Protein AF-0000000077934024 (afdb_homodimer)

Foldseek 3Di:
DPPVPQPQPQQQQQAQAPVGGHRDRQSHNDNPPLVLFHKDFFWEFEEAAQLQAQCCVVLDAQPQLAPVSQLVSSLVVQQVDALVRSLVSSLVLVLLLLQQRHQEYEYEFECLHVVSSRLVSVLVNCVVCVQRHHYFYEHEHSQAPVPRPGDSLVSRLSGQAYEFELVNDPDLVSSLVRLVVSLVSCVVNVHEYEYADCQACDPSVVLVVNLVDRLHEYEYEFNLNQQNDDPVVVVVSLVSCVVSLHAYEHAQQLQQSNHNDDDPPGARRGHQVVVSVVSVHLYAYHNNHACGNSGNHDRNNRVVRLLSVCVSNVHPDSVVSRCNTAVSSQVVSPVRNDGFPWMWTAPDSDSVRCSVPVGGTQFTGHPSHTPYHDDDDDWDQDPNDTDGVRVVVVVVVD/DPPPPQPQQQAQQQAQAPVGGHRDRQSHNDPPPLVLFHKDFFWEFEEAAQLQAQCCVVLDAQPQLAPVSQLVSSLVVQQVDALVRSLVSSLVLVVLLLQQRHQEYEYEFECLHVVSSRLVSVLVNCVVCVQRHHYFYEHEHSQAPVPRPGDSLVSRLSGQAYEEELVNDPDLVSSLVRLVVSLVSCVVNVHEYEYADCQACDPSVVLVVNLVDRLHEYEYEFNLNQQNDDPVVVVVSLVSCVVSLHAYEHAQQLQQSNHNDDDPPGARRGHQVVVSVVSVHLYAYHNNHACGNSGNHDRNNRVVRLLSVCVSNVHPDSVVSRCNTAVSSQVVSPVRNDGFPKMWTAPDSDSVRCSVPVGGTQFTGHPSHTPYHDDDDDWDQDPNDTDGVRVVVVVVVD

Sequence (796 aa):
MISTKWLVVEMVLVIKGLRGIKELRVDGRGTLNAEGRMALPAFYDMHFHPENAFTLRRTGENTSSTLQEAVAKWSKLRDLLSVEEIKDRMKKALLLELYHGVTHVRIHVDTCSKDLKSVKASVILKEEMKDLMDIQTVSFPEQSVFKCSNDFTYASQLTDIVGGKPDAEDDIETSIKHLSYVTMIAKKLGKNMDVHIDQDARRTRFAEYLLSFADMHLALSHMSSLHYEDDDYVRKITQMIRNKRASVISSPLTGVYLATEKGYPKGRGITRIRELMKEEINVCLGNDDTQNVFYPFGSGDILLSLFMAINMEQSFNADEWIPLVTYNSEKEFSTTSNPGKDFVILDASSMREQMSTLAPRFMVIRNGRIVAKTNREARLLIDGTSLDPVMLMRSLTGMISTKWLVVEMVLVIKGLRGIKELRVDGRGTLNAEGRMALPAFYDMHFHPENAFTLRRTGENTSSTLQEAVAKWSKLRDLLSVEEIKDRMKKALLLELYHGVTHVRIHVDTCSKDLKSVKASVILKEEMKDLMDIQTVSFPEQSVFKCSNDFTYASQLTDIVGGKPDAEDDIETSIKHLSYVTMIAKKLGKNMDVHIDQDARRTRFAEYLLSFADMHLALSHMSSLHYEDDDYVRKITQMIRNKRASVISSPLTGVYLATEKGYPKGRGITRIRELMKEEINVCLGNDDTQNVFYPFGSGDILLSLFMAINMEQSFNADEWIPLVTYNSEKEFSTTSNPGKDFVILDASSMREQMSTLAPRFMVIRNGRIVAKTNREARLLIDGTSLDPVMLMRSLTG

Secondary structure (DSSP, 8-state):
----------EEEEEEETTEEEEEEE-SSS----TTPPEEEPEEEEEE-GGGTT-HHHH---SS--HHHHHHHHHHHHTT--HHHHHHHHHHHHHHHHHTTEEEEEEEEETTSGGGHHHHHHHHHHHHTTTT-EEEEEEE-TT-TTTS-S-HHHHHHHSSEEEE-GGGSSSHHHHHHHHHHHHHHHHHHT--EEEEES-SSS---HHHHHHHH--S-EEEEE-GGGGGS-HHHHHHHHHHHHHHT-EEEE-HHHHHHS---SSSS-B--S--HHHHHHTT-EEEE--B-SSSSS-----S-HHHHHHHHHHHTT-S-GGGGGGGGTHHHHHHHTTSSPPP--EEEESSSSHHHHHHH-PPEEEEEETTEEEEEEEEEEEEEETTEEE-HHHHHHHHH-/----------EEEEEEETTEEEEEEE-SSS----TTPPEEEPEEEEEE-GGGTT-HHHH---SS--HHHHHHHHHHHHTT--HHHHHHHHHHHHHHHHHTTEEEEEEEEETTSGGGHHHHHHHHHHHHTTTT-EEEEEEE-TT-TTTSSS-HHHHHHHSSEEEE-GGGSSSHHHHHHHHHHHHHHHHHHT--EEEEES-SSS---HHHHHHHH--S-EEEEE-GGGGGS-HHHHHHHHHHHHHHT-EEEE-HHHHHHS---SSSS-B--S--HHHHHHTT-EEEE--B-SSSSS-----S-HHHHHHHHHHHTT-S-GGGGGGGGTHHHHHHHTTSSPPP--EEEESSSSHHHHHHH-PPEEEEEETTEEEEEEEEEEEEEETTEEE-HHHHHHHHH-

Organism: NCBI:txid1294262

pLDDT: mean 89.37, std 17.51, range [16.81, 98.94]

Solvent-accessible surface area (backbone atoms only — not comparable to full-atom values): 40138 Å² total; per-residue (Å²): 131,80,74,79,71,74,64,66,28,63,12,63,34,69,35,63,37,100,88,41,70,42,68,39,67,29,58,48,60,47,81,69,73,59,81,68,35,32,47,43,66,28,29,33,30,64,31,31,34,39,71,53,39,39,35,24,84,81,52,36,80,48,89,78,38,35,61,68,61,22,51,56,41,45,54,60,54,55,62,71,54,48,43,66,58,36,30,52,42,27,50,55,47,51,50,34,16,35,50,53,23,32,42,35,37,29,33,51,31,37,45,49,34,62,91,33,30,45,46,53,20,47,53,55,45,44,63,74,35,53,89,73,32,50,68,43,38,24,26,24,30,72,66,18,77,81,70,28,89,50,62,63,65,60,50,35,69,71,29,68,23,29,27,38,33,41,77,50,41,95,43,69,69,54,18,51,49,46,50,52,51,44,49,48,48,19,60,76,70,72,32,39,36,47,27,46,33,31,65,40,83,54,80,70,56,52,56,59,56,49,66,73,67,60,85,60,54,41,34,41,29,38,33,17,14,54,28,67,46,55,70,68,58,50,53,51,49,49,51,52,35,53,77,61,65,28,34,38,33,34,25,34,59,33,25,37,30,40,44,57,63,84,63,68,61,39,61,53,26,35,36,54,59,70,61,39,47,74,69,69,37,47,45,25,33,14,44,39,48,28,19,15,43,63,26,60,37,49,55,48,43,53,64,57,25,49,47,46,42,38,45,76,65,46,56,75,61,54,69,80,55,50,36,25,31,29,58,39,26,39,59,63,55,36,74,82,43,79,72,83,86,29,33,22,30,40,64,22,64,39,56,53,49,33,64,21,57,55,55,63,43,32,32,19,31,53,88,46,34,71,38,17,38,35,52,74,50,58,36,28,44,51,96,92,38,78,40,47,56,68,61,54,51,45,69,50,64,104,130,84,74,79,71,71,64,69,28,64,12,62,36,67,37,66,38,100,88,42,71,42,69,39,66,27,58,46,62,48,82,73,72,57,81,69,36,33,49,42,67,28,28,34,31,64,30,31,35,39,72,54,39,39,33,24,85,80,54,36,79,48,89,78,35,37,64,67,60,22,51,56,39,45,53,60,53,54,61,71,54,48,43,65,58,36,31,53,41,26,50,54,46,50,51,35,17,35,51,53,23,31,41,34,38,29,33,49,32,38,42,49,34,64,90,33,30,44,45,52,20,47,52,55,44,44,65,76,35,53,90,72,32,50,69,43,39,24,26,23,29,73,66,18,77,80,70,27,87,49,62,63,66,62,50,34,69,72,28,67,24,30,26,38,32,40,77,50,42,95,44,68,70,55,16,52,49,45,51,53,51,45,50,49,50,18,60,75,70,72,33,40,36,48,26,46,34,32,64,39,82,53,80,70,56,53,57,58,57,51,66,72,68,61,86,58,54,42,33,42,29,39,33,17,15,55,29,65,45,55,69,68,57,50,54,52,50,50,50,53,34,52,76,60,66,28,33,39,33,33,24,34,58,33,24,36,30,40,44,57,64,84,64,67,62,39,62,53,26,36,36,55,60,69,61,39,47,74,68,68,37,48,46,26,33,14,43,39,47,27,20,14,43,64,24,60,37,49,57,49,42,55,62,57,26,51,47,47,42,38,44,75,65,47,57,75,59,54,69,79,53,50,36,25,30,27,58,40,24,40,58,62,55,37,75,83,41,80,73,81,87,28,31,23,31,41,63,22,64,40,57,55,50,32,66,21,57,53,55,64,41,33,32,19,31,51,87,45,35,71,38,16,39,35,50,73,50,59,36,29,44,51,96,91,38,79,39,47,56,67,60,54,52,44,68,49,63,105

Nearest PDB structures (foldseek):
  4r88-assembly1_B  TM=9.287E-01  e=6.355E-31  Klebsiella pneumoniae 30660/NJST258_1
  3g77-assembly1_A  TM=9.117E-01  e=5.571E-30  Escherichia coli K-12
  1r9x-assembly1_A-5  TM=8.993E-01  e=2.365E-30  Escherichia coli
  1r9z-assembly1_A  TM=8.979E-01  e=2.233E-30  Escherichia coli
  1r9y-assembly1_A  TM=8.983E-01  e=5.571E-30  Escherichia coli

Structure (mmCIF, N/CA/C/O backbone):
data_AF-0000000077934024-model_v1
#
loop_
_entity.id
_entity.type
_entity.pdbx_description
1 polymer 'Amidohydrolase 3 domain-containing protein'
#
loop_
_atom_site.group_PDB
_atom_site.id
_atom_site.type_symbol
_atom_site.label_atom_id
_atom_site.label_alt_id
_atom_site.label_comp_id
_atom_site.label_asym_id
_atom_site.label_entity_id
_atom_site.label_seq_id
_atom_site.pdbx_PDB_ins_code
_atom_site.Cartn_x
_atom_site.Cartn_y
_atom_site.Cartn_z
_atom_site.occupancy
_atom_site.B_iso_or_equiv
_atom_site.auth_seq_id
_atom_site.auth_comp_id
_atom_site.auth_asym_id
_atom_site.auth_atom_id
_atom_site.pdbx_PDB_model_num
ATOM 1 N N . MET A 1 1 ? 52.281 24.672 8.719 1 16.81 1 MET A N 1
ATOM 2 C CA . MET A 1 1 ? 51 24.625 9.43 1 16.81 1 MET A CA 1
ATOM 3 C C . MET A 1 1 ? 49.844 24.359 8.469 1 16.81 1 MET A C 1
ATOM 5 O O . MET A 1 1 ? 49.531 25.188 7.609 1 16.81 1 MET A O 1
ATOM 9 N N . ILE A 1 2 ? 49.562 23.312 7.852 1 18.75 2 ILE A N 1
ATOM 10 C CA . ILE A 1 2 ? 48.875 23.094 6.578 1 18.75 2 ILE A CA 1
ATOM 11 C C . ILE A 1 2 ? 47.375 23.359 6.738 1 18.75 2 ILE A C 1
ATOM 13 O O . ILE A 1 2 ? 46.75 22.781 7.613 1 18.75 2 ILE A O 1
ATOM 17 N N . SER A 1 3 ? 46.906 24.594 6.582 1 18.69 3 SER A N 1
ATOM 18 C CA . SER A 1 3 ? 45.562 25.078 6.809 1 18.69 3 SER A CA 1
ATOM 19 C C . SER A 1 3 ? 44.531 24.203 6.129 1 18.69 3 SER A C 1
ATOM 21 O O . SER A 1 3 ? 44.719 23.766 4.992 1 18.69 3 SER A O 1
ATOM 23 N N . THR A 1 4 ? 44.062 23.234 6.699 1 22.34 4 THR A N 1
ATOM 24 C CA . THR A 1 4 ? 43.188 22.141 6.301 1 22.34 4 THR A CA 1
ATOM 25 C C . THR A 1 4 ? 41.938 22.688 5.562 1 22.34 4 THR A C 1
ATOM 27 O O . THR A 1 4 ? 41.094 23.312 6.172 1 22.34 4 THR A O 1
ATOM 30 N N . LYS A 1 5 ? 42.25 23.469 4.465 1 21.62 5 LYS A N 1
ATOM 31 C CA . LYS A 1 5 ? 41.344 24.109 3.535 1 21.62 5 LYS A CA 1
ATOM 32 C C . LYS A 1 5 ? 40.156 23.219 3.229 1 21.62 5 LYS A C 1
ATOM 34 O O . LYS A 1 5 ? 40.312 22.078 2.793 1 21.62 5 LYS A O 1
ATOM 39 N N . TRP A 1 6 ? 39.25 23.25 4.07 1 23.52 6 TRP A N 1
ATOM 40 C CA . TRP A 1 6 ? 38 22.547 3.885 1 23.52 6 TRP A CA 1
ATOM 41 C C . TRP A 1 6 ? 37.406 22.812 2.498 1 23.52 6 TRP A C 1
ATOM 43 O O . TRP A 1 6 ? 37.406 23.953 2.029 1 23.52 6 TRP A O 1
ATOM 53 N N . LEU A 1 7 ? 37.906 22.188 1.451 1 23.62 7 LEU A N 1
ATOM 54 C CA . LEU A 1 7 ? 37.406 22.312 0.083 1 23.62 7 LEU A CA 1
ATOM 55 C C . LEU A 1 7 ? 35.875 22.281 0.046 1 23.62 7 LEU A C 1
ATOM 57 O O . LEU A 1 7 ? 35.281 21.344 0.529 1 23.62 7 LEU A O 1
ATOM 61 N N . VAL A 1 8 ? 35.344 23.391 0.279 1 26.92 8 VAL A N 1
ATOM 62 C CA . VAL A 1 8 ? 33.938 23.609 0.034 1 26.92 8 VAL A CA 1
ATOM 63 C C . VAL A 1 8 ? 33.562 23.141 -1.375 1 26.92 8 VAL A C 1
ATOM 65 O O . VAL A 1 8 ? 34.125 23.641 -2.359 1 26.92 8 VAL A O 1
ATOM 68 N N . VAL A 1 9 ? 33.594 21.906 -1.67 1 27.73 9 VAL A N 1
ATOM 69 C CA . VAL A 1 9 ? 33.125 21.422 -2.969 1 27.73 9 VAL A CA 1
ATOM 70 C C . VAL A 1 9 ? 31.719 21.891 -3.234 1 27.73 9 VAL A C 1
ATOM 72 O O . VAL A 1 9 ? 30.812 21.656 -2.436 1 27.73 9 VAL A O 1
ATOM 75 N N . GLU A 1 10 ? 31.625 22.969 -3.734 1 31.62 10 GLU A N 1
ATOM 76 C CA . GLU A 1 10 ? 30.359 23.422 -4.312 1 31.62 10 GLU A CA 1
ATOM 77 C C . GLU A 1 10 ? 29.766 22.375 -5.238 1 31.62 10 GLU A C 1
ATOM 79 O O . GLU A 1 10 ? 30.453 21.859 -6.129 1 31.62 10 GLU A O 1
ATOM 84 N N . MET A 1 11 ? 29.141 21.406 -4.652 1 33.47 11 MET A N 1
ATOM 85 C CA . MET A 1 11 ? 28.453 20.391 -5.445 1 33.47 11 MET A CA 1
ATOM 86 C C . MET A 1 11 ? 27.406 21.031 -6.355 1 33.47 11 MET A C 1
ATOM 88 O O . MET A 1 11 ? 26.578 21.828 -5.895 1 33.47 11 MET A O 1
ATOM 92 N N . VAL A 1 12 ? 27.875 21.25 -7.5 1 35.12 12 VAL A N 1
ATOM 93 C CA . VAL A 1 12 ? 26.875 21.609 -8.492 1 35.12 12 VAL A CA 1
ATOM 94 C C . VAL A 1 12 ? 26.078 20.359 -8.883 1 35.12 12 VAL A C 1
ATOM 96 O O . VAL A 1 12 ? 26.641 19.375 -9.367 1 35.12 12 VAL A O 1
ATOM 99 N N . LEU A 1 13 ? 25.219 20.047 -8.023 1 40.97 13 LEU A N 1
ATOM 100 C CA . LEU A 1 13 ? 24.297 19 -8.438 1 40.97 13 LEU A CA 1
ATOM 101 C C . LEU A 1 13 ? 23.5 19.422 -9.672 1 40.97 13 LEU A C 1
ATOM 103 O O . LEU A 1 13 ? 22.891 20.5 -9.688 1 40.97 13 LEU A O 1
ATOM 107 N N . VAL A 1 14 ? 23.953 18.828 -10.773 1 39.75 14 VAL A N 1
ATOM 108 C CA . VAL A 1 14 ? 23.109 19 -11.953 1 39.75 14 VAL A CA 1
ATOM 109 C C . VAL A 1 14 ? 21.938 18.016 -11.883 1 39.75 14 VAL A C 1
ATOM 111 O O . VAL A 1 14 ? 22.125 16.812 -11.852 1 39.75 14 VAL A O 1
ATOM 114 N N . ILE A 1 15 ? 20.922 18.422 -11.305 1 42.69 15 ILE A N 1
ATOM 115 C CA . ILE A 1 15 ? 19.703 17.641 -11.188 1 42.69 15 ILE A CA 1
ATOM 116 C C . ILE A 1 15 ? 18.891 17.734 -12.477 1 42.69 15 ILE A C 1
ATOM 118 O O . ILE A 1 15 ? 18.547 18.844 -12.922 1 42.69 15 ILE A O 1
ATOM 122 N N . LYS A 1 16 ? 18.859 16.688 -13.266 1 43.62 16 LYS A N 1
ATOM 123 C CA . LYS A 1 16 ? 17.922 16.625 -14.375 1 43.62 16 LYS A CA 1
ATOM 124 C C . LYS A 1 16 ? 16.516 16.312 -13.883 1 43.62 16 LYS A C 1
ATOM 126 O O . LYS A 1 16 ? 16.281 15.273 -13.25 1 43.62 16 LYS A O 1
ATOM 131 N N . GLY A 1 17 ? 15.773 17.297 -13.539 1 40.44 17 GLY A N 1
ATOM 132 C CA . GLY A 1 17 ? 14.398 17.062 -13.141 1 40.44 17 GLY A CA 1
ATOM 133 C C . GLY A 1 17 ? 13.414 17.203 -14.289 1 40.44 17 GLY A C 1
ATOM 134 O O . GLY A 1 17 ? 13.82 17.375 -15.445 1 40.44 17 GLY A O 1
ATOM 135 N N . LEU A 1 18 ? 12.039 17 -14.031 1 40.53 18 LEU A N 1
ATOM 136 C CA . LEU A 1 18 ? 10.977 17.031 -15.031 1 40.53 18 LEU A CA 1
ATOM 137 C C . LEU A 1 18 ? 11.086 18.266 -15.914 1 40.53 18 LEU A C 1
ATOM 139 O O . LEU A 1 18 ? 10.594 18.281 -17.047 1 40.53 18 LEU A O 1
ATOM 143 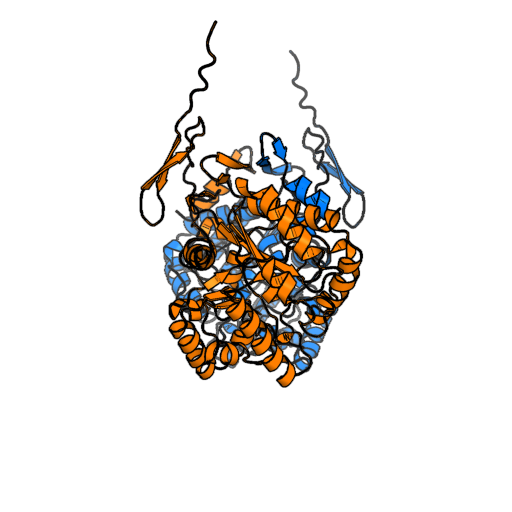N N . ARG A 1 19 ? 11.562 19.359 -15.266 1 42.34 19 ARG A N 1
ATOM 144 C CA . ARG A 1 19 ? 11.594 20.625 -15.984 1 42.34 19 ARG A CA 1
ATOM 145 C C . ARG A 1 19 ? 13.016 21 -16.375 1 42.34 19 ARG A C 1
ATOM 147 O O . ARG A 1 19 ? 13.32 22.188 -16.562 1 42.34 19 ARG A O 1
ATOM 154 N N . GLY A 1 20 ? 13.852 20.172 -16.422 1 45.53 20 GLY A N 1
ATOM 155 C CA . GLY A 1 20 ? 15.18 20.484 -16.922 1 45.53 20 GLY A CA 1
ATOM 156 C C . GLY A 1 20 ? 16.266 20.281 -15.891 1 45.53 20 GLY A C 1
ATOM 157 O O . GLY A 1 20 ? 16.016 19.766 -14.797 1 45.53 20 GLY A O 1
ATOM 158 N N . ILE A 1 21 ? 17.531 20.5 -16.406 1 43.75 21 ILE A N 1
ATOM 159 C CA . ILE A 1 21 ? 18.734 20.266 -15.617 1 43.75 21 ILE A CA 1
ATOM 160 C C . ILE A 1 21 ? 18.953 21.438 -14.664 1 43.75 21 ILE A C 1
ATOM 162 O O . ILE A 1 21 ? 18.984 22.594 -15.078 1 43.75 21 ILE A O 1
ATOM 166 N N . LYS A 1 22 ? 18.547 21.344 -13.5 1 44.66 22 LYS A N 1
ATOM 167 C CA . LYS A 1 22 ? 18.891 22.406 -12.555 1 44.66 22 LYS A CA 1
ATOM 168 C C . LYS A 1 22 ? 20.188 22.078 -11.812 1 44.66 22 LYS A C 1
ATOM 170 O O . LYS A 1 22 ? 20.406 20.938 -11.414 1 44.66 22 LYS A O 1
ATOM 175 N N . GLU A 1 23 ? 21.188 22.984 -11.984 1 43.97 23 GLU A N 1
ATOM 176 C CA . GLU A 1 23 ? 22.422 22.906 -11.211 1 43.97 23 GLU A CA 1
ATOM 177 C C . GLU A 1 23 ? 22.203 23.344 -9.766 1 43.97 23 GLU A C 1
ATOM 179 O O . GLU A 1 23 ? 21.578 24.375 -9.516 1 43.97 23 GLU A O 1
ATOM 184 N N . LEU A 1 24 ? 21.938 22.391 -8.914 1 44.06 24 LEU A N 1
ATOM 185 C CA . LEU A 1 24 ? 21.828 22.766 -7.508 1 44.06 24 LEU A CA 1
ATOM 186 C C . LEU A 1 24 ? 23.203 22.812 -6.848 1 44.06 24 LEU A C 1
ATOM 188 O O . LEU A 1 24 ? 24 21.875 -6.992 1 44.06 24 LEU A O 1
ATOM 192 N N . ARG A 1 25 ? 23.609 24.047 -6.496 1 41.53 25 ARG A N 1
ATOM 193 C CA . ARG A 1 25 ? 24.812 24.234 -5.703 1 41.53 25 ARG A CA 1
ATOM 194 C C . ARG A 1 25 ? 24.594 23.844 -4.25 1 41.53 25 ARG A C 1
ATOM 196 O O . ARG A 1 25 ? 23.641 24.297 -3.615 1 41.53 25 ARG A O 1
ATOM 203 N N . VAL A 1 26 ? 24.734 22.531 -3.971 1 43.25 26 VAL A N 1
ATOM 204 C CA . VAL A 1 26 ? 24.703 22.156 -2.561 1 43.25 26 VAL A CA 1
ATOM 205 C C . VAL A 1 26 ? 26.047 22.484 -1.909 1 43.25 26 VAL A C 1
ATOM 207 O O . VAL A 1 26 ? 27.109 22.328 -2.533 1 43.25 26 VAL A O 1
ATOM 210 N N . ASP A 1 27 ? 26.062 23.328 -1.044 1 40.59 27 ASP A N 1
ATOM 211 C CA . ASP A 1 27 ? 27.297 23.781 -0.409 1 40.59 27 ASP A CA 1
ATOM 212 C C . ASP A 1 27 ? 28.156 22.594 0.008 1 40.59 27 ASP A C 1
ATOM 214 O O . ASP A 1 27 ? 29.219 22.766 0.6 1 40.59 27 ASP A O 1
ATOM 218 N N . GLY A 1 28 ? 27.672 21.312 0.15 1 34 28 GLY A N 1
ATOM 219 C CA . GLY A 1 28 ? 28.609 20.375 0.718 1 34 28 GLY A CA 1
ATOM 220 C C . GLY A 1 28 ? 29.719 19.969 -0.246 1 34 28 GLY A C 1
ATOM 221 O O . GLY A 1 28 ? 29.625 20.25 -1.445 1 34 28 GLY A O 1
ATOM 222 N N . ARG A 1 29 ? 30.984 19.641 0.206 1 32.28 29 ARG A N 1
ATOM 223 C CA . ARG A 1 29 ? 32.25 19.188 -0.375 1 32.28 29 ARG A CA 1
ATOM 224 C C . ARG A 1 29 ? 32.125 17.734 -0.845 1 32.28 29 ARG A C 1
ATOM 226 O O . ARG A 1 29 ? 31.859 16.844 -0.046 1 32.28 29 ARG A O 1
ATOM 233 N N . GLY A 1 30 ? 31.234 17.375 -2.033 1 32.19 30 GLY A N 1
ATOM 234 C CA . GLY A 1 30 ? 31.328 16.094 -2.719 1 32.19 30 GLY A CA 1
ATOM 235 C C . GLY A 1 30 ? 30.406 15.992 -3.922 1 32.19 30 GLY A C 1
ATOM 236 O O . GLY A 1 30 ? 29.594 16.875 -4.16 1 32.19 30 GLY A O 1
ATOM 237 N N . THR A 1 31 ? 30.984 15.781 -5.148 1 36.16 31 THR A N 1
ATOM 238 C CA . THR A 1 31 ? 30.219 15.414 -6.332 1 36.16 31 THR A CA 1
ATOM 239 C C . THR A 1 31 ? 29.281 14.242 -6.031 1 36.16 31 THR A C 1
ATOM 241 O O . THR A 1 31 ? 29.703 13.242 -5.434 1 36.16 31 THR A O 1
ATOM 244 N N . LEU A 1 32 ? 28 14.781 -5.824 1 44.03 32 LEU A N 1
ATOM 245 C CA . LEU A 1 32 ? 27.156 13.609 -5.688 1 44.03 32 LEU A CA 1
ATOM 246 C C . LEU A 1 32 ? 26.828 13.008 -7.051 1 44.03 32 LEU A C 1
ATOM 248 O O . LEU A 1 32 ? 26.422 13.734 -7.969 1 44.03 32 LEU A O 1
ATOM 252 N N . ASN A 1 33 ? 27.609 12.18 -7.531 1 44 33 ASN A N 1
ATOM 253 C CA . ASN A 1 33 ? 27.125 11.273 -8.562 1 44 33 ASN A CA 1
ATOM 254 C C . ASN A 1 33 ? 25.875 10.531 -8.117 1 44 33 ASN A C 1
ATOM 256 O O . ASN A 1 33 ? 25.922 9.703 -7.211 1 44 33 ASN A O 1
ATOM 260 N N . ALA A 1 34 ? 24.734 11.234 -8.641 1 61.12 34 ALA A N 1
ATOM 261 C CA . ALA A 1 34 ? 23.5 10.578 -8.188 1 61.12 34 ALA A CA 1
ATOM 262 C C . ALA A 1 34 ? 23.328 9.227 -8.867 1 61.12 34 ALA A C 1
ATOM 264 O O . ALA A 1 34 ? 22.266 8.609 -8.758 1 61.12 34 ALA A O 1
ATOM 265 N N . GLU A 1 35 ? 24.391 8.844 -9.594 1 63.44 35 GLU A N 1
ATOM 266 C CA . GLU A 1 35 ? 24.469 7.496 -10.148 1 63.44 35 GLU A CA 1
ATOM 267 C C . GLU A 1 35 ? 23.125 7.074 -10.766 1 63.44 35 GLU A C 1
ATOM 269 O O . GLU A 1 35 ? 22.641 5.973 -10.508 1 63.44 35 GLU A O 1
ATOM 274 N N . GLY A 1 36 ? 22.453 8.078 -11.492 1 76.25 36 GLY A N 1
ATOM 275 C CA . GLY A 1 36 ? 21.219 7.738 -12.195 1 76.25 36 GLY A CA 1
ATOM 276 C C . GLY A 1 36 ? 19.984 7.812 -11.312 1 76.25 36 GLY A C 1
ATOM 277 O O . GLY A 1 36 ? 18.906 7.414 -11.727 1 76.25 36 GLY A O 1
ATOM 278 N N . ARG A 1 37 ? 20.203 8.398 -10.141 1 84.81 37 ARG A N 1
ATOM 279 C CA . ARG A 1 37 ? 19.078 8.555 -9.219 1 84.81 37 ARG A CA 1
ATOM 280 C C . ARG A 1 37 ? 18.266 9.797 -9.562 1 84.81 37 ARG A C 1
ATOM 282 O O . ARG A 1 37 ? 18.797 10.773 -10.086 1 84.81 37 ARG A O 1
ATOM 289 N N . MET A 1 38 ? 17.016 9.75 -9.25 1 85.69 38 MET A N 1
ATOM 290 C CA . MET A 1 38 ? 16.094 10.852 -9.523 1 85.69 38 MET A CA 1
ATOM 291 C C . MET A 1 38 ? 16.094 11.859 -8.375 1 85.69 38 MET A C 1
ATOM 293 O O . MET A 1 38 ? 16.062 11.477 -7.207 1 85.69 38 MET A O 1
ATOM 297 N N . ALA A 1 39 ? 16.234 13.141 -8.734 1 87.56 39 ALA A N 1
ATOM 298 C CA . ALA A 1 39 ? 16.109 14.227 -7.766 1 87.56 39 ALA A CA 1
ATOM 299 C C . ALA A 1 39 ? 14.75 14.914 -7.883 1 87.56 39 ALA A C 1
ATOM 301 O O . ALA A 1 39 ? 14.25 15.125 -8.992 1 87.56 39 ALA A O 1
ATOM 302 N N . LEU A 1 40 ? 14.117 15.203 -6.703 1 87.25 40 LEU A N 1
ATOM 303 C CA . LEU A 1 40 ? 12.836 15.891 -6.625 1 87.25 40 LEU A CA 1
ATOM 304 C C . LEU A 1 40 ? 12.898 17.031 -5.602 1 87.25 40 LEU A C 1
ATOM 306 O O . LEU A 1 40 ? 13.75 17.016 -4.715 1 87.25 40 LEU A O 1
ATOM 310 N N . PRO A 1 41 ? 12.031 18.125 -5.871 1 89.25 41 PRO A N 1
ATOM 311 C CA . PRO A 1 41 ? 11.82 18.969 -4.691 1 89.25 41 PRO A CA 1
ATOM 312 C C . PRO A 1 41 ? 11.461 18.172 -3.445 1 89.25 41 PRO A C 1
ATOM 314 O O . PRO A 1 41 ? 10.844 17.109 -3.549 1 89.25 41 PRO A O 1
ATOM 317 N N . ALA A 1 42 ? 11.984 18.625 -2.303 1 92.88 42 ALA A N 1
ATOM 318 C CA . ALA A 1 42 ? 11.633 17.953 -1.061 1 92.88 42 ALA A CA 1
ATOM 319 C C . ALA A 1 42 ? 10.125 17.891 -0.874 1 92.88 42 ALA A C 1
ATOM 321 O O . ALA A 1 42 ? 9.391 18.672 -1.482 1 92.88 42 ALA A O 1
ATOM 322 N N . PHE A 1 43 ? 9.672 17.031 -0.046 1 98.25 43 PHE A N 1
ATOM 323 C CA . PHE A 1 43 ? 8.258 16.688 0.022 1 98.25 43 PHE A CA 1
ATOM 324 C C . PHE A 1 43 ? 7.547 17.547 1.063 1 98.25 43 PHE A C 1
ATOM 326 O O . PHE A 1 43 ? 8.18 18.094 1.973 1 98.25 43 PHE A O 1
ATOM 333 N N . TYR A 1 44 ? 6.277 17.688 0.817 1 98.5 44 TYR A N 1
ATOM 334 C CA . TYR A 1 44 ? 5.332 18.281 1.759 1 98.5 44 TYR A CA 1
ATOM 335 C C . TYR A 1 44 ? 4.398 17.219 2.33 1 98.5 44 TYR A C 1
ATOM 337 O O . TYR A 1 44 ? 3.941 16.328 1.604 1 98.5 44 TYR A O 1
ATOM 345 N N . ASP A 1 45 ? 4.191 17.203 3.623 1 98.88 45 ASP A N 1
ATOM 346 C CA . ASP A 1 45 ? 3.076 16.516 4.262 1 98.88 45 ASP A CA 1
ATOM 347 C C . ASP A 1 45 ? 2.006 17.5 4.723 1 98.88 45 ASP A C 1
ATOM 349 O O . ASP A 1 45 ? 2.184 18.188 5.73 1 98.88 45 ASP A O 1
ATOM 353 N N . MET A 1 46 ? 0.855 17.469 4.062 1 98.88 46 MET A N 1
ATOM 354 C CA . MET A 1 46 ? -0.088 18.562 4.234 1 98.88 46 MET A CA 1
ATOM 355 C C . MET A 1 46 ? -1.134 18.219 5.293 1 98.88 46 MET A C 1
ATOM 357 O O . MET A 1 46 ? -2.002 19.047 5.598 1 98.88 46 MET A O 1
ATOM 361 N N . HIS A 1 47 ? -1.071 17.109 5.906 1 98.94 47 HIS A N 1
ATOM 362 C CA . HIS A 1 47 ? -2.004 16.719 6.953 1 98.94 47 HIS A CA 1
ATOM 363 C C . HIS A 1 47 ? -1.391 15.656 7.867 1 98.94 47 HIS A C 1
ATOM 365 O O . HIS A 1 47 ? -1.311 14.484 7.496 1 98.94 47 HIS A O 1
ATOM 371 N N . PHE A 1 48 ? -0.988 16.062 9.086 1 98.88 48 PHE A N 1
ATOM 372 C CA . PHE A 1 48 ? -0.337 15.141 10.008 1 98.88 48 PHE A CA 1
ATOM 373 C C . PHE A 1 48 ? -0.739 15.43 11.445 1 98.88 48 PHE A C 1
ATOM 375 O O . PHE A 1 48 ? -0.946 16.594 11.812 1 98.88 48 PHE A O 1
ATOM 382 N N . HIS A 1 49 ? -0.971 14.375 12.234 1 98.69 49 HIS A N 1
ATOM 383 C CA . HIS A 1 49 ? -1.212 14.469 13.664 1 98.69 49 HIS A CA 1
ATOM 384 C C . HIS A 1 49 ? -0.037 13.906 14.461 1 98.69 49 HIS A C 1
ATOM 386 O O . HIS A 1 49 ? -0.1 12.773 14.953 1 98.69 49 HIS A O 1
ATOM 392 N N . PRO A 1 50 ? 0.995 14.688 14.703 1 98.62 50 PRO A N 1
ATOM 393 C CA . PRO A 1 50 ? 2.186 14.125 15.344 1 98.62 50 PRO A CA 1
ATOM 394 C C . PRO A 1 50 ? 1.993 13.891 16.844 1 98.62 50 PRO A C 1
ATOM 396 O O . PRO A 1 50 ? 2.756 13.133 17.453 1 98.62 50 PRO A O 1
ATOM 399 N N . GLU A 1 51 ? 1.008 14.523 17.516 1 97.44 51 GLU A N 1
ATOM 400 C CA . GLU A 1 51 ? 0.825 14.391 18.953 1 97.44 51 GLU A CA 1
ATOM 401 C C . GLU A 1 51 ? 0.393 12.977 19.328 1 97.44 51 GLU A C 1
ATOM 403 O O . GLU A 1 51 ? 0.636 12.523 20.453 1 97.44 51 GLU A O 1
ATOM 408 N N . ASN A 1 52 ? -0.274 12.297 18.391 1 97.31 52 ASN A N 1
ATOM 409 C CA . ASN A 1 52 ? -0.704 10.938 18.703 1 97.31 52 ASN A CA 1
ATOM 410 C C . ASN A 1 52 ? 0.117 9.898 17.953 1 97.31 52 ASN A C 1
ATOM 412 O O . ASN A 1 52 ? -0.185 8.703 18 1 97.31 52 ASN A O 1
ATOM 416 N N . ALA A 1 53 ? 1.19 10.305 17.281 1 98.19 53 ALA A N 1
ATOM 417 C CA . ALA A 1 53 ? 2.041 9.383 16.531 1 98.19 53 ALA A CA 1
ATOM 418 C C . ALA A 1 53 ? 2.715 8.375 17.469 1 98.19 53 ALA A C 1
ATOM 420 O O . ALA A 1 53 ? 3.172 8.734 18.547 1 98.19 53 ALA A O 1
ATOM 421 N N . PHE A 1 54 ? 2.746 7.113 17.062 1 97.69 54 PHE A N 1
ATOM 422 C CA . PHE A 1 54 ? 3.461 6.023 17.719 1 97.69 54 PHE A CA 1
ATOM 423 C C . PHE A 1 54 ? 2.9 5.766 19.109 1 97.69 54 PHE A C 1
ATOM 425 O O . PHE A 1 54 ? 3.646 5.445 20.031 1 97.69 54 PHE A O 1
ATOM 432 N N . THR A 1 55 ? 1.574 5.898 19.25 1 97.12 55 THR A N 1
ATOM 433 C CA . THR A 1 55 ? 0.965 5.719 20.562 1 97.12 55 THR A CA 1
ATOM 434 C C . THR A 1 55 ? 0.197 4.402 20.625 1 97.12 55 THR A C 1
ATOM 436 O O . THR A 1 55 ? -0.48 4.117 21.625 1 97.12 55 THR A O 1
ATOM 439 N N . LEU A 1 56 ? 0.312 3.635 19.609 1 95.5 56 LEU A N 1
ATOM 440 C CA . LEU A 1 56 ? -0.529 2.449 19.484 1 95.5 56 LEU A CA 1
ATOM 441 C C . LEU A 1 56 ? -0.337 1.528 20.688 1 95.5 56 LEU A C 1
ATOM 443 O O . LEU A 1 56 ? -1.308 0.987 21.219 1 95.5 56 LEU A O 1
ATOM 447 N N . ARG A 1 57 ? 0.863 1.331 21.141 1 92.75 57 ARG A N 1
ATOM 448 C CA . ARG A 1 57 ? 1.136 0.453 22.281 1 92.75 57 ARG A CA 1
ATOM 449 C C . ARG A 1 57 ? 0.445 0.958 23.547 1 92.75 57 ARG A C 1
ATOM 451 O O . ARG A 1 57 ? -0 0.163 24.375 1 92.75 57 ARG A O 1
ATOM 458 N N . ARG A 1 58 ? 0.28 2.227 23.672 1 94.38 58 ARG A N 1
ATOM 459 C CA . ARG A 1 58 ? -0.293 2.834 24.859 1 94.38 58 ARG A CA 1
ATOM 460 C C . ARG A 1 58 ? -1.815 2.867 24.781 1 94.38 58 ARG A C 1
ATOM 462 O O . ARG A 1 58 ? -2.5 2.672 25.797 1 94.38 58 ARG A O 1
ATOM 469 N N . THR A 1 59 ? -2.326 3.049 23.578 1 94.81 59 THR A N 1
ATOM 470 C CA . THR A 1 59 ? -3.771 3.168 23.422 1 94.81 59 THR A CA 1
ATOM 471 C C . THR A 1 59 ? -4.41 1.793 23.25 1 94.81 59 THR A C 1
ATOM 473 O O . THR A 1 59 ? -5.609 1.628 23.469 1 94.81 59 THR A O 1
ATOM 476 N N . GLY A 1 60 ? -3.59 0.835 22.812 1 92.5 60 GLY A N 1
ATOM 477 C CA . GLY A 1 60 ? -4.18 -0.404 22.328 1 92.5 60 GLY A CA 1
ATOM 478 C C . GLY A 1 60 ? -4.738 -0.29 20.922 1 92.5 60 GLY A C 1
ATOM 479 O O . GLY A 1 60 ? -4.848 0.811 20.391 1 92.5 60 GLY A O 1
ATOM 480 N N . GLU A 1 61 ? -5.102 -1.418 20.375 1 90.94 61 GLU A N 1
ATOM 481 C CA . GLU A 1 61 ? -5.574 -1.481 19 1 90.94 61 GLU A CA 1
ATOM 482 C C . GLU A 1 61 ? -7.027 -1.037 18.891 1 90.94 61 GLU A C 1
ATOM 484 O O . GLU A 1 61 ? -7.758 -1.043 19.875 1 90.94 61 GLU A O 1
ATOM 489 N N . ASN A 1 62 ? -7.352 -0.524 17.688 1 90.06 62 ASN A N 1
ATOM 490 C CA . ASN A 1 62 ? -8.734 -0.226 17.328 1 90.06 62 ASN A CA 1
ATOM 491 C C . ASN A 1 62 ? -9.484 -1.481 16.891 1 90.06 62 ASN A C 1
ATOM 493 O O . ASN A 1 62 ? -9.312 -1.951 15.773 1 90.06 62 ASN A O 1
ATOM 497 N N . THR A 1 63 ? -10.367 -1.995 17.688 1 83.31 63 THR A N 1
ATOM 498 C CA . THR A 1 63 ? -10.992 -3.291 17.453 1 83.31 63 THR A CA 1
ATOM 499 C C . THR A 1 63 ? -12.125 -3.172 16.438 1 83.31 63 THR A C 1
ATOM 501 O O . THR A 1 63 ? -12.422 -4.129 15.719 1 83.31 63 THR A O 1
ATOM 504 N N . SER A 1 64 ? -12.711 -1.987 16.359 1 79.81 64 SER A N 1
ATOM 505 C CA . SER A 1 64 ? -13.844 -1.798 15.461 1 79.81 64 SER A CA 1
ATOM 506 C C . SER A 1 64 ? -13.414 -1.086 14.18 1 79.81 64 SER A C 1
ATOM 508 O O . SER A 1 64 ? -14.211 -0.953 13.242 1 79.81 64 SER A O 1
ATOM 510 N N . SER A 1 65 ? -12.195 -0.589 14.117 1 78.69 65 SER A N 1
ATOM 511 C CA . SER A 1 65 ? -11.68 0.168 12.984 1 78.69 65 SER A CA 1
ATOM 512 C C . SER A 1 65 ? -12.578 1.359 12.664 1 78.69 65 SER A C 1
ATOM 514 O O . SER A 1 65 ? -12.844 1.65 11.492 1 78.69 65 SER A O 1
ATOM 516 N N . THR A 1 66 ? -13.086 1.948 13.727 1 82.31 66 THR A N 1
ATOM 517 C CA . THR A 1 66 ? -13.945 3.115 13.547 1 82.31 66 THR A CA 1
ATOM 518 C C . THR A 1 66 ? -13.273 4.367 14.117 1 82.31 66 THR A C 1
ATOM 520 O O . THR A 1 66 ? -12.469 4.281 15.039 1 82.31 66 THR A O 1
ATOM 523 N N . LEU A 1 67 ? -13.68 5.441 13.508 1 84.88 67 LEU A N 1
ATOM 524 C CA . LEU A 1 67 ? -13.195 6.738 13.969 1 84.88 67 LEU A CA 1
ATOM 525 C C . LEU A 1 67 ? -13.609 6.992 15.414 1 84.88 67 LEU A C 1
ATOM 527 O O . LEU A 1 67 ? -12.82 7.5 16.219 1 84.88 67 LEU A O 1
ATOM 531 N N . GLN A 1 68 ? -14.75 6.648 15.773 1 85.12 68 GLN A N 1
ATOM 532 C CA . GLN A 1 68 ? -15.289 6.895 17.109 1 85.12 68 GLN A CA 1
ATOM 533 C C . GLN A 1 68 ? -14.453 6.188 18.172 1 85.12 68 GLN A C 1
ATOM 535 O O . GLN A 1 68 ? -14.086 6.797 19.188 1 85.12 68 GLN A O 1
ATOM 540 N N . GLU A 1 69 ? -14.172 4.934 17.969 1 89.12 69 GLU A N 1
ATOM 541 C CA . GLU A 1 69 ? -13.344 4.195 18.922 1 89.12 69 GLU A CA 1
ATOM 542 C C . GLU A 1 69 ? -11.945 4.785 19.016 1 89.12 69 GLU A C 1
ATOM 544 O O . GLU A 1 69 ? -11.383 4.902 20.109 1 89.12 69 GLU A O 1
ATOM 549 N N . ALA A 1 70 ? -11.398 5.148 17.891 1 91.69 70 ALA A N 1
ATOM 550 C CA . ALA A 1 70 ? -10.055 5.719 17.844 1 91.69 70 ALA A CA 1
ATOM 551 C C . ALA A 1 70 ? -9.977 7.008 18.672 1 91.69 70 ALA A C 1
ATOM 553 O O . ALA A 1 70 ? -9.07 7.176 19.484 1 91.69 70 ALA A O 1
ATOM 554 N N . VAL A 1 71 ? -10.961 7.848 18.516 1 92.12 71 VAL A N 1
ATOM 555 C CA . VAL A 1 71 ? -11 9.133 19.203 1 92.12 71 VAL A CA 1
ATOM 556 C C . VAL A 1 71 ? -11.141 8.906 20.703 1 92.12 71 VAL A C 1
ATOM 558 O O . VAL A 1 71 ? -10.469 9.562 21.5 1 92.12 71 VAL A O 1
ATOM 561 N N . ALA A 1 72 ? -11.953 7.992 21.094 1 92.5 72 ALA A N 1
ATOM 562 C CA . ALA A 1 72 ? -12.18 7.703 22.516 1 92.5 72 ALA A CA 1
ATOM 563 C C . ALA A 1 72 ? -10.906 7.188 23.172 1 92.5 72 ALA A C 1
ATOM 565 O O . ALA A 1 72 ? -10.539 7.637 24.266 1 92.5 72 ALA A O 1
ATOM 566 N N . LYS A 1 73 ? -10.25 6.324 22.547 1 94.81 73 LYS A N 1
ATOM 567 C CA . LYS A 1 73 ? -9.016 5.754 23.094 1 94.81 73 LYS A CA 1
ATOM 568 C C . LYS A 1 73 ? -7.906 6.801 23.141 1 94.81 73 LYS A C 1
ATOM 570 O O . LYS A 1 73 ? -7.188 6.895 24.141 1 94.81 73 LYS A O 1
ATOM 575 N N . TRP A 1 74 ? -7.797 7.551 22.141 1 95.31 74 TRP A N 1
ATOM 576 C CA . TRP A 1 74 ? -6.773 8.586 22.094 1 95.31 74 TRP A CA 1
ATOM 577 C C . TRP A 1 74 ? -7.027 9.648 23.172 1 95.31 74 TRP A C 1
ATOM 579 O O . TRP A 1 74 ? -6.105 10.07 23.859 1 95.31 74 TRP A O 1
ATOM 589 N N . SER A 1 75 ? -8.266 10.078 23.297 1 94.69 75 SER A N 1
ATOM 590 C CA . SER A 1 75 ? -8.594 11.156 24.234 1 94.69 75 SER A CA 1
ATOM 591 C C . SER A 1 75 ? -8.211 10.781 25.672 1 94.69 75 SER A C 1
ATOM 593 O O . SER A 1 75 ? -7.754 11.625 26.438 1 94.69 75 SER A O 1
ATOM 595 N N . LYS A 1 76 ? -8.352 9.555 26 1 94.5 76 LYS A N 1
ATOM 596 C CA . LYS A 1 76 ? -7.996 9.078 27.344 1 94.5 76 LYS A CA 1
ATOM 597 C C . LYS A 1 76 ? -6.496 9.18 27.578 1 94.5 76 LYS A C 1
ATOM 599 O O . LYS A 1 76 ? -6.062 9.664 28.625 1 94.5 76 LYS A O 1
ATOM 604 N N . LEU A 1 77 ? -5.734 8.766 26.609 1 96.06 77 LEU A N 1
ATOM 605 C CA . LEU A 1 77 ? -4.281 8.844 26.734 1 96.06 77 LEU A CA 1
ATOM 606 C C . LEU A 1 77 ? -3.805 10.289 26.688 1 96.06 77 LEU A C 1
ATOM 608 O O . LEU A 1 77 ? -2.961 10.695 27.484 1 96.06 77 LEU A O 1
ATOM 612 N N . ARG A 1 78 ? -4.328 11.008 25.734 1 95 78 ARG A N 1
ATOM 613 C CA . ARG A 1 78 ? -3.947 12.391 25.484 1 95 78 ARG A CA 1
ATOM 614 C C . ARG A 1 78 ? -3.996 13.219 26.766 1 95 78 ARG A C 1
ATOM 616 O O . ARG A 1 78 ? -3.057 13.953 27.078 1 95 78 ARG A O 1
ATOM 623 N N . ASP A 1 79 ? -4.988 13.078 27.547 1 93.75 79 ASP A N 1
ATOM 624 C CA . ASP A 1 79 ? -5.234 13.938 28.703 1 93.75 79 ASP A CA 1
ATOM 625 C C . ASP A 1 79 ? -4.332 13.555 29.875 1 93.75 79 ASP A C 1
ATOM 627 O O . ASP A 1 79 ? -4.215 14.305 30.844 1 93.75 79 ASP A O 1
ATOM 631 N N . LEU A 1 80 ? -3.604 12.484 29.734 1 95.44 80 LEU A N 1
ATOM 632 C CA . LEU A 1 80 ? -2.65 12.047 30.75 1 95.44 80 LEU A CA 1
ATOM 633 C C . LEU A 1 80 ? -1.248 12.555 30.422 1 95.44 80 LEU A C 1
ATOM 635 O O . LEU A 1 80 ? -0.365 12.539 31.281 1 95.44 80 LEU A O 1
ATOM 639 N N . LEU A 1 81 ? -1.035 13.047 29.266 1 96.81 81 LEU A N 1
ATOM 640 C CA . LEU A 1 81 ? 0.302 13.406 28.812 1 96.81 81 LEU A CA 1
ATOM 641 C C . LEU A 1 81 ? 0.641 14.844 29.203 1 96.81 81 LEU A C 1
ATOM 643 O O . LEU A 1 81 ? -0.237 15.703 29.234 1 96.81 81 LEU A O 1
ATOM 647 N N . SER A 1 82 ? 1.915 15.086 29.469 1 97.62 82 SER A N 1
ATOM 648 C CA . SER A 1 82 ? 2.406 16.438 29.719 1 97.62 82 SER A CA 1
ATOM 649 C C . SER A 1 82 ? 2.752 17.156 28.422 1 97.62 82 SER A C 1
ATOM 651 O O . SER A 1 82 ? 2.838 16.516 27.359 1 97.62 82 SER A O 1
ATOM 653 N N . VAL A 1 83 ? 2.893 18.484 28.547 1 97.88 83 VAL A N 1
ATOM 654 C CA . VAL A 1 83 ? 3.314 19.266 27.391 1 97.88 83 VAL A CA 1
ATOM 655 C C . VAL A 1 83 ? 4.648 18.75 26.859 1 97.88 83 VAL A C 1
ATOM 657 O O . VAL A 1 83 ? 4.836 18.625 25.656 1 97.88 83 VAL A O 1
ATOM 660 N N . GLU A 1 84 ? 5.547 18.406 27.781 1 98 84 GLU A N 1
ATOM 661 C CA . GLU A 1 84 ? 6.879 17.938 27.406 1 98 84 GLU A CA 1
ATOM 662 C C . GLU A 1 84 ? 6.809 16.578 26.688 1 98 84 GLU A C 1
ATOM 664 O O . GLU A 1 84 ? 7.516 16.359 25.703 1 98 84 GLU A O 1
ATOM 669 N N . GLU A 1 85 ? 6.008 15.695 27.156 1 97.19 85 GLU A N 1
ATOM 670 C CA . GLU A 1 85 ? 5.844 14.391 26.531 1 97.19 85 GLU A CA 1
ATOM 671 C C . GLU A 1 85 ? 5.27 14.523 25.125 1 97.19 85 GLU A C 1
ATOM 673 O O . GLU A 1 85 ? 5.727 13.859 24.188 1 97.19 85 GLU A O 1
ATOM 678 N N . ILE A 1 86 ? 4.293 15.391 25 1 98 86 ILE A N 1
ATOM 679 C CA . ILE A 1 86 ? 3.668 15.625 23.703 1 98 86 ILE A CA 1
ATOM 680 C C . ILE A 1 86 ? 4.684 16.234 22.75 1 98 86 ILE A C 1
ATOM 682 O O . ILE A 1 86 ? 4.836 15.781 21.625 1 98 86 ILE A O 1
ATOM 686 N N . LYS A 1 87 ? 5.383 17.234 23.219 1 98.31 87 LYS A N 1
ATOM 687 C CA . LYS A 1 87 ? 6.371 17.922 22.406 1 98.31 87 LYS A CA 1
ATOM 688 C C . LYS A 1 87 ? 7.461 16.953 21.938 1 98.31 87 LYS A C 1
ATOM 690 O O . LYS A 1 87 ? 7.848 16.969 20.766 1 98.31 87 LYS A O 1
ATOM 695 N N . ASP A 1 88 ? 7.941 16.156 22.844 1 97.94 88 ASP A N 1
ATOM 696 C CA . ASP A 1 88 ? 9 15.211 22.531 1 97.94 88 ASP A CA 1
ATOM 697 C C . ASP A 1 88 ? 8.547 14.219 21.469 1 97.94 88 ASP A C 1
ATOM 699 O O . ASP A 1 88 ? 9.289 13.914 20.531 1 97.94 88 ASP A O 1
ATOM 703 N N . ARG A 1 89 ? 7.387 13.719 21.578 1 97.88 89 ARG A N 1
ATOM 704 C CA . ARG A 1 89 ? 6.824 12.797 20.594 1 97.88 89 ARG A CA 1
ATOM 705 C C . ARG A 1 89 ? 6.652 13.477 19.25 1 97.88 89 ARG A C 1
ATOM 707 O O . ARG A 1 89 ? 7.004 12.906 18.219 1 97.88 89 ARG A O 1
ATOM 714 N N . MET A 1 90 ? 6.102 14.672 19.297 1 98.69 90 MET A N 1
ATOM 715 C CA . MET A 1 90 ? 5.945 15.43 18.062 1 98.69 90 MET A CA 1
ATOM 716 C C . MET A 1 90 ? 7.289 15.625 17.359 1 98.69 90 MET A C 1
ATOM 718 O O . MET A 1 90 ? 7.398 15.422 16.156 1 98.69 90 MET A O 1
ATOM 722 N N . LYS A 1 91 ? 8.258 15.984 18.125 1 98.44 91 LYS A N 1
ATOM 723 C CA . LYS A 1 91 ? 9.586 16.25 17.578 1 98.44 91 LYS A CA 1
ATOM 724 C C . LYS A 1 91 ? 10.156 15 16.906 1 98.44 91 LYS A C 1
ATOM 726 O O . LYS A 1 91 ? 10.625 15.062 15.766 1 98.44 91 LYS A O 1
ATOM 731 N N . LYS A 1 92 ? 10.141 13.914 17.594 1 98.12 92 LYS A N 1
ATOM 732 C CA . LYS A 1 92 ? 10.688 12.672 17.078 1 98.12 92 LYS A CA 1
ATOM 733 C C . LYS A 1 92 ? 9.93 12.219 15.828 1 98.12 92 LYS A C 1
ATOM 735 O O . LYS A 1 92 ? 10.539 11.758 14.859 1 98.12 92 LYS A O 1
ATOM 740 N N . ALA A 1 93 ? 8.609 12.336 15.844 1 98.69 93 ALA A N 1
ATOM 741 C CA . ALA A 1 93 ? 7.801 11.984 14.68 1 98.69 93 ALA A CA 1
ATOM 742 C C . ALA A 1 93 ? 8.164 12.852 13.477 1 98.69 93 ALA A C 1
ATOM 744 O O . ALA A 1 93 ? 8.281 12.359 12.352 1 98.69 93 ALA A O 1
ATOM 745 N N . LEU A 1 94 ? 8.344 14.117 13.711 1 98.75 94 LEU A N 1
ATOM 746 C CA . LEU A 1 94 ? 8.656 15.055 12.633 1 98.75 94 LEU A CA 1
ATOM 747 C C . LEU A 1 94 ? 10.07 14.812 12.102 1 98.75 94 LEU A C 1
ATOM 749 O O . LEU A 1 94 ? 10.328 14.992 10.914 1 98.75 94 LEU A O 1
ATOM 753 N N . LEU A 1 95 ? 10.977 14.406 12.969 1 98.38 95 LEU A N 1
ATOM 754 C CA . LEU A 1 95 ? 12.32 14.055 12.523 1 98.38 95 LEU A CA 1
ATOM 755 C C . LEU A 1 95 ? 12.281 12.836 11.609 1 98.38 95 LEU A C 1
ATOM 757 O O . LEU A 1 95 ? 13.055 12.758 10.648 1 98.38 95 LEU A O 1
ATOM 761 N N . LEU A 1 96 ? 11.422 11.93 11.898 1 98.56 96 LEU A N 1
ATOM 762 C CA . LEU A 1 96 ? 11.266 10.773 11.016 1 98.56 96 LEU A CA 1
ATOM 763 C C . LEU A 1 96 ? 10.719 11.195 9.656 1 98.56 96 LEU A C 1
ATOM 765 O O . LEU A 1 96 ? 11.148 10.68 8.625 1 98.56 96 LEU A O 1
ATOM 769 N N . GLU A 1 97 ? 9.758 12.117 9.648 1 98.69 97 GLU A N 1
ATOM 770 C CA . GLU A 1 97 ? 9.297 12.664 8.375 1 98.69 97 GLU A CA 1
ATOM 771 C C . GLU A 1 97 ? 10.445 13.305 7.602 1 98.69 97 GLU A C 1
ATOM 773 O O . GLU A 1 97 ? 10.539 13.148 6.383 1 98.69 97 GLU A O 1
ATOM 778 N N . LEU A 1 98 ? 11.266 14.039 8.328 1 98.44 98 LEU A N 1
ATOM 779 C CA . LEU A 1 98 ? 12.43 14.68 7.715 1 98.44 98 LEU A CA 1
ATOM 780 C C . LEU A 1 98 ? 13.344 13.648 7.078 1 98.44 98 LEU A C 1
ATOM 782 O O . LEU A 1 98 ? 13.812 13.836 5.953 1 98.44 98 LEU A O 1
ATOM 786 N N . TYR A 1 99 ? 13.57 12.594 7.754 1 98.31 99 TYR A N 1
ATOM 787 C CA . TYR A 1 99 ? 14.375 11.492 7.246 1 98.31 99 TYR A CA 1
ATOM 788 C C . TYR A 1 99 ? 13.844 10.992 5.906 1 98.31 99 TYR A C 1
ATOM 790 O O . TYR A 1 99 ? 14.609 10.625 5.02 1 98.31 99 TYR A O 1
ATOM 798 N N . HIS A 1 100 ? 12.555 11.023 5.785 1 98.56 100 HIS A N 1
ATOM 799 C CA . HIS A 1 100 ? 11.914 10.508 4.586 1 98.56 100 HIS A CA 1
ATOM 800 C C . HIS A 1 100 ? 11.75 11.594 3.533 1 98.56 100 HIS A C 1
ATOM 802 O O . HIS A 1 100 ? 11.148 11.367 2.482 1 98.56 100 HIS A O 1
ATOM 808 N N . GLY A 1 101 ? 12.188 12.789 3.787 1 98 101 GLY A N 1
ATOM 809 C CA . GLY A 1 101 ? 12.258 13.789 2.734 1 98 101 GLY A CA 1
ATOM 810 C C . GLY A 1 101 ? 11.273 14.922 2.918 1 98 101 GLY A C 1
ATOM 811 O O . GLY A 1 101 ? 11.227 15.852 2.113 1 98 101 GLY A O 1
ATOM 812 N N . VAL A 1 102 ? 10.484 14.891 3.975 1 98.69 102 VAL A N 1
ATOM 813 C CA . VAL A 1 102 ? 9.531 15.969 4.234 1 98.69 102 VAL A CA 1
ATOM 814 C C . VAL A 1 102 ? 10.234 17.125 4.945 1 98.69 102 VAL A C 1
ATOM 816 O O . VAL A 1 102 ? 10.758 16.953 6.051 1 98.69 102 VAL A O 1
ATOM 819 N N . THR A 1 103 ? 10.234 18.266 4.336 1 97.38 103 THR A N 1
ATOM 820 C CA . THR A 1 103 ? 10.836 19.438 4.957 1 97.38 103 THR A CA 1
ATOM 821 C C . THR A 1 103 ? 9.773 20.484 5.281 1 97.38 103 THR A C 1
ATOM 823 O O . THR A 1 103 ? 10.055 21.469 5.957 1 97.38 103 THR A O 1
ATOM 826 N N . HIS A 1 104 ? 8.594 20.312 4.785 1 98.06 104 HIS A N 1
ATOM 827 C CA . HIS A 1 104 ? 7.438 21.156 5.047 1 98.06 104 HIS A CA 1
ATOM 828 C C . HIS A 1 104 ? 6.234 20.328 5.484 1 98.06 104 HIS A C 1
ATOM 830 O O . HIS A 1 104 ? 5.867 19.359 4.82 1 98.06 104 HIS A O 1
ATOM 836 N N . VAL A 1 105 ? 5.648 20.75 6.633 1 98.5 105 VAL A N 1
ATOM 837 C CA . VAL A 1 105 ? 4.566 19.922 7.148 1 98.5 105 VAL A CA 1
ATOM 838 C C . VAL A 1 105 ? 3.475 20.812 7.746 1 98.5 105 VAL A C 1
ATOM 840 O O . VAL A 1 105 ? 3.768 21.828 8.383 1 98.5 105 VAL A O 1
ATOM 843 N N . ARG A 1 106 ? 2.248 20.469 7.438 1 98.81 106 ARG A N 1
ATOM 844 C CA . ARG A 1 106 ? 1.098 21.031 8.148 1 98.81 106 ARG A CA 1
ATOM 845 C C . ARG A 1 106 ? 0.565 20.031 9.18 1 98.81 106 ARG A C 1
ATOM 847 O O . ARG A 1 106 ? 0.183 18.922 8.836 1 98.81 106 ARG A O 1
ATOM 854 N N . ILE A 1 107 ? 0.583 20.453 10.445 1 98.81 107 ILE A N 1
ATOM 855 C CA . ILE A 1 107 ? 0.138 19.562 11.508 1 98.81 107 ILE A CA 1
ATOM 856 C C . ILE A 1 107 ? -1.154 20.094 12.125 1 98.81 107 ILE A C 1
ATOM 858 O O . ILE A 1 107 ? -1.361 21.312 12.195 1 98.81 107 ILE A O 1
ATOM 862 N N . HIS A 1 108 ? -2.014 19.219 12.461 1 98.81 108 HIS A N 1
ATOM 863 C CA . HIS A 1 108 ? -3.26 19.547 13.148 1 98.81 108 HIS A CA 1
ATOM 864 C C . HIS A 1 108 ? -3.143 19.281 14.648 1 98.81 108 HIS A C 1
ATOM 866 O O . HIS A 1 108 ? -2.932 18.141 15.07 1 98.81 108 HIS A O 1
ATOM 872 N N . VAL A 1 109 ? -3.312 20.281 15.438 1 98.38 109 VAL A N 1
ATOM 873 C CA . VAL A 1 109 ? -3.047 20.188 16.875 1 98.38 109 VAL A CA 1
ATOM 874 C C . VAL A 1 109 ? -4.359 20.266 17.641 1 98.38 109 VAL A C 1
ATOM 876 O O . VAL A 1 109 ? -5.164 21.172 17.438 1 98.38 109 VAL A O 1
ATOM 879 N N . ASP A 1 110 ? -4.543 19.375 18.516 1 97.88 110 ASP A N 1
ATOM 880 C CA . ASP A 1 110 ? -5.812 19.109 19.188 1 97.88 110 ASP A CA 1
ATOM 881 C C . ASP A 1 110 ? -6.117 20.188 20.219 1 97.88 110 ASP A C 1
ATOM 883 O O . ASP A 1 110 ? -5.469 20.266 21.25 1 97.88 110 ASP A O 1
ATOM 887 N N . THR A 1 111 ? -7.176 20.922 20.016 1 97.88 111 THR A N 1
ATOM 888 C CA . THR A 1 111 ? -7.551 22 20.922 1 97.88 111 THR A CA 1
ATOM 889 C C . THR A 1 111 ? -8.391 21.469 22.094 1 97.88 111 THR A C 1
ATOM 891 O O . THR A 1 111 ? -8.656 22.203 23.047 1 97.88 111 THR A O 1
ATOM 894 N N . CYS A 1 112 ? -8.719 20.203 21.984 1 96.69 112 CYS A N 1
ATOM 895 C CA . CYS A 1 112 ? -9.5 19.578 23.062 1 96.69 112 CYS A CA 1
ATOM 896 C C . CYS A 1 112 ? -8.586 19.047 24.156 1 96.69 112 CYS A C 1
ATOM 898 O O . CYS A 1 112 ? -9.062 18.641 25.219 1 96.69 112 CYS A O 1
ATOM 900 N N . SER A 1 113 ? -7.297 19.031 23.891 1 95.81 113 SER A N 1
ATOM 901 C CA . SER A 1 113 ? -6.371 18.562 24.906 1 95.81 113 SER A CA 1
ATOM 902 C C . SER A 1 113 ? -6.461 19.406 26.172 1 95.81 113 SER A C 1
ATOM 904 O O . SER A 1 113 ? -6.605 20.641 26.094 1 95.81 113 SER A O 1
ATOM 906 N N . LYS A 1 114 ? -6.387 18.75 27.297 1 93.94 114 LYS A N 1
ATOM 907 C CA . LYS A 1 114 ? -6.496 19.469 28.562 1 93.94 114 LYS A CA 1
ATOM 908 C C . LYS A 1 114 ? -5.523 20.641 28.625 1 93.94 114 LYS A C 1
ATOM 910 O O . LYS A 1 114 ? -4.34 20.484 28.312 1 93.94 114 LYS A O 1
ATOM 915 N N . ASP A 1 115 ? -6.035 21.812 28.906 1 94.44 115 ASP A N 1
ATOM 916 C CA . ASP A 1 115 ? -5.25 23.031 29.062 1 94.44 115 ASP A CA 1
ATOM 917 C C . ASP A 1 115 ? -4.504 23.391 27.781 1 94.44 115 ASP A C 1
ATOM 919 O O . ASP A 1 115 ? -3.42 23.984 27.828 1 94.44 115 ASP A O 1
ATOM 923 N N . LEU A 1 116 ? -4.941 22.969 26.688 1 97.06 116 LEU A N 1
ATOM 924 C CA . LEU A 1 116 ? -4.379 23.234 25.359 1 97.06 116 LEU A CA 1
ATOM 925 C C . LEU A 1 116 ? -2.941 22.734 25.266 1 97.06 116 LEU A C 1
ATOM 927 O O . LEU A 1 116 ? -2.096 23.359 24.641 1 97.06 116 LEU A O 1
ATOM 931 N N . LYS A 1 117 ? -2.664 21.641 25.875 1 97.5 117 LYS A N 1
ATOM 932 C CA . LYS A 1 117 ? -1.298 21.125 25.953 1 97.5 117 LYS A CA 1
ATOM 933 C C . LYS A 1 117 ? -0.745 20.828 24.562 1 97.5 117 LYS A C 1
ATOM 935 O O . LYS A 1 117 ? 0.435 21.047 24.297 1 97.5 117 LYS A O 1
ATOM 940 N N . SER A 1 118 ? -1.556 20.312 23.703 1 97.56 118 SER A N 1
ATOM 941 C CA . SER A 1 118 ? -1.101 20 22.344 1 97.56 118 SER A CA 1
ATOM 942 C C . SER A 1 118 ? -0.736 21.266 21.594 1 97.56 118 SER A C 1
ATOM 944 O O . SER A 1 118 ? 0.278 21.312 20.891 1 97.56 118 SER A O 1
ATOM 946 N N . VAL A 1 119 ? -1.558 22.281 21.719 1 98.12 119 VAL A N 1
ATOM 947 C CA . VAL A 1 119 ? -1.312 23.562 21.078 1 98.12 119 VAL A CA 1
ATOM 948 C C . VAL A 1 119 ? -0.032 24.188 21.625 1 98.12 119 VAL A C 1
ATOM 950 O O . VAL A 1 119 ? 0.833 24.625 20.859 1 98.12 119 VAL A O 1
ATOM 953 N N . LYS A 1 120 ? 0.056 24.203 22.922 1 98.06 120 LYS A N 1
ATOM 954 C CA . LYS A 1 120 ? 1.242 24.75 23.562 1 98.06 120 LYS A CA 1
ATOM 955 C C . LYS A 1 120 ? 2.504 24.031 23.125 1 98.06 120 LYS A C 1
ATOM 957 O O . LYS A 1 120 ? 3.514 24.656 22.797 1 98.06 120 LYS A O 1
ATOM 962 N N . ALA A 1 121 ? 2.471 22.734 23.062 1 98.5 121 ALA A N 1
ATOM 963 C CA . ALA A 1 121 ? 3.604 21.922 22.609 1 98.5 121 ALA A CA 1
ATOM 964 C C . ALA A 1 121 ? 4.004 22.297 21.188 1 98.5 121 ALA A C 1
ATOM 966 O O . ALA A 1 121 ? 5.195 22.406 20.875 1 98.5 121 ALA A O 1
ATOM 967 N N . SER A 1 122 ? 3.053 22.484 20.359 1 98.38 122 SER A N 1
ATOM 968 C CA . SER A 1 122 ? 3.318 22.766 18.953 1 98.38 122 SER A CA 1
ATOM 969 C C . SER A 1 122 ? 3.969 24.125 18.781 1 98.38 122 SER A C 1
ATOM 971 O O . SER A 1 122 ? 4.832 24.297 17.906 1 98.38 122 SER A O 1
ATOM 973 N N . VAL A 1 123 ? 3.539 25.125 19.547 1 97.38 123 VAL A N 1
ATOM 974 C CA . VAL A 1 123 ? 4.102 26.469 19.484 1 97.38 123 VAL A CA 1
ATOM 975 C C . VAL A 1 123 ? 5.586 26.422 19.844 1 97.38 123 VAL A C 1
ATOM 977 O O . VAL A 1 123 ? 6.418 27 19.141 1 97.38 123 VAL A O 1
ATOM 980 N N . ILE A 1 124 ? 5.906 25.75 20.875 1 98.12 124 ILE A N 1
ATOM 981 C CA . ILE A 1 124 ? 7.289 25.609 21.312 1 98.12 124 ILE A CA 1
ATOM 982 C C . ILE A 1 124 ? 8.094 24.859 20.266 1 98.12 124 ILE A C 1
ATOM 984 O O . ILE A 1 124 ? 9.188 25.281 19.875 1 98.12 124 ILE A O 1
ATOM 988 N N . LEU A 1 125 ? 7.551 23.828 19.797 1 98.12 125 LEU A N 1
ATOM 989 C CA . LEU A 1 125 ? 8.234 22.938 18.859 1 98.12 125 LEU A CA 1
ATOM 990 C C . LEU A 1 125 ? 8.523 23.672 17.547 1 98.12 125 LEU A C 1
ATOM 992 O O . LEU A 1 125 ? 9.586 23.469 16.938 1 98.12 125 LEU A O 1
ATOM 996 N N . LYS A 1 126 ? 7.547 24.406 17.078 1 97.31 126 LYS A N 1
ATOM 997 C CA . LYS A 1 126 ? 7.695 25.156 15.828 1 97.31 126 LYS A CA 1
ATOM 998 C C . LYS A 1 126 ? 8.938 26.047 15.867 1 97.31 126 LYS A C 1
ATOM 1000 O O . LYS A 1 126 ? 9.695 26.094 14.898 1 97.31 126 LYS A O 1
ATOM 1005 N N . GLU A 1 127 ? 9.133 26.656 16.953 1 97 127 GLU A N 1
ATOM 1006 C CA . GLU A 1 127 ? 10.312 27.5 17.109 1 97 127 GLU A CA 1
ATOM 1007 C C . GLU A 1 127 ? 11.586 26.656 17.203 1 97 127 GLU A C 1
ATOM 1009 O O . GLU A 1 127 ? 12.602 26.984 16.578 1 97 127 GLU A O 1
ATOM 1014 N N . GLU A 1 128 ? 11.539 25.609 17.906 1 96.31 128 GLU A N 1
ATOM 1015 C CA . GLU A 1 128 ? 12.695 24.75 18.125 1 96.31 128 GLU A CA 1
ATOM 1016 C C . GLU A 1 128 ? 13.172 24.125 16.812 1 96.31 128 GLU A C 1
ATOM 1018 O O . GLU A 1 128 ? 14.367 23.875 16.641 1 96.31 128 GLU A O 1
ATOM 1023 N N . MET A 1 129 ? 12.25 23.875 15.906 1 96.62 129 MET A N 1
ATOM 1024 C CA . MET A 1 129 ? 12.578 23.094 14.719 1 96.62 129 MET A CA 1
ATOM 1025 C C . MET A 1 129 ? 12.664 24 13.484 1 96.62 129 MET A C 1
ATOM 1027 O O . MET A 1 129 ? 12.789 23.5 12.367 1 96.62 129 MET A O 1
ATOM 1031 N N . LYS A 1 130 ? 12.664 25.266 13.648 1 94.56 130 LYS A N 1
ATOM 1032 C CA . LYS A 1 130 ? 12.516 26.219 12.555 1 94.56 130 LYS A CA 1
ATOM 1033 C C . LYS A 1 130 ? 13.648 26.078 11.539 1 94.56 130 LYS A C 1
ATOM 1035 O O . LYS A 1 130 ? 13.453 26.344 10.352 1 94.56 130 LYS A O 1
ATOM 1040 N N . ASP A 1 131 ? 14.844 25.578 11.93 1 93.12 131 ASP A N 1
ATOM 1041 C CA . ASP A 1 131 ? 15.977 25.438 11.016 1 93.12 131 ASP A CA 1
ATOM 1042 C C . ASP A 1 131 ? 15.953 24.094 10.297 1 93.12 131 ASP A C 1
ATOM 1044 O O . ASP A 1 131 ? 16.641 23.906 9.297 1 93.12 131 ASP A O 1
ATOM 1048 N N . LEU A 1 132 ? 15.133 23.172 10.781 1 94.69 132 LEU A N 1
ATOM 1049 C CA . LEU A 1 132 ? 15.109 21.812 10.25 1 94.69 132 LEU A CA 1
ATOM 1050 C C . LEU A 1 132 ? 13.891 21.609 9.352 1 94.69 132 LEU A C 1
ATOM 1052 O O . LEU A 1 132 ? 13.938 20.812 8.414 1 94.69 132 LEU A O 1
ATOM 1056 N N . MET A 1 133 ? 12.836 22.328 9.695 1 96.12 133 MET A N 1
ATOM 1057 C CA . MET A 1 133 ? 11.555 22.062 9.055 1 96.12 133 MET A CA 1
ATOM 1058 C C . MET A 1 133 ? 10.625 23.266 9.172 1 96.12 133 MET A C 1
ATOM 1060 O O . MET A 1 133 ? 10.586 23.922 10.219 1 96.12 133 MET A O 1
ATOM 1064 N N . ASP A 1 134 ? 9.93 23.531 8.094 1 97.31 134 ASP A N 1
ATOM 1065 C CA . ASP A 1 134 ? 8.852 24.516 8.18 1 97.31 134 ASP A CA 1
ATOM 1066 C C . ASP A 1 134 ? 7.547 23.859 8.617 1 97.31 134 ASP A C 1
ATOM 1068 O O . ASP A 1 134 ? 7.023 22.984 7.926 1 97.31 134 ASP A O 1
ATOM 1072 N N . ILE A 1 135 ? 7.031 24.328 9.742 1 98.06 135 ILE A N 1
ATOM 1073 C CA . ILE A 1 135 ? 5.844 23.719 10.336 1 98.06 135 ILE A CA 1
ATOM 1074 C C . ILE A 1 135 ? 4.688 24.719 10.32 1 98.06 135 ILE A C 1
ATOM 1076 O O . ILE A 1 135 ? 4.836 25.844 10.773 1 98.06 135 ILE A O 1
ATOM 1080 N N . GLN A 1 136 ? 3.596 24.312 9.703 1 98.25 136 GLN A N 1
ATOM 1081 C CA . GLN A 1 136 ? 2.328 25.016 9.836 1 98.25 136 GLN A CA 1
ATOM 1082 C C . GLN A 1 136 ? 1.402 24.312 10.82 1 98.25 136 GLN A C 1
ATOM 1084 O O . GLN A 1 136 ? 1.284 23.078 10.797 1 98.25 136 GLN A O 1
ATOM 1089 N N . THR A 1 137 ? 0.783 25.094 11.68 1 98.44 137 THR A N 1
ATOM 1090 C CA . THR A 1 137 ? -0.102 24.516 12.688 1 98.44 137 THR A CA 1
ATOM 1091 C C . THR A 1 137 ? -1.555 24.906 12.406 1 98.44 137 THR A C 1
ATOM 1093 O O . THR A 1 137 ? -1.839 26.031 12.008 1 98.44 137 THR A O 1
ATOM 1096 N N . VAL A 1 138 ? -2.439 23.906 12.562 1 98.81 138 VAL A N 1
ATOM 1097 C CA . VAL A 1 138 ? -3.879 24.094 12.422 1 98.81 138 VAL A CA 1
ATOM 1098 C C . VAL A 1 138 ? -4.57 23.812 13.75 1 98.81 138 VAL A C 1
ATOM 1100 O O . VAL A 1 138 ? -4.363 22.766 14.359 1 98.81 138 VAL A O 1
ATOM 1103 N N . SER A 1 139 ? -5.395 24.781 14.25 1 98.69 139 SER A N 1
ATOM 1104 C CA . SER A 1 139 ? -6.23 24.484 15.414 1 98.69 139 SER A CA 1
ATOM 1105 C C . SER A 1 139 ? -7.305 23.453 15.078 1 98.69 139 SER A C 1
ATOM 1107 O O . SER A 1 139 ? -8.156 23.703 14.219 1 98.69 139 SER A O 1
ATOM 1109 N N . PHE A 1 140 ? -7.293 22.328 15.805 1 98.38 140 PHE A N 1
ATOM 1110 C CA . PHE A 1 140 ? -8.125 21.188 15.445 1 98.38 140 PHE A CA 1
ATOM 1111 C C . PHE A 1 140 ? -8.992 20.766 16.625 1 98.38 140 PHE A C 1
ATOM 1113 O O . PHE A 1 140 ? -8.484 20.234 17.609 1 98.38 140 PHE A O 1
ATOM 1120 N N . PRO A 1 141 ? -10.305 20.984 16.5 1 97.5 141 PRO A N 1
ATOM 1121 C CA . PRO A 1 141 ? -11.211 20.547 17.562 1 97.5 141 PRO A CA 1
ATOM 1122 C C . PRO A 1 141 ? -11.656 19.094 17.406 1 97.5 141 PRO A C 1
ATOM 1124 O O . PRO A 1 141 ? -12.789 18.828 16.984 1 97.5 141 PRO A O 1
ATOM 1127 N N . GLU A 1 142 ? -10.883 18.156 17.875 1 95.5 142 GLU A N 1
ATOM 1128 C CA . GLU A 1 142 ? -11.047 16.719 17.625 1 95.5 142 GLU A CA 1
ATOM 1129 C C . GLU A 1 142 ? -12.414 16.234 18.094 1 95.5 142 GLU A C 1
ATOM 1131 O O . GLU A 1 142 ? -13.062 15.445 17.406 1 95.5 142 GLU A O 1
ATOM 1136 N N . GLN A 1 143 ? -12.852 16.672 19.25 1 94.81 143 GLN A N 1
ATOM 1137 C CA . GLN A 1 143 ? -14.094 16.156 19.828 1 94.81 143 GLN A CA 1
ATOM 1138 C C . GLN A 1 143 ? -15.203 17.203 19.766 1 94.81 143 GLN A C 1
ATOM 1140 O O . GLN A 1 143 ? -16.203 17.109 20.484 1 94.81 143 GLN A O 1
ATOM 1145 N N . SER A 1 144 ? -15.039 18.266 19.016 1 93.75 144 SER A N 1
ATOM 1146 C CA . SER A 1 144 ? -16.047 19.312 18.875 1 93.75 144 SER A CA 1
ATOM 1147 C C . SER A 1 144 ? -15.562 20.625 19.5 1 93.75 144 SER A C 1
ATOM 1149 O O . SER A 1 144 ? -14.898 20.609 20.531 1 93.75 144 SER A O 1
ATOM 1151 N N . VAL A 1 145 ? -15.953 21.672 18.859 1 94.88 145 VAL A N 1
ATOM 1152 C CA . VAL A 1 145 ? -15.625 23 19.406 1 94.88 145 VAL A CA 1
ATOM 1153 C C . VAL A 1 145 ? -16.531 23.297 20.594 1 94.88 145 VAL A C 1
ATOM 1155 O O . VAL A 1 145 ? -16.172 24.109 21.453 1 94.88 145 VAL A O 1
ATOM 1158 N N . PHE A 1 146 ? -17.656 22.578 20.688 1 94.5 146 PHE A N 1
ATOM 1159 C CA . PHE A 1 146 ? -18.641 22.891 21.719 1 94.5 146 PHE A CA 1
ATOM 1160 C C . PHE A 1 146 ? -18.484 21.953 22.906 1 94.5 146 PHE A C 1
ATOM 1162 O O . PHE A 1 146 ? -18.891 22.281 24.031 1 94.5 146 PHE A O 1
ATOM 1169 N N . LYS A 1 147 ? -17.938 20.844 22.656 1 91.25 147 LYS A N 1
ATOM 1170 C CA . LYS A 1 147 ? -17.797 19.859 23.719 1 91.25 147 LYS A CA 1
ATOM 1171 C C . LYS A 1 147 ? -16.469 20.016 24.438 1 91.25 147 LYS A C 1
ATOM 1173 O O . LYS A 1 147 ? -16.328 19.625 25.594 1 91.25 147 LYS A O 1
ATOM 1178 N N . CYS A 1 148 ? -15.539 20.578 23.719 1 90.44 148 CYS A N 1
ATOM 1179 C CA . CYS A 1 148 ? -14.227 20.797 24.312 1 90.44 148 CYS A CA 1
ATOM 1180 C C . CYS A 1 148 ? -14.273 21.953 25.312 1 90.44 148 CYS A C 1
ATOM 1182 O O . CYS A 1 148 ? -14.992 22.922 25.109 1 90.44 148 CYS A O 1
ATOM 1184 N N . SER A 1 149 ? -13.617 21.906 26.391 1 84.94 149 SER A N 1
ATOM 1185 C CA . SER A 1 149 ? -13.695 22.875 27.469 1 84.94 149 SER A CA 1
ATOM 1186 C C . SER A 1 149 ? -12.797 24.078 27.203 1 84.94 149 SER A C 1
ATOM 1188 O O . SER A 1 149 ? -12.938 25.125 27.844 1 84.94 149 SER A O 1
ATOM 1190 N N . ASN A 1 150 ? -11.992 24.016 26.25 1 89.19 150 ASN A N 1
ATOM 1191 C CA . ASN A 1 150 ? -11.016 25.078 26.016 1 89.19 150 ASN A CA 1
ATOM 1192 C C . ASN A 1 150 ? -11.57 26.172 25.125 1 89.19 150 ASN A C 1
ATOM 1194 O O . ASN A 1 150 ? -12.562 25.953 24.406 1 89.19 150 ASN A O 1
ATOM 1198 N N . ASP A 1 151 ? -10.906 27.312 25.188 1 93.06 151 ASP A N 1
ATOM 1199 C CA . ASP A 1 151 ? -11.242 28.438 24.328 1 93.06 151 ASP A CA 1
ATOM 1200 C C . ASP A 1 151 ? -10.648 28.25 22.938 1 93.06 151 ASP A C 1
ATOM 1202 O O . ASP A 1 151 ? -9.445 28.453 22.734 1 93.06 151 ASP A O 1
ATOM 1206 N N . PHE A 1 152 ? -11.469 27.969 22.016 1 97.44 152 PHE A N 1
ATOM 1207 C CA . PHE A 1 152 ? -11.031 27.688 20.656 1 97.44 152 PHE A CA 1
ATOM 1208 C C . PHE A 1 152 ? -10.469 28.953 20 1 97.44 152 PHE A C 1
ATOM 1210 O O . PHE A 1 152 ? -9.539 28.875 19.188 1 97.44 152 PHE A O 1
ATOM 1217 N N . THR A 1 153 ? -11.07 30.109 20.297 1 97.31 153 THR A N 1
ATOM 1218 C CA . THR A 1 153 ? -10.562 31.359 19.75 1 97.31 153 THR A CA 1
ATOM 1219 C C . THR A 1 153 ? -9.117 31.594 20.188 1 97.31 153 THR A C 1
ATOM 1221 O O . THR A 1 153 ? -8.273 31.953 19.359 1 97.31 153 THR A O 1
ATOM 1224 N N . TYR A 1 154 ? -8.891 31.406 21.422 1 97.69 154 TYR A N 1
ATOM 1225 C CA . TYR A 1 154 ? -7.543 31.578 21.953 1 97.69 154 TYR A CA 1
ATOM 1226 C C . TYR A 1 154 ? -6.574 30.609 21.297 1 97.69 154 TYR A C 1
ATOM 1228 O O . TYR A 1 154 ? -5.484 30.984 20.875 1 97.69 154 TYR A O 1
ATOM 1236 N N . ALA A 1 155 ? -6.957 29.375 21.234 1 98.06 155 ALA A N 1
ATOM 1237 C CA . ALA A 1 155 ? -6.129 28.359 20.594 1 98.06 155 ALA A CA 1
ATOM 1238 C C . ALA A 1 155 ? -5.824 28.734 19.141 1 98.06 155 ALA A C 1
ATOM 1240 O O . ALA A 1 155 ? -4.699 28.562 18.672 1 98.06 155 ALA A O 1
ATOM 1241 N N . SER A 1 156 ? -6.801 29.297 18.453 1 98.44 156 SER A N 1
ATOM 1242 C CA . SER A 1 156 ? -6.672 29.656 17.047 1 98.44 156 SER A CA 1
ATOM 1243 C C . SER A 1 156 ? -5.789 30.891 16.875 1 98.44 156 SER A C 1
ATOM 1245 O O . SER A 1 156 ? -5.234 31.125 15.797 1 98.44 156 SER A O 1
ATOM 1247 N N . GLN A 1 157 ? -5.699 31.672 17.906 1 98.25 157 GLN A N 1
ATOM 1248 C CA . GLN A 1 157 ? -4.75 32.781 17.875 1 98.25 157 GLN A CA 1
ATOM 1249 C C . GLN A 1 157 ? -3.312 32.281 17.875 1 98.25 157 GLN A C 1
ATOM 1251 O O . GLN A 1 157 ? -2.428 32.875 17.281 1 98.25 157 GLN A O 1
ATOM 1256 N N . LEU A 1 158 ? -3.113 31.141 18.484 1 98 158 LEU A N 1
ATOM 1257 C CA . LEU A 1 158 ? -1.771 30.594 18.672 1 98 158 LEU A CA 1
ATOM 1258 C C . LEU A 1 158 ? -1.343 29.75 17.484 1 98 158 LEU A C 1
ATOM 1260 O O . LEU A 1 158 ? -0.162 29.422 17.344 1 98 158 LEU A O 1
ATOM 1264 N N . THR A 1 159 ? -2.258 29.406 16.625 1 98.19 159 THR A N 1
ATOM 1265 C CA . THR A 1 159 ? -1.956 28.562 15.477 1 98.19 159 THR A CA 1
ATOM 1266 C C . THR A 1 159 ? -1.972 29.375 14.188 1 98.19 159 THR A C 1
ATOM 1268 O O . THR A 1 159 ? -2.449 30.516 14.172 1 98.19 159 THR A O 1
ATOM 1271 N N . ASP A 1 160 ? -1.437 28.828 13.07 1 98.06 160 ASP A N 1
ATOM 1272 C CA . ASP A 1 160 ? -1.299 29.547 11.812 1 98.06 160 ASP A CA 1
ATOM 1273 C C . ASP A 1 160 ? -2.613 29.547 11.031 1 98.06 160 ASP A C 1
ATOM 1275 O O . ASP A 1 160 ? -2.912 30.5 10.312 1 98.06 160 ASP A O 1
ATOM 1279 N N . ILE A 1 161 ? -3.326 28.469 11.078 1 98.62 161 ILE A N 1
ATOM 1280 C CA . ILE A 1 161 ? -4.531 28.203 10.305 1 98.62 161 ILE A CA 1
ATOM 1281 C C . ILE A 1 161 ? -5.652 27.75 11.234 1 98.62 161 ILE A C 1
ATOM 1283 O O . ILE A 1 161 ? -5.402 27.078 12.242 1 98.62 161 ILE A O 1
ATOM 1287 N N . VAL A 1 162 ? -6.879 28.125 10.938 1 98.81 162 VAL A N 1
ATOM 1288 C CA . VAL A 1 162 ? -8.023 27.719 11.75 1 98.81 162 VAL A CA 1
ATOM 1289 C C . VAL A 1 162 ? -8.633 26.438 11.18 1 98.81 162 VAL A C 1
ATOM 1291 O O . VAL A 1 162 ? -8.898 26.344 9.984 1 98.81 162 VAL A O 1
ATOM 1294 N N . GLY A 1 163 ? -8.773 25.422 12.047 1 98.75 163 GLY A N 1
ATOM 1295 C CA . GLY A 1 163 ? -9.375 24.156 11.625 1 98.75 163 GLY A CA 1
ATOM 1296 C C . GLY A 1 163 ? -10.828 24.031 12.023 1 98.75 163 GLY A C 1
ATOM 1297 O O . GLY A 1 163 ? -11.477 25.016 12.367 1 98.75 163 GLY A O 1
ATOM 1298 N N . GLY A 1 164 ? -11.375 22.875 11.812 1 98.44 164 GLY A N 1
ATOM 1299 C CA . GLY A 1 164 ? -12.734 22.484 12.156 1 98.44 164 GLY A CA 1
ATOM 1300 C C . GLY A 1 164 ? -13 21 11.898 1 98.44 164 GLY A C 1
ATOM 1301 O O . GLY A 1 164 ? -12.195 20.328 11.258 1 98.44 164 GLY A O 1
ATOM 1302 N N . LYS A 1 165 ? -14.07 20.531 12.492 1 97.56 165 LYS A N 1
ATOM 1303 C CA . LYS A 1 165 ? -14.5 19.156 12.32 1 97.56 165 LYS A CA 1
ATOM 1304 C C . LYS A 1 165 ? -16.016 19.016 12.523 1 97.56 165 LYS A C 1
ATOM 1306 O O . LYS A 1 165 ? -16.469 18.422 13.492 1 97.56 165 LYS A O 1
ATOM 1311 N N . PRO A 1 166 ? -16.75 19.469 11.523 1 96.62 166 PRO A N 1
ATOM 1312 C CA . PRO A 1 166 ? -18.203 19.391 11.664 1 96.62 166 PRO A CA 1
ATOM 1313 C C . PRO A 1 166 ? -18.719 17.969 11.867 1 96.62 166 PRO A C 1
ATOM 1315 O O . PRO A 1 166 ? -19.75 17.766 12.516 1 96.62 166 PRO A O 1
ATOM 1318 N N . ASP A 1 167 ? -18.016 16.984 11.445 1 92.25 167 ASP A N 1
ATOM 1319 C CA . ASP A 1 167 ? -18.422 15.586 11.539 1 92.25 167 ASP A CA 1
ATOM 1320 C C . ASP A 1 167 ? -18.328 15.094 12.984 1 92.25 167 ASP A C 1
ATOM 1322 O O . ASP A 1 167 ? -18.859 14.023 13.312 1 92.25 167 ASP A O 1
ATOM 1326 N N . ALA A 1 168 ? -17.719 15.812 13.852 1 92.69 168 ALA A N 1
ATOM 1327 C CA . ALA A 1 168 ? -17.594 15.422 15.258 1 92.69 168 ALA A CA 1
ATOM 1328 C C . ALA A 1 168 ? -18.875 15.719 16.031 1 92.69 168 ALA A C 1
ATOM 1330 O O . ALA A 1 168 ? -19.047 15.242 17.156 1 92.69 168 ALA A O 1
ATOM 1331 N N . GLU A 1 169 ? -19.781 16.484 15.43 1 94.38 169 GLU A N 1
ATOM 1332 C CA . GLU A 1 169 ? -20.984 16.922 16.125 1 94.38 169 GLU A CA 1
ATOM 1333 C C . GLU A 1 169 ? -22.078 15.844 16.062 1 94.38 169 GLU A C 1
ATOM 1335 O O . GLU A 1 169 ? -22.031 14.969 15.195 1 94.38 169 GLU A O 1
ATOM 1340 N N . ASP A 1 170 ? -23.047 15.969 16.953 1 92.25 170 ASP A N 1
ATOM 1341 C CA . ASP A 1 170 ? -24.031 14.922 17.141 1 92.25 170 ASP A CA 1
ATOM 1342 C C . ASP A 1 170 ? -25.125 15.008 16.078 1 92.25 170 ASP A C 1
ATOM 1344 O O . ASP A 1 170 ? -25.828 14.023 15.82 1 92.25 170 ASP A O 1
ATOM 1348 N N . ASP A 1 171 ? -25.344 16.234 15.555 1 93.12 171 ASP A N 1
ATOM 1349 C CA . ASP A 1 171 ? -26.406 16.406 14.57 1 93.12 171 ASP A CA 1
ATOM 1350 C C . ASP A 1 171 ? -26.031 17.469 13.539 1 93.12 171 ASP A C 1
ATOM 1352 O O . ASP A 1 171 ? -25.078 18.219 13.727 1 93.12 171 ASP A O 1
ATOM 1356 N N . ILE A 1 172 ? -26.797 17.547 12.484 1 94.44 172 ILE A N 1
ATOM 1357 C CA . ILE A 1 172 ? -26.531 18.391 11.336 1 94.44 172 ILE A CA 1
ATOM 1358 C C . ILE A 1 172 ? -26.594 19.859 11.742 1 94.44 172 ILE A C 1
ATOM 1360 O O . ILE A 1 172 ? -25.75 20.672 11.328 1 94.44 172 ILE A O 1
ATOM 1364 N N . GLU A 1 173 ? -27.547 20.188 12.539 1 96.12 173 GLU A N 1
ATOM 1365 C CA . GLU A 1 173 ? -27.719 21.562 12.969 1 96.12 173 GLU A CA 1
ATOM 1366 C C . GLU A 1 173 ? -26.484 22.062 13.734 1 96.12 173 GLU A C 1
ATOM 1368 O O . GLU A 1 173 ? -25.984 23.156 13.484 1 96.12 173 GLU A O 1
ATOM 1373 N N . THR A 1 174 ? -26.062 21.234 14.609 1 97.12 174 THR A N 1
ATOM 1374 C CA . THR A 1 174 ? -24.891 21.578 15.391 1 97.12 174 THR A CA 1
ATOM 1375 C C . THR A 1 174 ? -23.641 21.641 14.508 1 97.12 174 THR A C 1
ATOM 1377 O O . THR A 1 174 ? -22.75 22.453 14.727 1 97.12 174 THR A O 1
ATOM 1380 N N . SER A 1 175 ? -23.578 20.781 13.539 1 97.06 175 SER A N 1
ATOM 1381 C CA . SER A 1 175 ? -22.469 20.797 12.594 1 97.06 175 SER A CA 1
ATOM 1382 C C . SER A 1 175 ? -22.422 22.094 11.797 1 97.06 175 SER A C 1
ATOM 1384 O O . SER A 1 175 ? -21.344 22.641 11.562 1 97.06 175 SER A O 1
ATOM 1386 N N . ILE A 1 176 ? -23.562 22.547 11.422 1 97.12 176 ILE A N 1
ATOM 1387 C CA . ILE A 1 176 ? -23.656 23.797 10.695 1 97.12 176 ILE A CA 1
ATOM 1388 C C . ILE A 1 176 ? -23.219 24.953 11.594 1 97.12 176 ILE A C 1
ATOM 1390 O O . ILE A 1 176 ? -22.484 25.844 11.164 1 97.12 176 ILE A O 1
ATOM 1394 N N . LYS A 1 177 ? -23.672 24.906 12.82 1 97.62 177 LYS A N 1
ATOM 1395 C CA . LYS A 1 177 ? -23.25 25.906 13.797 1 97.62 177 LYS A CA 1
ATOM 1396 C C . LYS A 1 177 ? -21.734 25.875 13.984 1 97.62 177 LYS A C 1
ATOM 1398 O O . LYS A 1 177 ? -21.094 26.922 14.125 1 97.62 177 LYS A O 1
ATOM 1403 N N . HIS A 1 178 ? -21.234 24.688 14.047 1 98.06 178 HIS A N 1
ATOM 1404 C CA . HIS A 1 178 ? -19.797 24.484 14.141 1 98.06 178 HIS A CA 1
ATOM 1405 C C . HIS A 1 178 ? -19.062 25.203 13.016 1 98.06 178 HIS A C 1
ATOM 1407 O O . HIS A 1 178 ? -18.109 25.953 13.266 1 98.06 178 HIS A O 1
ATOM 1413 N N . LEU A 1 179 ? -19.484 25.047 11.812 1 98.56 179 LEU A N 1
ATOM 1414 C CA . LEU A 1 179 ? -18.859 25.641 10.641 1 98.56 179 LEU A CA 1
ATOM 1415 C C . LEU A 1 179 ? -18.969 27.156 10.68 1 98.56 179 LEU A C 1
ATOM 1417 O O . LEU A 1 179 ? -18 27.859 10.344 1 98.56 179 LEU A O 1
ATOM 1421 N N . SER A 1 180 ? -20.094 27.625 11.086 1 98.31 180 SER A N 1
ATOM 1422 C CA . SER A 1 180 ? -20.281 29.062 11.203 1 98.31 180 SER A CA 1
ATOM 1423 C C . SER A 1 180 ? -19.328 29.656 12.25 1 98.31 180 SER A C 1
ATOM 1425 O O . SER A 1 180 ? -18.719 30.703 12.016 1 98.31 180 SER A O 1
ATOM 1427 N N . TYR A 1 181 ? -19.266 28.984 13.305 1 98.25 181 TYR A N 1
ATOM 1428 C CA . TYR A 1 181 ? -18.453 29.453 14.422 1 98.25 181 TYR A CA 1
ATOM 1429 C C . TYR A 1 181 ? -16.984 29.516 14.047 1 98.25 181 TYR A C 1
ATOM 1431 O O . TYR A 1 181 ? -16.328 30.547 14.234 1 98.25 181 TYR A O 1
ATOM 1439 N N . VAL A 1 182 ? -16.438 28.484 13.508 1 98.69 182 VAL A N 1
ATOM 1440 C CA . VAL A 1 182 ? -15.008 28.453 13.188 1 98.69 182 VAL A CA 1
ATOM 1441 C C . VAL A 1 18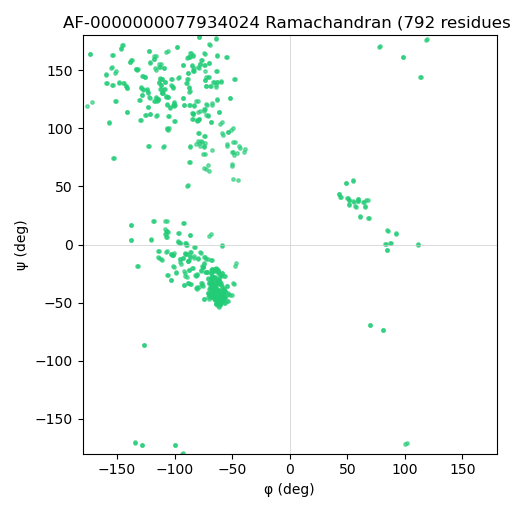2 ? -14.703 29.422 12.055 1 98.69 182 VAL A C 1
ATOM 1443 O O . VAL A 1 182 ? -13.625 30.016 12.008 1 98.69 182 VAL A O 1
ATOM 1446 N N . THR A 1 183 ? -15.648 29.578 11.125 1 98.75 183 THR A N 1
ATOM 1447 C CA . THR A 1 183 ? -15.469 30.531 10.039 1 98.75 183 THR A CA 1
ATOM 1448 C C . THR A 1 183 ? -15.414 31.953 10.578 1 98.75 183 THR A C 1
ATOM 1450 O O . THR A 1 183 ? -14.609 32.781 10.117 1 98.75 183 THR A O 1
ATOM 1453 N N . MET A 1 184 ? -16.281 32.188 11.523 1 98.56 184 MET A N 1
ATOM 1454 C CA . MET A 1 184 ? -16.281 33.5 12.156 1 98.56 184 MET A CA 1
ATOM 1455 C C . MET A 1 184 ? -14.938 33.781 12.828 1 98.56 184 MET A C 1
ATOM 1457 O O . MET A 1 184 ? -14.398 34.875 12.711 1 98.56 184 MET A O 1
ATOM 1461 N N . ILE A 1 185 ? -14.414 32.875 13.5 1 98.62 185 ILE A N 1
ATOM 1462 C CA . ILE A 1 185 ? -13.133 33.031 14.18 1 98.62 185 ILE A CA 1
ATOM 1463 C C . ILE A 1 185 ? -12.023 33.281 13.156 1 98.62 185 ILE A C 1
ATOM 1465 O O . ILE A 1 185 ? -11.188 34.156 13.336 1 98.62 185 ILE A O 1
ATOM 1469 N N . ALA A 1 186 ? -12.023 32.469 12.078 1 98.81 186 ALA A N 1
ATOM 1470 C CA . ALA A 1 186 ? -11.023 32.656 11.023 1 98.81 186 ALA A CA 1
ATOM 1471 C C . ALA A 1 186 ? -11.078 34.062 10.438 1 98.81 186 ALA A C 1
ATOM 1473 O O . ALA A 1 186 ? -10.039 34.688 10.227 1 98.81 186 ALA A O 1
ATOM 1474 N N . LYS A 1 187 ? -12.266 34.531 10.188 1 98.5 187 LYS A N 1
ATOM 1475 C CA . LYS A 1 187 ? -12.461 35.875 9.648 1 98.5 187 LYS A CA 1
ATOM 1476 C C . LYS A 1 187 ? -11.922 36.938 10.609 1 98.5 187 LYS A C 1
ATOM 1478 O O . LYS A 1 187 ? -11.203 37.844 10.195 1 98.5 187 LYS A O 1
ATOM 1483 N N . LYS A 1 188 ? -12.32 36.812 11.82 1 98.31 188 LYS A N 1
ATOM 1484 C CA . LYS A 1 188 ? -11.891 37.75 12.844 1 98.31 188 LYS A CA 1
ATOM 1485 C C . LYS A 1 188 ? -10.367 37.812 12.945 1 98.31 188 LYS A C 1
ATOM 1487 O O . LYS A 1 188 ? -9.789 38.875 13.156 1 98.31 188 LYS A O 1
ATOM 1492 N N . LEU A 1 189 ? -9.711 36.688 12.82 1 98.38 189 LEU A N 1
ATOM 1493 C CA . LEU A 1 189 ? -8.266 36.594 13.008 1 98.38 189 LEU A CA 1
ATOM 1494 C C . LEU A 1 189 ? -7.535 36.812 11.695 1 98.38 189 LEU A C 1
ATOM 1496 O O . LEU A 1 189 ? -6.305 36.938 11.672 1 98.38 189 LEU A O 1
ATOM 1500 N N . GLY A 1 190 ? -8.227 36.906 10.578 1 98.06 190 GLY A N 1
ATOM 1501 C CA . GLY A 1 190 ? -7.613 37.062 9.266 1 98.06 190 GLY A CA 1
ATOM 1502 C C . GLY A 1 190 ? -6.812 35.844 8.836 1 98.06 190 GLY A C 1
ATOM 1503 O O . GLY A 1 190 ? -5.719 35.969 8.281 1 98.06 190 GLY A O 1
ATOM 1504 N N . LYS A 1 191 ? -7.293 34.656 9.133 1 98.56 191 LYS A N 1
ATOM 1505 C CA . LYS A 1 191 ? -6.566 33.438 8.859 1 98.56 191 LYS A CA 1
ATOM 1506 C C . LYS A 1 191 ? -7.32 32.562 7.855 1 98.56 191 LYS A C 1
ATOM 1508 O O . LYS A 1 191 ? -8.547 32.625 7.754 1 98.56 191 LYS A O 1
ATOM 1513 N N . ASN A 1 192 ? -6.57 31.75 7.074 1 98.69 192 ASN A N 1
ATOM 1514 C CA . ASN A 1 192 ? -7.148 30.703 6.238 1 98.69 192 ASN A CA 1
ATOM 1515 C C . ASN A 1 192 ? -7.703 29.547 7.078 1 98.69 192 ASN A C 1
ATOM 1517 O O . ASN A 1 192 ? -7.531 29.531 8.297 1 98.69 192 ASN A O 1
ATOM 1521 N N . MET A 1 193 ? -8.398 28.609 6.398 1 98.88 193 MET A N 1
ATOM 1522 C CA . MET A 1 193 ? -8.977 27.469 7.105 1 98.88 193 MET A CA 1
ATOM 1523 C C . MET A 1 193 ? -8.523 26.156 6.484 1 98.88 193 MET A C 1
ATOM 1525 O O . MET A 1 193 ? -8.32 26.078 5.27 1 98.88 193 MET A O 1
ATOM 1529 N N . ASP A 1 194 ? -8.312 25.141 7.234 1 98.88 194 ASP A N 1
ATOM 1530 C CA . ASP A 1 194 ? -8.172 23.734 6.875 1 98.88 194 ASP A CA 1
ATOM 1531 C C . ASP A 1 194 ? -9.078 22.859 7.738 1 98.88 194 ASP A C 1
ATOM 1533 O O . ASP A 1 194 ? -8.766 22.594 8.898 1 98.88 194 ASP A O 1
ATOM 1537 N N . VAL A 1 195 ? -10.148 22.344 7.129 1 98.75 195 VAL A N 1
ATOM 1538 C CA . VAL A 1 195 ? -11.227 21.734 7.902 1 98.75 195 VAL A CA 1
ATOM 1539 C C . VAL A 1 195 ? -11.305 20.25 7.59 1 98.75 195 VAL A C 1
ATOM 1541 O O . VAL A 1 195 ? -11.312 19.844 6.422 1 98.75 195 VAL A O 1
ATOM 1544 N N . HIS A 1 196 ? -11.227 19.391 8.719 1 97.94 196 HIS A N 1
ATOM 1545 C CA . HIS A 1 196 ? -11.656 18 8.562 1 97.94 196 HIS A CA 1
ATOM 1546 C C . HIS A 1 196 ? -13.133 17.922 8.172 1 97.94 196 HIS A C 1
ATOM 1548 O O . HIS A 1 196 ? -14.008 18.219 8.984 1 97.94 196 HIS A O 1
ATOM 1554 N N . ILE A 1 197 ? -13.367 17.422 6.938 1 97.38 197 ILE A N 1
ATOM 1555 C CA . ILE A 1 197 ? -14.742 17.609 6.492 1 97.38 197 ILE A CA 1
ATOM 1556 C C . ILE A 1 197 ? -15.156 16.453 5.586 1 97.38 197 ILE A C 1
ATOM 1558 O O . ILE A 1 197 ? -14.359 15.984 4.766 1 97.38 197 ILE A O 1
ATOM 1562 N N . ASP A 1 198 ? -16.391 15.961 5.734 1 94.69 198 ASP A N 1
ATOM 1563 C CA . ASP A 1 198 ? -16.969 14.906 4.906 1 94.69 198 ASP A CA 1
ATOM 1564 C C . ASP A 1 198 ? -16.078 13.664 4.895 1 94.69 198 ASP A C 1
ATOM 1566 O O . ASP A 1 198 ? -15.734 13.156 3.828 1 94.69 198 ASP A O 1
ATOM 1570 N N . GLN A 1 199 ? -15.758 13.109 6.074 1 88.62 199 GLN A N 1
ATOM 1571 C CA . GLN A 1 199 ? -14.766 12.047 6.207 1 88.62 199 GLN A CA 1
ATOM 1572 C C . GLN A 1 199 ? -15.438 10.68 6.348 1 88.62 199 GLN A C 1
ATOM 1574 O O . GLN A 1 199 ? -14.766 9.648 6.289 1 88.62 199 GLN A O 1
ATOM 1579 N N . ASP A 1 200 ? -16.625 10.578 6.508 1 76.31 200 ASP A N 1
ATOM 1580 C CA . ASP A 1 200 ? -17.234 9.266 6.68 1 76.31 200 ASP A CA 1
ATOM 1581 C C . ASP A 1 200 ? -18.188 8.953 5.535 1 76.31 200 ASP A C 1
ATOM 1583 O O . ASP A 1 200 ? -18.469 9.805 4.691 1 76.31 200 ASP A O 1
ATOM 1587 N N . ALA A 1 201 ? -18.422 7.617 5.504 1 73.44 201 ALA A N 1
ATOM 1588 C CA . ALA A 1 201 ? -19.266 7.133 4.414 1 73.44 201 ALA A CA 1
ATOM 1589 C C . ALA A 1 201 ? -20.641 7.797 4.445 1 73.44 201 ALA A C 1
ATOM 1591 O O . ALA A 1 201 ? -21.391 7.723 3.475 1 73.44 201 ALA A O 1
ATOM 1592 N N . ARG A 1 202 ? -20.766 8.688 5.484 1 76.94 202 ARG A N 1
ATOM 1593 C CA . ARG A 1 202 ? -22.016 9.445 5.523 1 76.94 202 ARG A CA 1
ATOM 1594 C C . ARG A 1 202 ? -21.969 10.633 4.566 1 76.94 202 ARG A C 1
ATOM 1596 O O . ARG A 1 202 ? -20.953 11.344 4.5 1 76.94 202 ARG A O 1
ATOM 1603 N N . ARG A 1 203 ? -22.781 10.797 3.684 1 83.62 203 ARG A N 1
ATOM 1604 C CA . ARG A 1 203 ? -22.938 11.859 2.695 1 83.62 203 ARG A CA 1
ATOM 1605 C C . ARG A 1 203 ? -23.453 13.141 3.34 1 83.62 203 ARG A C 1
ATOM 1607 O O . ARG A 1 203 ? -24.5 13.664 2.932 1 83.62 203 ARG A O 1
ATOM 1614 N N . THR A 1 204 ? -22.562 13.711 4.262 1 84.25 204 THR A N 1
ATOM 1615 C CA . THR A 1 204 ? -23 14.852 5.059 1 84.25 204 THR A CA 1
ATOM 1616 C C . THR A 1 204 ? -23.016 16.125 4.223 1 84.25 204 THR A C 1
ATOM 1618 O O . THR A 1 204 ? -23.844 17.016 4.438 1 84.25 204 THR A O 1
ATOM 1621 N N . ARG A 1 205 ? -22.125 16.297 3.336 1 94.75 205 ARG A N 1
ATOM 1622 C CA . ARG A 1 205 ? -22.016 17.375 2.365 1 94.75 205 ARG A CA 1
ATOM 1623 C C . ARG A 1 205 ? -21.766 18.719 3.059 1 94.75 205 ARG A C 1
ATOM 1625 O O . ARG A 1 205 ? -22.312 19.734 2.66 1 94.75 205 ARG A O 1
ATOM 1632 N N . PHE A 1 206 ? -21.047 18.672 4.156 1 97.62 206 PHE A N 1
ATOM 1633 C CA . PHE A 1 206 ? -20.703 19.875 4.902 1 97.62 206 PHE A CA 1
ATOM 1634 C C . PHE A 1 206 ? -19.781 20.766 4.078 1 97.62 206 PHE A C 1
ATOM 1636 O O . PHE A 1 206 ? -19.812 22 4.219 1 97.62 206 PHE A O 1
ATOM 1643 N N . ALA A 1 207 ? -19 20.219 3.193 1 98.25 207 ALA A N 1
ATOM 1644 C CA . ALA A 1 207 ? -18.125 21.016 2.328 1 98.25 207 ALA A CA 1
ATOM 1645 C C . ALA A 1 207 ? -18.922 21.984 1.466 1 98.25 207 ALA A C 1
ATOM 1647 O O . ALA A 1 207 ? -18.516 23.125 1.262 1 98.25 207 ALA A O 1
ATOM 1648 N N . GLU A 1 208 ? -20.031 21.469 0.94 1 97.88 208 GLU A N 1
ATOM 1649 C CA . GLU A 1 208 ? -20.906 22.328 0.139 1 97.88 208 GLU A CA 1
ATOM 1650 C C . GLU A 1 208 ? -21.359 23.547 0.928 1 97.88 208 GLU A C 1
ATOM 1652 O O . GLU A 1 208 ? -21.344 24.672 0.414 1 97.88 208 GLU A O 1
ATOM 1657 N N . TYR A 1 209 ? -21.75 23.281 2.133 1 97.81 209 TYR A N 1
ATOM 1658 C CA . TYR A 1 209 ? -22.203 24.359 3.002 1 97.81 209 TYR A CA 1
ATOM 1659 C C . TYR A 1 209 ? -21.078 25.359 3.264 1 97.81 209 TYR A C 1
ATOM 1661 O O . TYR A 1 209 ? -21.25 26.562 3.107 1 97.81 209 TYR A O 1
ATOM 1669 N N . LEU A 1 210 ? -19.922 24.875 3.668 1 98.69 210 LEU A N 1
ATOM 1670 C CA . LEU A 1 210 ? -18.797 25.734 3.996 1 98.69 210 LEU A CA 1
ATOM 1671 C C . LEU A 1 210 ? -18.391 26.594 2.801 1 98.69 210 LEU A C 1
ATOM 1673 O O . LEU A 1 210 ? -18.172 27.797 2.941 1 98.69 210 LEU A O 1
ATOM 1677 N N . LEU A 1 211 ? -18.328 26.016 1.646 1 98.62 211 LEU A N 1
ATOM 1678 C CA . LEU A 1 211 ? -17.906 26.688 0.425 1 98.62 211 LEU A CA 1
ATOM 1679 C C . LEU A 1 211 ? -18.891 27.781 0.031 1 98.62 211 LEU A C 1
ATOM 1681 O O . LEU A 1 211 ? -18.531 28.719 -0.69 1 98.62 211 LEU A O 1
ATOM 1685 N N . SER A 1 212 ? -20.094 27.703 0.467 1 97.62 212 SER A N 1
ATOM 1686 C CA . SER A 1 212 ? -21.141 28.625 0.045 1 97.62 212 SER A CA 1
ATOM 1687 C C . SER A 1 212 ? -21 29.969 0.746 1 97.62 212 SER A C 1
ATOM 1689 O O . SER A 1 212 ? -21.516 30.984 0.263 1 97.62 212 SER A O 1
ATOM 1691 N N . PHE A 1 213 ? -20.281 29.922 1.947 1 97 213 PHE A N 1
ATOM 1692 C CA . PHE A 1 213 ? -20.328 31.203 2.643 1 97 213 PHE A CA 1
ATOM 1693 C C . PHE A 1 213 ? -18.938 31.641 3.09 1 97 213 PHE A C 1
ATOM 1695 O O . PHE A 1 213 ? -18.719 32.812 3.4 1 97 213 PHE A O 1
ATOM 1702 N N . ALA A 1 214 ? -18 30.781 3.166 1 97.81 214 ALA A N 1
ATOM 1703 C CA . ALA A 1 214 ? -16.656 31.172 3.615 1 97.81 214 ALA A CA 1
ATOM 1704 C C . ALA A 1 214 ? -15.992 32.125 2.617 1 97.81 214 ALA A C 1
ATOM 1706 O O . ALA A 1 214 ? -16.109 31.922 1.404 1 97.81 214 ALA A O 1
ATOM 1707 N N . ASP A 1 215 ? -15.273 33.156 3.088 1 96.62 215 ASP A N 1
ATOM 1708 C CA . ASP A 1 215 ? -14.688 34.156 2.197 1 96.62 215 ASP A CA 1
ATOM 1709 C C . ASP A 1 215 ? -13.164 34.094 2.244 1 96.62 215 ASP A C 1
ATOM 1711 O O . ASP A 1 215 ? -12.492 34.906 1.576 1 96.62 215 ASP A O 1
ATOM 1715 N N . MET A 1 216 ? -12.609 33.312 3.068 1 97.94 216 MET A N 1
ATOM 1716 C CA . MET A 1 216 ? -11.164 33.125 3.141 1 97.94 216 MET A CA 1
ATOM 1717 C C . MET A 1 216 ? -10.742 31.875 2.385 1 97.94 216 MET A C 1
ATOM 1719 O O . MET A 1 216 ? -11.594 31.109 1.916 1 97.94 216 MET A O 1
ATOM 1723 N N . HIS A 1 217 ? -9.461 31.672 2.174 1 98.38 217 HIS A N 1
ATOM 1724 C CA . HIS A 1 217 ? -8.953 30.469 1.518 1 98.38 217 HIS A CA 1
ATOM 1725 C C . HIS A 1 217 ? -9.266 29.219 2.34 1 98.38 217 HIS A C 1
ATOM 1727 O O . HIS A 1 217 ? -9.133 29.234 3.564 1 98.38 217 HIS A O 1
ATOM 1733 N N . LEU A 1 218 ? -9.648 28.156 1.601 1 98.75 218 LEU A N 1
ATOM 1734 C CA . LEU A 1 218 ? -10.07 26.922 2.252 1 98.75 218 LEU A CA 1
ATOM 1735 C C . LEU A 1 218 ? -9.242 25.75 1.763 1 98.75 218 LEU A C 1
ATOM 1737 O O . LEU A 1 218 ? -8.969 25.625 0.566 1 98.75 218 LEU A O 1
ATOM 1741 N N . ALA A 1 219 ? -8.781 24.953 2.699 1 98.88 219 ALA A N 1
ATOM 1742 C CA . ALA A 1 219 ? -8.398 23.562 2.436 1 98.88 219 ALA A CA 1
ATOM 1743 C C . ALA A 1 219 ? -9.422 22.594 3.025 1 98.88 219 ALA A C 1
ATOM 1745 O O . ALA A 1 219 ? -9.844 22.75 4.172 1 98.88 219 ALA A O 1
ATOM 1746 N N . LEU A 1 220 ? -9.906 21.688 2.211 1 98.88 220 LEU A N 1
ATOM 1747 C CA . LEU A 1 220 ? -10.836 20.641 2.611 1 98.88 220 LEU A CA 1
ATOM 1748 C C . LEU A 1 220 ? -10.102 19.312 2.812 1 98.88 220 LEU A C 1
ATOM 1750 O O . LEU A 1 220 ? -9.734 18.656 1.842 1 98.88 220 LEU A O 1
ATOM 1754 N N . SER A 1 221 ? -9.93 18.922 4.078 1 98.56 221 SER A N 1
ATOM 1755 C CA . SER A 1 221 ? -9.156 17.734 4.406 1 98.56 221 SER A CA 1
ATOM 1756 C C . SER A 1 221 ? -10.023 16.484 4.395 1 98.56 221 SER A C 1
ATOM 1758 O O . SER A 1 221 ? -11.117 16.484 4.965 1 98.56 221 SER A O 1
ATOM 1760 N N . HIS A 1 222 ? -9.508 15.414 3.77 1 96.81 222 HIS A N 1
ATOM 1761 C CA . HIS A 1 222 ? -10.047 14.062 3.633 1 96.81 222 HIS A CA 1
ATOM 1762 C C . HIS A 1 222 ? -11.078 14 2.508 1 96.81 222 HIS A C 1
ATOM 1764 O O . HIS A 1 222 ? -10.797 13.453 1.438 1 96.81 222 HIS A O 1
ATOM 1770 N N . MET A 1 223 ? -12.273 14.547 2.715 1 96.5 223 MET A N 1
ATOM 1771 C CA . MET A 1 223 ? -13.359 14.523 1.731 1 96.5 223 MET A CA 1
ATOM 1772 C C . MET A 1 223 ? -13.609 13.102 1.236 1 96.5 223 MET A C 1
ATOM 1774 O O . MET A 1 223 ? -13.914 12.898 0.06 1 96.5 223 MET A O 1
ATOM 1778 N N . SER A 1 224 ? -13.461 12.125 2.068 1 93.56 224 SER A N 1
ATOM 1779 C CA . SER A 1 224 ? -13.562 10.727 1.673 1 93.56 224 SER A CA 1
ATOM 1780 C C . SER A 1 224 ? -14.992 10.359 1.285 1 93.56 224 SER A C 1
ATOM 1782 O O . SER A 1 224 ? -15.211 9.445 0.491 1 93.56 224 SER A O 1
ATOM 1784 N N . SER A 1 225 ? -16.016 11.117 1.809 1 92.38 225 SER A N 1
ATOM 1785 C CA . SER A 1 225 ? -17.406 10.844 1.492 1 92.38 225 SER A CA 1
ATOM 1786 C C . SER A 1 225 ? -17.688 11.023 0.002 1 92.38 225 SER A C 1
ATOM 1788 O O . SER A 1 225 ? -18.641 10.453 -0.53 1 92.38 225 SER A O 1
ATOM 1790 N N . LEU A 1 226 ? -16.812 11.805 -0.609 1 95 226 LEU A N 1
ATOM 1791 C CA . LEU A 1 226 ? -17 12.055 -2.035 1 95 226 LEU A CA 1
ATOM 1792 C C . LEU A 1 226 ? -16.938 10.758 -2.826 1 95 226 LEU A C 1
ATOM 1794 O O . LEU A 1 226 ? -17.547 10.641 -3.889 1 95 226 LEU A O 1
ATOM 1798 N N . HIS A 1 227 ? -16.234 9.797 -2.297 1 92.81 227 HIS A N 1
ATOM 1799 C CA . HIS A 1 227 ? -16.109 8.484 -2.928 1 92.81 227 HIS A CA 1
ATOM 1800 C C . HIS A 1 227 ? -17.484 7.855 -3.156 1 92.81 227 HIS A C 1
ATOM 1802 O O . HIS A 1 227 ? -17.672 7.105 -4.113 1 92.81 227 HIS A O 1
ATOM 1808 N N . TYR A 1 228 ? -18.422 8.211 -2.367 1 90.88 228 TYR A N 1
ATOM 1809 C CA . TYR A 1 228 ? -19.719 7.527 -2.352 1 90.88 228 TYR A CA 1
ATOM 1810 C C . TYR A 1 228 ? -20.797 8.391 -2.982 1 90.88 228 TYR A C 1
ATOM 1812 O O . TYR A 1 228 ? -21.938 7.949 -3.141 1 90.88 228 TYR A O 1
ATOM 1820 N N . GLU A 1 229 ? -20.484 9.57 -3.309 1 94.19 229 GLU A N 1
ATOM 1821 C CA . GLU A 1 229 ? -21.469 10.5 -3.857 1 94.19 229 GLU A CA 1
ATOM 1822 C C . GLU A 1 229 ? -21.734 10.203 -5.328 1 94.19 229 GLU A C 1
ATOM 1824 O O . GLU A 1 229 ? -20.922 9.586 -6.008 1 94.19 229 GLU A O 1
ATOM 1829 N N . ASP A 1 230 ? -22.922 10.617 -5.77 1 93.81 230 ASP A N 1
ATOM 1830 C CA . ASP A 1 230 ? -23.25 10.469 -7.184 1 93.81 230 ASP A CA 1
ATOM 1831 C C . ASP A 1 230 ? -22.5 11.492 -8.031 1 93.81 230 ASP A C 1
ATOM 1833 O O . ASP A 1 230 ? -22.047 12.523 -7.516 1 93.81 230 ASP A O 1
ATOM 1837 N N . ASP A 1 231 ? -22.469 11.266 -9.328 1 94.94 231 ASP A N 1
ATOM 1838 C CA . ASP A 1 231 ? -21.641 12.062 -10.242 1 94.94 231 ASP A CA 1
ATOM 1839 C C . ASP A 1 231 ? -22.188 13.492 -10.352 1 94.94 231 ASP A C 1
ATOM 1841 O O . ASP A 1 231 ? -21.406 14.438 -10.539 1 94.94 231 ASP A O 1
ATOM 1845 N N . ASP A 1 232 ? -23.453 13.648 -10.25 1 96.44 232 ASP A N 1
ATOM 1846 C CA . ASP A 1 232 ? -24.031 14.984 -10.336 1 96.44 232 ASP A CA 1
ATOM 1847 C C . ASP A 1 232 ? -23.578 15.859 -9.172 1 96.44 232 ASP A C 1
ATOM 1849 O O . ASP A 1 232 ? -23.203 17.016 -9.367 1 96.44 232 ASP A O 1
ATOM 1853 N N . TYR A 1 233 ? -23.625 15.312 -8.023 1 96.69 233 TYR A N 1
ATOM 1854 C CA . TYR A 1 233 ? -23.172 16.062 -6.867 1 96.69 233 TYR A CA 1
ATOM 1855 C C . TYR A 1 233 ? -21.672 16.359 -6.961 1 96.69 233 TYR A C 1
ATOM 1857 O O . TYR A 1 233 ? -21.219 17.453 -6.609 1 96.69 233 TYR A O 1
ATOM 1865 N N . VAL A 1 234 ? -20.938 15.391 -7.41 1 96.88 234 VAL A N 1
ATOM 1866 C CA . VAL A 1 234 ? -19.484 15.562 -7.523 1 96.88 234 VAL A CA 1
ATOM 1867 C C . VAL A 1 234 ? -19.188 16.703 -8.492 1 96.88 234 VAL A C 1
ATOM 1869 O O . VAL A 1 234 ? -18.297 17.531 -8.234 1 96.88 234 VAL A O 1
ATOM 1872 N N . ARG A 1 235 ? -19.859 16.781 -9.555 1 97.06 235 ARG A N 1
ATOM 1873 C CA . ARG A 1 235 ? -19.688 17.875 -10.492 1 97.06 235 ARG A CA 1
ATOM 1874 C C . ARG A 1 235 ? -19.969 19.219 -9.82 1 97.06 235 ARG A C 1
ATOM 1876 O O . ARG A 1 235 ? -19.219 20.188 -10 1 97.06 235 ARG A O 1
ATOM 1883 N N . LYS A 1 236 ? -21.016 19.219 -9.086 1 97.88 236 LYS A N 1
ATOM 1884 C CA . LYS A 1 236 ? -21.422 20.438 -8.391 1 97.88 236 LYS A CA 1
ATOM 1885 C C . LYS A 1 236 ? -20.344 20.891 -7.402 1 97.88 236 LYS A C 1
ATOM 1887 O O . LYS A 1 236 ? -19.922 22.047 -7.422 1 97.88 236 LYS A O 1
ATOM 1892 N N . ILE A 1 237 ? -19.938 20 -6.531 1 98.31 237 ILE A N 1
ATOM 1893 C CA . ILE A 1 237 ? -19 20.359 -5.473 1 98.31 237 ILE A CA 1
ATOM 1894 C C . ILE A 1 237 ? -17.641 20.703 -6.082 1 98.31 237 ILE A C 1
ATOM 1896 O O . ILE A 1 237 ? -16.938 21.594 -5.578 1 98.31 237 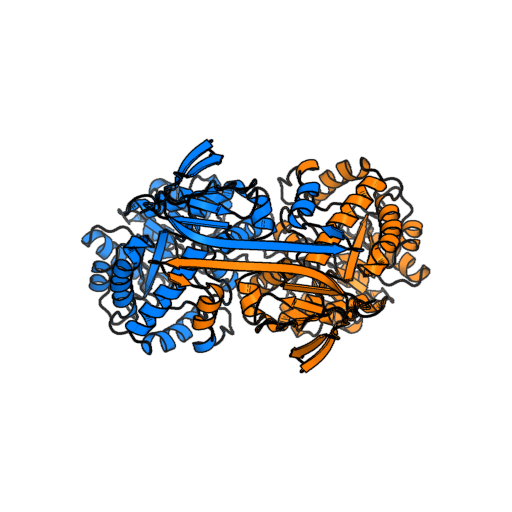ILE A O 1
ATOM 1900 N N . THR A 1 238 ? -17.297 20.031 -7.137 1 98.19 238 THR A N 1
ATOM 1901 C CA . THR A 1 238 ? -16.047 20.328 -7.82 1 98.19 238 THR A CA 1
ATOM 1902 C C . THR A 1 238 ? -16.047 21.75 -8.375 1 98.19 238 THR A C 1
ATOM 1904 O O . THR A 1 238 ? -15.055 22.469 -8.281 1 98.19 238 THR A O 1
ATOM 1907 N N . GLN A 1 239 ? -17.109 22.141 -8.93 1 98.19 239 GLN A N 1
ATOM 1908 C CA . GLN A 1 239 ? -17.25 23.516 -9.43 1 98.19 239 GLN A CA 1
ATOM 1909 C C . GLN A 1 239 ? -17.125 24.531 -8.305 1 98.19 239 GLN A C 1
ATOM 1911 O O . GLN A 1 239 ? -16.484 25.562 -8.469 1 98.19 239 GLN A O 1
ATOM 1916 N N . MET A 1 240 ? -17.734 24.25 -7.219 1 98.5 240 MET A N 1
ATOM 1917 C CA . MET A 1 240 ? -17.672 25.156 -6.07 1 98.5 240 MET A CA 1
ATOM 1918 C C . MET A 1 240 ? -16.234 25.281 -5.57 1 98.5 240 MET A C 1
ATOM 1920 O O . MET A 1 240 ? -15.773 26.391 -5.254 1 98.5 240 MET A O 1
ATOM 1924 N N . ILE A 1 241 ? -15.508 24.156 -5.508 1 98.81 241 ILE A N 1
ATOM 1925 C CA . ILE A 1 241 ? -14.125 24.156 -5.055 1 98.81 241 ILE A CA 1
ATOM 1926 C C . ILE A 1 241 ? -13.266 24.984 -6.008 1 98.81 241 ILE A C 1
ATOM 1928 O O . ILE A 1 241 ? -12.445 25.797 -5.566 1 98.81 241 ILE A O 1
ATOM 1932 N N . ARG A 1 242 ? -13.469 24.781 -7.238 1 97.69 242 ARG A N 1
ATOM 1933 C CA . ARG A 1 242 ? -12.719 25.516 -8.258 1 97.69 242 ARG A CA 1
ATOM 1934 C C . ARG A 1 242 ? -12.969 27.016 -8.156 1 97.69 242 ARG A C 1
ATOM 1936 O O . ARG A 1 242 ? -12.023 27.812 -8.195 1 97.69 242 ARG A O 1
ATOM 1943 N N . ASN A 1 243 ? -14.227 27.406 -8.031 1 97.19 243 ASN A N 1
ATOM 1944 C CA . ASN A 1 243 ? -14.594 28.812 -7.949 1 97.19 243 ASN A CA 1
ATOM 1945 C C . ASN A 1 243 ? -13.969 29.484 -6.734 1 97.19 243 ASN A C 1
ATOM 1947 O O . ASN A 1 243 ? -13.594 30.656 -6.793 1 97.19 243 ASN A O 1
ATOM 1951 N N . LYS A 1 244 ? -13.828 28.766 -5.711 1 97.69 244 LYS A N 1
ATOM 1952 C CA . LYS A 1 244 ? -13.266 29.297 -4.477 1 97.69 244 LYS A CA 1
ATOM 1953 C C . LYS A 1 244 ? -11.75 29.141 -4.441 1 97.69 244 LYS A C 1
ATOM 1955 O O . LYS A 1 244 ? -11.094 29.625 -3.521 1 97.69 244 LYS A O 1
ATOM 1960 N N . ARG A 1 245 ? -11.203 28.406 -5.43 1 97.5 245 ARG A N 1
ATOM 1961 C CA . ARG A 1 245 ? -9.781 28.094 -5.484 1 97.5 245 ARG A CA 1
ATOM 1962 C C . ARG A 1 245 ? -9.336 27.375 -4.215 1 97.5 245 ARG A C 1
ATOM 1964 O O . ARG A 1 245 ? -8.25 27.641 -3.691 1 97.5 245 ARG A O 1
ATOM 1971 N N . ALA A 1 246 ? -10.258 26.594 -3.672 1 98.75 246 ALA A N 1
ATOM 1972 C CA . ALA A 1 246 ? -9.938 25.781 -2.496 1 98.75 246 ALA A CA 1
ATOM 1973 C C . ALA A 1 246 ? -9.109 24.562 -2.873 1 98.75 246 ALA A C 1
ATOM 1975 O O . ALA A 1 246 ? -9.023 24.203 -4.051 1 98.75 246 ALA A O 1
ATOM 1976 N N . SER A 1 247 ? -8.406 24 -1.907 1 98.81 247 SER A N 1
ATOM 1977 C CA . SER A 1 247 ? -7.629 22.781 -2.098 1 98.81 247 SER A CA 1
ATOM 1978 C C . SER A 1 247 ? -8.266 21.594 -1.378 1 98.81 247 SER A C 1
ATOM 1980 O O . SER A 1 247 ? -9.031 21.781 -0.427 1 98.81 247 SER A O 1
ATOM 1982 N N . VAL A 1 248 ? -8.039 20.422 -1.883 1 98.88 248 VAL A N 1
ATOM 1983 C CA . VAL A 1 248 ? -8.43 19.188 -1.219 1 98.88 248 VAL A CA 1
ATOM 1984 C C . VAL A 1 248 ? -7.188 18.438 -0.747 1 98.88 248 VAL A C 1
ATOM 1986 O O . VAL A 1 248 ? -6.219 18.297 -1.498 1 98.88 248 VAL A O 1
ATOM 1989 N N . ILE A 1 249 ? -7.191 18.016 0.523 1 98.88 249 ILE A N 1
ATOM 1990 C CA . ILE A 1 249 ? -6.07 17.266 1.076 1 98.88 249 ILE A CA 1
ATOM 1991 C C . ILE A 1 249 ? -6.531 15.852 1.441 1 98.88 249 ILE A C 1
ATOM 1993 O O . ILE A 1 249 ? -7.355 15.672 2.34 1 98.88 249 ILE A O 1
ATOM 1997 N N . SER A 1 250 ? -6.059 14.883 0.726 1 98.56 250 SER A N 1
ATOM 1998 C CA . SER A 1 250 ? -6.398 13.484 0.969 1 98.56 250 SER A CA 1
ATOM 1999 C C . SER A 1 250 ? -5.332 12.797 1.812 1 98.56 250 SER A C 1
ATOM 2001 O O . SER A 1 250 ? -4.141 13.094 1.688 1 98.56 250 SER A O 1
ATOM 2003 N N . SER A 1 251 ? -5.734 11.906 2.686 1 98.06 251 SER A N 1
ATOM 2004 C CA . SER A 1 251 ? -4.863 11.07 3.5 1 98.06 251 SER A CA 1
ATOM 2005 C C . SER A 1 251 ? -5.145 9.586 3.27 1 98.06 251 SER A C 1
ATOM 2007 O O . SER A 1 251 ? -5.82 8.945 4.078 1 98.06 251 SER A O 1
ATOM 2009 N N . PRO A 1 252 ? -4.562 9.016 2.27 1 97.06 252 PRO A N 1
ATOM 2010 C CA . PRO A 1 252 ? -4.988 7.711 1.758 1 97.06 252 PRO A CA 1
ATOM 2011 C C . PRO A 1 252 ? -4.781 6.586 2.768 1 97.06 252 PRO A C 1
ATOM 2013 O O . PRO A 1 252 ? -5.625 5.691 2.883 1 97.06 252 PRO A O 1
ATOM 2016 N N . LEU A 1 253 ? -3.697 6.574 3.531 1 96.81 253 LEU A N 1
ATOM 2017 C CA . LEU A 1 253 ? -3.418 5.484 4.457 1 96.81 253 LEU A CA 1
ATOM 2018 C C . LEU A 1 253 ? -4.48 5.41 5.547 1 96.81 253 LEU A C 1
ATOM 2020 O O . LEU A 1 253 ? -5.133 4.375 5.715 1 96.81 253 LEU A O 1
ATOM 2024 N N . THR A 1 254 ? -4.746 6.52 6.184 1 95.44 254 THR A N 1
ATOM 2025 C CA . THR A 1 254 ? -5.766 6.566 7.223 1 95.44 254 THR A CA 1
ATOM 2026 C C . THR A 1 254 ? -7.16 6.406 6.621 1 95.44 254 THR A C 1
ATOM 2028 O O . THR A 1 254 ? -8.023 5.746 7.207 1 95.44 254 THR A O 1
ATOM 2031 N N . GLY A 1 255 ? -7.332 7.008 5.469 1 92.75 255 GLY A N 1
ATOM 2032 C CA . GLY A 1 255 ? -8.625 6.941 4.805 1 92.75 255 GLY A CA 1
ATOM 2033 C C . GLY A 1 255 ? -9.055 5.52 4.484 1 92.75 255 GLY A C 1
ATOM 2034 O O . GLY A 1 255 ? -10.211 5.152 4.699 1 92.75 255 GLY A O 1
ATOM 2035 N N . VAL A 1 256 ? -8.18 4.684 4.012 1 91.31 256 VAL A N 1
ATOM 2036 C CA . VAL A 1 256 ? -8.484 3.305 3.648 1 91.31 256 VAL A CA 1
ATOM 2037 C C . VAL A 1 256 ? -8.812 2.5 4.902 1 91.31 256 VAL A C 1
ATOM 2039 O O . VAL A 1 256 ? -9.664 1.609 4.871 1 91.31 256 VAL A O 1
ATOM 2042 N N . TYR A 1 257 ? -8.219 2.82 6.008 1 87.31 257 TYR A N 1
ATOM 2043 C CA . TYR A 1 257 ? -8.367 2.057 7.238 1 87.31 257 TYR A CA 1
ATOM 2044 C C . TYR A 1 257 ? -9.672 2.416 7.945 1 87.31 257 TYR A C 1
ATOM 2046 O O . TYR A 1 257 ? -10.32 1.553 8.539 1 87.31 257 TYR A O 1
ATOM 2054 N N . LEU A 1 258 ? -10.062 3.631 7.902 1 82.12 258 LEU A N 1
ATOM 2055 C CA . LEU A 1 258 ? -11.18 4.094 8.711 1 82.12 258 LEU A CA 1
ATOM 2056 C C . LEU A 1 258 ? -12.477 4.098 7.898 1 82.12 258 LEU A C 1
ATOM 2058 O O . LEU A 1 258 ? -13.508 4.562 8.375 1 82.12 258 LEU A O 1
ATOM 2062 N N . ALA A 1 259 ? -12.414 3.535 6.789 1 69.69 259 ALA A N 1
ATOM 2063 C CA . ALA A 1 259 ? -13.609 3.459 5.957 1 69.69 259 ALA A CA 1
ATOM 2064 C C . ALA 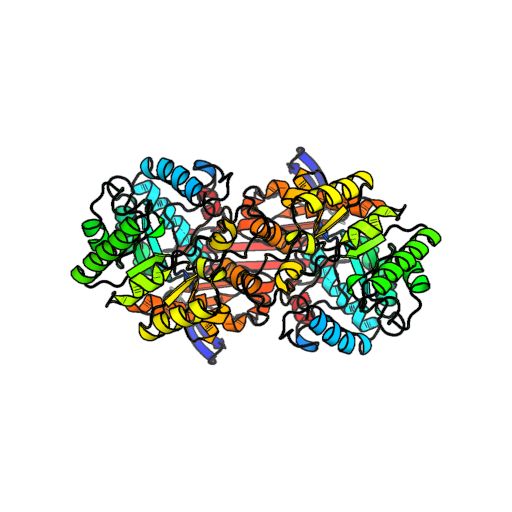A 1 259 ? -14.656 2.535 6.578 1 69.69 259 ALA A C 1
ATOM 2066 O O . ALA A 1 259 ? -14.359 1.383 6.898 1 69.69 259 ALA A O 1
ATOM 2067 N N . THR A 1 260 ? -15.758 3.066 7.172 1 62.91 260 THR A N 1
ATOM 2068 C CA . THR A 1 260 ? -16.641 2.504 8.18 1 62.91 260 THR A CA 1
ATOM 2069 C C . THR A 1 260 ? -17.828 1.786 7.523 1 62.91 260 THR A C 1
ATOM 2071 O O . THR A 1 260 ? -18.828 1.511 8.18 1 62.91 260 THR A O 1
ATOM 2074 N N . GLU A 1 261 ? -17.688 1.476 6.301 1 65.56 261 GLU A N 1
ATOM 2075 C CA . GLU A 1 261 ? -18.891 0.745 5.895 1 65.56 261 GLU A CA 1
ATOM 2076 C C . GLU A 1 261 ? -19.031 -0.557 6.676 1 65.56 261 GLU A C 1
ATOM 2078 O O . GLU A 1 261 ? -18.047 -1.246 6.934 1 65.56 261 GLU A O 1
ATOM 2083 N N . LYS A 1 262 ? -20.312 -0.541 7.27 1 69.25 262 LYS A N 1
ATOM 2084 C CA . LYS A 1 262 ? -20.656 -1.833 7.859 1 69.25 262 LYS A CA 1
ATOM 2085 C C . LYS A 1 262 ? -20.969 -2.863 6.781 1 69.25 262 LYS A C 1
ATOM 2087 O O . LYS A 1 262 ? -21.75 -2.59 5.867 1 69.25 262 LYS A O 1
ATOM 2092 N N . GLY A 1 263 ? -20.125 -3.799 6.664 1 79.31 263 GLY A N 1
ATOM 2093 C CA . GLY A 1 263 ? -20.406 -4.895 5.75 1 79.31 263 GLY A CA 1
ATOM 2094 C C . GLY A 1 263 ? -19.656 -4.773 4.43 1 79.31 263 GLY A C 1
ATOM 2095 O O . GLY A 1 263 ? -18.703 -4.012 4.316 1 79.31 263 GLY A O 1
ATOM 2096 N N . TYR A 1 264 ? -19.969 -5.59 3.477 1 86.06 264 TYR A N 1
ATOM 2097 C CA . TYR A 1 264 ? -19.422 -5.637 2.129 1 86.06 264 TYR A CA 1
ATOM 2098 C C . TYR A 1 264 ? -20.453 -5.23 1.095 1 86.06 264 TYR A C 1
ATOM 2100 O O . TYR A 1 264 ? -21.656 -5.43 1.304 1 86.06 264 TYR A O 1
ATOM 2108 N N . PRO A 1 265 ? -20.141 -4.738 -0.078 1 88.12 265 PRO A N 1
ATOM 2109 C CA . PRO A 1 265 ? -18.781 -4.395 -0.46 1 88.12 265 PRO A CA 1
ATOM 2110 C C . PRO A 1 265 ? -18.25 -3.166 0.278 1 88.12 265 PRO A C 1
ATOM 2112 O O . PRO A 1 265 ? -19.016 -2.248 0.583 1 88.12 265 PRO A O 1
ATOM 2115 N N . LYS A 1 266 ? -17 -3.193 0.593 1 88.56 266 LYS A N 1
ATOM 2116 C CA . LYS A 1 266 ? -16.344 -2.049 1.209 1 88.56 266 LYS A CA 1
ATOM 2117 C C . LYS A 1 266 ? -15.766 -1.111 0.151 1 88.56 266 LYS A C 1
ATOM 2119 O O . LYS A 1 266 ? -15.219 -1.564 -0.858 1 88.56 266 LYS A O 1
ATOM 2124 N N . GLY A 1 267 ? -15.93 0.155 0.4 1 88.94 267 GLY A N 1
ATOM 2125 C CA . GLY A 1 267 ? -15.344 1.134 -0.498 1 88.94 267 GLY A CA 1
ATOM 2126 C C . GLY A 1 267 ? -13.852 1.329 -0.271 1 88.94 267 GLY A C 1
ATOM 2127 O O . GLY A 1 267 ? -13.273 0.725 0.633 1 88.94 267 GLY A O 1
ATOM 2128 N N . ARG A 1 268 ? -13.289 2.176 -1.076 1 90.44 268 ARG A N 1
ATOM 2129 C CA . ARG A 1 268 ? -11.844 2.361 -1.033 1 90.44 268 ARG A CA 1
ATOM 2130 C C . ARG A 1 268 ? -11.453 3.357 0.054 1 90.44 268 ARG A C 1
ATOM 2132 O O . ARG A 1 268 ? -10.289 3.42 0.454 1 90.44 268 ARG A O 1
ATOM 2139 N N . GLY A 1 269 ? -12.336 4.191 0.502 1 88.69 269 GLY A N 1
ATOM 2140 C CA . GLY A 1 269 ? -12.125 4.98 1.705 1 88.69 269 GLY A CA 1
ATOM 2141 C C . GLY A 1 269 ? -11.414 6.293 1.438 1 88.69 269 GLY A C 1
ATOM 2142 O O . GLY A 1 269 ? -11.148 7.059 2.367 1 88.69 269 GLY A O 1
ATOM 2143 N N . ILE A 1 270 ? -11.062 6.641 0.183 1 93.81 270 ILE A N 1
ATOM 2144 C CA . ILE A 1 270 ? -10.414 7.906 -0.137 1 93.81 270 ILE A CA 1
ATOM 2145 C C . ILE A 1 270 ? -11.305 8.719 -1.068 1 93.81 270 ILE A C 1
ATOM 2147 O O . ILE A 1 270 ? -12.25 8.188 -1.657 1 93.81 270 ILE A O 1
ATOM 2151 N N . THR A 1 271 ? -11.07 10.055 -1.112 1 96 271 THR A N 1
ATOM 2152 C CA . THR A 1 271 ? -11.805 10.914 -2.031 1 96 271 THR A CA 1
ATOM 2153 C C . THR A 1 271 ? -11.492 10.547 -3.48 1 96 271 THR A C 1
ATOM 2155 O O . THR A 1 271 ? -10.703 9.641 -3.74 1 96 271 THR A O 1
ATOM 2158 N N . ARG A 1 272 ? -12.141 11.211 -4.434 1 96.25 272 ARG A N 1
ATOM 2159 C CA . ARG A 1 272 ? -11.969 10.945 -5.855 1 96.25 272 ARG A CA 1
ATOM 2160 C C . ARG A 1 272 ? -10.797 11.75 -6.426 1 96.25 272 ARG A C 1
ATOM 2162 O O . ARG A 1 272 ? -11 12.641 -7.254 1 96.25 272 ARG A O 1
ATOM 2169 N N . ILE A 1 273 ? -9.609 11.375 -6.062 1 97.75 273 ILE A N 1
ATOM 2170 C CA . ILE A 1 273 ? -8.398 12.164 -6.285 1 97.75 273 ILE A CA 1
ATOM 2171 C C . ILE A 1 273 ? -8.195 12.383 -7.781 1 97.75 273 ILE A C 1
ATOM 2173 O O . ILE A 1 273 ? -8.016 13.523 -8.227 1 97.75 273 ILE A O 1
ATOM 2177 N N . ARG A 1 274 ? -8.234 11.312 -8.547 1 94.56 274 ARG A N 1
ATOM 2178 C CA . ARG A 1 274 ? -7.957 11.398 -9.977 1 94.56 274 ARG A CA 1
ATOM 2179 C C . ARG A 1 274 ? -8.961 12.305 -10.672 1 94.56 274 ARG A C 1
ATOM 2181 O O . ARG A 1 274 ? -8.586 13.102 -11.539 1 94.56 274 ARG A O 1
ATOM 2188 N N . GLU A 1 275 ? -10.18 12.172 -10.289 1 95.31 275 GLU A N 1
ATOM 2189 C CA . GLU A 1 275 ? -11.211 13.023 -10.875 1 95.31 275 GLU A CA 1
ATOM 2190 C C . GLU A 1 275 ? -10.992 14.492 -10.508 1 95.31 275 GLU A C 1
ATOM 2192 O O . GLU A 1 275 ? -11.141 15.375 -11.359 1 95.31 275 GLU A O 1
ATOM 2197 N N . LEU A 1 276 ? -10.672 14.703 -9.266 1 98.12 276 LEU A N 1
ATOM 2198 C CA . LEU A 1 276 ? -10.406 16.062 -8.828 1 98.12 276 LEU A CA 1
ATOM 2199 C C . LEU A 1 276 ? -9.227 16.672 -9.586 1 98.12 276 LEU A C 1
ATOM 2201 O O . LEU A 1 276 ? -9.281 17.828 -10.008 1 98.12 276 LEU A O 1
ATOM 2205 N N . MET A 1 277 ? -8.219 15.891 -9.789 1 96.69 277 MET A N 1
ATOM 2206 C CA . MET A 1 277 ? -7.055 16.344 -10.547 1 96.69 277 MET A CA 1
ATOM 2207 C C . MET A 1 277 ? -7.441 16.688 -11.984 1 96.69 277 MET A C 1
ATOM 2209 O O . MET A 1 277 ? -7 17.703 -12.523 1 96.69 277 MET A O 1
ATOM 2213 N N . LYS A 1 278 ? -8.234 15.852 -12.562 1 95 278 LYS A N 1
ATOM 2214 C CA . LYS A 1 278 ? -8.688 16.078 -13.93 1 95 278 LYS A CA 1
ATOM 2215 C C . LYS A 1 278 ? -9.453 17.391 -14.047 1 95 278 LYS A C 1
ATOM 2217 O O . LYS A 1 278 ? -9.406 18.062 -15.078 1 95 278 LYS A O 1
ATOM 2222 N N . GLU A 1 279 ? -10.133 17.703 -12.992 1 96.56 279 GLU A N 1
ATOM 2223 C CA . GLU A 1 279 ? -10.922 18.938 -12.961 1 96.56 279 GLU A CA 1
ATOM 2224 C C . GLU A 1 279 ? -10.078 20.125 -12.508 1 96.56 279 GLU A C 1
ATOM 2226 O O . GLU A 1 279 ? -10.609 21.188 -12.172 1 96.56 279 GLU A O 1
ATOM 2231 N N . GLU A 1 280 ? -8.805 19.953 -12.383 1 95.69 280 GLU A N 1
ATOM 2232 C CA . GLU A 1 280 ? -7.816 21 -12.102 1 95.69 280 GLU A CA 1
ATOM 2233 C C . GLU A 1 280 ? -7.98 21.547 -10.688 1 95.69 280 GLU A C 1
ATOM 2235 O O . GLU A 1 280 ? -7.746 22.719 -10.438 1 95.69 280 GLU A O 1
ATOM 2240 N N . ILE A 1 281 ? -8.562 20.766 -9.883 1 98.44 281 ILE A N 1
ATOM 2241 C CA . ILE A 1 281 ? -8.555 21.062 -8.461 1 98.44 281 ILE A CA 1
ATOM 2242 C C . ILE A 1 281 ? -7.168 20.812 -7.879 1 98.44 281 ILE A C 1
ATOM 2244 O O . ILE A 1 281 ? -6.52 19.812 -8.219 1 98.44 281 ILE A O 1
ATOM 2248 N N . ASN A 1 282 ? -6.676 21.719 -7.027 1 98.69 282 ASN A N 1
ATOM 2249 C CA . ASN A 1 282 ? -5.418 21.469 -6.324 1 98.69 282 ASN A CA 1
ATOM 2250 C C . ASN A 1 282 ? -5.574 20.391 -5.258 1 98.69 282 ASN A C 1
ATOM 2252 O O . ASN A 1 282 ? -6.266 20.594 -4.258 1 98.69 282 ASN A O 1
ATOM 2256 N N . VAL A 1 283 ? -4.984 19.266 -5.473 1 98.88 283 VAL A N 1
ATOM 2257 C CA . VAL A 1 283 ? -5.055 18.156 -4.527 1 98.88 283 VAL A CA 1
ATOM 2258 C C . VAL A 1 283 ? -3.682 17.922 -3.904 1 98.88 283 VAL A C 1
ATOM 2260 O O . VAL A 1 283 ? -2.668 17.922 -4.605 1 98.88 283 VAL A O 1
ATOM 2263 N N . CYS A 1 284 ? -3.676 17.766 -2.596 1 98.88 284 CYS A N 1
ATOM 2264 C CA . CYS A 1 284 ? -2.49 17.453 -1.806 1 98.88 284 CYS A CA 1
ATOM 2265 C C . CYS A 1 284 ? -2.684 16.156 -1.017 1 98.88 284 CYS A C 1
ATOM 2267 O O . CYS A 1 284 ? -3.799 15.641 -0.932 1 98.88 284 CYS A O 1
ATOM 2269 N N . LEU A 1 285 ? -1.551 15.648 -0.486 1 98.88 285 LEU A N 1
ATOM 2270 C CA . LEU A 1 285 ? -1.641 14.445 0.343 1 98.88 285 LEU A CA 1
ATOM 2271 C C . LEU A 1 285 ? -1.088 14.711 1.739 1 98.88 285 LEU A C 1
ATOM 2273 O O . LEU A 1 285 ? -0.305 15.641 1.937 1 98.88 285 LEU A O 1
ATOM 2277 N N . GLY A 1 286 ? -1.529 13.938 2.666 1 98.81 286 GLY A N 1
ATOM 2278 C CA . GLY A 1 286 ? -0.984 13.859 4.012 1 98.81 286 GLY A CA 1
ATOM 2279 C C . GLY A 1 286 ? -0.861 12.438 4.523 1 98.81 286 GLY A C 1
ATOM 2280 O O . GLY A 1 286 ? -1.516 11.523 4.004 1 98.81 286 GLY A O 1
ATOM 2281 N N . ASN A 1 287 ? 0.005 12.258 5.512 1 98.56 287 ASN A N 1
ATOM 2282 C CA . ASN A 1 287 ? 0.096 10.977 6.199 1 98.56 287 ASN A CA 1
ATOM 2283 C C . ASN A 1 287 ? -1.057 10.781 7.18 1 98.56 287 ASN A C 1
ATOM 2285 O O . ASN A 1 287 ? -1.494 9.656 7.414 1 98.56 287 ASN A O 1
ATOM 2289 N N . ASP A 1 288 ? -1.493 11.859 7.766 1 98.44 288 ASP A N 1
ATOM 2290 C CA . ASP A 1 288 ? -2.59 11.883 8.734 1 98.44 288 ASP A CA 1
ATOM 2291 C C . ASP A 1 288 ? -2.18 11.211 10.039 1 98.44 288 ASP A C 1
ATOM 2293 O O . ASP A 1 288 ? -1.762 11.891 10.984 1 98.44 288 ASP A O 1
ATOM 2297 N N . ASP A 1 289 ? -1.99 9.93 10.039 1 98 289 ASP A N 1
ATOM 2298 C CA . ASP A 1 289 ? -1.677 9.172 11.25 1 98 289 ASP A CA 1
ATOM 2299 C C . ASP A 1 289 ? -0.524 8.203 11.008 1 98 289 ASP A C 1
ATOM 2301 O O . ASP 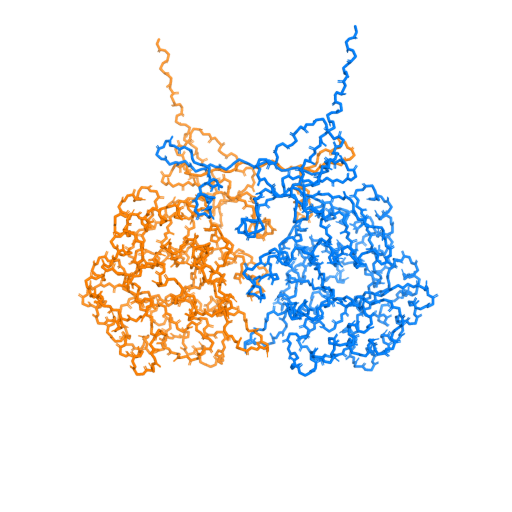A 1 289 ? -0.304 7.762 9.875 1 98 289 ASP A O 1
ATOM 2305 N N . THR A 1 290 ? 0.217 7.922 12.078 1 98.12 290 THR A N 1
ATOM 2306 C CA . THR A 1 290 ? 1.347 7 12.023 1 98.12 290 THR A CA 1
ATOM 2307 C C . THR A 1 290 ? 1.411 6.148 13.289 1 98.12 290 THR A C 1
ATOM 2309 O O . THR A 1 290 ? 1.698 6.66 14.375 1 98.12 290 THR A O 1
ATOM 2312 N N . GLN A 1 291 ? 1.207 4.875 13.172 1 97.38 291 GLN A N 1
ATOM 2313 C CA . GLN A 1 291 ? 1.308 3.867 14.227 1 97.38 291 GLN A CA 1
ATOM 2314 C C . GLN A 1 291 ? 0.542 4.297 15.477 1 97.38 291 GLN A C 1
ATOM 2316 O O . GLN A 1 291 ? 1.093 4.305 16.578 1 97.38 291 GLN A O 1
ATOM 2321 N N . ASN A 1 292 ? -0.66 4.625 15.297 1 97.44 292 ASN A N 1
ATOM 2322 C CA . ASN A 1 292 ? -1.58 4.961 16.375 1 97.44 292 ASN A CA 1
ATOM 2323 C C . ASN A 1 292 ? -2.928 4.27 16.203 1 97.44 292 ASN A C 1
ATOM 2325 O O . ASN A 1 292 ? -3.057 3.344 15.398 1 97.44 292 ASN A O 1
ATOM 2329 N N . VAL A 1 293 ? -3.875 4.637 17 1 96.06 293 VAL A N 1
ATOM 2330 C CA . VAL A 1 293 ? -5.141 3.916 17.078 1 96.06 293 VAL A CA 1
ATOM 2331 C C . VAL A 1 293 ? -5.984 4.207 15.836 1 96.06 293 VAL A C 1
ATOM 2333 O O . VAL A 1 293 ? -6.965 3.508 15.57 1 96.06 293 VAL A O 1
ATOM 2336 N N . PHE A 1 294 ? -5.578 5.184 15.023 1 95.81 294 PHE A N 1
ATOM 2337 C CA . PHE A 1 294 ? -6.273 5.523 13.789 1 95.81 294 PHE A CA 1
ATOM 2338 C C . PHE A 1 294 ? -5.691 4.754 12.609 1 95.81 294 PHE A C 1
ATOM 2340 O O . PHE A 1 294 ? -6.414 4.391 11.68 1 95.81 294 PHE A O 1
ATOM 2347 N N . TYR A 1 295 ? -4.445 4.492 12.562 1 96.38 295 TYR A N 1
ATOM 2348 C CA . TYR A 1 295 ? -3.711 3.764 11.539 1 96.38 295 TYR A CA 1
ATOM 2349 C C . TYR A 1 295 ? -2.484 3.078 12.125 1 96.38 295 TYR A C 1
ATOM 2351 O O . TYR A 1 295 ? -1.563 3.744 12.609 1 96.38 295 TYR A O 1
ATOM 2359 N N . PRO A 1 296 ? -2.355 1.847 11.992 1 96.25 296 PRO A N 1
ATOM 2360 C CA . PRO A 1 296 ? -1.404 1.097 12.812 1 96.25 296 PRO A CA 1
ATOM 2361 C C . PRO A 1 296 ? -0.016 1.012 12.188 1 96.25 296 PRO A C 1
ATOM 2363 O O . PRO A 1 296 ? 0.906 0.455 12.789 1 96.25 296 PRO A O 1
ATOM 2366 N N . PHE A 1 297 ? 0.222 1.565 11.039 1 97.06 297 PHE A N 1
ATOM 2367 C CA . PHE A 1 297 ? 1.502 1.385 10.367 1 97.06 297 PHE A CA 1
ATOM 2368 C C . PHE A 1 297 ? 2.096 2.729 9.961 1 97.06 297 PHE A C 1
ATOM 2370 O O . PHE A 1 297 ? 1.718 3.77 10.5 1 97.06 297 PHE A O 1
ATOM 2377 N N . GLY A 1 298 ? 3.156 2.693 9.219 1 97.31 298 GLY A N 1
ATOM 2378 C CA . GLY A 1 298 ? 3.818 3.883 8.703 1 97.31 298 GLY A CA 1
ATOM 2379 C C . GLY A 1 298 ? 5.02 4.301 9.531 1 97.31 298 GLY A C 1
ATOM 2380 O O . GLY A 1 298 ? 5.148 3.906 10.695 1 97.31 298 GLY A O 1
ATOM 2381 N N . SER A 1 299 ? 5.887 5.117 8.922 1 97.56 299 SER A N 1
ATOM 2382 C CA . SER A 1 299 ? 7.082 5.648 9.578 1 97.56 299 SER A CA 1
ATOM 2383 C C . SER A 1 299 ? 7.281 7.121 9.242 1 97.56 299 SER A C 1
ATOM 2385 O O . SER A 1 299 ? 8.391 7.652 9.391 1 97.56 299 SER A O 1
ATOM 2387 N N . GLY A 1 300 ? 6.207 7.73 8.742 1 97.62 300 GLY A N 1
ATOM 2388 C CA . GLY A 1 300 ? 6.309 9.133 8.367 1 97.62 300 GLY A CA 1
ATOM 2389 C C . GLY A 1 300 ? 6.688 9.336 6.914 1 97.62 300 GLY A C 1
ATOM 2390 O O . GLY A 1 300 ? 7.004 10.453 6.504 1 97.62 300 GLY A O 1
ATOM 2391 N N . ASP A 1 301 ? 6.691 8.312 6.121 1 98.5 301 ASP A N 1
ATOM 2392 C CA . ASP A 1 301 ? 7.055 8.375 4.711 1 98.5 301 ASP A CA 1
ATOM 2393 C C . ASP A 1 301 ? 5.855 8.781 3.854 1 98.5 301 ASP A C 1
ATOM 2395 O O . ASP A 1 301 ? 4.977 7.961 3.582 1 98.5 301 ASP A O 1
ATOM 2399 N N . ILE A 1 302 ? 5.875 10.008 3.34 1 98.75 302 ILE A N 1
ATOM 2400 C CA . ILE A 1 302 ? 4.746 10.531 2.58 1 98.75 302 ILE A CA 1
ATOM 2401 C C . ILE A 1 302 ? 4.613 9.773 1.262 1 98.75 302 ILE A C 1
ATOM 2403 O O . ILE A 1 302 ? 3.539 9.75 0.656 1 98.75 302 ILE A O 1
ATOM 2407 N N . LEU A 1 303 ? 5.676 9.125 0.795 1 98.56 303 LEU A N 1
ATOM 2408 C CA . LEU A 1 303 ? 5.598 8.367 -0.449 1 98.56 303 LEU A CA 1
ATOM 2409 C C . LEU A 1 303 ? 4.785 7.094 -0.259 1 98.56 303 LEU A C 1
ATOM 2411 O O . LEU A 1 303 ? 4.285 6.52 -1.229 1 98.56 303 LEU A O 1
ATOM 2415 N N . LEU A 1 304 ? 4.695 6.617 0.958 1 98.25 304 LEU A N 1
ATOM 2416 C CA . LEU A 1 304 ? 3.791 5.496 1.204 1 98.25 304 LEU A CA 1
ATOM 2417 C C . LEU A 1 304 ? 2.34 5.914 0.992 1 98.25 304 LEU A C 1
ATOM 2419 O O . LEU A 1 304 ? 1.541 5.145 0.453 1 98.25 304 LEU A O 1
ATOM 2423 N N . SER A 1 305 ? 2.002 7.117 1.427 1 98.31 305 SER A N 1
ATOM 2424 C CA . SER A 1 305 ? 0.68 7.668 1.146 1 98.31 305 SER A CA 1
ATOM 2425 C C . SER A 1 305 ? 0.456 7.828 -0.354 1 98.31 305 SER A C 1
ATOM 2427 O O . SER A 1 305 ? -0.63 7.543 -0.86 1 98.31 305 SER A O 1
ATOM 2429 N N . LEU A 1 306 ? 1.471 8.344 -1.031 1 98.69 306 LEU A N 1
ATOM 2430 C CA . LEU A 1 306 ? 1.398 8.492 -2.48 1 98.69 306 LEU A CA 1
ATOM 2431 C C . LEU A 1 306 ? 1.183 7.145 -3.158 1 98.69 306 LEU A C 1
ATOM 2433 O O . LEU A 1 306 ? 0.359 7.027 -4.07 1 98.69 306 LEU A O 1
ATOM 2437 N N . PHE A 1 307 ? 1.92 6.148 -2.693 1 98.19 307 PHE A N 1
ATOM 2438 C CA . PHE A 1 307 ? 1.779 4.789 -3.205 1 98.19 307 PHE A CA 1
ATOM 2439 C C . PHE A 1 307 ? 0.343 4.305 -3.059 1 98.19 307 PHE A C 1
ATOM 2441 O O . PHE A 1 307 ? -0.237 3.771 -4.008 1 98.19 307 PHE A O 1
ATOM 2448 N N . MET A 1 308 ? -0.193 4.445 -1.863 1 97.5 308 MET A N 1
ATOM 2449 C CA . MET A 1 308 ? -1.563 4.012 -1.607 1 97.5 308 MET A CA 1
ATOM 2450 C C . MET A 1 308 ? -2.545 4.75 -2.514 1 97.5 308 MET A C 1
ATOM 2452 O O . MET A 1 308 ? -3.445 4.133 -3.088 1 97.5 308 MET A O 1
ATOM 2456 N N . ALA A 1 309 ? -2.346 6.027 -2.705 1 97.81 309 ALA A N 1
ATOM 2457 C CA . ALA A 1 309 ? -3.227 6.824 -3.555 1 97.81 309 ALA A CA 1
ATOM 2458 C C . ALA A 1 309 ? -3.205 6.316 -4.992 1 97.81 309 ALA A C 1
ATOM 2460 O O . ALA A 1 309 ? -4.258 6.109 -5.602 1 97.81 309 ALA A O 1
ATOM 2461 N N . ILE A 1 310 ? -2.014 6.109 -5.523 1 96.62 310 ILE A N 1
ATOM 2462 C CA . ILE A 1 310 ? -1.843 5.688 -6.91 1 96.62 310 ILE A CA 1
ATOM 2463 C C . ILE A 1 310 ? -2.525 4.34 -7.125 1 96.62 310 ILE A C 1
ATOM 2465 O O . ILE A 1 310 ? -3.232 4.148 -8.117 1 96.62 310 ILE A O 1
ATOM 2469 N N . ASN A 1 311 ? -2.344 3.436 -6.199 1 95.56 311 ASN A N 1
ATOM 2470 C CA . ASN A 1 311 ? -2.938 2.109 -6.32 1 95.56 311 ASN A CA 1
ATOM 2471 C C . ASN A 1 311 ? -4.457 2.16 -6.199 1 95.56 311 ASN A C 1
ATOM 2473 O O . ASN A 1 311 ? -5.172 1.566 -7.008 1 95.56 311 ASN A O 1
ATOM 2477 N N . MET A 1 312 ? -4.949 2.9 -5.23 1 94.44 312 MET A N 1
ATOM 2478 C CA . MET A 1 312 ? -6.391 2.98 -5.016 1 94.44 312 MET A CA 1
ATOM 2479 C C . MET A 1 312 ? -7.082 3.635 -6.203 1 94.44 312 MET A C 1
ATOM 2481 O O . MET A 1 312 ? -8.242 3.332 -6.5 1 94.44 312 MET A O 1
ATOM 2485 N N . GLU A 1 313 ? -6.363 4.488 -6.863 1 94.06 313 GLU A N 1
ATOM 2486 C CA . GLU A 1 313 ? -6.934 5.195 -8.008 1 94.06 313 GLU A CA 1
ATOM 2487 C C . GLU A 1 313 ? -6.559 4.512 -9.32 1 94.06 313 GLU A C 1
ATOM 2489 O O . GLU A 1 313 ? -6.871 5.016 -10.398 1 94.06 313 GLU A O 1
ATOM 2494 N N . GLN A 1 314 ? -5.855 3.398 -9.281 1 92.38 314 GLN A N 1
ATOM 2495 C CA . GLN A 1 314 ? -5.57 2.514 -10.406 1 92.38 314 GLN A CA 1
ATOM 2496 C C . GLN A 1 314 ? -4.824 3.252 -11.508 1 92.38 314 GLN A C 1
ATOM 2498 O O . GLN A 1 314 ? -5.148 3.109 -12.688 1 92.38 314 GLN A O 1
ATOM 2503 N N . SER A 1 315 ? -3.898 4.121 -11.07 1 92.94 315 SER A N 1
ATOM 2504 C CA . SER A 1 315 ? -3.137 4.859 -12.07 1 92.94 315 SER A CA 1
ATOM 2505 C C . SER A 1 315 ? -1.887 4.094 -12.492 1 92.94 315 SER A C 1
ATOM 2507 O O . SER A 1 315 ? -1.21 3.492 -11.656 1 92.94 315 SER A O 1
ATOM 2509 N N . PHE A 1 316 ? -1.566 4.184 -13.805 1 89.88 316 PHE A N 1
ATOM 2510 C CA . PHE A 1 316 ? -0.359 3.564 -14.336 1 89.88 316 PHE A CA 1
ATOM 2511 C C . PHE A 1 316 ? 0.789 4.566 -14.383 1 89.88 316 PHE A C 1
ATOM 2513 O O . PHE A 1 316 ? 1.953 4.18 -14.5 1 89.88 316 PHE A O 1
ATOM 2520 N N . ASN A 1 317 ? 0.498 5.785 -14.289 1 89.88 317 ASN A N 1
ATOM 2521 C CA . ASN A 1 317 ? 1.496 6.84 -14.414 1 89.88 317 ASN A CA 1
ATOM 2522 C C . ASN A 1 317 ? 1.846 7.445 -13.062 1 89.88 317 ASN A C 1
ATOM 2524 O O . ASN A 1 317 ? 1.209 8.406 -12.625 1 89.88 317 ASN A O 1
ATOM 2528 N N . ALA A 1 318 ? 2.906 7.047 -12.523 1 91.56 318 ALA A N 1
ATOM 2529 C CA . ALA A 1 318 ? 3.316 7.512 -11.195 1 91.56 318 ALA A CA 1
ATOM 2530 C C . ALA A 1 318 ? 3.76 8.969 -11.234 1 91.56 318 ALA A C 1
ATOM 2532 O O . ALA A 1 318 ? 3.588 9.703 -10.258 1 91.56 318 ALA A O 1
ATOM 2533 N N . ASP A 1 319 ? 4.273 9.422 -12.328 1 91.12 319 ASP A N 1
ATOM 2534 C CA . ASP A 1 319 ? 4.82 10.773 -12.453 1 91.12 319 ASP A CA 1
ATOM 2535 C C . ASP A 1 319 ? 3.732 11.828 -12.266 1 91.12 319 ASP A C 1
ATOM 2537 O O . ASP A 1 319 ? 3.98 12.891 -11.695 1 91.12 319 ASP A O 1
ATOM 2541 N N . GLU A 1 320 ? 2.607 11.523 -12.695 1 93.62 320 GLU A N 1
ATOM 2542 C CA . GLU A 1 320 ? 1.505 12.477 -12.656 1 93.62 320 GLU A CA 1
ATOM 2543 C C . GLU A 1 320 ? 1.068 12.766 -11.227 1 93.62 320 GLU A C 1
ATOM 2545 O O . GLU A 1 320 ? 0.381 13.75 -10.961 1 93.62 320 GLU A O 1
ATOM 2550 N N . TRP A 1 321 ? 1.48 12.008 -10.305 1 97.38 321 TRP A N 1
ATOM 2551 C CA . TRP A 1 321 ? 0.994 12.117 -8.93 1 97.38 321 TRP A CA 1
ATOM 2552 C C . TRP A 1 321 ? 2.021 12.805 -8.039 1 97.38 321 TRP A C 1
ATOM 2554 O O . TRP A 1 321 ? 1.716 13.18 -6.91 1 97.38 321 TRP A O 1
ATOM 2564 N N . ILE A 1 322 ? 3.275 13.07 -8.547 1 94.25 322 ILE A N 1
ATOM 2565 C CA . ILE A 1 322 ? 4.387 13.648 -7.797 1 94.25 322 ILE A CA 1
ATOM 2566 C C . ILE A 1 322 ? 3.979 15.016 -7.242 1 94.25 322 ILE A C 1
ATOM 2568 O O . ILE A 1 322 ? 4.238 15.32 -6.078 1 94.25 322 ILE A O 1
ATOM 2572 N N . PRO A 1 323 ? 3.248 15.789 -8 1 96 323 PRO A N 1
ATOM 2573 C CA . PRO A 1 323 ? 2.908 17.141 -7.543 1 96 323 PRO A CA 1
ATOM 2574 C C . PRO A 1 323 ? 2.07 17.141 -6.266 1 96 323 PRO A C 1
ATOM 2576 O O . PRO A 1 323 ? 2.104 18.109 -5.5 1 96 323 PRO A O 1
ATOM 2579 N N . LEU A 1 324 ? 1.372 16.062 -5.961 1 98.75 324 LEU A N 1
ATOM 2580 C CA . LEU A 1 324 ? 0.496 16.016 -4.793 1 98.75 324 LEU A CA 1
ATOM 2581 C C . LEU A 1 324 ? 1.302 16.141 -3.506 1 98.75 324 LEU A C 1
ATOM 2583 O O . LEU A 1 324 ? 0.752 16.484 -2.455 1 98.75 324 LEU A O 1
ATOM 2587 N N . VAL A 1 325 ? 2.639 15.82 -3.611 1 98.56 325 VAL A N 1
ATOM 2588 C CA . VAL A 1 325 ? 3.479 15.906 -2.42 1 98.56 325 VAL A CA 1
ATOM 2589 C C . VAL A 1 325 ? 4.609 16.906 -2.656 1 98.56 325 VAL A C 1
ATOM 2591 O O . VAL A 1 325 ? 5.535 17 -1.852 1 98.56 325 VAL A O 1
ATOM 2594 N N . THR A 1 326 ? 4.629 17.594 -3.824 1 95.81 326 THR A N 1
ATOM 2595 C CA . THR A 1 326 ? 5.629 18.609 -4.137 1 95.81 326 THR A CA 1
ATOM 2596 C C . THR A 1 326 ? 4.961 19.922 -4.543 1 95.81 326 THR A C 1
ATOM 2598 O O . THR A 1 326 ? 4.488 20.672 -3.686 1 95.81 326 THR A O 1
ATOM 2601 N N . TYR A 1 327 ? 4.629 20.078 -5.801 1 94.56 327 TYR A N 1
ATOM 2602 C CA . TYR A 1 327 ? 4.234 21.375 -6.32 1 94.56 327 TYR A CA 1
ATOM 2603 C C . TYR A 1 327 ? 2.83 21.75 -5.855 1 94.56 327 TYR A C 1
ATOM 2605 O O . TYR A 1 327 ? 2.57 22.891 -5.492 1 94.56 327 TYR A O 1
ATOM 2613 N N . ASN A 1 328 ? 1.868 20.859 -5.953 1 97.75 328 ASN A N 1
ATOM 2614 C CA . ASN A 1 328 ? 0.52 21.141 -5.477 1 97.75 328 ASN A CA 1
ATOM 2615 C C . ASN A 1 328 ? 0.513 21.484 -3.99 1 97.75 328 ASN A C 1
ATOM 2617 O O . ASN A 1 328 ? -0.167 22.422 -3.566 1 97.75 328 ASN A O 1
ATOM 2621 N N . SER A 1 329 ? 1.28 20.688 -3.287 1 98.38 329 SER A N 1
ATOM 2622 C CA . SER A 1 329 ? 1.378 20.906 -1.848 1 98.38 329 SER A CA 1
ATOM 2623 C C . SER A 1 329 ? 2.092 22.219 -1.532 1 98.38 329 SER A C 1
ATOM 2625 O O . SER A 1 329 ? 1.724 22.922 -0.588 1 98.38 329 SER A O 1
ATOM 2627 N N . GLU A 1 330 ? 3.105 22.547 -2.279 1 96.25 330 GLU A N 1
ATOM 2628 C CA . GLU A 1 330 ? 3.783 23.828 -2.119 1 96.25 330 GLU A CA 1
ATOM 2629 C C . GLU A 1 330 ? 2.82 24.984 -2.336 1 96.25 330 GLU A C 1
ATOM 2631 O O . GLU A 1 330 ? 2.842 25.969 -1.586 1 96.25 330 GLU A O 1
ATOM 2636 N N . LYS A 1 331 ? 2.018 24.859 -3.367 1 96.94 331 LYS A N 1
ATOM 2637 C CA . LYS A 1 331 ? 1.027 25.891 -3.662 1 96.94 331 LYS A CA 1
ATOM 2638 C C . LYS A 1 331 ? 0.096 26.125 -2.473 1 96.94 331 LYS A C 1
ATOM 2640 O O . LYS A 1 331 ? -0.168 27.266 -2.088 1 96.94 331 LYS A O 1
ATOM 2645 N N . GLU A 1 332 ? -0.381 25.062 -1.879 1 98.25 332 GLU A N 1
ATOM 2646 C CA . GLU A 1 332 ? -1.271 25.156 -0.724 1 98.25 332 GLU A CA 1
ATOM 2647 C C . GLU A 1 332 ? -0.524 25.656 0.509 1 98.25 332 GLU A C 1
ATOM 2649 O O . GLU A 1 332 ? -1.026 26.516 1.238 1 98.25 332 GLU A O 1
ATOM 2654 N N . PHE A 1 333 ? 0.649 25.156 0.734 1 97.75 333 PHE A N 1
ATOM 2655 C CA . PHE A 1 333 ? 1.464 25.531 1.887 1 97.75 333 PHE A CA 1
ATOM 2656 C C . PHE A 1 333 ? 1.838 27 1.837 1 97.75 333 PHE A C 1
ATOM 2658 O O . PHE A 1 333 ? 1.885 27.672 2.871 1 97.75 333 PHE A O 1
ATOM 2665 N N . SER A 1 334 ? 2.01 27.547 0.658 1 93.31 334 SER A N 1
ATOM 2666 C CA . SER A 1 334 ? 2.535 28.891 0.446 1 93.31 334 SER A CA 1
ATOM 2667 C C . SER A 1 334 ? 1.436 29.938 0.573 1 93.31 334 SER A C 1
ATOM 2669 O O . SER A 1 334 ? 1.7 31.141 0.474 1 93.31 334 SER A O 1
ATOM 2671 N N . THR A 1 335 ? 0.285 29.469 0.799 1 88.88 335 THR A N 1
ATOM 2672 C CA . THR A 1 335 ? -0.78 30.438 1.02 1 88.88 335 THR A CA 1
ATOM 2673 C C . THR A 1 335 ? -0.512 31.25 2.279 1 88.88 335 THR A C 1
ATOM 2675 O O . THR A 1 335 ? -1.049 32.344 2.438 1 88.88 335 THR A O 1
ATOM 2678 N N . THR A 1 336 ? 0.354 30.656 3.141 1 85.56 336 THR A N 1
ATOM 2679 C CA . THR A 1 336 ? 0.644 31.391 4.367 1 85.56 336 THR A CA 1
ATOM 2680 C C . THR A 1 336 ? 2.131 31.328 4.699 1 85.56 336 THR A C 1
ATOM 2682 O O . THR A 1 336 ? 2.553 31.75 5.777 1 85.56 336 THR A O 1
ATOM 2685 N N . SER A 1 337 ? 2.918 30.703 3.816 1 85.69 337 SER A N 1
ATOM 2686 C CA . SER A 1 337 ? 4.34 30.516 4.078 1 85.69 337 SER A CA 1
ATOM 2687 C C . SER A 1 337 ? 5.156 30.609 2.793 1 85.69 337 SER A C 1
ATOM 2689 O O . SER A 1 337 ? 4.594 30.656 1.696 1 85.69 337 SER A O 1
ATOM 2691 N N . ASN A 1 338 ? 6.441 30.625 2.924 1 81.88 338 ASN A N 1
ATOM 2692 C CA . ASN A 1 338 ? 7.332 30.656 1.771 1 81.88 338 ASN A CA 1
ATOM 2693 C C . ASN A 1 338 ? 7.574 29.266 1.204 1 81.88 338 ASN A C 1
ATOM 2695 O O . ASN A 1 338 ? 7.57 28.281 1.945 1 81.88 338 ASN A O 1
ATOM 2699 N N . PRO A 1 339 ? 7.785 29.281 -0.134 1 80.94 339 PRO A N 1
ATOM 2700 C CA . PRO A 1 339 ? 8.078 27.969 -0.746 1 80.94 339 PRO A CA 1
ATOM 2701 C C . PRO A 1 339 ? 9.461 27.438 -0.357 1 80.94 339 PRO A C 1
ATOM 2703 O O . PRO A 1 339 ? 10.336 28.219 0.039 1 80.94 339 PRO A O 1
ATOM 2706 N N . GLY A 1 340 ? 9.523 26.125 -0.469 1 77.06 340 GLY A N 1
ATOM 2707 C CA . GLY A 1 340 ? 10.773 25.469 -0.121 1 77.06 340 GLY A CA 1
ATOM 2708 C C . GLY A 1 340 ? 11.773 25.453 -1.263 1 77.06 340 GLY A C 1
ATOM 2709 O O . GLY A 1 340 ? 11.398 25.594 -2.428 1 77.06 340 GLY A O 1
ATOM 2710 N N . LYS A 1 341 ? 13.055 25.391 -0.914 1 81.31 341 LYS A N 1
ATOM 2711 C CA . LYS A 1 341 ? 14.125 25.219 -1.889 1 81.31 341 LYS A CA 1
ATOM 2712 C C . LYS A 1 341 ? 14.891 23.922 -1.64 1 81.31 341 LYS A C 1
ATOM 2714 O O . LYS A 1 341 ? 16.016 23.766 -2.1 1 81.31 341 LYS A O 1
ATOM 2719 N N . ASP A 1 342 ? 14.227 23.094 -0.941 1 89.12 342 ASP A N 1
ATOM 2720 C CA . ASP A 1 342 ? 14.852 21.859 -0.5 1 89.12 342 ASP A CA 1
ATOM 2721 C C . ASP A 1 342 ? 14.703 20.766 -1.557 1 89.12 342 ASP A C 1
ATOM 2723 O O . ASP A 1 342 ? 13.844 20.859 -2.436 1 89.12 342 ASP A O 1
ATOM 2727 N N . PHE A 1 343 ? 15.57 19.719 -1.423 1 88.88 343 PHE A N 1
ATOM 2728 C CA . PHE A 1 343 ? 15.555 18.656 -2.412 1 88.88 343 PHE A CA 1
ATOM 2729 C C . PHE A 1 343 ? 15.703 17.297 -1.74 1 88.88 343 PHE A C 1
ATOM 2731 O O . PHE A 1 343 ? 16.219 17.203 -0.623 1 88.88 343 PHE A O 1
ATOM 2738 N N . VAL A 1 344 ? 15.219 16.328 -2.49 1 92.31 344 VAL A N 1
ATOM 2739 C CA . VAL A 1 344 ? 15.398 14.93 -2.109 1 92.31 344 VAL A CA 1
ATOM 2740 C C . VAL A 1 344 ? 15.961 14.141 -3.291 1 92.31 344 VAL A C 1
ATOM 2742 O O . VAL A 1 344 ? 15.547 14.352 -4.438 1 92.31 344 VAL A O 1
ATOM 2745 N N . ILE A 1 345 ? 16.938 13.336 -3.027 1 91.75 345 ILE A N 1
ATOM 2746 C CA . ILE A 1 345 ? 17.438 12.383 -4.012 1 91.75 345 ILE A CA 1
ATOM 2747 C C . ILE A 1 345 ? 16.938 10.984 -3.676 1 91.75 345 ILE A C 1
ATOM 2749 O O . ILE A 1 345 ? 17.219 10.453 -2.598 1 91.75 345 ILE A O 1
ATOM 2753 N N . LEU A 1 346 ? 16.141 10.43 -4.613 1 92.81 346 LEU A N 1
ATOM 2754 C CA . LEU A 1 346 ? 15.625 9.078 -4.43 1 92.81 346 LEU A CA 1
ATOM 2755 C C . LEU A 1 346 ? 16.719 8.039 -4.652 1 92.81 346 LEU A C 1
ATOM 2757 O O . LEU A 1 346 ? 17.719 8.32 -5.316 1 92.81 346 LEU A O 1
ATOM 2761 N N . ASP A 1 347 ? 16.578 6.879 -4.043 1 94.19 347 ASP A N 1
ATOM 2762 C CA . ASP A 1 347 ? 17.375 5.719 -4.445 1 94.19 347 ASP A CA 1
ATOM 2763 C C . ASP A 1 347 ? 16.672 4.934 -5.551 1 94.19 347 ASP A C 1
ATOM 2765 O O . ASP A 1 347 ? 16.438 3.73 -5.414 1 94.19 347 ASP A O 1
ATOM 2769 N N . ALA A 1 348 ? 16.266 5.594 -6.551 1 92.56 348 ALA A N 1
ATOM 2770 C CA . ALA A 1 348 ? 15.562 5.109 -7.734 1 92.56 348 ALA A CA 1
ATOM 2771 C C . ALA A 1 348 ? 15.812 6.027 -8.93 1 92.56 348 ALA A C 1
ATOM 2773 O O . ALA A 1 348 ? 16.047 7.227 -8.766 1 92.56 348 ALA A O 1
ATOM 2774 N N . SER A 1 349 ? 15.734 5.457 -10.117 1 87.19 349 SER A N 1
ATOM 2775 C CA . SER A 1 349 ? 16 6.219 -11.328 1 87.19 349 SER A CA 1
ATOM 2776 C C . SER A 1 349 ? 14.719 6.809 -11.906 1 87.19 349 SER A C 1
ATOM 2778 O O . SER A 1 349 ? 14.766 7.645 -12.812 1 87.19 349 SER A O 1
ATOM 2780 N N . SER A 1 350 ? 13.586 6.379 -11.414 1 88.44 350 SER A N 1
ATOM 2781 C CA . SER A 1 350 ? 12.273 6.832 -11.852 1 88.44 350 SER A CA 1
ATOM 2782 C C . SER A 1 350 ? 11.234 6.664 -10.75 1 88.44 350 SER A C 1
ATOM 2784 O O . SER A 1 350 ? 11.477 5.969 -9.766 1 88.44 350 SER A O 1
ATOM 2786 N N . MET A 1 351 ? 10.133 7.363 -10.945 1 92 351 MET A N 1
ATOM 2787 C CA . MET A 1 351 ? 9.062 7.219 -9.961 1 92 351 MET A CA 1
ATOM 2788 C C . MET A 1 351 ? 8.469 5.816 -10.016 1 92 351 MET A C 1
ATOM 2790 O O . MET A 1 351 ? 8.055 5.273 -8.984 1 92 351 MET A O 1
ATOM 2794 N N . ARG A 1 352 ? 8.406 5.215 -11.195 1 93.69 352 ARG A N 1
ATOM 2795 C CA . ARG A 1 352 ? 7.949 3.83 -11.273 1 93.69 352 ARG A CA 1
ATOM 2796 C C . ARG A 1 352 ? 8.828 2.918 -10.422 1 93.69 352 ARG A C 1
ATOM 2798 O O . ARG A 1 352 ? 8.32 2.076 -9.68 1 93.69 352 ARG A O 1
ATOM 2805 N N . GLU A 1 353 ? 10.164 3.1 -10.602 1 94.69 353 GLU A N 1
ATOM 2806 C CA . GLU A 1 353 ? 11.086 2.312 -9.781 1 94.69 353 GLU A CA 1
ATOM 2807 C C . GLU A 1 353 ? 10.875 2.584 -8.297 1 94.69 353 GLU A C 1
ATOM 2809 O O . GLU A 1 353 ? 10.867 1.656 -7.484 1 94.69 353 GLU A O 1
ATOM 2814 N N . GLN A 1 354 ? 10.703 3.863 -7.973 1 96.38 354 GLN A N 1
ATOM 2815 C CA . GLN A 1 354 ? 10.484 4.23 -6.578 1 96.38 354 GLN A CA 1
ATOM 2816 C C . GLN A 1 354 ? 9.211 3.584 -6.035 1 96.38 354 GLN A C 1
ATOM 2818 O O . GLN A 1 354 ? 9.211 3.023 -4.938 1 96.38 354 GLN A O 1
ATOM 2823 N N . MET A 1 355 ? 8.141 3.604 -6.84 1 97.31 355 MET A N 1
ATOM 2824 C CA . MET A 1 355 ? 6.863 3.051 -6.406 1 97.31 355 MET A CA 1
ATOM 2825 C C . MET A 1 355 ? 6.895 1.525 -6.418 1 97.31 355 MET A C 1
ATOM 2827 O O . MET A 1 355 ? 6.039 0.875 -5.816 1 97.31 355 MET A O 1
ATOM 2831 N N . SER A 1 356 ? 7.859 0.968 -7.09 1 97.5 356 SER A N 1
ATOM 2832 C CA . SER A 1 356 ? 7.984 -0.483 -7.172 1 97.5 356 SER A CA 1
ATOM 2833 C C . SER A 1 356 ? 8.82 -1.033 -6.023 1 97.5 356 SER A C 1
ATOM 2835 O O . SER A 1 356 ? 8.578 -2.146 -5.551 1 97.5 356 SER A O 1
ATOM 2837 N N . THR A 1 357 ? 9.805 -0.222 -5.594 1 96.75 357 THR A N 1
ATOM 2838 C CA . THR A 1 357 ? 10.758 -0.715 -4.613 1 96.75 357 THR A CA 1
ATOM 2839 C C . THR A 1 357 ? 10.492 -0.1 -3.24 1 96.75 357 THR A C 1
ATOM 2841 O O . THR A 1 357 ? 10.922 -0.639 -2.219 1 96.75 357 THR A O 1
ATOM 2844 N N . LEU A 1 358 ? 9.906 1.047 -3.248 1 97.06 358 LEU A N 1
ATOM 2845 C CA . LEU A 1 358 ? 9.719 1.852 -2.047 1 97.06 358 LEU A CA 1
ATOM 2846 C C . LEU A 1 358 ? 11.031 1.994 -1.275 1 97.06 358 LEU A C 1
ATOM 2848 O O . LEU A 1 358 ? 11.039 1.941 -0.043 1 97.06 358 LEU A O 1
ATOM 2852 N N . ALA A 1 359 ? 12.094 2.172 -2.006 1 96.19 359 ALA A N 1
ATOM 2853 C CA . ALA A 1 359 ? 13.438 2.326 -1.444 1 96.19 359 ALA A CA 1
ATOM 2854 C C . ALA A 1 359 ? 13.531 3.592 -0.596 1 96.19 359 ALA A C 1
ATOM 2856 O O . ALA A 1 359 ? 12.781 4.543 -0.803 1 96.19 359 ALA A O 1
ATOM 2857 N N . PRO A 1 360 ? 14.398 3.541 0.434 1 96.31 360 PRO A N 1
ATOM 2858 C CA . PRO A 1 360 ? 14.617 4.77 1.202 1 96.31 360 PRO A CA 1
ATOM 2859 C C . PRO A 1 360 ? 15.227 5.891 0.363 1 96.31 360 PRO A C 1
ATOM 2861 O O . PRO A 1 360 ? 15.719 5.641 -0.742 1 96.31 360 PRO A O 1
ATOM 2864 N N . ARG A 1 361 ? 15.094 7.129 0.921 1 96.31 361 ARG A N 1
ATOM 2865 C CA . ARG A 1 361 ? 15.734 8.25 0.236 1 96.31 361 ARG A CA 1
ATOM 2866 C C . ARG A 1 361 ? 17.25 8.141 0.32 1 96.31 361 ARG A C 1
ATOM 2868 O O . ARG A 1 361 ? 17.797 7.816 1.375 1 96.31 361 ARG A O 1
ATOM 2875 N N . PHE A 1 362 ? 17.875 8.391 -0.788 1 93 362 PHE A N 1
ATOM 2876 C CA . PHE A 1 362 ? 19.328 8.422 -0.781 1 93 362 PHE A CA 1
ATOM 2877 C C . PHE A 1 362 ? 19.844 9.602 0.03 1 93 362 PHE A C 1
ATOM 2879 O O . PHE A 1 362 ? 20.781 9.461 0.829 1 93 362 PHE A O 1
ATOM 2886 N N . MET A 1 363 ? 19.109 10.734 -0.212 1 91.81 363 MET A N 1
ATOM 2887 C CA . MET A 1 363 ? 19.578 11.945 0.464 1 91.81 363 MET A CA 1
ATOM 2888 C C . MET A 1 363 ? 18.453 12.977 0.546 1 91.81 363 MET A C 1
ATOM 2890 O O . MET A 1 363 ? 17.656 13.102 -0.377 1 91.81 363 MET A O 1
ATOM 2894 N N . VAL A 1 364 ? 18.5 13.734 1.673 1 94.19 364 VAL A N 1
ATOM 2895 C CA . VAL A 1 364 ? 17.625 14.883 1.86 1 94.19 364 VAL A CA 1
ATOM 2896 C C . VAL A 1 364 ? 18.453 16.141 2.113 1 94.19 364 VAL A C 1
ATOM 2898 O O . VAL A 1 364 ? 19.344 16.125 2.973 1 94.19 364 VAL A O 1
ATOM 2901 N N . ILE A 1 365 ? 18.141 17.188 1.379 1 88.81 365 ILE A N 1
ATOM 2902 C CA . ILE A 1 365 ? 18.922 18.406 1.452 1 88.81 365 ILE A CA 1
ATOM 2903 C C . ILE A 1 365 ? 18.016 19.578 1.832 1 88.81 365 ILE A C 1
ATOM 2905 O O . ILE A 1 365 ? 17.047 19.875 1.135 1 88.81 365 ILE A O 1
ATOM 2909 N N . ARG A 1 366 ? 18.281 20.188 2.928 1 91.69 366 ARG A N 1
ATOM 2910 C CA . ARG A 1 366 ? 17.562 21.359 3.428 1 91.69 366 ARG A CA 1
ATOM 2911 C C . ARG A 1 366 ? 18.5 22.562 3.529 1 91.69 366 ARG A C 1
ATOM 2913 O O . ARG A 1 366 ? 19.547 22.484 4.184 1 91.69 366 ARG A O 1
ATOM 2920 N N . ASN A 1 367 ? 18.094 23.625 2.842 1 84 367 ASN A N 1
ATOM 2921 C CA . ASN A 1 367 ? 18.891 24.844 2.869 1 84 367 ASN A CA 1
ATOM 2922 C C . ASN A 1 367 ? 20.359 24.578 2.527 1 84 367 ASN A C 1
ATOM 2924 O O . ASN A 1 367 ? 21.25 25.062 3.219 1 84 367 ASN A O 1
ATOM 2928 N N . GLY A 1 368 ? 20.516 23.656 1.555 1 79.38 368 GLY A N 1
ATOM 2929 C CA . GLY A 1 368 ? 21.844 23.391 1.029 1 79.38 368 GLY A CA 1
ATOM 2930 C C . GLY A 1 368 ? 22.641 22.406 1.878 1 79.38 368 GLY A C 1
ATOM 2931 O O . GLY A 1 368 ? 23.781 22.078 1.556 1 79.38 368 GLY A O 1
ATOM 2932 N N . ARG A 1 369 ? 22.047 21.938 2.922 1 84 369 ARG A N 1
ATOM 2933 C CA . ARG A 1 369 ? 22.734 21 3.812 1 84 369 ARG A CA 1
ATOM 2934 C C . ARG A 1 369 ? 22.062 19.625 3.771 1 84 369 ARG A C 1
ATOM 2936 O O . ARG A 1 369 ? 20.844 19.516 3.721 1 84 369 ARG A O 1
ATOM 2943 N N . ILE A 1 370 ? 22.922 18.594 3.783 1 88.5 370 ILE A N 1
ATOM 2944 C CA . ILE A 1 370 ? 22.391 17.234 3.883 1 88.5 370 ILE A CA 1
ATOM 2945 C C . ILE A 1 370 ? 21.875 17 5.297 1 88.5 370 ILE A C 1
ATOM 2947 O O . ILE A 1 370 ? 22.625 17.125 6.27 1 88.5 370 ILE A O 1
ATOM 2951 N N . VAL A 1 371 ? 20.656 16.703 5.387 1 94.88 371 VAL A N 1
ATOM 2952 C CA . VAL A 1 371 ? 20.078 16.516 6.715 1 94.88 371 VAL A CA 1
ATOM 2953 C C . VAL A 1 371 ? 19.719 15.047 6.93 1 94.88 371 VAL A C 1
ATOM 2955 O O . VAL A 1 371 ? 19.453 14.625 8.055 1 94.88 371 VAL A O 1
ATOM 2958 N N . ALA A 1 372 ? 19.703 14.227 5.883 1 96.38 372 ALA A N 1
ATOM 2959 C CA . ALA A 1 372 ? 19.516 12.789 5.969 1 96.38 372 ALA A CA 1
ATOM 2960 C C . ALA A 1 372 ? 20.219 12.062 4.82 1 96.38 372 ALA A C 1
ATOM 2962 O O . ALA A 1 372 ? 20.328 12.609 3.723 1 96.38 372 ALA A O 1
ATOM 2963 N N . LYS A 1 373 ? 20.641 10.906 5.074 1 93.38 373 LYS A N 1
ATOM 2964 C CA . LYS A 1 373 ? 21.328 10.094 4.07 1 93.38 373 LYS A CA 1
ATOM 2965 C C . LYS A 1 373 ? 21.172 8.602 4.375 1 93.38 373 LYS A C 1
ATOM 2967 O O . LYS A 1 373 ? 21.234 8.195 5.535 1 93.38 373 LYS A O 1
ATOM 2972 N N . THR A 1 374 ? 20.906 7.824 3.326 1 95.19 374 THR A N 1
ATOM 2973 C CA . THR A 1 374 ? 20.859 6.375 3.457 1 95.19 374 THR A CA 1
ATOM 2974 C C . THR A 1 374 ? 21.703 5.707 2.375 1 95.19 374 THR A C 1
ATOM 2976 O O . THR A 1 374 ? 21.531 5.984 1.187 1 95.19 374 THR A O 1
ATOM 2979 N N . ASN A 1 375 ? 22.625 4.902 2.814 1 90.94 375 ASN A N 1
ATOM 2980 C CA . ASN A 1 375 ? 23.391 4.047 1.912 1 90.94 375 ASN A CA 1
ATOM 2981 C C . ASN A 1 375 ? 22.938 2.588 2.016 1 90.94 375 ASN A C 1
ATOM 2983 O O . ASN A 1 375 ? 22.797 2.055 3.117 1 90.94 375 ASN A O 1
ATOM 2987 N N . ARG A 1 376 ? 22.625 2.055 0.855 1 92.25 376 ARG A N 1
ATOM 2988 C CA . ARG A 1 376 ? 22.172 0.671 0.799 1 92.25 376 ARG A CA 1
ATOM 2989 C C . ARG A 1 376 ? 22.984 -0.136 -0.206 1 92.25 376 ARG A C 1
ATOM 2991 O O . ARG A 1 376 ? 23.266 0.334 -1.312 1 92.25 376 ARG A O 1
ATOM 2998 N N . GLU A 1 377 ? 23.422 -1.327 0.197 1 92.5 377 GLU A N 1
ATOM 2999 C CA . GLU A 1 377 ? 24.094 -2.287 -0.679 1 92.5 377 GLU A CA 1
ATOM 3000 C C . GLU A 1 377 ? 23.328 -3.611 -0.723 1 92.5 377 GLU A C 1
ATOM 3002 O O . GLU A 1 377 ? 23.281 -4.336 0.274 1 92.5 377 GLU A O 1
ATOM 3007 N N . ALA A 1 378 ? 22.797 -3.867 -1.83 1 95.5 378 ALA A N 1
ATOM 3008 C CA . ALA A 1 378 ? 22.016 -5.09 -2.033 1 95.5 378 ALA A CA 1
ATOM 3009 C C . ALA A 1 378 ? 22.781 -6.074 -2.924 1 95.5 378 ALA A C 1
ATOM 3011 O O . ALA A 1 378 ? 23.406 -5.672 -3.904 1 95.5 378 ALA A O 1
ATOM 3012 N N . ARG A 1 379 ? 22.719 -7.398 -2.574 1 95.5 379 ARG A N 1
ATOM 3013 C CA . ARG A 1 379 ? 23.406 -8.43 -3.342 1 95.5 379 ARG A CA 1
ATOM 3014 C C . ARG A 1 379 ? 22.562 -9.695 -3.439 1 95.5 379 ARG A C 1
ATOM 3016 O O . ARG A 1 379 ? 21.906 -10.078 -2.475 1 95.5 379 ARG A O 1
ATOM 3023 N N . LEU A 1 380 ? 22.5 -10.195 -4.578 1 96.62 380 LEU A N 1
ATOM 3024 C CA . LEU A 1 380 ? 22.078 -11.562 -4.84 1 96.62 380 LEU A CA 1
ATOM 3025 C C . LEU A 1 380 ? 23.281 -12.469 -5.086 1 96.62 380 LEU A C 1
ATOM 3027 O O . LEU A 1 380 ? 24.109 -12.188 -5.953 1 96.62 380 LEU A O 1
ATOM 3031 N N . LEU A 1 381 ? 23.391 -13.484 -4.289 1 92.94 381 LEU A N 1
ATOM 3032 C CA . LEU A 1 381 ? 24.531 -14.375 -4.34 1 92.94 381 LEU A CA 1
ATOM 3033 C C . LEU A 1 381 ? 24.172 -15.711 -4.973 1 92.94 381 LEU A C 1
ATOM 3035 O O . LEU A 1 381 ? 23.594 -16.578 -4.309 1 92.94 381 LEU A O 1
ATOM 3039 N N . ILE A 1 382 ? 24.484 -15.852 -6.227 1 89.56 382 ILE A N 1
ATOM 3040 C CA . ILE A 1 382 ? 24.094 -17.047 -6.984 1 89.56 382 ILE A CA 1
ATOM 3041 C C . ILE A 1 382 ? 25.344 -17.719 -7.543 1 89.56 382 ILE A C 1
ATOM 3043 O O . ILE A 1 382 ? 26.094 -17.125 -8.32 1 89.56 382 ILE A O 1
ATOM 3047 N N . ASP A 1 383 ? 25.469 -19 -7.254 1 83.88 383 ASP A N 1
ATOM 3048 C CA . ASP A 1 383 ? 26.547 -19.828 -7.812 1 83.88 383 ASP A CA 1
ATOM 3049 C C . ASP A 1 383 ? 27.875 -19.094 -7.781 1 83.88 383 ASP A C 1
ATOM 3051 O O . ASP A 1 383 ? 28.562 -19 -8.797 1 83.88 383 ASP A O 1
ATOM 3055 N N . GLY A 1 384 ? 28.172 -18.453 -6.73 1 82 384 GLY A N 1
ATOM 3056 C CA . GLY A 1 384 ? 29.453 -17.797 -6.551 1 82 384 GLY A CA 1
ATOM 3057 C C . GLY A 1 384 ? 29.5 -16.406 -7.168 1 82 384 GLY A C 1
ATOM 3058 O O . GLY A 1 384 ? 30.5 -15.695 -7.035 1 82 384 GLY A O 1
ATOM 3059 N N . THR A 1 385 ? 28.469 -16.047 -7.82 1 89.44 385 THR A N 1
ATOM 3060 C CA . THR A 1 385 ? 28.391 -14.727 -8.43 1 89.44 385 THR A CA 1
ATOM 3061 C C . THR A 1 385 ? 27.5 -13.805 -7.594 1 89.44 385 THR A C 1
ATOM 3063 O O . THR A 1 385 ? 26.516 -14.25 -7.004 1 89.44 385 THR A O 1
ATOM 3066 N N . SER A 1 386 ? 27.969 -12.57 -7.566 1 92.81 386 SER A N 1
ATOM 3067 C CA . SER A 1 386 ? 27.188 -11.539 -6.891 1 92.81 386 SER A CA 1
ATOM 3068 C C . SER A 1 386 ? 26.531 -10.602 -7.891 1 92.81 386 SER A C 1
ATOM 3070 O O . SER A 1 386 ? 27.203 -9.992 -8.719 1 92.81 386 SER A O 1
ATOM 3072 N N . LEU A 1 387 ? 25.203 -10.578 -7.816 1 95.19 387 LEU A N 1
ATOM 3073 C CA . LEU A 1 387 ? 24.438 -9.703 -8.688 1 95.19 387 LEU A CA 1
ATOM 3074 C C . LEU A 1 387 ? 23.781 -8.578 -7.887 1 95.19 387 LEU A C 1
ATOM 3076 O O . LEU A 1 387 ? 23.406 -8.773 -6.73 1 95.19 387 LEU A O 1
ATOM 3080 N N . ASP A 1 388 ? 23.766 -7.402 -8.508 1 95.19 388 ASP A N 1
ATOM 3081 C CA . ASP A 1 388 ? 22.984 -6.297 -7.945 1 95.19 388 ASP A CA 1
ATOM 3082 C C . ASP A 1 388 ? 21.531 -6.375 -8.375 1 95.19 388 ASP A C 1
ATOM 3084 O O . ASP A 1 388 ? 21.203 -6.203 -9.555 1 95.19 388 ASP A O 1
ATOM 3088 N N . PRO A 1 389 ? 20.641 -6.625 -7.418 1 96.31 389 PRO A N 1
ATOM 3089 C CA . PRO A 1 389 ? 19.234 -6.805 -7.797 1 96.31 389 PRO A CA 1
ATOM 3090 C C . PRO A 1 389 ? 18.625 -5.555 -8.438 1 96.31 389 PRO A C 1
ATOM 3092 O O . PRO A 1 389 ? 17.703 -5.656 -9.242 1 96.31 389 PRO A O 1
ATOM 3095 N N . VAL A 1 390 ? 19.094 -4.383 -8.062 1 92.81 390 VAL A N 1
ATOM 3096 C CA . VAL A 1 390 ? 18.594 -3.15 -8.664 1 92.81 390 VAL A CA 1
ATOM 3097 C C . VAL A 1 390 ? 18.984 -3.104 -10.141 1 92.81 390 VAL A C 1
ATOM 3099 O O . VAL A 1 390 ? 18.156 -2.785 -11 1 92.81 390 VAL A O 1
ATOM 3102 N N . MET A 1 391 ? 20.219 -3.434 -10.43 1 93.25 391 MET A N 1
ATOM 3103 C CA . MET A 1 391 ? 20.656 -3.469 -11.82 1 93.25 391 MET A CA 1
ATOM 3104 C C . MET A 1 391 ? 19.938 -4.562 -12.602 1 93.25 391 MET A C 1
ATOM 3106 O O . MET A 1 391 ? 19.625 -4.391 -13.781 1 93.25 391 MET A O 1
ATOM 3110 N N . LEU A 1 392 ? 19.719 -5.668 -11.922 1 96.25 392 LEU A N 1
ATOM 3111 C CA . LEU A 1 392 ? 18.953 -6.746 -12.531 1 96.25 392 LEU A CA 1
ATOM 3112 C C . LEU A 1 392 ? 17.562 -6.27 -12.93 1 96.25 392 LEU A C 1
ATOM 3114 O O . LEU A 1 392 ? 17.109 -6.5 -14.055 1 96.25 392 LEU A O 1
ATOM 3118 N N . MET A 1 393 ? 16.875 -5.582 -12.047 1 96.25 393 MET A N 1
ATOM 3119 C CA . MET A 1 393 ? 15.547 -5.055 -12.336 1 96.25 393 MET A CA 1
ATOM 3120 C C . MET A 1 393 ? 15.594 -4.047 -13.484 1 96.25 393 MET A C 1
ATOM 3122 O O . MET A 1 393 ? 14.75 -4.086 -14.383 1 96.25 393 MET A O 1
ATOM 3126 N N . ARG A 1 394 ? 16.625 -3.217 -13.484 1 93 394 ARG A N 1
ATOM 3127 C CA . ARG A 1 394 ? 16.766 -2.191 -14.516 1 93 394 ARG A CA 1
ATOM 3128 C C . ARG A 1 394 ? 17.031 -2.818 -15.883 1 93 394 ARG A C 1
ATOM 3130 O O . ARG A 1 394 ? 16.625 -2.268 -16.906 1 93 394 ARG A O 1
ATOM 3137 N N . SER A 1 395 ? 17.641 -3.953 -15.875 1 94 395 SER A N 1
ATOM 3138 C CA . SER A 1 395 ? 17.875 -4.652 -17.141 1 94 395 SER A CA 1
ATOM 3139 C C . SER A 1 395 ? 16.578 -5.141 -17.75 1 94 395 SER A C 1
ATOM 3141 O O . SER A 1 395 ? 16.5 -5.379 -18.953 1 94 395 SER A O 1
ATOM 3143 N N . LEU A 1 396 ? 15.547 -5.293 -16.922 1 94.94 396 LEU A N 1
ATOM 3144 C CA . LEU A 1 396 ? 14.25 -5.766 -17.375 1 94.94 396 LEU A CA 1
ATOM 3145 C C . LEU A 1 396 ? 13.359 -4.602 -17.781 1 94.94 396 LEU A C 1
ATOM 3147 O O . LEU A 1 396 ? 12.445 -4.77 -18.594 1 94.94 396 LEU A O 1
ATOM 3151 N N . THR A 1 397 ? 13.562 -3.453 -17.219 1 89 397 THR A N 1
ATOM 3152 C CA . THR A 1 397 ? 12.656 -2.326 -17.406 1 89 397 THR A CA 1
ATOM 3153 C C . THR A 1 397 ? 13.227 -1.345 -18.422 1 89 397 THR A C 1
ATOM 3155 O O . THR A 1 397 ? 12.539 -0.422 -18.859 1 89 397 THR A O 1
ATOM 3158 N N . GLY A 1 398 ? 14.555 -1.36 -18.734 1 74.31 398 GLY A N 1
ATOM 3159 C CA . GLY A 1 398 ? 15.219 -0.468 -19.672 1 74.31 398 GLY A CA 1
ATOM 3160 C C . GLY A 1 398 ? 14.969 -0.84 -21.109 1 74.31 398 GLY A C 1
ATOM 3161 O O . GLY A 1 398 ? 14.578 -1.97 -21.422 1 74.31 398 GLY A O 1
ATOM 3162 N N . MET B 1 1 ? 53.125 -24.391 5.699 1 17.97 1 MET B N 1
ATOM 3163 C CA . MET B 1 1 ? 52.094 -24.422 4.668 1 17.97 1 MET B CA 1
ATOM 3164 C C . MET B 1 1 ? 50.719 -24.109 5.262 1 17.97 1 MET B C 1
ATOM 3166 O O . MET B 1 1 ? 50.188 -24.906 6.027 1 17.97 1 MET B O 1
ATOM 3170 N N . ILE B 1 2 ? 50.406 -22.984 5.738 1 20.55 2 ILE B N 1
ATOM 3171 C CA . ILE B 1 2 ? 49.406 -22.594 6.723 1 20.55 2 ILE B CA 1
ATOM 3172 C C . ILE B 1 2 ? 48 -22.812 6.156 1 20.55 2 ILE B C 1
ATOM 3174 O O . ILE B 1 2 ? 47.656 -22.25 5.113 1 20.55 2 ILE B O 1
ATOM 3178 N N . SER B 1 3 ? 47.469 -24.078 6.195 1 19.33 3 SER B N 1
ATOM 3179 C CA . SER B 1 3 ? 46.219 -24.594 5.648 1 19.33 3 SER B CA 1
ATOM 3180 C C . SER B 1 3 ? 45.062 -23.672 6 1 19.33 3 SER B C 1
ATOM 3182 O O . SER B 1 3 ? 44.969 -23.203 7.133 1 19.33 3 SER B O 1
ATOM 3184 N N . THR B 1 4 ? 44.812 -22.75 5.234 1 23.5 4 THR B N 1
ATOM 3185 C CA . THR B 1 4 ? 43.812 -21.672 5.32 1 23.5 4 THR B CA 1
ATOM 3186 C C . THR B 1 4 ? 42.469 -22.203 5.754 1 23.5 4 THR B C 1
ATOM 3188 O O . THR B 1 4 ? 41.781 -22.875 4.977 1 23.5 4 THR B O 1
ATOM 3191 N N . LYS B 1 5 ? 42.531 -22.906 6.953 1 22.3 5 LYS B N 1
ATOM 3192 C CA . LYS B 1 5 ? 41.406 -23.531 7.629 1 22.3 5 LYS B CA 1
ATOM 3193 C C . LYS B 1 5 ? 40.156 -22.641 7.551 1 22.3 5 LYS B C 1
ATOM 3195 O O . LYS B 1 5 ? 40.156 -21.484 7.98 1 22.3 5 LYS B O 1
ATOM 3200 N N . TRP B 1 6 ? 39.531 -22.703 6.453 1 24.14 6 TRP B N 1
ATOM 3201 C CA . TRP B 1 6 ? 38.25 -22.047 6.262 1 24.14 6 TRP B CA 1
ATOM 3202 C C . TRP B 1 6 ? 37.312 -22.312 7.445 1 24.14 6 TRP B C 1
ATOM 3204 O O . TRP B 1 6 ? 37.219 -23.453 7.922 1 24.14 6 TRP B O 1
ATOM 3214 N N . LEU B 1 7 ? 37.438 -21.656 8.547 1 24.08 7 LEU B N 1
ATOM 3215 C CA . LEU B 1 7 ? 36.594 -21.781 9.727 1 24.08 7 LEU B CA 1
ATOM 3216 C C . LEU B 1 7 ? 35.125 -21.828 9.328 1 24.08 7 LEU B C 1
ATOM 3218 O O . LEU B 1 7 ? 34.625 -20.938 8.648 1 24.08 7 LEU B O 1
ATOM 3222 N N . VAL B 1 8 ? 34.719 -22.984 9.008 1 27.36 8 VAL B N 1
ATOM 3223 C CA . VAL B 1 8 ? 33.312 -23.266 8.859 1 27.36 8 VAL B CA 1
ATOM 3224 C C . VAL B 1 8 ? 32.531 -22.766 10.094 1 27.36 8 VAL B C 1
ATOM 3226 O O . VAL B 1 8 ? 32.812 -23.203 11.211 1 27.36 8 VAL B O 1
ATOM 3229 N N . VAL B 1 9 ? 32.406 -21.516 10.312 1 27.92 9 VAL B N 1
ATOM 3230 C CA . VAL B 1 9 ? 31.594 -21 11.406 1 27.92 9 VAL B CA 1
ATOM 3231 C C . VAL B 1 9 ? 30.188 -21.562 11.305 1 27.92 9 VAL B C 1
ATOM 3233 O O . VAL B 1 9 ? 29.516 -21.406 10.273 1 27.92 9 VAL B O 1
ATOM 3236 N N . GLU B 1 10 ? 30.016 -22.641 11.797 1 31.84 10 GLU B N 1
ATOM 3237 C CA . GLU B 1 10 ? 28.672 -23.141 12.031 1 31.84 10 GLU B CA 1
ATOM 3238 C C . GLU B 1 10 ? 27.812 -22.109 12.758 1 31.84 10 GLU B C 1
ATOM 3240 O O . GLU B 1 10 ? 28.219 -21.578 13.789 1 31.84 10 GLU B O 1
ATOM 3245 N N . MET B 1 11 ? 27.328 -21.172 12.016 1 33.47 11 MET B N 1
ATOM 3246 C CA . MET B 1 11 ? 26.406 -20.188 12.594 1 33.47 11 MET B CA 1
ATOM 3247 C C . MET B 1 11 ? 25.172 -20.875 13.172 1 33.47 11 MET B C 1
ATOM 3249 O O . MET B 1 11 ? 24.547 -21.688 12.5 1 33.47 11 MET B O 1
ATOM 3253 N N . VAL B 1 12 ? 25.297 -21.078 14.391 1 35.47 12 VAL B N 1
ATOM 3254 C CA . VAL B 1 12 ? 24.047 -21.469 15.062 1 35.47 12 VAL B CA 1
ATOM 3255 C C . VAL B 1 12 ? 23.156 -20.25 15.234 1 35.47 12 VAL B C 1
ATOM 3257 O O . VAL B 1 12 ? 23.547 -19.266 15.875 1 35.47 12 VAL B O 1
ATOM 3260 N N . LEU B 1 13 ? 22.562 -19.922 14.18 1 41.19 13 LEU B N 1
ATOM 3261 C CA . LEU B 1 13 ? 21.531 -18.891 14.328 1 41.19 13 LEU B CA 1
ATOM 3262 C C . LEU B 1 13 ? 20.453 -19.344 15.305 1 41.19 13 LEU B C 1
ATOM 3264 O O . LEU B 1 13 ? 19.875 -20.422 15.156 1 41.19 13 LEU B O 1
ATOM 3268 N N . VAL B 1 14 ? 20.578 -18.719 16.469 1 39.5 14 VAL B N 1
ATOM 3269 C CA . VAL B 1 14 ? 19.438 -18.906 17.375 1 39.5 14 VAL B CA 1
ATOM 3270 C C . VAL B 1 14 ? 18.312 -17.953 17.016 1 39.5 14 VAL B C 1
ATOM 3272 O O . VAL B 1 14 ? 18.5 -16.734 17.047 1 39.5 14 VAL B O 1
ATOM 3275 N N . ILE B 1 15 ? 17.531 -18.328 16.172 1 42.88 15 ILE B N 1
ATOM 3276 C CA . ILE B 1 15 ? 16.375 -17.562 15.742 1 42.88 15 ILE B CA 1
ATOM 3277 C C . ILE B 1 15 ? 15.25 -17.703 16.766 1 42.88 15 ILE B C 1
ATOM 3279 O O . ILE B 1 15 ? 14.82 -18.812 17.078 1 42.88 15 ILE B O 1
ATOM 3283 N N . LYS B 1 16 ? 14.969 -16.656 17.531 1 43.69 16 LYS B N 1
ATOM 3284 C CA . LYS B 1 16 ? 13.766 -16.641 18.344 1 43.69 16 LYS B CA 1
ATOM 3285 C C . LYS B 1 16 ? 12.523 -16.344 17.5 1 43.69 16 LYS B C 1
ATOM 3287 O O . LYS B 1 16 ? 12.445 -15.305 16.844 1 43.69 16 LYS B O 1
ATOM 3292 N N . GLY B 1 17 ? 11.914 -17.359 16.969 1 39.88 17 GLY B N 1
ATOM 3293 C CA . GLY B 1 17 ? 10.68 -17.156 16.219 1 39.88 17 GLY B CA 1
ATOM 3294 C C . GLY B 1 17 ? 9.438 -17.312 17.078 1 39.88 17 GLY B C 1
ATOM 3295 O O . GLY B 1 17 ? 9.523 -17.453 18.297 1 39.88 17 GLY B O 1
ATOM 3296 N N . LEU B 1 18 ? 8.164 -17.156 16.453 1 40.03 18 LEU B N 1
ATOM 3297 C CA . LEU B 1 18 ? 6.883 -17.219 17.141 1 40.03 18 LEU B CA 1
ATOM 3298 C C . LEU B 1 18 ? 6.789 -18.453 18.031 1 40.03 18 LEU B C 1
ATOM 3300 O O . LEU B 1 18 ? 6.027 -18.484 19 1 40.03 18 LEU B O 1
ATOM 3304 N N . ARG B 1 19 ? 7.441 -19.5 17.547 1 41.59 19 ARG B N 1
ATOM 3305 C CA . ARG B 1 19 ? 7.301 -20.781 18.234 1 41.59 19 ARG B CA 1
ATOM 3306 C C . ARG B 1 19 ? 8.586 -21.141 18.969 1 41.59 19 ARG B C 1
ATOM 3308 O O . ARG B 1 19 ? 8.852 -22.312 19.234 1 41.59 19 ARG B O 1
ATOM 3315 N N . GLY B 1 20 ? 9.359 -20.297 19.234 1 45.62 20 GLY B N 1
ATOM 3316 C CA . GLY B 1 20 ? 10.516 -20.594 20.078 1 45.62 20 GLY B CA 1
ATOM 3317 C C . GLY B 1 20 ? 11.836 -20.344 19.375 1 45.62 20 GLY B C 1
ATOM 3318 O O . GLY B 1 20 ? 11.867 -19.812 18.25 1 45.62 20 GLY B O 1
ATOM 3319 N N . ILE B 1 21 ? 12.906 -20.547 20.188 1 44.09 21 ILE B N 1
ATOM 3320 C CA . ILE B 1 21 ? 14.273 -20.281 19.766 1 44.09 21 ILE B CA 1
ATOM 3321 C C . ILE B 1 21 ? 14.781 -21.438 18.906 1 44.09 21 ILE B C 1
ATOM 3323 O O . ILE B 1 21 ? 14.703 -22.594 19.312 1 44.09 21 ILE B O 1
ATOM 3327 N N . LYS B 1 22 ? 14.711 -21.344 17.688 1 44.34 22 LYS B N 1
ATOM 3328 C CA . LYS B 1 22 ? 15.32 -22.375 16.859 1 44.34 22 LYS B CA 1
ATOM 3329 C C . LYS B 1 22 ? 16.766 -22.016 16.5 1 44.34 22 LYS B C 1
ATOM 3331 O O . LYS B 1 22 ? 17.062 -20.859 16.203 1 44.34 22 LYS B O 1
ATOM 3336 N N . GLU B 1 23 ? 17.688 -22.922 16.938 1 44.09 23 GLU B N 1
ATOM 3337 C CA . GLU B 1 23 ? 19.078 -22.812 16.547 1 44.09 23 GLU B CA 1
ATOM 3338 C C . GLU B 1 23 ? 19.281 -23.234 15.086 1 44.09 23 GLU B C 1
ATOM 3340 O O . GLU B 1 23 ? 18.766 -24.281 14.672 1 44.09 23 GLU B O 1
ATOM 3345 N N . LEU B 1 24 ? 19.25 -22.281 14.195 1 43.81 24 LEU B N 1
ATOM 3346 C CA . LEU B 1 24 ? 19.531 -22.641 12.812 1 43.81 24 LEU B CA 1
ATOM 3347 C C . LEU B 1 24 ? 21.047 -22.641 12.555 1 43.81 24 LEU B C 1
ATOM 3349 O O . LEU B 1 24 ? 21.734 -21.688 12.914 1 43.81 24 LEU B O 1
ATOM 3353 N N . ARG B 1 25 ? 21.547 -23.875 12.297 1 41.47 25 ARG B N 1
ATOM 3354 C CA . ARG B 1 25 ? 22.922 -24.016 11.867 1 41.47 25 ARG B CA 1
ATOM 3355 C C . ARG B 1 25 ? 23.109 -23.578 10.422 1 41.47 25 ARG B C 1
ATOM 3357 O O . ARG B 1 25 ? 22.375 -24.031 9.539 1 41.47 25 ARG B O 1
ATOM 3364 N N . VAL B 1 26 ? 23.297 -22.266 10.219 1 43.38 26 VAL B N 1
ATOM 3365 C CA . VAL B 1 26 ? 23.641 -21.828 8.867 1 43.38 26 VAL B CA 1
ATOM 3366 C C . VAL B 1 26 ? 25.125 -22.078 8.609 1 43.38 26 VAL B C 1
ATOM 3368 O O . VAL B 1 26 ? 25.953 -21.906 9.5 1 43.38 26 VAL B O 1
ATOM 3371 N N . ASP B 1 27 ? 25.406 -22.906 7.766 1 40.59 27 ASP B N 1
ATOM 3372 C CA . ASP B 1 27 ? 26.797 -23.25 7.484 1 40.59 27 ASP B CA 1
ATOM 3373 C C . ASP B 1 27 ? 27.672 -22 7.324 1 40.59 27 ASP B C 1
ATOM 3375 O O . ASP B 1 27 ? 28.844 -22.109 6.984 1 40.59 27 ASP B O 1
ATOM 3379 N N . GLY B 1 28 ? 27.156 -20.766 7.125 1 33.94 28 GLY B N 1
ATOM 3380 C CA . GLY B 1 28 ? 28.156 -19.75 6.848 1 33.94 28 GLY B CA 1
ATOM 3381 C C . GLY B 1 28 ? 28.969 -19.359 8.07 1 33.94 28 GLY B C 1
ATOM 3382 O O . GLY B 1 28 ? 28.578 -19.672 9.195 1 33.94 28 GLY B O 1
ATOM 3383 N N . ARG B 1 29 ? 30.281 -19.062 7.965 1 32.5 29 ARG B N 1
ATOM 3384 C CA . ARG B 1 29 ? 31.344 -18.625 8.867 1 32.5 29 ARG B CA 1
ATOM 3385 C C . ARG B 1 29 ? 31.109 -17.188 9.32 1 32.5 29 ARG B C 1
ATOM 3387 O O . ARG B 1 29 ? 31.109 -16.266 8.5 1 32.5 29 ARG B O 1
ATOM 3394 N N . GLY B 1 30 ? 29.891 -16.812 10.141 1 32.28 30 GLY B N 1
ATOM 3395 C CA . GLY B 1 30 ? 29.781 -15.547 10.844 1 32.28 30 GLY B CA 1
ATOM 3396 C C . GLY B 1 30 ? 28.562 -15.477 11.75 1 32.28 30 GLY B C 1
ATOM 3397 O O . GLY B 1 30 ? 27.734 -16.391 11.766 1 32.28 30 GLY B O 1
ATOM 3398 N N . THR B 1 31 ? 28.75 -15.219 13.078 1 35.34 31 THR B N 1
ATOM 3399 C CA . THR B 1 31 ? 27.672 -14.891 14.008 1 35.34 31 THR B CA 1
ATOM 3400 C C . THR B 1 31 ? 26.812 -13.758 13.453 1 35.34 31 THR B C 1
ATOM 3402 O O . THR B 1 31 ? 27.328 -12.734 13 1 35.34 31 THR B O 1
ATOM 3405 N N . LEU B 1 32 ? 25.688 -14.344 12.883 1 43.19 32 LEU B N 1
ATOM 3406 C CA . LEU B 1 32 ? 24.844 -13.219 12.531 1 43.19 32 LEU B CA 1
ATOM 3407 C C . LEU B 1 32 ? 24.125 -12.664 13.758 1 43.19 32 LEU B C 1
ATOM 3409 O O . LEU B 1 32 ? 23.531 -13.422 14.531 1 43.19 32 LEU B O 1
ATOM 3413 N N . ASN B 1 33 ? 24.719 -11.844 14.477 1 43.81 33 ASN B N 1
ATOM 3414 C CA . ASN B 1 33 ? 23.922 -10.984 15.352 1 43.81 33 ASN B CA 1
ATOM 3415 C C . ASN B 1 33 ? 22.844 -10.25 14.578 1 43.81 33 ASN B C 1
ATOM 3417 O O . ASN B 1 33 ? 23.141 -9.383 13.75 1 43.81 33 ASN B O 1
ATOM 3421 N N . ALA B 1 34 ? 21.625 -10.977 14.703 1 60.94 34 ALA B N 1
ATOM 3422 C CA . ALA B 1 34 ? 20.578 -10.328 13.914 1 60.94 34 ALA B CA 1
ATOM 3423 C C . ALA B 1 34 ? 20.188 -8.984 14.523 1 60.94 34 ALA B C 1
ATOM 3425 O O . ALA B 1 34 ? 19.188 -8.391 14.141 1 60.94 34 ALA B O 1
ATOM 3426 N N . GLU B 1 35 ? 20.984 -8.578 15.523 1 63.91 35 GLU B N 1
ATOM 3427 C CA . GLU B 1 35 ? 20.875 -7.23 16.078 1 63.91 35 GLU B CA 1
ATOM 3428 C C . GLU B 1 35 ? 19.422 -6.832 16.297 1 63.91 35 GLU B C 1
ATOM 3430 O O . GLU B 1 35 ? 19.016 -5.734 15.914 1 63.91 35 GLU B O 1
ATOM 3435 N N . GLY B 1 36 ? 18.578 -7.844 16.828 1 76.62 36 GLY B N 1
ATOM 3436 C CA . GLY B 1 36 ? 17.203 -7.527 17.156 1 76.62 36 GLY B CA 1
ATOM 3437 C C . GLY B 1 36 ? 16.266 -7.621 15.961 1 76.62 36 GLY B C 1
ATOM 3438 O O . GLY B 1 36 ? 15.109 -7.215 16.031 1 76.62 36 GLY B O 1
ATOM 3439 N N . ARG B 1 37 ? 16.797 -8.219 14.898 1 85 37 ARG B N 1
ATOM 3440 C CA . ARG B 1 37 ? 15.984 -8.398 13.703 1 85 37 ARG B CA 1
ATOM 3441 C C . ARG B 1 37 ? 15.125 -9.656 13.805 1 85 37 ARG B C 1
ATOM 3443 O O . ARG B 1 37 ? 15.516 -10.625 14.461 1 85 37 ARG B O 1
ATOM 3450 N N . MET B 1 38 ? 14.016 -9.625 13.172 1 85.56 38 MET B N 1
ATOM 3451 C CA . MET B 1 38 ? 13.086 -10.75 13.18 1 85.56 38 MET B CA 1
ATOM 3452 C C . MET B 1 38 ? 13.43 -11.75 12.078 1 85.56 38 MET B C 1
ATOM 3454 O O . MET B 1 38 ? 13.719 -11.359 10.945 1 85.56 38 MET B O 1
ATOM 3458 N N . ALA B 1 39 ? 13.469 -13.031 12.461 1 87.75 39 ALA B N 1
ATOM 3459 C CA . ALA B 1 39 ? 13.648 -14.117 11.5 1 87.75 39 ALA B CA 1
ATOM 3460 C C . ALA B 1 39 ? 12.32 -14.828 11.234 1 87.75 39 ALA B C 1
ATOM 3462 O O . ALA B 1 39 ? 11.531 -15.055 12.156 1 87.75 39 ALA B O 1
ATOM 3463 N N . LEU B 1 40 ? 12.062 -15.133 9.922 1 87.19 40 LEU B N 1
ATOM 3464 C CA . LEU B 1 40 ? 10.867 -15.852 9.484 1 87.19 40 LEU B CA 1
ATOM 3465 C C . LEU B 1 40 ? 11.234 -16.969 8.523 1 87.19 40 LEU B C 1
ATOM 3467 O O . LEU B 1 40 ? 12.305 -16.953 7.91 1 87.19 40 LEU B O 1
ATOM 3471 N N . PRO B 1 41 ? 10.352 -18.094 8.539 1 89.19 41 PRO B N 1
ATOM 3472 C CA . PRO B 1 41 ? 10.492 -18.938 7.352 1 89.19 41 PRO B CA 1
ATOM 3473 C C . PRO B 1 41 ? 10.492 -18.141 6.051 1 89.19 41 PRO B C 1
ATOM 3475 O O . PRO B 1 41 ? 9.844 -17.094 5.969 1 89.19 41 PRO B O 1
ATOM 3478 N N . ALA B 1 42 ? 11.328 -18.578 5.105 1 92.81 42 ALA B N 1
ATOM 3479 C CA . ALA B 1 42 ? 11.32 -17.906 3.809 1 92.81 42 ALA B CA 1
ATOM 3480 C C . ALA B 1 42 ? 9.922 -17.891 3.205 1 92.81 42 ALA B C 1
ATOM 3482 O O . ALA B 1 42 ? 9.062 -18.688 3.59 1 92.81 42 ALA B O 1
ATOM 3483 N N . PHE B 1 43 ? 9.711 -17.031 2.281 1 98.19 43 PHE B N 1
ATOM 3484 C CA . PHE B 1 43 ? 8.359 -16.734 1.82 1 98.19 43 PHE B CA 1
ATOM 3485 C C . PHE B 1 43 ? 7.984 -17.594 0.625 1 98.19 43 PHE B C 1
ATOM 3487 O O . PHE B 1 43 ? 8.859 -18.109 -0.069 1 98.19 43 PHE B O 1
ATOM 3494 N N . TYR B 1 44 ? 6.699 -17.766 0.5 1 98.44 44 TYR B N 1
ATOM 3495 C CA . TYR B 1 44 ? 6.066 -18.359 -0.666 1 98.44 44 TYR B CA 1
ATOM 3496 C C . TYR B 1 44 ? 5.309 -17.312 -1.478 1 98.44 44 TYR B C 1
ATOM 3498 O O . TYR B 1 44 ? 4.648 -16.438 -0.912 1 98.44 44 TYR B O 1
ATOM 3506 N N . ASP B 1 45 ? 5.473 -17.312 -2.777 1 98.81 45 ASP B N 1
ATOM 3507 C CA . ASP B 1 45 ? 4.57 -16.641 -3.703 1 98.81 45 ASP B CA 1
ATOM 3508 C C . ASP B 1 45 ? 3.693 -17.641 -4.445 1 98.81 45 ASP B C 1
ATOM 3510 O O . ASP B 1 45 ? 4.16 -18.328 -5.355 1 98.81 45 ASP B O 1
ATOM 3514 N N . MET B 1 46 ? 2.402 -17.641 -4.129 1 98.88 46 MET B N 1
ATOM 3515 C CA . MET B 1 46 ? 1.569 -18.75 -4.555 1 98.88 46 MET B CA 1
ATOM 3516 C C . MET B 1 46 ? 0.853 -18.438 -5.863 1 98.88 46 MET B C 1
ATOM 3518 O O . MET B 1 46 ? 0.123 -19.266 -6.398 1 98.88 46 MET B O 1
ATOM 3522 N N . HIS B 1 47 ? 1.06 -17.328 -6.438 1 98.94 47 HIS B N 1
ATOM 3523 C CA . HIS B 1 47 ? 0.446 -16.938 -7.707 1 98.94 47 HIS B CA 1
ATOM 3524 C C . HIS B 1 47 ? 1.268 -15.867 -8.414 1 98.94 47 HIS B C 1
ATOM 3526 O O . HIS B 1 47 ? 1.214 -14.688 -8.039 1 98.94 47 HIS B O 1
ATOM 3532 N N . PHE B 1 48 ? 2.012 -16.266 -9.477 1 98.88 48 PHE B N 1
ATOM 3533 C CA . PHE B 1 48 ? 2.873 -15.312 -10.172 1 98.88 48 PHE B CA 1
ATOM 3534 C C . PHE B 1 48 ? 2.898 -15.609 -11.664 1 98.88 48 PHE B C 1
ATOM 3536 O O . PHE B 1 48 ? 2.838 -16.766 -12.078 1 98.88 48 PHE B O 1
ATOM 3543 N N . HIS B 1 49 ? 2.863 -14.555 -12.484 1 98.69 49 HIS B N 1
ATOM 3544 C CA . HIS B 1 49 ? 3.037 -14.648 -13.93 1 98.69 49 HIS B CA 1
ATOM 3545 C C . HIS B 1 49 ? 4.375 -14.055 -14.367 1 98.69 49 HIS B C 1
ATOM 3547 O O . HIS B 1 49 ? 4.43 -12.93 -14.859 1 98.69 49 HIS B O 1
ATOM 3553 N N . PRO B 1 50 ? 5.449 -14.82 -14.312 1 98.56 50 PRO B N 1
ATOM 3554 C CA . PRO B 1 50 ? 6.762 -14.234 -14.594 1 98.56 50 PRO B CA 1
ATOM 3555 C C . PRO B 1 50 ? 6.996 -13.992 -16.078 1 98.56 50 PRO B C 1
ATOM 3557 O O . PRO B 1 50 ? 7.887 -13.227 -16.453 1 98.56 50 PRO B O 1
ATOM 3560 N N . GLU B 1 51 ? 6.246 -14.648 -17 1 97.44 51 GLU B N 1
ATOM 3561 C CA . GLU B 1 51 ? 6.477 -14.508 -18.438 1 97.44 51 GLU B CA 1
ATOM 3562 C C . GLU B 1 51 ? 6.137 -13.102 -18.922 1 97.44 51 GLU B C 1
ATOM 3564 O O . GLU B 1 51 ? 6.676 -12.633 -19.922 1 97.44 51 GLU B O 1
ATOM 3569 N N . ASN B 1 52 ? 5.211 -12.438 -18.203 1 97.38 52 ASN B N 1
ATOM 3570 C CA . ASN B 1 52 ? 4.859 -11.086 -18.641 1 97.38 52 ASN B CA 1
ATOM 3571 C C . ASN B 1 52 ? 5.414 -10.031 -17.688 1 97.38 52 ASN B C 1
ATOM 3573 O O . ASN B 1 52 ? 5.113 -8.844 -17.812 1 97.38 52 ASN B O 1
ATOM 3577 N N . ALA B 1 53 ? 6.273 -10.422 -16.734 1 98.19 53 ALA B N 1
ATOM 3578 C CA . ALA B 1 53 ? 6.863 -9.492 -15.781 1 98.19 53 ALA B CA 1
ATOM 3579 C C . ALA B 1 53 ? 7.746 -8.469 -16.484 1 98.19 53 ALA B C 1
ATOM 3581 O O . ALA B 1 53 ? 8.5 -8.812 -17.406 1 98.19 53 ALA B O 1
ATOM 3582 N N . PHE B 1 54 ? 7.633 -7.199 -16.109 1 97.69 54 PHE B N 1
ATOM 3583 C CA . PHE B 1 54 ? 8.477 -6.094 -16.547 1 97.69 54 PHE B CA 1
ATOM 3584 C C . PHE B 1 54 ? 8.32 -5.844 -18.031 1 97.69 54 PHE B C 1
ATOM 3586 O O . PHE B 1 54 ? 9.289 -5.512 -18.719 1 97.69 54 PHE B O 1
ATOM 3593 N N . THR B 1 55 ? 7.09 -6.012 -18.547 1 97.12 55 THR B N 1
ATOM 3594 C CA . THR B 1 55 ? 6.867 -5.836 -19.969 1 97.12 55 THR B CA 1
ATOM 3595 C C . THR B 1 55 ? 6.121 -4.535 -20.25 1 97.12 55 THR B C 1
ATOM 3597 O O . THR B 1 55 ? 5.738 -4.262 -21.391 1 97.12 55 THR B O 1
ATOM 3600 N N . LEU B 1 56 ? 5.934 -3.766 -19.234 1 95.56 56 LEU B N 1
ATOM 3601 C CA . LEU B 1 56 ? 5.066 -2.598 -19.359 1 95.56 56 LEU B CA 1
ATOM 3602 C C . LEU B 1 56 ? 5.57 -1.665 -20.453 1 95.56 56 LEU B C 1
ATOM 3604 O O . LEU B 1 56 ? 4.773 -1.142 -21.234 1 95.56 56 LEU B O 1
ATOM 3608 N N . ARG B 1 57 ? 6.84 -1.442 -20.562 1 92.62 57 ARG B N 1
ATOM 3609 C CA . ARG B 1 57 ? 7.402 -0.553 -21.578 1 92.62 57 ARG B CA 1
ATOM 3610 C C . ARG B 1 57 ? 7.105 -1.068 -22.984 1 92.62 57 ARG B C 1
ATOM 3612 O O . ARG B 1 57 ? 6.902 -0.28 -23.906 1 92.62 57 ARG B O 1
ATOM 3619 N N . ARG B 1 58 ? 7.008 -2.344 -23.141 1 94.38 58 ARG B N 1
ATOM 3620 C CA . ARG B 1 58 ? 6.805 -2.959 -24.453 1 94.38 58 ARG B CA 1
ATOM 3621 C C . ARG B 1 58 ? 5.324 -3.023 -24.812 1 94.38 58 ARG B C 1
ATOM 3623 O O . ARG B 1 58 ? 4.945 -2.836 -25.969 1 94.38 58 ARG B O 1
ATOM 3630 N N . THR B 1 59 ? 4.5 -3.227 -23.781 1 94.88 59 THR B N 1
ATOM 3631 C CA . THR B 1 59 ? 3.068 -3.375 -24.031 1 94.88 59 THR B CA 1
ATOM 3632 C C . THR B 1 59 ? 2.377 -2.016 -24.047 1 94.88 59 THR B C 1
ATOM 3634 O O . THR B 1 59 ? 1.287 -1.874 -24.609 1 94.88 59 THR B O 1
ATOM 3637 N N . GLY B 1 60 ? 3.023 -1.032 -23.406 1 92.5 60 GLY B N 1
ATOM 3638 C CA . GLY B 1 60 ? 2.299 0.192 -23.109 1 92.5 60 GLY B CA 1
ATOM 3639 C C . GLY B 1 60 ? 1.369 0.061 -21.922 1 92.5 60 GLY B C 1
ATOM 3640 O O . GLY B 1 60 ? 1.13 -1.045 -21.438 1 92.5 60 GLY B O 1
ATOM 3641 N N . GLU B 1 61 ? 0.844 1.181 -21.484 1 91.06 61 GLU B N 1
ATOM 3642 C CA . GLU B 1 61 ? 0.006 1.228 -20.297 1 91.06 61 GLU B CA 1
ATOM 3643 C C . GLU B 1 61 ? -1.413 0.755 -20.594 1 91.06 61 GLU B C 1
ATOM 3645 O O . GLU B 1 61 ? -1.84 0.755 -21.75 1 91.06 61 GLU B O 1
ATOM 3650 N N . ASN B 1 62 ? -2.043 0.219 -19.531 1 90.19 62 ASN B N 1
ATOM 3651 C CA . ASN B 1 62 ? -3.465 -0.109 -19.578 1 90.19 62 ASN B CA 1
ATOM 3652 C C . ASN B 1 62 ? -4.332 1.127 -19.375 1 90.19 62 ASN B C 1
ATOM 3654 O O . ASN B 1 62 ? -4.496 1.592 -18.25 1 90.19 62 ASN B O 1
ATOM 3658 N N . THR B 1 63 ? -4.973 1.627 -20.391 1 83.38 63 THR B N 1
ATOM 3659 C CA . THR B 1 63 ? -5.668 2.91 -20.328 1 83.38 63 THR B CA 1
ATOM 3660 C C . THR B 1 63 ? -7.035 2.762 -19.672 1 83.38 63 THR B C 1
ATOM 3662 O O . THR B 1 63 ? -7.543 3.709 -19.062 1 83.38 63 THR B O 1
ATOM 3665 N N . SER B 1 64 ? -7.594 1.569 -19.75 1 79.94 64 SER B N 1
ATOM 3666 C CA . SER B 1 64 ? -8.93 1.352 -19.203 1 79.94 64 SER B CA 1
ATOM 3667 C C . SER B 1 64 ? -8.867 0.646 -17.859 1 79.94 64 SER B C 1
ATOM 3669 O O . SER B 1 64 ? -9.883 0.501 -17.172 1 79.94 64 SER B O 1
ATOM 3671 N N . SER B 1 65 ? -7.707 0.171 -17.453 1 78.62 65 SER B N 1
ATOM 3672 C CA . SER B 1 65 ? -7.52 -0.583 -16.219 1 78.62 65 SER B CA 1
ATOM 3673 C C . SER B 1 65 ? -8.438 -1.797 -16.172 1 78.62 65 SER B C 1
ATOM 3675 O O . SER B 1 65 ? -9.008 -2.111 -15.117 1 78.62 65 SER B O 1
ATOM 3677 N N . THR B 1 66 ? -8.609 -2.381 -17.328 1 82.38 66 THR B N 1
ATOM 3678 C CA . THR B 1 66 ? -9.453 -3.566 -17.406 1 82.38 66 THR B CA 1
ATOM 3679 C C . THR B 1 66 ? -8.625 -4.801 -17.75 1 82.38 66 THR B C 1
ATOM 3681 O O . THR B 1 66 ? -7.598 -4.695 -18.422 1 82.38 66 THR B O 1
ATOM 3684 N N . LEU B 1 67 ? -9.164 -5.895 -17.281 1 84.88 67 LEU B N 1
ATOM 3685 C CA . LEU B 1 67 ? -8.547 -7.18 -17.594 1 84.88 67 LEU B CA 1
ATOM 3686 C C . LEU B 1 67 ? -8.531 -7.438 -19.094 1 84.88 67 LEU B C 1
ATOM 3688 O O . LEU B 1 67 ? -7.543 -7.93 -19.641 1 84.88 67 LEU B O 1
ATOM 3692 N N . GLN B 1 68 ? -9.531 -7.102 -19.766 1 85.12 68 GLN B N 1
ATOM 3693 C CA . GLN B 1 68 ? -9.664 -7.352 -21.188 1 85.12 68 GLN B CA 1
ATOM 3694 C C . GLN B 1 68 ? -8.578 -6.629 -21.984 1 85.12 68 GLN B C 1
ATOM 3696 O O . GLN B 1 68 ? -7.93 -7.223 -22.844 1 85.12 68 GLN B O 1
ATOM 3701 N N . GLU B 1 69 ? -8.398 -5.367 -21.703 1 89.12 69 GLU B N 1
ATOM 3702 C CA . GLU B 1 69 ? -7.355 -4.609 -22.391 1 89.12 69 GLU B CA 1
ATOM 3703 C C . GLU B 1 69 ? -5.969 -5.168 -22.078 1 89.12 69 GLU B C 1
ATOM 3705 O O . GLU B 1 69 ? -5.121 -5.266 -22.969 1 89.12 69 GLU B O 1
ATOM 3710 N N . ALA B 1 70 ? -5.746 -5.531 -20.859 1 91.69 70 ALA B N 1
ATOM 3711 C CA . ALA B 1 70 ? -4.457 -6.078 -20.438 1 91.69 70 ALA B CA 1
ATOM 3712 C C . ALA B 1 70 ? -4.129 -7.359 -21.203 1 91.69 70 ALA B C 1
ATOM 3714 O O . ALA B 1 70 ? -3.025 -7.504 -21.734 1 91.69 70 ALA B O 1
ATOM 3715 N N . VAL B 1 71 ? -5.102 -8.219 -21.328 1 92.19 71 VAL B N 1
ATOM 3716 C CA . VAL B 1 71 ? -4.914 -9.508 -22 1 92.19 71 VAL B CA 1
ATOM 3717 C C . VAL B 1 71 ? -4.637 -9.281 -23.484 1 92.19 71 VAL B C 1
ATOM 3719 O O . VAL B 1 71 ? -3.75 -9.914 -24.062 1 92.19 71 VAL B O 1
ATOM 3722 N N . ALA B 1 72 ? -5.328 -8.375 -24.078 1 92.56 72 ALA B N 1
ATOM 3723 C CA . ALA B 1 72 ? -5.156 -8.086 -25.5 1 92.56 72 ALA B CA 1
ATOM 3724 C C . ALA B 1 72 ? -3.762 -7.535 -25.781 1 92.56 72 ALA B C 1
ATOM 3726 O O . ALA B 1 72 ? -3.094 -7.977 -26.719 1 92.56 72 ALA B O 1
ATOM 3727 N N . LYS B 1 73 ? -3.314 -6.66 -25 1 94.75 73 LYS B N 1
ATOM 3728 C CA . LYS B 1 73 ? -1.995 -6.062 -25.172 1 94.75 73 LYS B CA 1
ATOM 3729 C C . LYS B 1 73 ? -0.89 -7.082 -24.922 1 94.75 73 LYS B C 1
ATOM 3731 O O . LYS B 1 73 ? 0.078 -7.16 -25.672 1 94.75 73 LYS B O 1
ATOM 3736 N N . TRP B 1 74 ? -1.053 -7.836 -23.922 1 95.31 74 TRP B N 1
ATOM 3737 C CA . TRP B 1 74 ? -0.056 -8.852 -23.594 1 95.31 74 TRP B CA 1
ATOM 3738 C C . TRP B 1 74 ? 0.018 -9.914 -24.688 1 95.31 74 TRP B C 1
ATOM 3740 O O . TRP B 1 74 ? 1.109 -10.312 -25.094 1 95.31 74 TRP B O 1
ATOM 3750 N N . SER B 1 75 ? -1.12 -10.375 -25.172 1 94.62 75 SER B N 1
ATOM 3751 C CA . SER B 1 75 ? -1.147 -11.453 -26.156 1 94.62 75 SER B CA 1
ATOM 3752 C C . SER B 1 75 ? -0.397 -11.062 -27.422 1 94.62 75 SER B C 1
ATOM 3754 O O . SER B 1 75 ? 0.276 -11.898 -28.031 1 94.62 75 SER B O 1
ATOM 3756 N N . LYS B 1 76 ? -0.464 -9.836 -27.781 1 94.5 76 LYS B N 1
ATOM 3757 C CA . LYS B 1 76 ? 0.236 -9.352 -28.969 1 94.5 76 LYS B CA 1
ATOM 3758 C C . LYS B 1 76 ? 1.749 -9.422 -28.781 1 94.5 76 LYS B C 1
ATOM 3760 O O . LYS B 1 76 ? 2.469 -9.891 -29.656 1 94.5 76 LYS B O 1
ATOM 3765 N N . LEU B 1 77 ? 2.199 -9 -27.625 1 96.06 77 LEU B N 1
ATOM 3766 C CA . LEU B 1 77 ? 3.629 -9.039 -27.344 1 96.06 77 LEU B CA 1
ATOM 3767 C C . LEU B 1 77 ? 4.105 -10.477 -27.156 1 96.06 77 LEU B C 1
ATOM 3769 O O . LEU B 1 77 ? 5.148 -10.859 -27.703 1 96.06 77 LEU B O 1
ATOM 3773 N N . ARG B 1 78 ? 3.355 -11.219 -26.406 1 95 78 ARG B N 1
ATOM 3774 C CA . ARG B 1 78 ? 3.686 -12.594 -26.047 1 95 78 ARG B CA 1
ATOM 3775 C C . ARG B 1 78 ? 4.016 -13.414 -27.297 1 95 78 ARG B C 1
ATOM 3777 O O . ARG B 1 78 ? 5.02 -14.125 -27.328 1 95 78 ARG B O 1
ATOM 3784 N N . ASP B 1 79 ? 3.273 -13.281 -28.312 1 93.75 79 ASP B N 1
ATOM 3785 C CA . ASP B 1 79 ? 3.381 -14.141 -29.5 1 93.75 79 ASP B CA 1
ATOM 3786 C C . ASP B 1 79 ? 4.566 -13.734 -30.359 1 93.75 79 ASP B C 1
ATOM 3788 O O . ASP B 1 79 ? 4.965 -14.469 -31.266 1 93.75 79 ASP B O 1
ATOM 3792 N N . LEU B 1 80 ? 5.203 -12.648 -30.031 1 95.5 80 LEU B N 1
ATOM 3793 C CA . LEU B 1 80 ? 6.395 -12.188 -30.734 1 95.5 80 LEU B CA 1
ATOM 3794 C C . LEU B 1 80 ? 7.66 -12.664 -30.031 1 95.5 80 LEU B C 1
ATOM 3796 O O . LEU B 1 80 ? 8.75 -12.617 -30.609 1 95.5 80 LEU B O 1
ATOM 3800 N N . LEU B 1 81 ? 7.551 -13.156 -28.859 1 96.81 81 LEU B N 1
ATOM 3801 C CA . LEU B 1 81 ? 8.711 -13.492 -28.047 1 96.81 81 LEU B CA 1
ATOM 3802 C C . LEU B 1 81 ? 9.18 -14.922 -28.328 1 96.81 81 LEU B C 1
ATOM 3804 O O . LEU B 1 81 ? 8.359 -15.805 -28.609 1 96.81 81 LEU B O 1
ATOM 3808 N N . SER B 1 82 ? 10.484 -15.141 -28.219 1 97.62 82 SER B N 1
ATOM 3809 C CA . SER B 1 82 ? 11.055 -16.484 -28.328 1 97.62 82 SER B CA 1
ATOM 3810 C C . SER B 1 82 ? 11.031 -17.188 -26.969 1 97.62 82 SER B C 1
ATOM 3812 O O . SER B 1 82 ? 10.805 -16.562 -25.938 1 97.62 82 SER B O 1
ATOM 3814 N N . VAL B 1 83 ? 11.227 -18.531 -27.047 1 97.88 83 VAL B N 1
ATOM 3815 C CA . VAL B 1 83 ? 11.328 -19.312 -25.828 1 97.88 83 VAL B CA 1
ATOM 3816 C C . VAL B 1 83 ? 12.445 -18.766 -24.938 1 97.88 83 VAL B C 1
ATOM 3818 O O . VAL B 1 83 ? 12.289 -18.641 -23.734 1 97.88 83 VAL B O 1
ATOM 3821 N N . GLU B 1 84 ? 13.555 -18.391 -25.578 1 98 84 GLU B N 1
ATOM 3822 C CA . GLU B 1 84 ? 14.719 -17.891 -24.844 1 98 84 GLU B CA 1
ATOM 3823 C C . GLU B 1 84 ? 14.422 -16.547 -24.172 1 98 84 GLU B C 1
ATOM 3825 O O . GLU B 1 84 ? 14.82 -16.312 -23.031 1 98 84 GLU B O 1
ATOM 3830 N N . GLU B 1 85 ? 13.766 -15.672 -24.859 1 97.19 85 GLU B N 1
ATOM 3831 C CA . GLU B 1 85 ? 13.406 -14.375 -24.297 1 97.19 85 GLU B CA 1
ATOM 3832 C C . GLU B 1 85 ? 12.461 -14.523 -23.109 1 97.19 85 GLU B C 1
ATOM 3834 O O . GLU B 1 85 ? 12.625 -13.859 -22.094 1 97.19 85 GLU B O 1
ATOM 3839 N N . ILE B 1 86 ? 11.516 -15.422 -23.266 1 98 86 ILE B N 1
ATOM 3840 C CA . ILE B 1 86 ? 10.555 -15.672 -22.203 1 98 86 ILE B CA 1
ATOM 3841 C C . ILE B 1 86 ? 11.273 -16.266 -21 1 98 86 ILE B C 1
ATOM 3843 O O . ILE B 1 86 ? 11.094 -15.805 -19.859 1 98 86 ILE B O 1
ATOM 3847 N N . LYS B 1 87 ? 12.102 -17.234 -21.25 1 98.31 87 LYS B N 1
ATOM 3848 C CA . LYS B 1 87 ? 12.836 -17.906 -20.188 1 98.31 87 LYS B CA 1
ATOM 3849 C C . LYS B 1 87 ? 13.727 -16.922 -19.438 1 98.31 87 LYS B C 1
ATOM 3851 O O . LYS B 1 87 ? 13.773 -16.938 -18.203 1 98.31 87 LYS B O 1
ATOM 3856 N N . ASP B 1 88 ? 14.43 -16.109 -20.188 1 97.94 88 ASP B N 1
ATOM 3857 C CA . ASP B 1 88 ? 15.344 -15.141 -19.578 1 97.94 88 ASP B CA 1
ATOM 3858 C C . ASP B 1 88 ? 14.586 -14.164 -18.688 1 97.94 88 ASP B C 1
ATOM 3860 O O . ASP B 1 88 ? 15.031 -13.852 -17.578 1 97.94 88 ASP B O 1
ATOM 3864 N N . ARG B 1 89 ? 13.484 -13.695 -19.125 1 97.88 89 ARG B N 1
ATOM 3865 C CA . ARG B 1 89 ? 12.656 -12.789 -18.344 1 97.88 89 ARG B CA 1
ATOM 3866 C C . ARG B 1 89 ? 12.125 -13.477 -17.094 1 97.88 89 ARG B C 1
ATOM 3868 O O . ARG B 1 89 ? 12.164 -12.898 -16 1 97.88 89 ARG B O 1
ATOM 3875 N N . MET B 1 90 ? 11.633 -14.68 -17.297 1 98.69 90 MET B N 1
ATOM 3876 C CA . MET B 1 90 ? 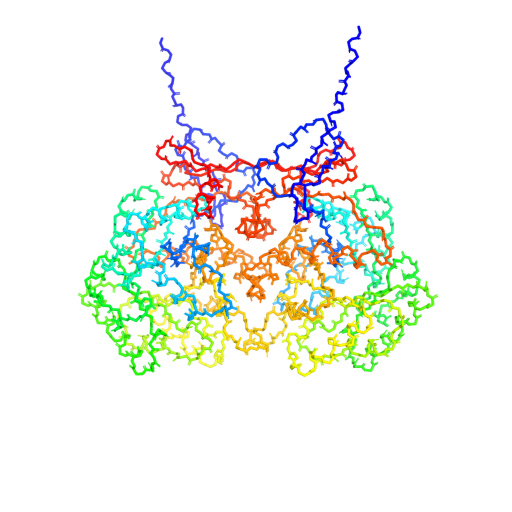11.156 -15.445 -16.156 1 98.69 90 MET B CA 1
ATOM 3877 C C . MET B 1 90 ? 12.25 -15.609 -15.109 1 98.69 90 MET B C 1
ATOM 3879 O O . MET B 1 90 ? 12.016 -15.414 -13.914 1 98.69 90 MET B O 1
ATOM 3883 N N . LYS B 1 91 ? 13.398 -15.953 -15.555 1 98.44 91 LYS B N 1
ATOM 3884 C CA . LYS B 1 91 ? 14.531 -16.188 -14.656 1 98.44 91 LYS B CA 1
ATOM 3885 C C . LYS B 1 91 ? 14.867 -14.93 -13.859 1 98.44 91 LYS B C 1
ATOM 3887 O O . LYS B 1 91 ? 15 -14.984 -12.633 1 98.44 91 LYS B O 1
ATOM 3892 N N . LYS B 1 92 ? 15.023 -13.836 -14.539 1 98.12 92 LYS B N 1
ATOM 3893 C CA . LYS B 1 92 ? 15.375 -12.586 -13.883 1 98.12 92 LYS B CA 1
ATOM 3894 C C . LYS B 1 92 ? 14.297 -12.156 -12.898 1 98.12 92 LYS B C 1
ATOM 3896 O O . LYS B 1 92 ? 14.594 -11.688 -11.797 1 98.12 92 LYS B O 1
ATOM 3901 N N . ALA B 1 93 ? 13.023 -12.305 -13.281 1 98.69 93 ALA B N 1
ATOM 3902 C CA . ALA B 1 93 ? 11.922 -11.977 -12.391 1 98.69 93 ALA B CA 1
ATOM 3903 C C . ALA B 1 93 ? 11.953 -12.844 -11.133 1 98.69 93 ALA B C 1
ATOM 3905 O O . ALA B 1 93 ? 11.742 -12.344 -10.023 1 98.69 93 ALA B O 1
ATOM 3906 N N . LEU B 1 94 ? 12.211 -14.102 -11.305 1 98.75 94 LEU B N 1
ATOM 3907 C CA . LEU B 1 94 ? 12.234 -15.031 -10.18 1 98.75 94 LEU B CA 1
ATOM 3908 C C . LEU B 1 94 ? 13.438 -14.766 -9.281 1 98.75 94 LEU B C 1
ATOM 3910 O O . LEU B 1 94 ? 13.352 -14.938 -8.062 1 98.75 94 LEU B O 1
ATOM 3914 N N . LEU B 1 95 ? 14.539 -14.344 -9.852 1 98.38 95 LEU B N 1
ATOM 3915 C CA . LEU B 1 95 ? 15.695 -13.961 -9.055 1 98.38 95 LEU B CA 1
ATOM 3916 C C . LEU B 1 95 ? 15.383 -12.75 -8.18 1 98.38 95 LEU B C 1
ATOM 3918 O O . LEU B 1 95 ? 15.859 -12.656 -7.047 1 98.38 95 LEU B O 1
ATOM 3922 N N . LEU B 1 96 ? 14.625 -11.852 -8.703 1 98.56 96 LEU B N 1
ATOM 3923 C CA . LEU B 1 96 ? 14.203 -10.703 -7.902 1 98.56 96 LEU B CA 1
ATOM 3924 C C . LEU B 1 96 ? 13.305 -11.148 -6.75 1 98.56 96 LEU B C 1
ATOM 3926 O O . LEU B 1 96 ? 13.422 -10.625 -5.637 1 98.56 96 LEU B O 1
ATOM 3930 N N . GLU B 1 97 ? 12.398 -12.094 -7.012 1 98.62 97 GLU B N 1
ATOM 3931 C CA . GLU B 1 97 ? 11.609 -12.656 -5.918 1 98.62 97 GLU B CA 1
ATOM 3932 C C . GLU B 1 97 ? 12.516 -13.273 -4.852 1 98.62 97 GLU B C 1
ATOM 3934 O O . GLU B 1 97 ? 12.258 -13.117 -3.654 1 98.62 97 GLU B O 1
ATOM 3939 N N . LEU B 1 98 ? 13.523 -13.992 -5.316 1 98.44 98 LEU B N 1
ATOM 3940 C CA . LEU B 1 98 ? 14.477 -14.609 -4.402 1 98.44 98 LEU B CA 1
ATOM 3941 C C . LEU B 1 98 ? 15.156 -13.562 -3.539 1 98.44 98 LEU B C 1
ATOM 3943 O O . LEU B 1 98 ? 15.297 -13.742 -2.326 1 98.44 98 LEU B O 1
ATOM 3947 N N . TYR B 1 99 ? 15.539 -12.5 -4.129 1 98.31 99 TYR B N 1
ATOM 3948 C CA . TYR B 1 99 ? 16.141 -11.383 -3.416 1 98.31 99 TYR B CA 1
ATOM 3949 C C . TYR B 1 99 ? 15.25 -10.898 -2.283 1 98.31 99 TYR B C 1
ATOM 3951 O O . TYR B 1 99 ? 15.734 -10.516 -1.216 1 98.31 99 TYR B O 1
ATOM 3959 N N . HIS B 1 100 ? 13.984 -10.953 -2.521 1 98.56 100 HIS B N 1
ATOM 3960 C CA . HIS B 1 100 ? 13.016 -10.445 -1.549 1 98.56 100 HIS B CA 1
ATOM 3961 C C . HIS B 1 100 ? 12.586 -11.547 -0.583 1 98.56 100 HIS B C 1
ATOM 3963 O O . HIS B 1 100 ? 11.711 -11.328 0.255 1 98.56 100 HIS B O 1
ATOM 3969 N N . GLY B 1 101 ? 13.109 -12.727 -0.702 1 98 101 GLY B N 1
ATOM 3970 C CA . GLY B 1 101 ? 12.898 -13.727 0.333 1 98 101 GLY B CA 1
ATOM 3971 C C . GLY B 1 101 ? 12.031 -14.883 -0.121 1 98 101 GLY B C 1
ATOM 3972 O O . GLY B 1 101 ? 11.781 -15.82 0.642 1 98 101 GLY B O 1
ATOM 3973 N N . VAL B 1 102 ? 11.562 -14.867 -1.353 1 98.62 102 VAL B N 1
ATOM 3974 C CA . VAL B 1 102 ? 10.742 -15.961 -1.868 1 98.62 102 VAL B CA 1
ATOM 3975 C C . VAL B 1 102 ? 11.641 -17.094 -2.352 1 98.62 102 VAL B C 1
ATOM 3977 O O . VAL B 1 102 ? 12.453 -16.906 -3.264 1 98.62 102 VAL B O 1
ATOM 3980 N N . THR B 1 103 ? 11.484 -18.234 -1.769 1 97.38 103 THR B N 1
ATOM 3981 C CA . THR B 1 103 ? 12.266 -19.391 -2.193 1 97.38 103 THR B CA 1
ATOM 3982 C C . THR B 1 103 ? 11.352 -20.469 -2.799 1 97.38 103 THR B C 1
ATOM 3984 O O . THR B 1 103 ? 11.836 -21.453 -3.363 1 97.38 103 THR B O 1
ATOM 3987 N N . HIS B 1 104 ? 10.078 -20.312 -2.65 1 98.06 104 HIS B N 1
ATOM 3988 C CA . HIS B 1 104 ? 9.055 -21.188 -3.223 1 98.06 104 HIS B CA 1
ATOM 3989 C C . HIS B 1 104 ? 8.008 -20.375 -3.982 1 98.06 104 HIS B C 1
ATOM 3991 O O . HIS B 1 104 ? 7.453 -19.422 -3.449 1 98.06 104 HIS B O 1
ATOM 3997 N N . VAL B 1 105 ? 7.781 -20.812 -5.246 1 98.5 105 VAL B N 1
ATOM 3998 C CA . VAL B 1 105 ? 6.871 -20 -6.047 1 98.5 105 VAL B CA 1
ATOM 3999 C C . VAL B 1 105 ? 6.008 -20.906 -6.922 1 98.5 105 VAL B C 1
ATOM 4001 O O . VAL B 1 105 ? 6.484 -21.922 -7.449 1 98.5 105 VAL B O 1
ATOM 4004 N N . ARG B 1 106 ? 4.734 -20.594 -6.973 1 98.81 106 ARG B N 1
ATOM 4005 C CA . ARG B 1 106 ? 3.842 -21.172 -7.977 1 98.81 106 ARG B CA 1
ATOM 4006 C C . ARG B 1 106 ? 3.6 -20.188 -9.117 1 98.81 106 ARG B C 1
ATOM 4008 O O . ARG B 1 106 ? 3.109 -19.078 -8.898 1 98.81 106 ARG B O 1
ATOM 4015 N N . ILE B 1 107 ? 3.984 -20.609 -10.32 1 98.81 107 ILE B N 1
ATOM 4016 C CA . ILE B 1 107 ? 3.838 -19.719 -11.469 1 98.81 107 ILE B CA 1
ATOM 4017 C C . ILE B 1 107 ? 2.779 -20.281 -12.422 1 98.81 107 ILE B C 1
ATOM 4019 O O . ILE B 1 107 ? 2.623 -21.5 -12.539 1 98.81 107 ILE B O 1
ATOM 4023 N N . HIS B 1 108 ? 2.033 -19.422 -12.992 1 98.81 108 HIS B N 1
ATOM 4024 C CA . HIS B 1 108 ? 1.034 -19.766 -14 1 98.81 108 HIS B CA 1
ATOM 4025 C C . HIS B 1 108 ? 1.559 -19.484 -15.406 1 98.81 108 HIS B C 1
ATOM 4027 O O . HIS B 1 108 ? 1.854 -18.344 -15.758 1 98.81 108 HIS B O 1
ATOM 4033 N N . VAL B 1 109 ? 1.646 -20.5 -16.203 1 98.38 109 VAL B N 1
ATOM 4034 C CA . VAL B 1 109 ? 2.299 -20.391 -17.5 1 98.38 109 VAL B CA 1
ATOM 4035 C C . VAL B 1 109 ? 1.255 -20.484 -18.625 1 98.38 109 VAL B C 1
ATOM 4037 O O . VAL B 1 109 ? 0.441 -21.422 -18.641 1 98.38 109 VAL B O 1
ATOM 4040 N N . ASP B 1 110 ? 1.308 -19.594 -19.5 1 97.88 110 ASP B N 1
ATOM 4041 C CA . ASP B 1 110 ? 0.273 -19.359 -20.5 1 97.88 110 ASP B CA 1
ATOM 4042 C C . ASP B 1 110 ? 0.29 -20.453 -21.578 1 97.88 110 ASP B C 1
ATOM 4044 O O . ASP B 1 110 ? 1.206 -20.5 -22.391 1 97.88 110 ASP B O 1
ATOM 4048 N N . THR B 1 111 ? -0.763 -21.203 -21.688 1 97.88 111 THR B N 1
ATOM 4049 C CA . THR B 1 111 ? -0.849 -22.281 -22.656 1 97.88 111 THR B CA 1
ATOM 4050 C C . THR B 1 111 ? -1.337 -21.766 -24 1 97.88 111 THR B C 1
ATOM 4052 O O . THR B 1 111 ? -1.314 -22.5 -25 1 97.88 111 THR B O 1
ATOM 4055 N N . CYS B 1 112 ? -1.719 -20.516 -24.016 1 96.75 112 CYS B N 1
ATOM 4056 C CA . CYS B 1 112 ? -2.18 -19.906 -25.25 1 96.75 112 CYS B CA 1
ATOM 4057 C C . CYS B 1 112 ? -1.011 -19.344 -26.062 1 96.75 112 CYS B C 1
ATOM 4059 O O . CYS B 1 112 ? -1.179 -18.953 -27.203 1 96.75 112 CYS B O 1
ATOM 4061 N N . SER B 1 113 ? 0.161 -19.297 -25.438 1 95.88 113 SER B N 1
ATOM 4062 C CA . SER B 1 113 ? 1.325 -18.797 -26.156 1 95.88 113 SER B CA 1
ATOM 4063 C C . SER B 1 113 ? 1.608 -19.656 -27.391 1 95.88 113 SER B C 1
ATOM 4065 O O . SER B 1 113 ? 1.479 -20.875 -27.359 1 95.88 113 SER B O 1
ATOM 4067 N N . LYS B 1 114 ? 1.98 -18.984 -28.453 1 94.12 114 LYS B N 1
ATOM 4068 C CA . LYS B 1 114 ? 2.25 -19.703 -29.703 1 94.12 114 LYS B CA 1
ATOM 4069 C C . LYS B 1 114 ? 3.223 -20.859 -29.484 1 94.12 114 LYS B C 1
ATOM 4071 O O . LYS B 1 114 ? 4.266 -20.672 -28.844 1 94.12 114 LYS B O 1
ATOM 4076 N N . ASP B 1 115 ? 2.834 -22.047 -29.891 1 94.56 115 ASP B N 1
ATOM 4077 C CA . ASP B 1 115 ? 3.658 -23.25 -29.828 1 94.56 115 ASP B CA 1
ATOM 4078 C C . ASP B 1 115 ? 4.027 -23.578 -28.391 1 94.56 115 ASP B C 1
ATOM 4080 O O . ASP B 1 115 ? 5.094 -24.141 -28.125 1 94.56 115 ASP B O 1
ATOM 4084 N N . LEU B 1 116 ? 3.289 -23.172 -27.469 1 97.06 116 LEU B N 1
ATOM 4085 C CA . LEU B 1 116 ? 3.465 -23.438 -26.031 1 97.06 116 LEU B CA 1
ATOM 4086 C C . LEU B 1 116 ? 4.805 -22.906 -25.547 1 97.06 116 LEU B C 1
ATOM 4088 O O . LEU B 1 116 ? 5.449 -23.516 -24.703 1 97.06 116 LEU B O 1
ATOM 4092 N N . LYS B 1 117 ? 5.219 -21.797 -26.047 1 97.5 117 LYS B N 1
ATOM 4093 C CA . LYS B 1 117 ? 6.539 -21.266 -25.75 1 97.5 117 LYS B CA 1
ATOM 4094 C C . LYS B 1 117 ? 6.672 -20.953 -24.25 1 97.5 117 LYS B C 1
ATOM 4096 O O . LYS B 1 117 ? 7.734 -21.156 -23.672 1 97.5 117 LYS B O 1
ATOM 4101 N N . SER B 1 118 ? 5.641 -20.453 -23.656 1 97.62 118 SER B N 1
ATOM 4102 C CA . SER B 1 118 ? 5.691 -20.141 -22.234 1 97.62 118 SER B CA 1
ATOM 4103 C C . SER B 1 118 ? 5.855 -21.406 -21.391 1 97.62 118 SER B C 1
ATOM 4105 O O . SER B 1 118 ? 6.633 -21.422 -20.438 1 97.62 118 SER B O 1
ATOM 4107 N N . VAL B 1 119 ? 5.125 -22.438 -21.75 1 98.12 119 VAL B N 1
ATOM 4108 C CA . VAL B 1 119 ? 5.207 -23.719 -21.047 1 98.12 119 VAL B CA 1
ATOM 4109 C C . VAL B 1 119 ? 6.602 -24.312 -21.219 1 98.12 119 VAL B C 1
ATOM 4111 O O . VAL B 1 119 ? 7.227 -24.734 -20.25 1 98.12 119 VAL B O 1
ATOM 4114 N N . LYS B 1 120 ? 7.055 -24.312 -22.438 1 98.06 120 LYS B N 1
ATOM 4115 C CA . LYS B 1 120 ? 8.383 -24.844 -22.719 1 98.06 120 LYS B CA 1
ATOM 4116 C C . LYS B 1 120 ? 9.453 -24.094 -21.938 1 98.06 120 LYS B C 1
ATOM 4118 O O . LYS B 1 120 ? 10.344 -24.703 -21.344 1 98.06 120 LYS B O 1
ATOM 4123 N N . ALA B 1 121 ? 9.383 -22.797 -21.906 1 98.56 121 ALA B N 1
ATOM 4124 C CA . ALA B 1 121 ? 10.328 -21.969 -21.156 1 98.56 121 ALA B CA 1
ATOM 4125 C C . ALA B 1 121 ? 10.32 -22.328 -19.672 1 98.56 121 ALA B C 1
ATOM 4127 O O . ALA B 1 121 ? 11.375 -22.422 -19.047 1 98.56 121 ALA B O 1
ATOM 4128 N N . SER B 1 122 ? 9.172 -22.547 -19.156 1 98.38 122 SER B N 1
ATOM 4129 C CA . SER B 1 122 ? 9.039 -22.828 -17.734 1 98.38 122 SER B CA 1
ATOM 4130 C C . SER B 1 122 ? 9.641 -24.172 -17.375 1 98.38 122 SER B C 1
ATOM 4132 O O . SER B 1 122 ? 10.234 -24.344 -16.297 1 98.38 122 SER B O 1
ATOM 4134 N N . VAL B 1 123 ? 9.469 -25.172 -18.219 1 97.44 123 VAL B N 1
ATOM 4135 C CA . VAL B 1 123 ? 10.016 -26.5 -18 1 97.44 123 VAL B CA 1
ATOM 4136 C C . VAL B 1 123 ? 11.539 -26.438 -17.922 1 97.44 123 VAL B C 1
ATOM 4138 O O . VAL B 1 123 ? 12.156 -26.984 -17.016 1 97.44 123 VAL B O 1
ATOM 4141 N N . ILE B 1 124 ? 12.117 -25.75 -18.828 1 98.12 124 ILE B N 1
ATOM 4142 C CA . ILE B 1 124 ? 13.57 -25.594 -18.875 1 98.12 124 ILE B CA 1
ATOM 4143 C C . ILE B 1 124 ? 14.031 -24.812 -17.641 1 98.12 124 ILE B C 1
ATOM 4145 O O . ILE B 1 124 ? 14.977 -25.219 -16.953 1 98.12 124 ILE B O 1
ATOM 4149 N N . LEU B 1 125 ? 13.359 -23.797 -17.344 1 98.19 125 LEU B N 1
ATOM 4150 C CA . LEU B 1 125 ? 13.734 -22.906 -16.25 1 98.19 125 LEU B CA 1
ATOM 4151 C C . LEU B 1 125 ? 13.664 -23.625 -14.914 1 98.19 125 LEU B C 1
ATOM 4153 O O . LEU B 1 125 ? 14.5 -23.406 -14.039 1 98.19 125 LEU B O 1
ATOM 4157 N N . LYS B 1 126 ? 12.602 -24.391 -14.734 1 97.38 126 LYS B N 1
ATOM 4158 C CA . LYS B 1 126 ? 12.414 -25.141 -13.492 1 97.38 126 LYS B CA 1
ATOM 4159 C C . LYS B 1 126 ? 13.633 -26 -13.18 1 97.38 126 LYS B C 1
ATOM 4161 O O . LYS B 1 126 ? 14.094 -26.031 -12.031 1 97.38 126 LYS B O 1
ATOM 4166 N N . GLU B 1 127 ? 14.133 -26.609 -14.164 1 97.06 127 GLU B N 1
ATOM 4167 C CA . GLU B 1 127 ? 15.328 -27.422 -13.977 1 97.06 127 GLU B CA 1
ATOM 4168 C C . GLU B 1 127 ? 16.562 -26.547 -13.719 1 97.06 127 GLU B C 1
ATOM 4170 O O . GLU B 1 127 ? 17.359 -26.859 -12.836 1 97.06 127 GLU B O 1
ATOM 4175 N N . GLU B 1 128 ? 16.688 -25.5 -14.406 1 96.38 128 GLU B N 1
ATOM 4176 C CA . GLU B 1 128 ? 17.844 -24.609 -14.297 1 96.38 128 GLU B CA 1
ATOM 4177 C C . GLU B 1 128 ? 17.922 -23.984 -12.906 1 96.38 128 GLU B C 1
ATOM 4179 O O . GLU B 1 128 ? 19.016 -23.719 -12.398 1 96.38 128 GLU B O 1
ATOM 4184 N N . MET B 1 129 ? 16.781 -23.766 -12.297 1 96.69 129 MET B N 1
ATOM 4185 C CA . MET B 1 129 ? 16.75 -22.984 -11.062 1 96.69 129 MET B CA 1
ATOM 4186 C C . MET B 1 129 ? 16.5 -23.891 -9.8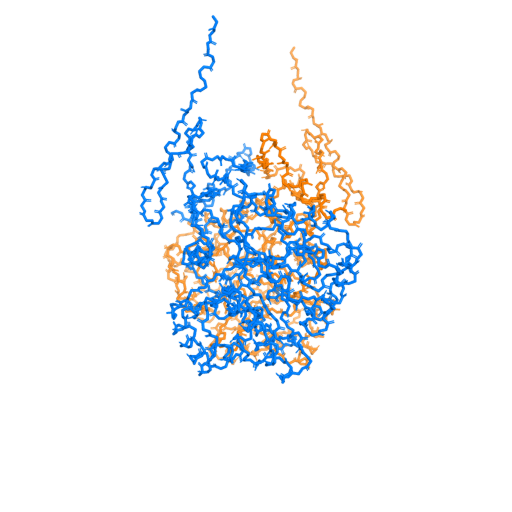59 1 96.69 129 MET B C 1
ATOM 4188 O O . MET B 1 129 ? 16.297 -23.406 -8.742 1 96.69 129 MET B O 1
ATOM 4192 N N . LYS B 1 130 ? 16.578 -25.156 -10.008 1 94.56 130 LYS B N 1
ATOM 4193 C CA . LYS B 1 130 ? 16.141 -26.109 -9 1 94.56 130 LYS B CA 1
ATOM 4194 C C . LYS B 1 130 ? 16.953 -25.953 -7.711 1 94.56 130 LYS B C 1
ATOM 4196 O O . LYS B 1 130 ? 16.438 -26.219 -6.621 1 94.56 130 LYS B O 1
ATOM 4201 N N . ASP B 1 131 ? 18.203 -25.422 -7.75 1 93.12 131 ASP B N 1
ATOM 4202 C CA . ASP B 1 131 ? 19.031 -25.266 -6.562 1 93.12 131 ASP B CA 1
ATOM 4203 C C . ASP B 1 131 ? 18.766 -23.922 -5.883 1 93.12 131 ASP B C 1
ATOM 4205 O O . ASP B 1 131 ? 19.156 -23.734 -4.727 1 93.12 131 ASP B O 1
ATOM 4209 N N . LEU B 1 132 ? 18.109 -23.016 -6.574 1 94.69 132 LEU B N 1
ATOM 4210 C CA . LEU B 1 132 ? 17.906 -21.672 -6.07 1 94.69 132 LEU B CA 1
ATOM 4211 C C . LEU B 1 132 ? 16.484 -21.484 -5.555 1 94.69 132 LEU B C 1
ATOM 4213 O O . LEU B 1 132 ? 16.234 -20.688 -4.645 1 94.69 132 LEU B O 1
ATOM 4217 N N . MET B 1 133 ? 15.578 -22.219 -6.172 1 96.19 133 MET B N 1
ATOM 4218 C CA . MET B 1 133 ? 14.156 -21.984 -5.91 1 96.19 133 MET B CA 1
ATOM 4219 C C . MET B 1 133 ? 13.328 -23.203 -6.285 1 96.19 133 MET B C 1
ATOM 4221 O O . MET B 1 133 ? 13.594 -23.859 -7.293 1 96.19 133 MET B O 1
ATOM 4225 N N . ASP B 1 134 ? 12.359 -23.5 -5.438 1 97.31 134 ASP B N 1
ATOM 4226 C CA . ASP B 1 134 ? 11.367 -24.516 -5.82 1 97.31 134 ASP B CA 1
ATOM 4227 C C . ASP B 1 134 ? 10.227 -23.875 -6.609 1 97.31 134 ASP B C 1
ATOM 4229 O O . ASP B 1 134 ? 9.516 -23.016 -6.098 1 97.31 134 ASP B O 1
ATOM 4233 N N . ILE B 1 135 ? 10.055 -24.344 -7.836 1 98.06 135 ILE B N 1
ATOM 4234 C CA . ILE B 1 135 ? 9.07 -23.766 -8.734 1 98.06 135 ILE B CA 1
ATOM 4235 C C . ILE B 1 135 ? 7.977 -24.781 -9.039 1 98.06 135 ILE B C 1
ATOM 4237 O O . ILE B 1 135 ? 8.266 -25.922 -9.43 1 98.06 135 ILE B O 1
ATOM 4241 N N . GLN B 1 136 ? 6.746 -24.391 -8.766 1 98.25 136 GLN B N 1
ATOM 4242 C CA . GLN B 1 136 ? 5.578 -25.125 -9.242 1 98.25 136 GLN B CA 1
ATOM 4243 C C . GLN B 1 136 ? 4.949 -24.438 -10.453 1 98.25 136 GLN B C 1
ATOM 4245 O O . GLN B 1 136 ? 4.801 -23.219 -10.461 1 98.25 136 GLN B O 1
ATOM 4250 N N . THR B 1 137 ? 4.621 -25.234 -11.445 1 98.44 137 THR B N 1
ATOM 4251 C CA . THR B 1 137 ? 4.039 -24.672 -12.664 1 98.44 137 THR B CA 1
ATOM 4252 C C . THR B 1 137 ? 2.578 -25.094 -12.805 1 98.44 137 THR B C 1
ATOM 4254 O O . THR B 1 137 ? 2.215 -26.219 -12.492 1 98.44 137 THR B O 1
ATOM 4257 N N . VAL B 1 138 ? 1.747 -24.109 -13.195 1 98.81 138 VAL B N 1
ATOM 4258 C CA . VAL B 1 138 ? 0.33 -24.328 -13.461 1 98.81 138 VAL B CA 1
ATOM 4259 C C . VAL B 1 138 ? 0.033 -24.062 -14.93 1 98.81 138 VAL B C 1
ATOM 4261 O O . VAL B 1 138 ? 0.38 -23 -15.461 1 98.81 138 VAL B O 1
ATOM 4264 N N . SER B 1 139 ? -0.597 -25.031 -15.633 1 98.69 139 SER B N 1
ATOM 4265 C CA . SER B 1 139 ? -1.08 -24.766 -16.984 1 98.69 139 SER B CA 1
ATOM 4266 C C . SER B 1 139 ? -2.227 -23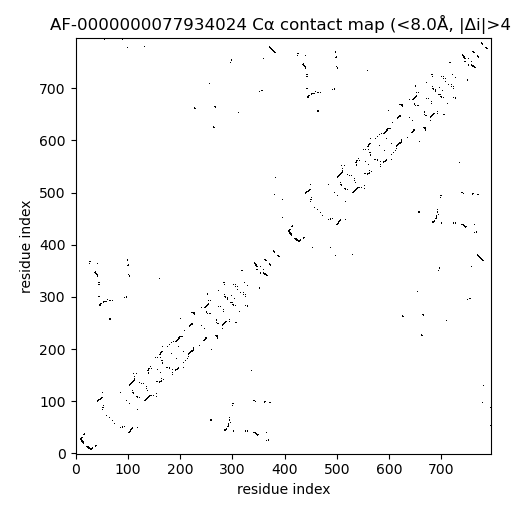.75 -16.969 1 98.69 139 SER B C 1
ATOM 4268 O O . SER B 1 139 ? -3.281 -24.016 -16.391 1 98.69 139 SER B O 1
ATOM 4270 N N . PHE B 1 140 ? -2.031 -22.625 -17.656 1 98.31 140 PHE B N 1
ATOM 4271 C CA . PHE B 1 140 ? -2.955 -21.5 -17.547 1 98.31 140 PHE B CA 1
ATOM 4272 C C . PHE B 1 140 ? -3.469 -21.094 -18.922 1 98.31 140 PHE B C 1
ATOM 4274 O O . PHE B 1 140 ? -2.717 -20.547 -19.734 1 98.31 140 PHE B O 1
ATOM 4281 N N . PRO B 1 141 ? -4.754 -21.328 -19.188 1 97.44 141 PRO B N 1
ATOM 4282 C CA . PRO B 1 141 ? -5.336 -20.906 -20.469 1 97.44 141 PRO B CA 1
ATOM 4283 C C . PRO B 1 141 ? -5.836 -19.469 -20.438 1 97.44 141 PRO B C 1
ATOM 4285 O O . PRO B 1 141 ? -7.043 -19.234 -20.344 1 97.44 141 PRO B O 1
ATOM 4288 N N . GLU B 1 142 ? -4.977 -18.516 -20.656 1 95.5 142 GLU B N 1
ATOM 4289 C CA . GLU B 1 142 ? -5.223 -17.078 -20.484 1 95.5 142 GLU B CA 1
ATOM 4290 C C . GLU B 1 142 ? -6.422 -16.625 -21.297 1 95.5 142 GLU B C 1
ATOM 4292 O O . GLU B 1 142 ? -7.25 -15.844 -20.828 1 95.5 142 GLU B O 1
ATOM 4297 N N . GLN B 1 143 ? -6.52 -17.062 -22.547 1 94.81 143 GLN B N 1
ATOM 4298 C CA . GLN B 1 143 ? -7.555 -16.562 -23.438 1 94.81 143 GLN B CA 1
ATOM 4299 C C . GLN B 1 143 ? -8.633 -17.625 -23.672 1 94.81 143 GLN B C 1
ATOM 4301 O O . GLN B 1 143 ? -9.422 -17.516 -24.609 1 94.81 143 GLN B O 1
ATOM 4306 N N . SER B 1 144 ? -8.648 -18.688 -22.922 1 93.75 144 SER B N 1
ATOM 4307 C CA . SER B 1 144 ? -9.633 -19.766 -23.078 1 93.75 144 SER B CA 1
ATOM 4308 C C . SER B 1 144 ? -8.969 -21.062 -23.531 1 93.75 144 SER B C 1
ATOM 4310 O O . SER B 1 144 ? -8.039 -21.047 -24.344 1 93.75 144 SER B O 1
ATOM 4312 N N . VAL B 1 145 ? -9.508 -22.141 -23.016 1 94.88 145 VAL B N 1
ATOM 4313 C CA . VAL B 1 145 ? -9.008 -23.438 -23.438 1 94.88 145 VAL B CA 1
ATOM 4314 C C . VAL B 1 145 ? -9.547 -23.766 -24.844 1 94.88 145 VAL B C 1
ATOM 4316 O O . VAL B 1 145 ? -8.953 -24.578 -25.562 1 94.88 145 VAL B O 1
ATOM 4319 N N . PHE B 1 146 ? -10.609 -23.062 -25.25 1 94.5 146 PHE B N 1
ATOM 4320 C CA . PHE B 1 146 ? -11.258 -23.375 -26.5 1 94.5 146 PHE B CA 1
ATOM 4321 C C . PHE B 1 146 ? -10.797 -22.438 -27.609 1 94.5 146 PHE B C 1
ATOM 4323 O O . PHE B 1 146 ? -10.875 -22.766 -28.797 1 94.5 146 PHE B O 1
ATOM 4330 N N . LYS B 1 147 ? -10.367 -21.312 -27.203 1 91.25 147 LYS B N 1
ATOM 4331 C CA . LYS B 1 147 ? -9.953 -20.328 -28.203 1 91.25 147 LYS B CA 1
ATOM 4332 C C . LYS B 1 147 ? -8.469 -20.438 -28.516 1 91.25 147 LYS B C 1
ATOM 4334 O O . LYS B 1 147 ? -8.016 -20.047 -29.594 1 91.25 147 LYS B O 1
ATOM 4339 N N . CYS B 1 148 ? -7.77 -21 -27.562 1 90.38 148 CYS B N 1
ATOM 4340 C CA . CYS B 1 148 ? -6.34 -21.203 -27.766 1 90.38 148 CYS B CA 1
ATOM 4341 C C . CYS B 1 148 ? -6.086 -22.344 -28.734 1 90.38 148 CYS B C 1
ATOM 4343 O O . CYS B 1 148 ? -6.816 -23.328 -28.75 1 90.38 148 CYS B O 1
ATOM 4345 N N . SER B 1 149 ? -5.148 -22.281 -29.594 1 85 149 SER B N 1
ATOM 4346 C CA . SER B 1 149 ? -4.898 -23.234 -30.672 1 85 149 SER B CA 1
ATOM 4347 C C . SER B 1 149 ? -4.098 -24.438 -30.156 1 85 149 SER B C 1
ATOM 4349 O O . SER B 1 149 ? -4.043 -25.484 -30.797 1 85 149 SER B O 1
ATOM 4351 N N . ASN B 1 150 ? -3.582 -24.359 -29 1 89.31 150 ASN B N 1
ATOM 4352 C CA . ASN B 1 150 ? -2.688 -25.391 -28.516 1 89.31 150 ASN B CA 1
ATOM 4353 C C . ASN B 1 150 ? -3.457 -26.5 -27.797 1 89.31 150 ASN B C 1
ATOM 4355 O O . ASN B 1 150 ? -4.602 -26.312 -27.391 1 89.31 150 ASN B O 1
ATOM 4359 N N . ASP B 1 151 ? -2.781 -27.641 -27.688 1 93.31 151 ASP B N 1
ATOM 4360 C CA . ASP B 1 151 ? -3.324 -28.781 -26.938 1 93.31 151 ASP B CA 1
ATOM 4361 C C . ASP B 1 151 ? -3.146 -28.578 -25.438 1 93.31 151 ASP B C 1
ATOM 4363 O O . ASP B 1 151 ? -2.043 -28.75 -24.906 1 93.31 151 ASP B O 1
ATOM 4367 N N . PHE B 1 152 ? -4.195 -28.328 -24.797 1 97.44 152 PHE B N 1
ATOM 4368 C CA . PHE B 1 152 ? -4.16 -28.031 -23.359 1 97.44 152 PHE B CA 1
ATOM 4369 C C . PHE B 1 152 ? -3.779 -29.281 -22.562 1 97.44 152 PHE B C 1
ATOM 4371 O O . PHE B 1 152 ? -3.111 -29.188 -21.531 1 97.44 152 PHE B O 1
ATOM 4378 N N . THR B 1 153 ? -4.246 -30.453 -23.016 1 97.38 153 THR B N 1
ATOM 4379 C CA . THR B 1 153 ? -3.889 -31.703 -22.344 1 97.38 153 THR B CA 1
ATOM 4380 C C . THR B 1 153 ? -2.377 -31.906 -22.359 1 97.38 153 THR B C 1
ATOM 4382 O O . THR B 1 153 ? -1.781 -32.25 -21.328 1 97.38 153 THR B O 1
ATOM 4385 N N . TYR B 1 154 ? -1.813 -31.719 -23.484 1 97.69 154 TYR B N 1
ATOM 4386 C CA . TYR B 1 154 ? -0.367 -31.859 -23.625 1 97.69 154 TYR B CA 1
ATOM 4387 C C . TYR B 1 154 ? 0.359 -30.859 -22.719 1 97.69 154 TYR B C 1
ATOM 4389 O O . TYR B 1 154 ? 1.299 -31.219 -22.016 1 97.69 154 TYR B O 1
ATOM 4397 N N . ALA B 1 155 ? -0.051 -29.625 -22.781 1 98.06 155 ALA B N 1
ATOM 4398 C CA . ALA B 1 155 ? 0.542 -28.594 -21.938 1 98.06 155 ALA B CA 1
ATOM 4399 C C . ALA B 1 155 ? 0.444 -28.984 -20.453 1 98.06 155 ALA B C 1
ATOM 4401 O O . ALA B 1 155 ? 1.393 -28.781 -19.688 1 98.06 155 ALA B O 1
ATOM 4402 N N . SER B 1 156 ? -0.677 -29.562 -20.062 1 98.5 156 SER B N 1
ATOM 4403 C CA . SER B 1 156 ? -0.937 -29.938 -18.672 1 98.5 156 SER B CA 1
ATOM 4404 C C . SER B 1 156 ? -0.116 -31.141 -18.25 1 98.5 156 SER B C 1
ATOM 4406 O O . SER B 1 156 ? 0.122 -31.359 -17.062 1 98.5 156 SER B O 1
ATOM 4408 N N . GLN B 1 157 ? 0.279 -31.922 -19.219 1 98.25 157 GLN B N 1
ATOM 4409 C CA . GLN B 1 157 ? 1.207 -33 -18.922 1 98.25 157 GLN B CA 1
ATOM 4410 C C . GLN B 1 157 ? 2.576 -32.469 -18.516 1 98.25 157 GLN B C 1
ATOM 4412 O O . GLN B 1 157 ? 3.273 -33.094 -17.703 1 98.25 157 GLN B O 1
ATOM 4417 N N . LEU B 1 158 ? 2.906 -31.328 -19.047 1 98.06 158 LEU B N 1
ATOM 4418 C CA . LEU B 1 158 ? 4.238 -30.766 -18.875 1 98.06 158 LEU B CA 1
ATOM 4419 C C . LEU B 1 158 ? 4.297 -29.922 -17.609 1 98.06 158 LEU B C 1
ATOM 4421 O O . LEU B 1 158 ? 5.387 -29.578 -17.125 1 98.06 158 LEU B O 1
ATOM 4425 N N . THR B 1 159 ? 3.174 -29.578 -17.047 1 98.19 159 THR B N 1
ATOM 4426 C CA . THR B 1 159 ? 3.127 -28.734 -15.852 1 98.19 159 THR B CA 1
ATOM 4427 C C . THR B 1 159 ? 2.77 -29.562 -14.617 1 98.19 159 THR B C 1
ATOM 4429 O O . THR B 1 159 ? 2.334 -30.703 -14.742 1 98.19 159 THR B O 1
ATOM 4432 N N . ASP B 1 160 ? 2.957 -29 -13.398 1 98.06 160 ASP B N 1
ATOM 4433 C CA . ASP B 1 160 ? 2.75 -29.719 -12.148 1 98.06 160 ASP B CA 1
ATOM 4434 C C . ASP B 1 160 ? 1.27 -29.766 -11.773 1 98.06 160 ASP B C 1
ATOM 4436 O O . ASP B 1 160 ? 0.802 -30.719 -11.156 1 98.06 160 ASP B O 1
ATOM 4440 N N . ILE B 1 161 ? 0.576 -28.703 -12.008 1 98.62 161 ILE B N 1
ATOM 4441 C CA . ILE B 1 161 ? -0.805 -28.453 -11.602 1 98.62 161 ILE B CA 1
ATOM 4442 C C . ILE B 1 161 ? -1.631 -28.031 -12.812 1 98.62 161 ILE B C 1
ATOM 4444 O O . ILE B 1 161 ? -1.121 -27.344 -13.711 1 98.62 161 ILE B O 1
ATOM 4448 N N . VAL B 1 162 ? -2.887 -28.422 -12.875 1 98.81 162 VAL B N 1
ATOM 4449 C CA . VAL B 1 162 ? -3.773 -28.031 -13.969 1 98.81 162 VAL B CA 1
ATOM 4450 C C . VAL B 1 162 ? -4.539 -26.766 -13.602 1 98.81 162 VAL B C 1
ATOM 4452 O O . VAL B 1 162 ? -5.133 -26.688 -12.523 1 98.81 162 VAL B O 1
ATOM 4455 N N . GLY B 1 163 ? -4.449 -25.75 -14.469 1 98.75 163 GLY B N 1
ATOM 4456 C CA . GLY B 1 163 ? -5.168 -24.516 -14.234 1 98.75 163 GLY B CA 1
ATOM 4457 C C . GLY B 1 163 ? -6.461 -24.406 -15.016 1 98.75 163 GLY B C 1
ATOM 4458 O O . GLY B 1 163 ? -6.973 -25.406 -15.516 1 98.75 163 GLY B O 1
ATOM 4459 N N . GLY B 1 164 ? -7.066 -23.281 -14.977 1 98.44 164 GLY B N 1
ATOM 4460 C CA . GLY B 1 164 ? -8.281 -22.891 -15.68 1 98.44 164 GLY B CA 1
ATOM 4461 C C . GLY B 1 164 ? -8.633 -21.422 -15.516 1 98.44 164 GLY B C 1
ATOM 4462 O O . GLY B 1 164 ? -8.055 -20.734 -14.672 1 98.44 164 GLY B O 1
ATOM 4463 N N . LYS B 1 165 ? -9.5 -20.984 -16.391 1 97.56 165 LYS B N 1
ATOM 4464 C CA . LYS B 1 165 ? -9.992 -19.609 -16.344 1 97.56 165 LYS B CA 1
ATOM 4465 C C . LYS B 1 165 ? -11.391 -19.5 -16.953 1 97.56 165 LYS B C 1
ATOM 4467 O O . LYS B 1 165 ? -11.562 -18.891 -18.016 1 97.56 165 LYS B O 1
ATOM 4472 N N . PRO B 1 166 ? -12.375 -19.969 -16.203 1 96.69 166 PRO B N 1
ATOM 4473 C CA . PRO B 1 166 ? -13.734 -19.922 -16.75 1 96.69 166 PRO B CA 1
ATOM 4474 C C . PRO B 1 166 ? -14.188 -18.5 -17.094 1 96.69 166 PRO B C 1
ATOM 4476 O O . PRO B 1 166 ? -15 -18.312 -18 1 96.69 166 PRO B O 1
ATOM 4479 N N . ASP B 1 167 ? -13.648 -17.516 -16.484 1 92.31 167 ASP B N 1
ATOM 4480 C CA . ASP B 1 167 ? -14.031 -16.109 -16.703 1 92.31 167 ASP B CA 1
ATOM 4481 C C . ASP B 1 167 ? -13.562 -15.617 -18.062 1 92.31 167 ASP B C 1
ATOM 4483 O O . ASP B 1 167 ? -13.984 -14.555 -18.516 1 92.31 167 ASP B O 1
ATOM 4487 N N . ALA B 1 168 ? -12.719 -16.312 -18.734 1 92.75 168 ALA B N 1
ATOM 4488 C CA . ALA B 1 168 ? -12.211 -15.922 -20.031 1 92.75 168 ALA B CA 1
ATOM 4489 C C . ALA B 1 168 ? -13.219 -16.25 -21.141 1 92.75 168 ALA B C 1
ATOM 4491 O O . ALA B 1 168 ? -13.086 -15.766 -22.266 1 92.75 168 ALA B O 1
ATOM 4492 N N . GLU B 1 169 ? -14.25 -17.031 -20.812 1 94.5 169 GLU B N 1
ATOM 4493 C CA . GLU B 1 169 ? -15.203 -17.469 -21.812 1 94.5 169 GLU B CA 1
ATOM 4494 C C . GLU B 1 169 ? -16.281 -16.422 -22.062 1 94.5 169 GLU B C 1
ATOM 4496 O O . GLU B 1 169 ? -16.516 -15.555 -21.219 1 94.5 169 GLU B O 1
ATOM 4501 N N . ASP B 1 170 ? -16.969 -16.578 -23.172 1 92.31 170 ASP B N 1
ATOM 4502 C CA . ASP B 1 170 ? -17.891 -15.539 -23.641 1 92.31 170 ASP B CA 1
ATOM 4503 C C . ASP B 1 170 ? -19.234 -15.648 -22.922 1 92.31 170 ASP B C 1
ATOM 4505 O O . ASP B 1 170 ? -20 -14.68 -22.875 1 92.31 170 ASP B O 1
ATOM 4509 N N . ASP B 1 171 ? -19.562 -16.875 -22.469 1 93.19 171 ASP B N 1
ATOM 4510 C CA . ASP B 1 171 ? -20.859 -17.078 -21.828 1 93.19 171 ASP B CA 1
ATOM 4511 C C . ASP B 1 171 ? -20.766 -18.125 -20.734 1 93.19 171 ASP B C 1
ATOM 4513 O O . ASP B 1 171 ? -19.781 -18.859 -20.641 1 93.19 171 ASP B O 1
ATOM 4517 N N . ILE B 1 172 ? -21.797 -18.234 -19.938 1 94.56 172 ILE B N 1
ATOM 4518 C CA . ILE B 1 172 ? -21.828 -19.078 -18.766 1 94.56 172 ILE B CA 1
ATOM 4519 C C . ILE B 1 172 ? -21.75 -20.547 -19.172 1 94.56 172 ILE B C 1
ATOM 4521 O O . ILE B 1 172 ? -21.047 -21.344 -18.531 1 94.56 172 ILE B O 1
ATOM 4525 N N . GLU B 1 173 ? -22.438 -20.891 -20.203 1 96.19 173 GLU B N 1
ATOM 4526 C CA . GLU B 1 173 ? -22.453 -22.266 -20.656 1 96.19 173 GLU B CA 1
ATOM 4527 C C . GLU B 1 173 ? -21.047 -22.734 -21.047 1 96.19 173 GLU B C 1
ATOM 4529 O O . GLU B 1 173 ? -20.625 -23.828 -20.672 1 96.19 173 GLU B O 1
ATOM 4534 N N . THR B 1 174 ? -20.406 -21.891 -21.781 1 97.19 174 THR B N 1
ATOM 4535 C CA . THR B 1 174 ? -19.047 -22.219 -22.203 1 97.19 174 THR B CA 1
ATOM 4536 C C . THR B 1 174 ? -18.109 -22.25 -21 1 97.19 174 THR B C 1
ATOM 4538 O O . THR B 1 174 ? -17.172 -23.047 -20.953 1 97.19 174 THR B O 1
ATOM 4541 N N . SER B 1 175 ? -18.344 -21.406 -20.047 1 97.19 175 SER B N 1
ATOM 4542 C CA . SER B 1 175 ? -17.547 -21.391 -18.828 1 97.19 175 SER B CA 1
ATOM 4543 C C . SER B 1 175 ? -17.688 -22.703 -18.047 1 97.19 175 SER B C 1
ATOM 4545 O O . SER B 1 175 ? -16.703 -23.219 -17.516 1 97.19 175 SER B O 1
ATOM 4547 N N . ILE B 1 176 ? -18.875 -23.172 -18 1 97.19 176 ILE B N 1
ATOM 4548 C CA . ILE B 1 176 ? -19.156 -24.438 -17.328 1 97.19 176 ILE B CA 1
ATOM 4549 C C . ILE B 1 176 ? -18.453 -25.578 -18.078 1 97.19 176 ILE B C 1
ATOM 4551 O O . ILE B 1 176 ? -17.859 -26.453 -17.453 1 97.19 176 ILE B O 1
ATOM 4555 N N . LYS B 1 177 ? -18.547 -25.547 -19.391 1 97.69 177 LYS B N 1
ATOM 4556 C CA . LYS B 1 177 ? -17.844 -26.531 -20.188 1 97.69 177 LYS B CA 1
ATOM 4557 C C . LYS B 1 177 ? -16.328 -26.453 -19.953 1 97.69 177 LYS B C 1
ATOM 4559 O O . LYS B 1 177 ? -15.656 -27.484 -19.906 1 97.69 177 LYS B O 1
ATOM 4564 N N . HIS B 1 178 ? -15.859 -25.266 -19.875 1 98.12 178 HIS B N 1
ATOM 4565 C CA . HIS B 1 178 ? -14.453 -25.031 -19.562 1 98.12 178 HIS B CA 1
ATOM 4566 C C . HIS B 1 178 ? -14.047 -25.734 -18.266 1 98.12 178 HIS B C 1
ATOM 4568 O O . HIS B 1 178 ? -13.055 -26.469 -18.25 1 98.12 178 HIS B O 1
ATOM 4574 N N . LEU B 1 179 ? -14.805 -25.578 -17.234 1 98.62 179 LEU B N 1
ATOM 4575 C CA . LEU B 1 179 ? -14.508 -26.172 -15.938 1 98.62 179 LEU B CA 1
ATOM 4576 C C . LEU B 1 179 ? -14.57 -27.688 -16 1 98.62 179 LEU B C 1
ATOM 4578 O O . LEU B 1 179 ? -13.734 -28.375 -15.414 1 98.62 179 LEU B O 1
ATOM 4582 N N . SER B 1 180 ? -15.531 -28.172 -16.703 1 98.31 180 SER B N 1
ATOM 4583 C CA . SER B 1 180 ? -15.648 -29.625 -16.875 1 98.31 180 SER B CA 1
ATOM 4584 C C . SER B 1 180 ? -14.438 -30.203 -17.609 1 98.31 180 SER B C 1
ATOM 4586 O O . SER B 1 180 ? -13.898 -31.234 -17.219 1 98.31 180 SER B O 1
ATOM 4588 N N . TYR B 1 181 ? -14.086 -29.516 -18.609 1 98.25 181 TYR B N 1
ATOM 4589 C CA . TYR B 1 181 ? -12.984 -29.969 -19.453 1 98.25 181 TYR B CA 1
ATOM 4590 C C . TYR B 1 181 ? -11.68 -30 -18.672 1 98.25 181 TYR B C 1
ATOM 4592 O O . TYR B 1 181 ? -10.977 -31.016 -18.672 1 98.25 181 TYR B O 1
ATOM 4600 N N . VAL B 1 182 ? -11.32 -28.969 -18.016 1 98.69 182 VAL B N 1
ATOM 4601 C CA . VAL B 1 182 ? -10.047 -28.906 -17.297 1 98.69 182 VAL B CA 1
ATOM 4602 C C . VAL B 1 182 ? -10.055 -29.875 -16.125 1 98.69 182 VAL B C 1
ATOM 4604 O O . VAL B 1 182 ? -9.023 -30.453 -15.781 1 98.69 182 VAL B O 1
ATOM 4607 N N . THR B 1 183 ? -11.211 -30.031 -15.5 1 98.81 183 THR B N 1
ATOM 4608 C CA . THR B 1 183 ? -11.336 -31 -14.406 1 98.81 183 THR B CA 1
ATOM 4609 C C . THR B 1 183 ? -11.102 -32.406 -14.898 1 98.81 183 THR B C 1
ATOM 4611 O O . THR B 1 183 ? -10.438 -33.219 -14.234 1 98.81 183 THR B O 1
ATOM 4614 N N . MET B 1 184 ? -11.664 -32.688 -16.047 1 98.56 184 MET B N 1
ATOM 4615 C CA . MET B 1 184 ? -11.453 -34 -16.656 1 98.56 184 MET B CA 1
ATOM 4616 C C . MET B 1 184 ? -9.969 -34.219 -16.922 1 98.56 184 MET B C 1
ATOM 4618 O O . MET B 1 184 ? -9.461 -35.312 -16.656 1 98.56 184 MET B O 1
ATOM 4622 N N . ILE B 1 185 ? -9.297 -33.312 -17.422 1 98.62 185 ILE B N 1
ATOM 4623 C CA . ILE B 1 185 ? -7.871 -33.438 -17.719 1 98.62 185 ILE B CA 1
ATOM 4624 C C . ILE B 1 185 ? -7.094 -33.656 -16.422 1 98.62 185 ILE B C 1
ATOM 4626 O O . ILE B 1 185 ? -6.219 -34.531 -16.359 1 98.62 185 ILE B O 1
ATOM 4630 N N . ALA B 1 186 ? -7.41 -32.875 -15.383 1 98.81 186 ALA B N 1
ATOM 4631 C CA . ALA B 1 186 ? -6.742 -33.031 -14.094 1 98.81 186 ALA B CA 1
ATOM 4632 C C . ALA B 1 186 ? -6.93 -34.438 -13.547 1 98.81 186 ALA B C 1
ATOM 4634 O O . ALA B 1 186 ? -5.98 -35.062 -13.055 1 98.81 186 ALA B O 1
ATOM 4635 N N . LYS B 1 187 ? -8.133 -34.938 -13.633 1 98.5 187 LYS B N 1
ATOM 4636 C CA . LYS B 1 187 ? -8.438 -36.281 -13.172 1 98.5 187 LYS B CA 1
ATOM 4637 C C . LYS B 1 187 ? -7.629 -37.344 -13.945 1 98.5 187 LYS B C 1
ATOM 4639 O O . LYS B 1 187 ? -7.035 -38.25 -13.344 1 98.5 187 LYS B O 1
ATOM 4644 N N . LYS B 1 188 ? -7.68 -37.219 -15.219 1 98.31 188 LYS B N 1
ATOM 4645 C CA . LYS B 1 188 ? -6.965 -38.156 -16.078 1 98.31 188 LYS B CA 1
ATOM 4646 C C . LYS B 1 188 ? -5.473 -38.156 -15.75 1 98.31 188 LYS B C 1
ATOM 4648 O O . LYS B 1 188 ? -4.836 -39.219 -15.789 1 98.31 188 LYS B O 1
ATOM 4653 N N . LEU B 1 189 ? -4.898 -37.031 -15.445 1 98.38 189 LEU B N 1
ATOM 4654 C CA . LEU B 1 189 ? -3.463 -36.906 -15.227 1 98.38 189 LEU B CA 1
ATOM 4655 C C . LEU B 1 189 ? -3.119 -37.125 -13.758 1 98.38 189 LEU B C 1
ATOM 4657 O O . LEU B 1 189 ? -1.942 -37.219 -13.398 1 98.38 189 LEU B O 1
ATOM 4661 N N . GLY B 1 190 ? -4.09 -37.219 -12.875 1 98.06 190 GLY B N 1
ATOM 4662 C CA . GLY B 1 190 ? -3.863 -37.375 -11.445 1 98.06 190 GLY B CA 1
ATOM 4663 C C . GLY B 1 190 ? -3.24 -36.125 -10.812 1 98.06 190 GLY B C 1
ATOM 4664 O O . GLY B 1 190 ? -2.342 -36.25 -9.977 1 98.06 190 GLY B O 1
ATOM 4665 N N . LYS B 1 191 ? -3.643 -34.969 -11.242 1 98.56 191 LYS B N 1
ATOM 4666 C CA . LYS B 1 191 ? -3.049 -33.719 -10.781 1 98.56 191 LYS B CA 1
ATOM 4667 C C . LYS B 1 191 ? -4.07 -32.875 -10.031 1 98.56 191 LYS B C 1
ATOM 4669 O O . LYS B 1 191 ? -5.273 -32.969 -10.281 1 98.56 191 LYS B O 1
ATOM 4674 N N . ASN B 1 192 ? -3.59 -32.062 -9.062 1 98.62 192 ASN B N 1
ATOM 4675 C CA . ASN B 1 192 ? -4.402 -31.016 -8.422 1 98.62 192 ASN B CA 1
ATOM 4676 C C . ASN B 1 192 ? -4.723 -29.875 -9.391 1 98.62 192 ASN B C 1
ATOM 4678 O O . ASN B 1 192 ? -4.219 -29.844 -10.508 1 98.62 192 ASN B O 1
ATOM 4682 N N . MET B 1 193 ? -5.594 -28.969 -8.938 1 98.88 193 MET B N 1
ATOM 4683 C CA . MET B 1 193 ? -5.977 -27.828 -9.781 1 98.88 193 MET B CA 1
ATOM 4684 C C . MET B 1 193 ? -5.746 -26.516 -9.055 1 98.88 193 MET B C 1
ATOM 4686 O O . MET B 1 193 ? -5.891 -26.438 -7.836 1 98.88 193 MET B O 1
ATOM 4690 N N . ASP B 1 194 ? -5.348 -25.5 -9.719 1 98.88 194 ASP B N 1
ATOM 4691 C CA . ASP B 1 194 ? -5.348 -24.078 -9.336 1 98.88 194 ASP B CA 1
ATOM 4692 C C . ASP B 1 194 ? -5.992 -23.219 -10.422 1 98.88 194 ASP B C 1
ATOM 4694 O O . ASP B 1 194 ? -5.379 -22.953 -11.453 1 98.88 194 ASP B O 1
ATOM 4698 N N . VAL B 1 195 ? -7.203 -22.734 -10.141 1 98.81 195 VAL B N 1
ATOM 4699 C CA . VAL B 1 195 ? -8.031 -22.141 -11.188 1 98.81 195 VAL B CA 1
ATOM 4700 C C . VAL B 1 195 ? -8.227 -20.656 -10.906 1 98.81 195 VAL B C 1
ATOM 4702 O O . VAL B 1 195 ? -8.57 -20.266 -9.789 1 98.81 195 VAL B O 1
ATOM 4705 N N . HIS B 1 196 ? -7.852 -19.797 -11.961 1 98 196 HIS B N 1
ATOM 4706 C CA . HIS B 1 196 ? -8.336 -18.406 -11.93 1 98 196 HIS B CA 1
ATOM 4707 C C . HIS B 1 196 ? -9.859 -18.359 -11.969 1 98 196 HIS B C 1
ATOM 4709 O O . HIS B 1 196 ? -10.469 -18.688 -13 1 98 196 HIS B O 1
ATOM 4715 N N . ILE B 1 197 ? -10.453 -17.875 -10.859 1 97.44 197 ILE B N 1
ATOM 4716 C CA . ILE B 1 197 ? -11.898 -18.078 -10.82 1 97.44 197 ILE B CA 1
ATOM 4717 C C . ILE B 1 197 ? -12.562 -16.938 -10.07 1 97.44 197 ILE B C 1
ATOM 4719 O O . ILE B 1 197 ? -12.047 -16.469 -9.055 1 97.44 197 ILE B O 1
ATOM 4723 N N . ASP B 1 198 ? -13.711 -16.469 -10.562 1 94.75 198 ASP B N 1
ATOM 4724 C CA . ASP B 1 198 ? -14.523 -15.438 -9.93 1 94.75 198 ASP B CA 1
ATOM 4725 C C . ASP B 1 198 ? -13.711 -14.18 -9.672 1 94.75 198 ASP B C 1
ATOM 4727 O O . ASP B 1 198 ? -13.68 -13.664 -8.555 1 94.75 198 ASP B O 1
ATOM 4731 N N . GLN B 1 199 ? -13.062 -13.609 -10.711 1 88.81 199 GLN B N 1
ATOM 4732 C CA . GLN B 1 199 ? -12.094 -12.531 -10.562 1 88.81 199 GLN B CA 1
ATOM 4733 C C . GLN B 1 199 ? -12.719 -11.18 -10.891 1 88.81 199 GLN B C 1
ATOM 4735 O O . GLN B 1 199 ? -12.117 -10.133 -10.664 1 88.81 199 GLN B O 1
ATOM 4740 N N . ASP B 1 200 ? -13.844 -11.086 -11.359 1 76.62 200 ASP B N 1
ATOM 4741 C CA . ASP B 1 200 ? -14.406 -9.781 -11.695 1 76.62 200 ASP B CA 1
ATOM 4742 C C . ASP B 1 200 ? -15.648 -9.484 -10.867 1 76.62 200 ASP B C 1
ATOM 4744 O O . ASP B 1 200 ? -16.125 -10.352 -10.125 1 76.62 200 ASP B O 1
ATOM 4748 N N . ALA B 1 201 ? -15.906 -8.148 -10.914 1 74 201 ALA B N 1
ATOM 4749 C CA . ALA B 1 201 ? -17.031 -7.688 -10.102 1 74 201 ALA B CA 1
ATOM 4750 C C . ALA B 1 201 ? -18.328 -8.383 -10.508 1 74 201 ALA B C 1
ATOM 4752 O O . ALA B 1 201 ? -19.312 -8.352 -9.766 1 74 201 ALA B O 1
ATOM 4753 N N . ARG B 1 202 ? -18.156 -9.258 -11.562 1 77.38 202 ARG B N 1
ATOM 4754 C CA . ARG B 1 202 ? -19.328 -10.047 -11.945 1 77.38 202 ARG B CA 1
ATOM 4755 C C . ARG B 1 202 ? -19.516 -11.234 -11.016 1 77.38 202 ARG B C 1
ATOM 4757 O O . ARG B 1 202 ? -18.547 -11.938 -10.688 1 77.38 202 ARG B O 1
ATOM 4764 N N . ARG B 1 203 ? -20.531 -11.438 -10.398 1 83.69 203 ARG B N 1
ATOM 4765 C CA . ARG B 1 203 ? -20.922 -12.508 -9.484 1 83.69 203 ARG B CA 1
ATOM 4766 C C . ARG B 1 203 ? -21.219 -13.797 -10.25 1 83.69 203 ARG B C 1
ATOM 4768 O O . ARG B 1 203 ? -22.312 -14.344 -10.141 1 83.69 203 ARG B O 1
ATOM 4775 N N . THR B 1 204 ? -20.094 -14.344 -10.883 1 84.62 204 THR B N 1
ATOM 4776 C CA . THR B 1 204 ? -20.281 -15.492 -11.766 1 84.62 204 THR B CA 1
ATOM 4777 C C . THR B 1 204 ? -20.5 -16.766 -10.961 1 84.62 204 THR B C 1
ATOM 4779 O O . THR B 1 204 ? -21.219 -17.672 -11.391 1 84.62 204 THR B O 1
ATOM 4782 N N . ARG B 1 205 ? -19.891 -16.922 -9.859 1 94.94 205 ARG B N 1
ATOM 4783 C CA . ARG B 1 205 ? -20.031 -18.016 -8.891 1 94.94 205 ARG B CA 1
ATOM 4784 C C . ARG B 1 205 ? -19.562 -19.344 -9.484 1 94.94 205 ARG B C 1
ATOM 4786 O O . ARG B 1 205 ? -20.188 -20.375 -9.25 1 94.94 205 ARG B O 1
ATOM 4793 N N . PHE B 1 206 ? -18.578 -19.266 -10.352 1 97.69 206 PHE B N 1
ATOM 4794 C CA . PHE B 1 206 ? -18.016 -20.469 -10.961 1 97.69 206 PHE B CA 1
ATOM 4795 C C . PHE B 1 206 ? -17.344 -21.344 -9.914 1 97.69 206 PHE B C 1
ATOM 4797 O O . PHE B 1 206 ? -17.312 -22.578 -10.055 1 97.69 206 PHE B O 1
ATOM 4804 N N . ALA B 1 207 ? -16.844 -20.797 -8.836 1 98.31 207 ALA B N 1
ATOM 4805 C CA . ALA B 1 207 ? -16.234 -21.562 -7.762 1 98.31 207 ALA B CA 1
ATOM 4806 C C . ALA B 1 207 ? -17.219 -22.547 -7.156 1 98.31 207 ALA B C 1
ATOM 4808 O O . ALA B 1 207 ? -16.875 -23.688 -6.848 1 98.31 207 ALA B O 1
ATOM 4809 N N . GLU B 1 208 ? -18.438 -22.078 -6.965 1 97.94 208 GLU B N 1
ATOM 4810 C CA . GLU B 1 208 ? -19.484 -22.938 -6.441 1 97.94 208 GLU B CA 1
ATOM 4811 C C . GLU B 1 208 ? -19.688 -24.172 -7.324 1 97.94 208 GLU B C 1
ATOM 4813 O O . GLU B 1 208 ? -19.781 -25.297 -6.82 1 97.94 208 GLU B O 1
ATOM 4818 N N . TYR B 1 209 ? -19.719 -23.906 -8.586 1 97.94 209 TYR B N 1
ATOM 4819 C CA . TYR B 1 209 ? -19.891 -25 -9.547 1 97.94 209 TYR B CA 1
ATOM 4820 C C . TYR B 1 209 ? -18.703 -25.969 -9.484 1 97.94 209 TYR B C 1
ATOM 4822 O O . TYR B 1 209 ? -18.906 -27.172 -9.375 1 97.94 209 TYR B O 1
ATOM 4830 N N . LEU B 1 210 ? -17.516 -25.469 -9.547 1 98.69 210 LEU B N 1
ATOM 4831 C CA . LEU B 1 210 ? -16.312 -26.297 -9.539 1 98.69 210 LEU B CA 1
ATOM 4832 C C . LEU B 1 210 ? -16.25 -27.156 -8.281 1 98.69 210 LEU B C 1
ATOM 4834 O O . LEU B 1 210 ? -15.969 -28.359 -8.352 1 98.69 210 LEU B O 1
ATOM 4838 N N . LEU B 1 211 ? -16.516 -26.578 -7.148 1 98.62 211 LEU B N 1
ATOM 4839 C CA . LEU B 1 211 ? -16.438 -27.25 -5.855 1 98.62 211 LEU B CA 1
ATOM 4840 C C . LEU B 1 211 ? -17.484 -28.359 -5.75 1 98.62 211 LEU B C 1
ATOM 4842 O O . LEU B 1 211 ? -17.312 -29.297 -4.961 1 98.62 211 LEU B O 1
ATOM 4846 N N . SER B 1 212 ? -18.516 -28.297 -6.508 1 97.69 212 SER B N 1
ATOM 4847 C CA . SER B 1 212 ? -19.625 -29.25 -6.391 1 97.69 212 SER B CA 1
ATOM 4848 C C . SER B 1 212 ? -19.266 -30.594 -7.02 1 97.69 212 SER B C 1
ATOM 4850 O O . SER B 1 212 ? -19.859 -31.609 -6.695 1 97.69 212 SER B O 1
ATOM 4852 N N . PHE B 1 213 ? -18.219 -30.531 -7.969 1 97.06 213 PHE B N 1
ATOM 4853 C CA . PHE B 1 213 ? -18.062 -31.812 -8.648 1 97.06 213 PHE B CA 1
ATOM 4854 C C . PHE B 1 213 ? -16.594 -32.219 -8.688 1 97.06 213 PHE B C 1
ATOM 4856 O O . PHE B 1 213 ? -16.266 -33.375 -8.914 1 97.06 213 PHE B O 1
ATOM 4863 N N . ALA B 1 214 ? -15.68 -31.344 -8.5 1 97.81 214 ALA B N 1
ATOM 4864 C CA . ALA B 1 214 ? -14.266 -31.703 -8.555 1 97.81 214 ALA B CA 1
ATOM 4865 C C . ALA B 1 214 ? -13.891 -32.625 -7.41 1 97.81 214 ALA B C 1
ATOM 4867 O O . ALA B 1 214 ? -14.328 -32.438 -6.273 1 97.81 214 ALA B O 1
ATOM 4868 N N . ASP B 1 215 ? -13.047 -33.656 -7.664 1 96.62 215 ASP B N 1
ATOM 4869 C CA . ASP B 1 215 ? -12.711 -34.656 -6.645 1 96.62 215 ASP B CA 1
ATOM 4870 C C . ASP B 1 215 ? -11.242 -34.562 -6.262 1 96.62 215 ASP B C 1
ATOM 4872 O O . ASP B 1 215 ? -10.766 -35.344 -5.422 1 96.62 215 ASP B O 1
ATOM 4876 N N . MET B 1 216 ? -10.477 -33.75 -6.902 1 97.88 216 MET B N 1
ATOM 4877 C CA . MET B 1 216 ? -9.078 -33.531 -6.566 1 97.88 216 MET B CA 1
ATOM 4878 C C . MET B 1 216 ? -8.914 -32.281 -5.723 1 97.88 216 MET B C 1
ATOM 4880 O O . MET B 1 216 ? -9.875 -31.531 -5.516 1 97.88 216 MET B O 1
ATOM 4884 N N . HIS B 1 217 ? -7.742 -32.062 -5.168 1 98.31 217 HIS B N 1
ATOM 4885 C CA . HIS B 1 217 ? -7.465 -30.859 -4.398 1 98.31 217 HIS B CA 1
ATOM 4886 C C . HIS B 1 217 ? -7.559 -29.609 -5.277 1 98.31 217 HIS B C 1
ATOM 4888 O O . HIS B 1 217 ? -7.082 -29.609 -6.414 1 98.31 217 HIS B O 1
ATOM 4894 N N . LEU B 1 218 ? -8.148 -28.562 -4.684 1 98.75 218 LEU B N 1
ATOM 4895 C CA . LEU B 1 218 ? -8.398 -27.328 -5.43 1 98.75 218 LEU B CA 1
ATOM 4896 C C . LEU B 1 218 ? -7.762 -26.141 -4.73 1 98.75 218 LEU B C 1
ATOM 4898 O O . LEU B 1 218 ? -7.832 -26.016 -3.504 1 98.75 218 LEU B O 1
ATOM 4902 N N . ALA B 1 219 ? -7.074 -25.312 -5.496 1 98.88 219 ALA B N 1
ATOM 4903 C CA . ALA B 1 219 ? -6.812 -23.922 -5.141 1 98.88 219 ALA B CA 1
ATOM 4904 C C . ALA B 1 219 ? -7.645 -22.969 -5.992 1 98.88 219 ALA B C 1
ATOM 4906 O O . ALA B 1 219 ? -7.723 -23.141 -7.215 1 98.88 219 ALA B O 1
ATOM 4907 N N . LEU B 1 220 ? -8.359 -22.094 -5.352 1 98.88 220 LEU B N 1
ATOM 4908 C CA . LEU B 1 220 ? -9.164 -21.062 -5.996 1 98.88 220 LEU B CA 1
ATOM 4909 C C . LEU B 1 220 ? -8.43 -19.719 -5.988 1 98.88 220 LEU B C 1
ATOM 4911 O O . LEU B 1 220 ? -8.359 -19.047 -4.953 1 98.88 220 LEU B O 1
ATOM 4915 N N . SER B 1 221 ? -7.918 -19.312 -7.152 1 98.56 221 SER B N 1
ATOM 4916 C CA . SER B 1 221 ? -7.105 -18.109 -7.254 1 98.56 221 SER B CA 1
ATOM 4917 C C . SER B 1 221 ? -7.969 -16.875 -7.488 1 98.56 221 SER B C 1
ATOM 4919 O O . SER B 1 221 ? -8.867 -16.891 -8.336 1 98.56 221 SER B O 1
ATOM 4921 N N . HIS B 1 222 ? -7.668 -15.797 -6.754 1 96.88 222 HIS B N 1
ATOM 4922 C CA . HIS B 1 222 ? -8.258 -14.461 -6.777 1 96.88 222 HIS B CA 1
ATOM 4923 C C . HIS B 1 222 ? -9.555 -14.414 -5.984 1 96.88 222 HIS B C 1
ATOM 4925 O O . HIS B 1 222 ? -9.602 -13.867 -4.883 1 96.88 222 HIS B O 1
ATOM 4931 N N . MET B 1 223 ? -10.641 -14.992 -6.52 1 96.56 223 MET B N 1
ATOM 4932 C CA . MET B 1 223 ? -11.953 -15 -5.879 1 96.56 223 MET B CA 1
ATOM 4933 C C . MET B 1 223 ? -12.367 -13.586 -5.477 1 96.56 223 MET B C 1
ATOM 4935 O O . MET B 1 223 ? -13 -13.391 -4.434 1 96.56 223 MET B O 1
ATOM 4939 N N . SER B 1 224 ? -12.008 -12.594 -6.23 1 93.62 224 SER B N 1
ATOM 4940 C CA . SER B 1 224 ? -12.242 -11.203 -5.879 1 93.62 224 SER B CA 1
ATOM 4941 C C . SER B 1 224 ? -13.734 -10.867 -5.91 1 93.62 224 SER B C 1
ATOM 4943 O O . SER B 1 224 ? -14.18 -9.953 -5.211 1 93.62 224 SER B O 1
ATOM 4945 N N . SER B 1 225 ? -14.547 -11.633 -6.699 1 92.56 225 SER B N 1
ATOM 4946 C CA . SER B 1 225 ? -15.984 -11.391 -6.789 1 92.56 225 SER B CA 1
ATOM 4947 C C . SER B 1 225 ? -16.656 -11.578 -5.434 1 92.56 225 SER B C 1
ATOM 4949 O O . SER B 1 225 ? -17.734 -11.031 -5.191 1 92.56 225 SER B O 1
ATOM 4951 N N . LEU B 1 226 ? -15.992 -12.352 -4.598 1 95.12 226 LEU B N 1
ATOM 4952 C CA . LEU B 1 226 ? -16.562 -12.609 -3.279 1 95.12 226 LEU B CA 1
ATOM 4953 C C . LEU B 1 226 ? -16.75 -11.305 -2.506 1 95.12 226 LEU B C 1
ATOM 4955 O O . LEU B 1 226 ? -17.641 -11.211 -1.661 1 95.12 226 LEU B O 1
ATOM 4959 N N . HIS B 1 227 ? -15.938 -10.328 -2.82 1 92.94 227 HIS B N 1
ATOM 4960 C CA . HIS B 1 227 ? -16.031 -9.016 -2.186 1 92.94 227 HIS B CA 1
ATOM 4961 C C . HIS B 1 227 ? -17.422 -8.422 -2.355 1 92.94 227 HIS B C 1
ATOM 4963 O O . HIS B 1 227 ? -17.891 -7.68 -1.491 1 92.94 227 HIS B O 1
ATOM 4969 N N . TYR B 1 228 ? -18.094 -8.789 -3.377 1 91 228 TYR B N 1
ATOM 4970 C CA . TYR B 1 228 ? -19.344 -8.133 -3.758 1 91 228 TYR B CA 1
ATOM 4971 C C . TYR B 1 228 ? -20.547 -9.023 -3.451 1 91 228 TYR B C 1
ATOM 4973 O O . TYR B 1 228 ? -21.688 -8.602 -3.619 1 91 228 TYR B O 1
ATOM 4981 N N . GLU B 1 229 ? -20.297 -10.195 -3.041 1 94.25 229 GLU B N 1
ATOM 4982 C CA . GLU B 1 229 ? -21.375 -11.148 -2.785 1 94.25 229 GLU B CA 1
ATOM 4983 C C . GLU B 1 229 ? -22.062 -10.859 -1.451 1 94.25 229 GLU B C 1
ATOM 4985 O O . GLU B 1 229 ? -21.484 -10.227 -0.57 1 94.25 229 GLU B O 1
ATOM 4990 N N . ASP B 1 230 ? -23.312 -11.297 -1.361 1 93.88 230 ASP B N 1
ATOM 4991 C CA . ASP B 1 230 ? -24.031 -11.164 -0.095 1 93.88 230 ASP B CA 1
ATOM 4992 C C . ASP B 1 230 ? -23.516 -12.18 0.929 1 93.88 230 ASP B C 1
ATOM 4994 O O . ASP B 1 230 ? -22.922 -13.195 0.562 1 93.88 230 ASP B O 1
ATOM 4998 N N . ASP B 1 231 ? -23.844 -11.961 2.193 1 94.94 231 ASP B N 1
ATOM 4999 C CA . ASP B 1 231 ? -23.297 -12.742 3.295 1 94.94 231 ASP B CA 1
ATOM 5000 C C . ASP B 1 231 ? -23.812 -14.18 3.256 1 94.94 231 ASP B C 1
ATOM 5002 O O . ASP B 1 231 ? -23.109 -15.109 3.65 1 94.94 231 ASP B O 1
ATOM 5006 N N . ASP B 1 232 ? -25 -14.367 2.805 1 96.5 232 ASP B N 1
ATOM 5007 C CA . ASP B 1 232 ? -25.547 -15.719 2.73 1 96.5 232 ASP B CA 1
ATOM 5008 C C . ASP B 1 232 ? -24.766 -16.578 1.738 1 96.5 232 ASP B C 1
ATOM 5010 O O . ASP B 1 232 ? -24.438 -17.719 2.035 1 96.5 232 ASP B O 1
ATOM 5014 N N . TYR B 1 233 ? -24.516 -16.031 0.62 1 96.75 233 TYR B N 1
ATOM 5015 C CA . TYR B 1 233 ? -23.734 -16.766 -0.363 1 96.75 233 TYR B CA 1
ATOM 5016 C C . TYR B 1 233 ? -22.328 -17.016 0.149 1 96.75 233 TYR B C 1
ATOM 5018 O O . TYR B 1 233 ? -21.766 -18.109 -0.06 1 96.75 233 TYR B O 1
ATOM 5026 N N . VAL B 1 234 ? -21.766 -16.047 0.784 1 96.94 234 VAL B N 1
ATOM 5027 C CA . VAL B 1 234 ? -20.406 -16.188 1.302 1 96.94 234 VAL B CA 1
ATOM 5028 C C . VAL B 1 234 ? -20.359 -17.328 2.32 1 96.94 234 VAL B C 1
ATOM 5030 O O . VAL B 1 234 ? -19.422 -18.125 2.318 1 96.94 234 VAL B O 1
ATOM 5033 N N . ARG B 1 235 ? -21.297 -17.422 3.148 1 97.12 235 ARG B N 1
ATOM 5034 C CA . ARG B 1 235 ? -21.375 -18.516 4.102 1 97.12 235 ARG B CA 1
ATOM 5035 C C . ARG B 1 235 ? -21.438 -19.859 3.381 1 97.12 235 ARG B C 1
ATOM 5037 O O . ARG B 1 235 ? -20.75 -20.812 3.764 1 97.12 235 ARG B O 1
ATOM 5044 N N . LYS B 1 236 ? -22.234 -19.875 2.379 1 97.88 236 LYS B N 1
ATOM 5045 C CA . LYS B 1 236 ? -22.406 -21.109 1.608 1 97.88 236 LYS B CA 1
ATOM 5046 C C . LYS B 1 236 ? -21.094 -21.531 0.957 1 97.88 236 LYS B C 1
ATOM 5048 O O . LYS B 1 236 ? -20.656 -22.672 1.098 1 97.88 236 LYS B O 1
ATOM 5053 N N . ILE B 1 237 ? -20.469 -20.625 0.233 1 98.38 237 ILE B N 1
ATOM 5054 C CA . ILE B 1 237 ? -19.266 -20.969 -0.519 1 98.38 237 ILE B CA 1
ATOM 5055 C C . ILE B 1 237 ? -18.141 -21.297 0.447 1 98.38 237 ILE B C 1
ATOM 5057 O O . ILE B 1 237 ? -17.297 -22.156 0.16 1 98.38 237 ILE B O 1
ATOM 5061 N N . THR B 1 238 ? -18.094 -20.625 1.553 1 98.19 238 THR B N 1
ATOM 5062 C CA . THR B 1 238 ? -17.078 -20.891 2.562 1 98.19 238 THR B CA 1
ATOM 5063 C C . THR B 1 238 ? -17.219 -22.312 3.092 1 98.19 238 THR B C 1
ATOM 5065 O O . THR B 1 238 ? -16.219 -23.016 3.277 1 98.19 238 THR B O 1
ATOM 5068 N N . GLN B 1 239 ? -18.375 -22.734 3.332 1 98.19 239 GLN B N 1
ATOM 5069 C CA . GLN B 1 239 ? -18.625 -24.094 3.775 1 98.19 239 GLN B CA 1
ATOM 5070 C C . GLN B 1 239 ? -18.172 -25.109 2.725 1 98.19 239 GLN B C 1
ATOM 5072 O O . GLN B 1 239 ? -17.578 -26.141 3.061 1 98.19 239 GLN B O 1
ATOM 5077 N N . MET B 1 240 ? -18.469 -24.844 1.515 1 98.56 240 MET B N 1
ATOM 5078 C CA . MET B 1 240 ? -18.047 -25.734 0.431 1 98.56 240 MET B CA 1
ATOM 5079 C C . MET B 1 240 ? -16.531 -25.828 0.352 1 98.56 240 MET B C 1
ATOM 5081 O O . MET B 1 240 ? -15.992 -26.922 0.181 1 98.56 240 MET B O 1
ATOM 5085 N N . ILE B 1 241 ? -15.852 -24.688 0.497 1 98.81 241 ILE B N 1
ATOM 5086 C CA . ILE B 1 241 ? -14.398 -24.656 0.451 1 98.81 241 ILE B CA 1
ATOM 5087 C C . ILE B 1 241 ? -13.82 -25.469 1.606 1 98.81 241 ILE B C 1
ATOM 5089 O O . ILE B 1 241 ? -12.898 -26.266 1.415 1 98.81 241 ILE B O 1
ATOM 5093 N N . ARG B 1 242 ? -14.367 -25.281 2.732 1 97.69 242 ARG B N 1
ATOM 5094 C CA . ARG B 1 242 ? -13.922 -26 3.924 1 97.69 242 ARG B CA 1
ATOM 5095 C C . ARG B 1 242 ? -14.094 -27.5 3.758 1 97.69 242 ARG B C 1
ATOM 5097 O O . ARG B 1 242 ? -13.188 -28.281 4.059 1 97.69 242 ARG B O 1
ATOM 5104 N N . ASN B 1 243 ? -15.258 -27.922 3.283 1 97.25 243 ASN B N 1
ATOM 5105 C CA . ASN B 1 243 ? -15.562 -29.344 3.102 1 97.25 243 ASN B CA 1
ATOM 5106 C C . ASN B 1 243 ? -14.602 -30 2.113 1 97.25 243 ASN B C 1
ATOM 5108 O O . ASN B 1 243 ? -14.242 -31.156 2.277 1 97.25 243 ASN B O 1
ATOM 5112 N N . LYS B 1 244 ? -14.203 -29.266 1.172 1 97.69 244 LYS B N 1
ATOM 5113 C CA . LYS B 1 244 ? -13.305 -29.781 0.143 1 97.69 244 LYS B CA 1
ATOM 5114 C C . LYS B 1 244 ? -11.844 -29.594 0.538 1 97.69 244 LYS B C 1
ATOM 5116 O O . LYS B 1 244 ? -10.945 -30.047 -0.163 1 97.69 244 LYS B O 1
ATOM 5121 N N . ARG B 1 245 ? -11.609 -28.859 1.634 1 97.5 245 ARG B N 1
ATOM 5122 C CA . ARG B 1 245 ? -10.273 -28.516 2.084 1 97.5 245 ARG B CA 1
ATOM 5123 C C . ARG B 1 245 ? -9.5 -27.781 0.989 1 97.5 245 ARG B C 1
ATOM 5125 O O . ARG B 1 245 ? -8.305 -28.031 0.794 1 97.5 245 ARG B O 1
ATOM 5132 N N . ALA B 1 246 ? -10.242 -27.016 0.211 1 98.75 246 ALA B N 1
ATOM 5133 C CA . ALA B 1 246 ? -9.625 -26.203 -0.832 1 98.75 246 ALA B CA 1
ATOM 5134 C C . ALA B 1 246 ? -8.961 -24.953 -0.237 1 98.75 246 ALA B C 1
ATOM 5136 O O . ALA B 1 246 ? -9.211 -24.609 0.916 1 98.75 246 ALA B O 1
ATOM 5137 N N . SER B 1 247 ? -8.023 -24.375 -0.977 1 98.81 247 SER B N 1
ATOM 5138 C CA . SER B 1 247 ? -7.355 -23.141 -0.577 1 98.81 247 SER B CA 1
ATOM 5139 C C . SER B 1 247 ? -7.793 -21.969 -1.45 1 98.81 247 SER B C 1
ATOM 5141 O O . SER B 1 247 ? -8.258 -22.172 -2.576 1 98.81 247 SER B O 1
ATOM 5143 N N . VAL B 1 248 ? -7.738 -20.797 -0.895 1 98.88 248 VAL B N 1
ATOM 5144 C CA . VAL B 1 248 ? -7.953 -19.562 -1.644 1 98.88 248 VAL B CA 1
ATOM 5145 C C . VAL B 1 248 ? -6.645 -18.797 -1.753 1 98.88 248 VAL B C 1
ATOM 5147 O O . VAL B 1 248 ? -5.926 -18.625 -0.764 1 98.88 248 VAL B O 1
ATOM 5150 N N . ILE B 1 249 ? -6.301 -18.359 -2.973 1 98.88 249 ILE B N 1
ATOM 5151 C CA . ILE B 1 249 ? -5.086 -17.594 -3.193 1 98.88 249 ILE B CA 1
ATOM 5152 C C . ILE B 1 249 ? -5.453 -16.188 -3.678 1 98.88 249 ILE B C 1
ATOM 5154 O O . ILE B 1 249 ? -5.992 -16.016 -4.777 1 98.88 249 ILE B O 1
ATOM 5158 N N . SER B 1 250 ? -5.227 -15.211 -2.861 1 98.56 250 SER B N 1
ATOM 5159 C CA . SER B 1 250 ? -5.512 -13.82 -3.193 1 98.56 250 SER B CA 1
ATOM 5160 C C . SER B 1 250 ? -4.27 -13.109 -3.707 1 98.56 250 SER B C 1
ATOM 5162 O O . SER B 1 250 ? -3.154 -13.391 -3.256 1 98.56 250 SER B O 1
ATOM 5164 N N . SER B 1 251 ? -4.434 -12.219 -4.652 1 98.06 251 SER B N 1
ATOM 5165 C CA . SER B 1 251 ? -3.385 -11.359 -5.191 1 98.06 251 SER B CA 1
ATOM 5166 C C . SER B 1 251 ? -3.752 -9.883 -5.055 1 98.06 251 SER B C 1
ATOM 5168 O O . SER B 1 251 ? -4.188 -9.258 -6.02 1 98.06 251 SER B O 1
ATOM 5170 N N . PRO B 1 252 ? -3.48 -9.305 -3.941 1 97.12 252 PRO B N 1
ATOM 5171 C CA . PRO B 1 252 ? -4.059 -8.008 -3.57 1 97.12 252 PRO B CA 1
ATOM 5172 C C . PRO B 1 252 ? -3.602 -6.875 -4.484 1 97.12 252 PRO B C 1
ATOM 5174 O O . PRO B 1 252 ? -4.395 -6 -4.828 1 97.12 252 PRO B O 1
ATOM 5177 N N . LEU B 1 253 ? -2.344 -6.844 -4.914 1 96.88 253 LEU B N 1
ATOM 5178 C CA . LEU B 1 253 ? -1.842 -5.742 -5.727 1 96.88 253 LEU B CA 1
ATOM 5179 C C . LEU B 1 253 ? -2.559 -5.688 -7.074 1 96.88 253 LEU B C 1
ATOM 5181 O O . LEU B 1 253 ? -3.166 -4.672 -7.418 1 96.88 253 LEU B O 1
ATOM 5185 N N . THR B 1 254 ? -2.619 -6.797 -7.75 1 95.5 254 THR B N 1
ATOM 5186 C CA . THR B 1 254 ? -3.305 -6.867 -9.039 1 95.5 254 THR B CA 1
ATOM 5187 C C . THR B 1 254 ? -4.812 -6.742 -8.852 1 95.5 254 THR B C 1
ATOM 5189 O O . THR B 1 254 ? -5.492 -6.102 -9.656 1 95.5 254 THR B O 1
ATOM 5192 N N . GLY B 1 255 ? -5.289 -7.352 -7.785 1 92.88 255 GLY B N 1
ATOM 5193 C CA . GLY B 1 255 ? -6.715 -7.312 -7.516 1 92.88 255 GLY B CA 1
ATOM 5194 C C . GLY B 1 255 ? -7.25 -5.906 -7.332 1 92.88 255 GLY B C 1
ATOM 5195 O O . GLY B 1 255 ? -8.305 -5.562 -7.867 1 92.88 255 GLY B O 1
ATOM 5196 N N . VAL B 1 256 ? -6.555 -5.051 -6.641 1 91.44 256 VAL B N 1
ATOM 5197 C CA . VAL B 1 256 ? -6.977 -3.678 -6.383 1 91.44 256 VAL B CA 1
ATOM 5198 C C . VAL B 1 256 ? -6.961 -2.881 -7.684 1 91.44 256 VAL B C 1
ATOM 5200 O O . VAL B 1 256 ? -7.816 -2.02 -7.902 1 91.44 256 VAL B O 1
ATOM 5203 N N . TYR B 1 257 ? -6.07 -3.176 -8.562 1 87.5 257 TYR B N 1
ATOM 5204 C CA . TYR B 1 257 ? -5.887 -2.416 -9.789 1 87.5 257 TYR B CA 1
ATOM 5205 C C . TYR B 1 257 ? -6.934 -2.801 -10.828 1 87.5 257 TYR B C 1
ATOM 5207 O O . TYR B 1 257 ? -7.402 -1.953 -11.594 1 87.5 257 TYR B O 1
ATOM 5215 N N . LEU B 1 258 ? -7.293 -4.023 -10.898 1 82.44 258 LEU B N 1
ATOM 5216 C CA . LEU B 1 258 ? -8.133 -4.508 -11.984 1 82.44 258 LEU B CA 1
ATOM 5217 C C . LEU B 1 258 ? -9.602 -4.539 -11.562 1 82.44 258 LEU B C 1
ATOM 5219 O O . LEU B 1 258 ? -10.453 -5.027 -12.312 1 82.44 258 LEU B O 1
ATOM 5223 N N . ALA B 1 259 ? -9.859 -3.98 -10.484 1 70.38 259 ALA B N 1
ATOM 5224 C CA . ALA B 1 259 ? -11.25 -3.932 -10.023 1 70.38 259 ALA B CA 1
ATOM 5225 C C . ALA B 1 259 ? -12.086 -3.023 -10.914 1 70.38 259 ALA B C 1
ATOM 5227 O O . ALA B 1 259 ? -11.742 -1.86 -11.133 1 70.38 259 ALA B O 1
ATOM 5228 N N . THR B 1 260 ? -12.961 -3.572 -11.789 1 63.12 260 THR B N 1
ATOM 5229 C CA . THR B 1 260 ? -13.547 -3.02 -13.008 1 63.12 260 THR B CA 1
ATOM 5230 C C . THR B 1 260 ? -14.883 -2.338 -12.711 1 63.12 260 THR B C 1
ATOM 5232 O O . THR B 1 260 ? -15.68 -2.111 -13.617 1 63.12 260 THR B O 1
ATOM 5235 N N . GLU B 1 261 ? -15.102 -2.021 -11.5 1 65.69 261 GLU B N 1
ATOM 5236 C CA . GLU B 1 261 ? -16.375 -1.312 -11.445 1 65.69 261 GLU B CA 1
ATOM 5237 C C . GLU B 1 261 ? -16.312 -0.013 -12.25 1 65.69 261 GLU B C 1
ATOM 5239 O O . GLU B 1 261 ? -15.305 0.694 -12.219 1 65.69 261 GLU B O 1
ATOM 5244 N N . LYS B 1 262 ? -17.359 -0.051 -13.18 1 69.25 262 LYS B N 1
ATOM 5245 C CA . LYS B 1 262 ? -17.531 1.24 -13.836 1 69.25 262 LYS B CA 1
ATOM 5246 C C . LYS B 1 262 ? -18.188 2.25 -12.891 1 69.25 262 LYS B C 1
ATOM 5248 O O . LYS B 1 262 ? -19.156 1.933 -12.203 1 69.25 262 LYS B O 1
ATOM 5253 N N . GLY B 1 263 ? -17.469 3.232 -12.562 1 79.5 263 GLY B N 1
ATOM 5254 C CA . GLY B 1 263 ? -18.047 4.305 -11.758 1 79.5 263 GLY B CA 1
ATOM 5255 C C . GLY B 1 263 ? -17.688 4.199 -10.289 1 79.5 263 GLY B C 1
ATOM 5256 O O . GLY B 1 263 ? -16.734 3.498 -9.93 1 79.5 263 GLY B O 1
ATOM 5257 N N . TYR B 1 264 ? -18.266 4.977 -9.453 1 86.31 264 TYR B N 1
ATOM 5258 C CA . TYR B 1 264 ? -18.094 5.027 -8.008 1 86.31 264 TYR B CA 1
ATOM 5259 C C . TYR B 1 264 ? -19.375 4.598 -7.297 1 86.31 264 TYR B C 1
ATOM 5261 O O . TYR B 1 264 ? -20.469 4.77 -7.824 1 86.31 264 TYR B O 1
ATOM 5269 N N . PRO B 1 265 ? -19.391 4.098 -6.078 1 88.25 265 PRO B N 1
ATOM 5270 C CA . PRO B 1 265 ? -18.172 3.785 -5.332 1 88.25 265 PRO B CA 1
ATOM 5271 C C . PRO B 1 265 ? -17.422 2.57 -5.891 1 88.25 265 PRO B C 1
ATOM 5273 O O . PRO B 1 265 ? -18.062 1.641 -6.398 1 88.25 265 PRO B O 1
ATOM 5276 N N . LYS B 1 266 ? -16.141 2.631 -5.844 1 88.69 266 LYS B N 1
ATOM 5277 C CA . LYS B 1 266 ? -15.305 1.503 -6.246 1 88.69 266 LYS B CA 1
ATOM 5278 C C . LYS B 1 266 ? -15.031 0.574 -5.066 1 88.69 266 LYS B C 1
ATOM 5280 O O . LYS B 1 266 ? -14.805 1.036 -3.945 1 88.69 266 LYS B O 1
ATOM 5285 N N . GLY B 1 267 ? -15.086 -0.699 -5.348 1 89 267 GLY B N 1
ATOM 5286 C CA . GLY B 1 267 ? -14.75 -1.669 -4.316 1 89 267 GLY B CA 1
ATOM 5287 C C . GLY B 1 267 ? -13.25 -1.833 -4.117 1 89 267 GLY B C 1
ATOM 5288 O O . GLY B 1 267 ? -12.453 -1.217 -4.824 1 89 267 GLY B O 1
ATOM 5289 N N . ARG B 1 268 ? -12.93 -2.672 -3.191 1 90.38 268 ARG B N 1
ATOM 5290 C CA . ARG B 1 268 ? -11.523 -2.828 -2.824 1 90.38 268 ARG B CA 1
ATOM 5291 C C . ARG B 1 268 ? -10.82 -3.814 -3.752 1 90.38 268 ARG B C 1
ATOM 5293 O O . ARG B 1 268 ? -9.594 -3.859 -3.803 1 90.38 268 ARG B O 1
ATOM 5300 N N . GLY B 1 269 ? -11.531 -4.66 -4.43 1 88.75 269 GLY B N 1
ATOM 5301 C CA . GLY B 1 269 ? -10.977 -5.441 -5.523 1 88.75 269 GLY B CA 1
ATOM 5302 C C . GLY B 1 269 ? -10.344 -6.742 -5.062 1 88.75 269 GLY B C 1
ATOM 5303 O O . GLY B 1 269 ? -9.797 -7.492 -5.875 1 88.75 269 GLY B O 1
ATOM 5304 N N . ILE B 1 270 ? -10.352 -7.078 -3.762 1 93.81 270 ILE B N 1
ATOM 5305 C CA . ILE B 1 270 ? -9.797 -8.328 -3.266 1 93.81 270 ILE B CA 1
ATOM 5306 C C . ILE B 1 270 ? -10.898 -9.164 -2.621 1 93.81 270 ILE B C 1
ATOM 5308 O O . ILE B 1 270 ? -11.977 -8.656 -2.326 1 93.81 270 ILE B O 1
ATOM 5312 N N . THR B 1 271 ? -10.648 -10.492 -2.51 1 96.06 271 THR B N 1
ATOM 5313 C CA . THR B 1 271 ? -11.594 -11.367 -1.83 1 96.06 271 THR B CA 1
ATOM 5314 C C . THR B 1 271 ? -11.711 -11 -0.354 1 96.06 271 THR B C 1
ATOM 5316 O O . THR B 1 271 ? -11.039 -10.078 0.115 1 96.06 271 THR B O 1
ATOM 5319 N N . ARG B 1 272 ? -12.578 -11.688 0.381 1 96.31 272 ARG B N 1
ATOM 5320 C CA . ARG B 1 272 ? -12.82 -11.422 1.796 1 96.31 272 ARG B CA 1
ATOM 5321 C C . ARG B 1 272 ? -11.844 -12.203 2.672 1 96.31 272 ARG B C 1
ATOM 5323 O O . ARG B 1 272 ? -12.25 -13.102 3.414 1 96.31 272 ARG B O 1
ATOM 5330 N N . ILE B 1 273 ? -10.609 -11.805 2.656 1 97.75 273 ILE B N 1
ATOM 5331 C CA . ILE B 1 273 ? -9.492 -12.57 3.209 1 97.75 273 ILE B CA 1
ATOM 5332 C C . ILE B 1 273 ? -9.711 -12.789 4.703 1 97.75 273 ILE B C 1
ATOM 5334 O O . ILE B 1 273 ? -9.633 -13.922 5.188 1 97.75 273 ILE B O 1
ATOM 5338 N N . ARG B 1 274 ? -9.977 -11.719 5.43 1 94.5 274 ARG B N 1
ATOM 5339 C CA . ARG B 1 274 ? -10.117 -11.805 6.879 1 94.5 274 ARG B CA 1
ATOM 5340 C C . ARG B 1 274 ? -11.258 -12.742 7.27 1 94.5 274 ARG B C 1
ATOM 5342 O O . ARG B 1 274 ? -11.125 -13.531 8.203 1 94.5 274 ARG B O 1
ATOM 5349 N N . GLU B 1 275 ? -12.32 -12.633 6.551 1 95.31 275 GLU B N 1
ATOM 5350 C CA . GLU B 1 275 ? -13.453 -13.508 6.832 1 95.31 275 GLU B CA 1
ATOM 5351 C C . GLU B 1 275 ? -13.117 -14.969 6.547 1 95.31 275 GLU B C 1
ATOM 5353 O O . GLU B 1 275 ? -13.477 -15.859 7.316 1 95.31 275 GLU B O 1
ATOM 5358 N N . LEU B 1 276 ? -12.453 -15.172 5.445 1 98.12 276 LEU B N 1
ATOM 5359 C CA . LEU B 1 276 ? -12.047 -16.531 5.102 1 98.12 276 LEU B CA 1
ATOM 5360 C C . LEU B 1 276 ? -11.117 -17.109 6.164 1 98.12 276 LEU B C 1
ATOM 5362 O O . LEU B 1 276 ? -11.258 -18.266 6.555 1 98.12 276 LEU B O 1
ATOM 5366 N N . MET B 1 277 ? -10.219 -16.297 6.633 1 96.69 277 MET B N 1
ATOM 5367 C CA . MET B 1 277 ? -9.305 -16.734 7.688 1 96.69 277 MET B CA 1
ATOM 5368 C C . MET B 1 277 ? -10.07 -17.094 8.961 1 96.69 277 MET B C 1
ATOM 5370 O O . MET B 1 277 ? -9.773 -18.094 9.602 1 96.69 277 MET B O 1
ATOM 5374 N N . LYS B 1 278 ? -11.016 -16.266 9.289 1 94.94 278 LYS B N 1
ATOM 5375 C CA . LYS B 1 278 ? -11.828 -16.516 10.484 1 94.94 278 LYS B CA 1
ATOM 5376 C C . LYS B 1 278 ? -12.57 -17.844 10.383 1 94.94 278 LYS B C 1
ATOM 5378 O O . LYS B 1 278 ? -12.797 -18.5 11.391 1 94.94 278 LYS B O 1
ATOM 5383 N N . GLU B 1 279 ? -12.914 -18.172 9.172 1 96.44 279 GLU B N 1
ATOM 5384 C CA . GLU B 1 279 ? -13.633 -19.422 8.93 1 96.44 279 GLU B CA 1
ATOM 5385 C C . GLU B 1 279 ? -12.672 -20.594 8.742 1 96.44 279 GLU B C 1
ATOM 5387 O O . GLU B 1 279 ? -13.062 -21.656 8.258 1 96.44 279 GLU B O 1
ATOM 5392 N N . GLU B 1 280 ? -11.414 -20.391 8.977 1 95.62 280 GLU B N 1
ATOM 5393 C CA . GLU B 1 280 ? -10.367 -21.406 8.977 1 95.62 280 GLU B CA 1
ATOM 5394 C C . GLU B 1 280 ? -10.117 -21.953 7.574 1 95.62 280 GLU B C 1
ATOM 5396 O O . GLU B 1 280 ? -9.797 -23.125 7.406 1 95.62 280 GLU B O 1
ATOM 5401 N N . ILE B 1 281 ? -10.469 -21.188 6.648 1 98.44 281 ILE B N 1
ATOM 5402 C CA . ILE B 1 281 ? -10.062 -21.484 5.277 1 98.44 281 ILE B CA 1
ATOM 5403 C C . ILE B 1 281 ? -8.57 -21.188 5.105 1 98.44 281 ILE B C 1
ATOM 5405 O O . ILE B 1 281 ? -8.07 -20.188 5.609 1 98.44 281 ILE B O 1
ATOM 5409 N N . ASN B 1 282 ? -7.844 -22.078 4.426 1 98.69 282 ASN B N 1
ATOM 5410 C CA . ASN B 1 282 ? -6.449 -21.797 4.102 1 98.69 282 ASN B CA 1
ATOM 5411 C C . ASN B 1 282 ? -6.32 -20.719 3.029 1 98.69 282 ASN B C 1
ATOM 5413 O O . ASN B 1 282 ? -6.711 -20.938 1.88 1 98.69 282 ASN B O 1
ATOM 5417 N N . VAL B 1 283 ? -5.832 -19.594 3.408 1 98.88 283 VAL B N 1
ATOM 5418 C CA . VAL B 1 283 ? -5.66 -18.484 2.477 1 98.88 283 VAL B CA 1
ATOM 5419 C C . VAL B 1 283 ? -4.172 -18.219 2.262 1 98.88 283 VAL B C 1
ATOM 5421 O O . VAL B 1 283 ? -3.395 -18.188 3.219 1 98.88 283 VAL B O 1
ATOM 5424 N N . CYS B 1 284 ? -3.807 -18.062 0.999 1 98.88 284 CYS B N 1
ATOM 5425 C CA . CYS B 1 284 ? -2.453 -17.719 0.57 1 98.88 284 CYS B CA 1
ATOM 5426 C C . CYS B 1 284 ? -2.445 -16.438 -0.244 1 98.88 284 CYS B C 1
ATOM 5428 O O . CYS B 1 284 ? -3.504 -15.93 -0.636 1 98.88 284 CYS B O 1
ATOM 5430 N N . LEU B 1 285 ? -1.218 -15.891 -0.445 1 98.88 285 LEU B N 1
ATOM 5431 C CA . LEU B 1 285 ? -1.099 -14.695 -1.268 1 98.88 285 LEU B CA 1
ATOM 5432 C C . LEU B 1 285 ? -0.172 -14.938 -2.455 1 98.88 285 LEU B C 1
ATOM 5434 O O . LEU B 1 285 ? 0.653 -15.852 -2.424 1 98.88 285 LEU B O 1
ATOM 5438 N N . GLY B 1 286 ? -0.351 -14.164 -3.459 1 98.81 286 GLY B N 1
ATOM 5439 C CA . GLY B 1 286 ? 0.547 -14.07 -4.598 1 98.81 286 GLY B CA 1
ATOM 5440 C C . GLY B 1 286 ? 0.78 -12.641 -5.055 1 98.81 286 GLY B C 1
ATOM 5441 O O . GLY B 1 286 ? -0.008 -11.742 -4.738 1 98.81 286 GLY B O 1
ATOM 5442 N N . ASN B 1 287 ? 1.88 -12.438 -5.77 1 98.56 287 ASN B N 1
ATOM 5443 C CA . ASN B 1 287 ? 2.131 -11.148 -6.41 1 98.56 287 ASN B CA 1
ATOM 5444 C C . ASN B 1 287 ? 1.292 -10.977 -7.672 1 98.56 287 ASN B C 1
ATOM 5446 O O . ASN B 1 287 ? 0.913 -9.859 -8.023 1 98.56 287 ASN B O 1
ATOM 5450 N N . ASP B 1 288 ? 1.061 -12.07 -8.352 1 98.44 288 ASP B N 1
ATOM 5451 C CA . ASP B 1 288 ? 0.277 -12.109 -9.586 1 98.44 288 ASP B CA 1
ATOM 5452 C C . ASP B 1 288 ? 1.023 -11.43 -10.727 1 98.44 288 ASP B C 1
ATOM 5454 O O . ASP B 1 288 ? 1.703 -12.094 -11.516 1 98.44 288 ASP B O 1
ATOM 5458 N N . ASP B 1 289 ? 1.179 -10.141 -10.68 1 98 289 ASP B N 1
ATOM 5459 C CA . ASP B 1 289 ? 1.799 -9.375 -11.75 1 98 289 ASP B CA 1
ATOM 5460 C C . ASP B 1 289 ? 2.816 -8.383 -11.195 1 98 289 ASP B C 1
ATOM 5462 O O . ASP B 1 289 ? 2.703 -7.941 -10.055 1 98 289 ASP B O 1
ATOM 5466 N N . THR B 1 290 ? 3.816 -8.086 -12.023 1 98.12 290 THR B N 1
ATOM 5467 C CA . THR B 1 290 ? 4.867 -7.141 -11.656 1 98.12 290 THR B CA 1
ATOM 5468 C C . THR B 1 290 ? 5.27 -6.285 -12.852 1 98.12 290 THR B C 1
ATOM 5470 O O . THR B 1 290 ? 5.855 -6.785 -13.812 1 98.12 290 THR B O 1
ATOM 5473 N N . GLN B 1 291 ? 5.02 -5.012 -12.805 1 97.38 291 GLN B N 1
ATOM 5474 C CA . GLN B 1 291 ? 5.391 -4.004 -13.789 1 97.38 291 GLN B CA 1
ATOM 5475 C C . GLN B 1 291 ? 5.012 -4.445 -15.203 1 97.38 291 GLN B C 1
ATOM 5477 O O . GLN B 1 291 ? 5.852 -4.438 -16.109 1 97.38 291 GLN B O 1
ATOM 5482 N N . ASN B 1 292 ? 3.816 -4.797 -15.367 1 97.44 292 ASN B N 1
ATOM 5483 C CA . ASN B 1 292 ? 3.242 -5.152 -16.672 1 97.44 292 ASN B CA 1
ATOM 5484 C C . ASN B 1 292 ? 1.884 -4.488 -16.875 1 97.44 292 ASN B C 1
ATOM 5486 O O . ASN B 1 292 ? 1.516 -3.57 -16.141 1 97.44 292 ASN B O 1
ATOM 5490 N N . VAL B 1 293 ? 1.202 -4.875 -17.891 1 96.06 293 VAL B N 1
ATOM 5491 C CA . VAL B 1 293 ? -0.005 -4.18 -18.328 1 96.06 293 VAL B CA 1
ATOM 5492 C C . VAL B 1 293 ? -1.154 -4.492 -17.375 1 96.06 293 VAL B C 1
ATOM 5494 O O . VAL B 1 293 ? -2.184 -3.814 -17.391 1 96.06 293 VAL B O 1
ATOM 5497 N N . PHE B 1 294 ? -0.97 -5.457 -16.484 1 95.88 294 PHE B N 1
ATOM 5498 C CA . PHE B 1 294 ? -1.975 -5.816 -15.484 1 95.88 294 PHE B CA 1
ATOM 5499 C C . PHE B 1 294 ? -1.76 -5.039 -14.195 1 95.88 294 PHE B C 1
ATOM 5501 O O . PHE B 1 294 ? -2.723 -4.688 -13.508 1 95.88 294 PHE B O 1
ATOM 5508 N N . TYR B 1 295 ? -0.585 -4.758 -13.805 1 96.38 295 TYR B N 1
ATOM 5509 C CA . TYR B 1 295 ? -0.178 -4.02 -12.609 1 96.38 295 TYR B CA 1
ATOM 5510 C C . TYR B 1 295 ? 1.149 -3.305 -12.844 1 96.38 295 TYR B C 1
ATOM 5512 O O . TYR B 1 295 ? 2.18 -3.949 -13.047 1 96.38 295 TYR B O 1
ATOM 5520 N N . PRO B 1 296 ? 1.208 -2.062 -12.672 1 96.25 296 PRO B N 1
ATOM 5521 C CA . PRO B 1 296 ? 2.334 -1.29 -13.195 1 96.25 296 PRO B CA 1
ATOM 5522 C C . PRO B 1 296 ? 3.49 -1.178 -12.203 1 96.25 296 PRO B C 1
ATOM 5524 O O . PRO B 1 296 ? 4.531 -0.597 -12.523 1 96.25 296 PRO B O 1
ATOM 5527 N N . PHE B 1 297 ? 3.41 -1.736 -11.023 1 97.12 297 PHE B N 1
ATOM 5528 C CA . PHE B 1 297 ? 4.445 -1.531 -10.023 1 97.12 297 PHE B CA 1
ATOM 5529 C C . PHE B 1 297 ? 4.934 -2.865 -9.469 1 97.12 297 PHE B C 1
ATOM 5531 O O . PHE B 1 297 ? 4.738 -3.91 -10.094 1 97.12 297 PHE B O 1
ATOM 5538 N N . GLY B 1 298 ? 5.742 -2.805 -8.461 1 97.31 298 GLY B N 1
ATOM 5539 C CA . GLY B 1 298 ? 6.262 -3.982 -7.785 1 97.31 298 GLY B CA 1
ATOM 5540 C C . GLY B 1 298 ? 7.656 -4.371 -8.242 1 97.31 298 GLY B C 1
ATOM 5541 O O . GLY B 1 298 ? 8.094 -3.967 -9.32 1 97.31 298 GLY B O 1
ATOM 5542 N N . SER B 1 299 ? 8.336 -5.176 -7.414 1 97.62 299 SER B N 1
ATOM 5543 C CA . SER B 1 299 ? 9.672 -5.676 -7.703 1 97.62 299 SER B CA 1
ATOM 5544 C C . SER B 1 299 ? 9.805 -7.148 -7.324 1 97.62 299 SER B C 1
ATOM 5546 O O . SER B 1 299 ? 10.922 -7.648 -7.152 1 97.62 299 SER B O 1
ATOM 5548 N N . GLY B 1 300 ? 8.648 -7.773 -7.148 1 97.62 300 GLY B N 1
ATOM 5549 C CA . GLY B 1 300 ? 8.672 -9.172 -6.762 1 97.62 300 GLY B CA 1
ATOM 5550 C C . GLY B 1 300 ? 8.633 -9.375 -5.258 1 97.62 300 GLY B C 1
ATOM 5551 O O . GLY B 1 300 ? 8.852 -10.484 -4.77 1 97.62 300 GLY B O 1
ATOM 5552 N N . ASP B 1 301 ? 8.398 -8.352 -4.492 1 98.5 301 ASP B N 1
ATOM 5553 C CA . ASP B 1 301 ? 8.352 -8.414 -3.035 1 98.5 301 ASP B CA 1
ATOM 5554 C C . ASP B 1 301 ? 6.969 -8.852 -2.549 1 98.5 301 ASP B C 1
ATOM 5556 O O . ASP B 1 301 ? 6.031 -8.047 -2.535 1 98.5 301 ASP B O 1
ATOM 5560 N N . ILE B 1 302 ? 6.867 -10.078 -2.047 1 98.75 302 ILE B N 1
ATOM 5561 C CA . ILE B 1 302 ? 5.578 -10.633 -1.632 1 98.75 302 ILE B CA 1
ATOM 5562 C C . ILE B 1 302 ? 5.066 -9.875 -0.406 1 98.75 302 ILE B C 1
ATOM 5564 O O . ILE B 1 302 ? 3.867 -9.875 -0.126 1 98.75 302 ILE B O 1
ATOM 5568 N N . LEU B 1 303 ? 5.941 -9.211 0.336 1 98.62 303 LEU B N 1
ATOM 5569 C CA . LEU B 1 303 ? 5.504 -8.461 1.507 1 98.62 303 LEU B CA 1
ATOM 5570 C C . LEU B 1 303 ? 4.746 -7.199 1.093 1 98.62 303 LEU B C 1
ATOM 5572 O O . LEU B 1 303 ? 3.982 -6.641 1.883 1 98.62 303 LEU B O 1
ATOM 5576 N N . LEU B 1 304 ? 4.992 -6.723 -0.097 1 98.31 304 LEU B N 1
ATOM 5577 C CA . LEU B 1 304 ? 4.172 -5.621 -0.589 1 98.31 304 LEU B CA 1
ATOM 5578 C C . LEU B 1 304 ? 2.729 -6.07 -0.792 1 98.31 304 LEU B C 1
ATOM 5580 O O . LEU B 1 304 ? 1.795 -5.32 -0.496 1 98.31 304 LEU B O 1
ATOM 5584 N N . SER B 1 305 ? 2.547 -7.277 -1.299 1 98.31 305 SER B N 1
ATOM 5585 C CA . SER B 1 305 ? 1.211 -7.855 -1.397 1 98.31 305 SER B CA 1
ATOM 5586 C C . SER B 1 305 ? 0.58 -8.031 -0.02 1 98.31 305 SER B C 1
ATOM 5588 O O . SER B 1 305 ? -0.611 -7.762 0.161 1 98.31 305 SER B O 1
ATOM 5590 N N . LEU B 1 306 ? 1.374 -8.516 0.91 1 98.69 306 LEU B N 1
ATOM 5591 C CA . LEU B 1 306 ? 0.901 -8.68 2.279 1 98.69 306 LEU B CA 1
ATOM 5592 C C . LEU B 1 306 ? 0.475 -7.336 2.869 1 98.69 306 LEU B C 1
ATOM 5594 O O . LEU B 1 306 ? -0.574 -7.242 3.51 1 98.69 306 LEU B O 1
ATOM 5598 N N . PHE B 1 307 ? 1.294 -6.324 2.631 1 98.19 307 PHE B N 1
ATOM 5599 C CA . PHE B 1 307 ? 0.988 -4.973 3.08 1 98.19 307 PHE B CA 1
ATOM 5600 C C . PHE B 1 307 ? -0.36 -4.512 2.537 1 98.19 307 PHE B C 1
ATOM 5602 O O . PHE B 1 307 ? -1.193 -3.998 3.287 1 98.19 307 PHE B O 1
ATOM 5609 N N . MET B 1 308 ? -0.538 -4.664 1.24 1 97.56 308 MET B N 1
ATOM 5610 C CA . MET B 1 308 ? -1.791 -4.258 0.612 1 97.56 308 MET B CA 1
ATOM 5611 C C . MET B 1 308 ? -2.971 -5.016 1.207 1 97.56 308 MET B C 1
ATOM 5613 O O . MET B 1 308 ? -4.012 -4.426 1.506 1 97.56 308 MET B O 1
ATOM 5617 N N . ALA B 1 309 ? -2.803 -6.297 1.445 1 97.81 309 ALA B N 1
ATOM 5618 C CA . ALA B 1 309 ? -3.869 -7.113 2.018 1 97.81 309 ALA B CA 1
ATOM 5619 C C . ALA B 1 309 ? -4.262 -6.613 3.402 1 97.81 309 ALA B C 1
ATOM 5621 O O . ALA B 1 309 ? -5.449 -6.434 3.689 1 97.81 309 ALA B O 1
ATOM 5622 N N . ILE B 1 310 ? -3.275 -6.379 4.246 1 96.62 310 ILE B N 1
ATOM 5623 C CA . ILE B 1 310 ? -3.508 -5.957 5.621 1 96.62 310 ILE B CA 1
ATOM 5624 C C . ILE B 1 310 ? -4.254 -4.621 5.633 1 96.62 310 ILE B C 1
ATOM 5626 O O . ILE B 1 310 ? -5.215 -4.449 6.387 1 96.62 310 ILE B O 1
ATOM 5630 N N . ASN B 1 311 ? -3.84 -3.719 4.793 1 95.56 311 ASN B N 1
ATOM 5631 C CA . ASN B 1 311 ? -4.473 -2.404 4.738 1 95.56 311 ASN B CA 1
ATOM 5632 C C . ASN B 1 311 ? -5.895 -2.488 4.199 1 95.56 311 ASN B C 1
ATOM 5634 O O . ASN B 1 311 ? -6.82 -1.906 4.773 1 95.56 311 ASN B O 1
ATOM 5638 N N . MET B 1 312 ? -6.082 -3.23 3.133 1 94.44 312 MET B N 1
ATOM 5639 C CA . MET B 1 312 ? -7.406 -3.342 2.523 1 94.44 312 MET B CA 1
ATOM 5640 C C . MET B 1 312 ? -8.391 -4.016 3.479 1 94.44 312 MET B C 1
ATOM 5642 O O . MET B 1 312 ? -9.586 -3.734 3.439 1 94.44 312 MET B O 1
ATOM 5646 N N . GLU B 1 313 ? -7.863 -4.855 4.316 1 94 313 GLU B N 1
ATOM 5647 C CA . GLU B 1 313 ? -8.711 -5.574 5.262 1 94 313 GLU B CA 1
ATOM 5648 C C . GLU B 1 313 ? -8.734 -4.887 6.621 1 94 313 GLU B C 1
ATOM 5650 O O . GLU B 1 313 ? -9.328 -5.398 7.574 1 94 313 GLU B O 1
ATOM 5655 N N . GLN B 1 314 ? -8.07 -3.758 6.781 1 92.31 314 GLN B N 1
ATOM 5656 C CA . GLN B 1 314 ? -8.133 -2.871 7.938 1 92.31 314 GLN B CA 1
ATOM 5657 C C . GLN B 1 314 ? -7.711 -3.598 9.211 1 92.31 314 GLN B C 1
ATOM 5659 O O . GLN B 1 314 ? -8.359 -3.465 10.25 1 92.31 314 GLN B O 1
ATOM 5664 N N . SER B 1 315 ? -6.68 -4.438 9.055 1 92.94 315 SER B N 1
ATOM 5665 C CA . SER B 1 315 ? -6.211 -5.168 10.227 1 92.94 315 SER B CA 1
ATOM 5666 C C . SER B 1 315 ? -5.148 -4.379 10.977 1 92.94 315 SER B C 1
ATOM 5668 O O . SER B 1 315 ? -4.277 -3.754 10.367 1 92.94 315 SER B O 1
ATOM 5670 N N . PHE B 1 316 ? -5.203 -4.469 12.336 1 90 316 PHE B N 1
ATOM 5671 C CA . PHE B 1 316 ? -4.207 -3.822 13.18 1 90 316 PHE B CA 1
ATOM 5672 C C . PHE B 1 316 ? -3.1 -4.801 13.555 1 90 316 PHE B C 1
ATOM 5674 O O . PHE B 1 316 ? -2.025 -4.391 14 1 90 316 PHE B O 1
ATOM 5681 N N . ASN B 1 317 ? -3.324 -6.023 13.359 1 89.88 317 ASN B N 1
ATOM 5682 C CA . ASN B 1 317 ? -2.379 -7.059 13.766 1 89.88 317 ASN B CA 1
ATOM 5683 C C . ASN B 1 317 ? -1.652 -7.652 12.562 1 89.88 317 ASN B C 1
ATOM 5685 O O . ASN B 1 317 ? -2.127 -8.617 11.953 1 89.88 317 ASN B O 1
ATOM 5689 N N . ALA B 1 318 ? -0.486 -7.238 12.336 1 91.75 318 ALA B N 1
ATOM 5690 C CA . ALA B 1 318 ? 0.286 -7.691 11.188 1 91.75 318 ALA B CA 1
ATOM 5691 C C . ALA B 1 318 ? 0.729 -9.141 11.352 1 91.75 318 ALA B C 1
ATOM 5693 O O . ALA B 1 318 ? 0.852 -9.875 10.367 1 91.75 318 ALA B O 1
ATOM 5694 N N . ASP B 1 319 ? 0.924 -9.586 12.547 1 91 319 ASP B N 1
ATOM 5695 C CA . ASP B 1 319 ? 1.446 -10.922 12.82 1 91 319 ASP B CA 1
ATOM 5696 C C . ASP B 1 319 ? 0.476 -12 12.344 1 91 319 ASP B C 1
ATOM 5698 O O . ASP B 1 319 ? 0.898 -13.055 11.867 1 91 319 ASP B O 1
ATOM 5702 N N . GLU B 1 320 ? -0.726 -11.727 12.438 1 93.5 320 GLU B N 1
ATOM 5703 C CA . GLU B 1 320 ? -1.752 -12.703 12.094 1 93.5 320 GLU B CA 1
ATOM 5704 C C . GLU B 1 320 ? -1.765 -12.992 10.602 1 93.5 320 GLU B C 1
ATOM 5706 O O . GLU B 1 320 ? -2.334 -13.992 10.156 1 93.5 320 GLU B O 1
ATOM 5711 N N . TRP B 1 321 ? -1.134 -12.227 9.828 1 97.31 321 TRP B N 1
ATOM 5712 C CA . TRP B 1 321 ? -1.215 -12.336 8.375 1 97.31 321 TRP B CA 1
ATOM 5713 C C . TRP B 1 321 ? 0.037 -13 7.809 1 97.31 321 TRP B C 1
ATOM 5715 O O . TRP B 1 321 ? 0.07 -13.383 6.637 1 97.31 321 TRP B O 1
ATOM 5725 N N . ILE B 1 322 ? 1.104 -13.25 8.648 1 94.06 322 ILE B N 1
ATOM 5726 C CA . ILE B 1 322 ? 2.393 -13.797 8.242 1 94.06 322 ILE B CA 1
ATOM 5727 C C . ILE B 1 322 ? 2.186 -15.164 7.594 1 94.06 322 ILE B C 1
ATOM 5729 O O . ILE B 1 322 ? 2.768 -15.461 6.547 1 94.06 322 ILE B O 1
ATOM 5733 N N . PRO B 1 323 ? 1.282 -15.961 8.117 1 95.88 323 PRO B N 1
ATOM 5734 C CA . PRO B 1 323 ? 1.112 -17.312 7.586 1 95.88 323 PRO B CA 1
ATOM 5735 C C . PRO B 1 323 ? 0.667 -17.328 6.125 1 95.88 323 PRO B C 1
ATOM 5737 O O . PRO B 1 323 ? 0.935 -18.281 5.398 1 95.88 323 PRO B O 1
ATOM 5740 N N . LEU B 1 324 ? 0.057 -16.266 5.633 1 98.75 324 LEU B N 1
ATOM 5741 C CA . LEU B 1 324 ? -0.458 -16.234 4.27 1 98.75 324 LEU B CA 1
ATOM 5742 C C . LEU B 1 324 ? 0.679 -16.328 3.258 1 98.75 324 LEU B C 1
ATOM 5744 O O . LEU B 1 324 ? 0.452 -16.672 2.096 1 98.75 324 LEU B O 1
ATOM 5748 N N . VAL B 1 325 ? 1.932 -15.977 3.734 1 98.56 325 VAL B N 1
ATOM 5749 C CA . VAL B 1 325 ? 3.07 -16.047 2.826 1 98.56 325 VAL B CA 1
ATOM 5750 C C . VAL B 1 325 ? 4.109 -17.016 3.371 1 98.56 325 VAL B C 1
ATOM 5752 O O . VAL B 1 325 ? 5.227 -17.094 2.857 1 98.56 325 VAL B O 1
ATOM 5755 N N . THR B 1 326 ? 3.816 -17.719 4.504 1 95.69 326 THR B N 1
ATOM 5756 C CA . THR B 1 326 ? 4.707 -18.719 5.082 1 95.69 326 THR B CA 1
ATOM 5757 C C . THR B 1 326 ? 3.979 -20.031 5.289 1 95.69 326 THR B C 1
ATOM 5759 O O . THR B 1 326 ? 3.777 -20.797 4.336 1 95.69 326 THR B O 1
ATOM 5762 N N . TYR B 1 327 ? 3.312 -20.203 6.402 1 94.38 327 TYR B N 1
ATOM 5763 C CA . TYR B 1 327 ? 2.814 -21.516 6.793 1 94.38 327 TYR B CA 1
ATOM 5764 C C . TYR B 1 327 ? 1.604 -21.906 5.957 1 94.38 327 TYR B C 1
ATOM 5766 O O . TYR B 1 327 ? 1.481 -23.062 5.543 1 94.38 327 TYR B O 1
ATOM 5774 N N . ASN B 1 328 ? 0.632 -21.031 5.785 1 97.69 328 ASN B N 1
ATOM 5775 C CA . ASN B 1 328 ? -0.522 -21.359 4.949 1 97.69 328 ASN B CA 1
ATOM 5776 C C . ASN B 1 328 ? -0.107 -21.688 3.521 1 97.69 328 ASN B C 1
ATOM 5778 O O . ASN B 1 328 ? -0.619 -22.641 2.928 1 97.69 328 ASN B O 1
ATOM 5782 N N . SER B 1 329 ? 0.804 -20.891 3.055 1 98.31 329 SER B N 1
ATOM 5783 C CA . SER B 1 329 ? 1.306 -21.094 1.7 1 98.31 329 SER B CA 1
ATOM 5784 C C . SER B 1 329 ? 2.105 -22.391 1.601 1 98.31 329 SER B C 1
ATOM 5786 O O . SER B 1 329 ? 2.027 -23.094 0.595 1 98.31 329 SER B O 1
ATOM 5788 N N . GLU B 1 330 ? 2.887 -22.688 2.604 1 96.19 330 GLU B N 1
ATOM 5789 C CA . GLU B 1 330 ? 3.607 -23.953 2.645 1 96.19 330 GLU B CA 1
ATOM 5790 C C . GLU B 1 330 ? 2.646 -25.141 2.586 1 96.19 330 GLU B C 1
ATOM 5792 O O . GLU B 1 330 ? 2.896 -26.109 1.875 1 96.19 330 GLU B O 1
ATOM 5797 N N . LYS B 1 331 ? 1.581 -25.031 3.354 1 96.81 331 LYS B N 1
ATOM 5798 C CA . LYS B 1 331 ? 0.569 -26.094 3.361 1 96.81 331 LYS B CA 1
ATOM 5799 C C . LYS B 1 331 ? 0.012 -26.328 1.962 1 96.81 331 LYS B C 1
ATOM 5801 O O . LYS B 1 331 ? -0.111 -27.469 1.522 1 96.81 331 LYS B O 1
ATOM 5806 N N . GLU B 1 332 ? -0.3 -25.281 1.25 1 98.25 332 GLU B N 1
ATOM 5807 C CA . GLU B 1 332 ? -0.829 -25.391 -0.107 1 98.25 332 GLU B CA 1
ATOM 5808 C C . GLU B 1 332 ? 0.242 -25.875 -1.081 1 98.25 332 GLU B C 1
ATOM 5810 O O . GLU B 1 332 ? -0.016 -26.734 -1.917 1 98.25 332 GLU B O 1
ATOM 5815 N N . PHE B 1 333 ? 1.423 -25.359 -0.974 1 97.75 333 PHE B N 1
ATOM 5816 C CA . PHE B 1 333 ? 2.533 -25.703 -1.853 1 97.75 333 PHE B CA 1
ATOM 5817 C C . PHE B 1 333 ? 2.91 -27.172 -1.698 1 97.75 333 PHE B C 1
ATOM 5819 O O . PHE B 1 333 ? 3.254 -27.828 -2.678 1 97.75 333 PHE B O 1
ATOM 5826 N N . SER B 1 334 ? 2.768 -27.688 -0.511 1 93.12 334 SER B N 1
ATOM 5827 C CA . SER B 1 334 ? 3.24 -29.031 -0.159 1 93.12 334 SER B CA 1
ATOM 5828 C C . SER B 1 334 ? 2.24 -30.094 -0.585 1 93.12 334 SER B C 1
ATOM 5830 O O . SER B 1 334 ? 2.494 -31.297 -0.417 1 93.12 334 SER B O 1
ATOM 5832 N N . THR B 1 335 ? 1.187 -29.656 -1.119 1 88.5 335 THR B N 1
ATOM 5833 C CA . THR B 1 335 ? 0.247 -30.641 -1.626 1 88.5 335 THR B CA 1
ATOM 5834 C C . THR B 1 335 ? 0.874 -31.453 -2.758 1 88.5 335 THR B C 1
ATOM 5836 O O . THR B 1 335 ? 0.421 -32.562 -3.062 1 88.5 335 THR B O 1
ATOM 5839 N N . THR B 1 336 ? 1.93 -30.844 -3.346 1 85.38 336 THR B N 1
ATOM 5840 C CA . THR B 1 336 ? 2.568 -31.562 -4.441 1 85.38 336 THR B CA 1
ATOM 5841 C C . THR B 1 336 ? 4.086 -31.453 -4.344 1 85.38 336 THR B C 1
ATOM 5843 O O . THR B 1 336 ? 4.801 -31.859 -5.266 1 85.38 336 THR B O 1
ATOM 5846 N N . SER B 1 337 ? 4.582 -30.828 -3.277 1 85.44 337 SER B N 1
ATOM 5847 C CA . SER B 1 337 ? 6.016 -30.594 -3.131 1 85.44 337 SER B CA 1
ATOM 5848 C C . SER B 1 337 ? 6.445 -30.688 -1.67 1 85.44 337 SER B C 1
ATOM 5850 O O . SER B 1 337 ? 5.602 -30.75 -0.774 1 85.44 337 SER B O 1
ATOM 5852 N N . ASN B 1 338 ? 7.711 -30.672 -1.439 1 81.56 338 ASN B N 1
ATOM 5853 C CA . ASN B 1 338 ? 8.242 -30.688 -0.082 1 81.56 338 ASN B CA 1
ATOM 5854 C C . ASN B 1 338 ? 8.289 -29.297 0.529 1 81.56 338 ASN B C 1
ATOM 5856 O O . ASN B 1 338 ? 8.469 -28.312 -0.184 1 81.56 338 ASN B O 1
ATOM 5860 N N . PRO B 1 339 ? 8.117 -29.312 1.87 1 79.88 339 PRO B N 1
ATOM 5861 C CA . PRO B 1 339 ? 8.203 -28.016 2.539 1 79.88 339 PRO B CA 1
ATOM 5862 C C . PRO B 1 339 ? 9.617 -27.438 2.551 1 79.88 339 PRO B C 1
ATOM 5864 O O . PRO B 1 339 ? 10.586 -28.188 2.426 1 79.88 339 PRO B O 1
ATOM 5867 N N . GLY B 1 340 ? 9.617 -26.125 2.68 1 77 340 GLY B N 1
ATOM 5868 C CA . GLY B 1 340 ? 10.898 -25.453 2.695 1 77 340 GLY B CA 1
ATOM 5869 C C . GLY B 1 340 ? 11.539 -25.422 4.07 1 77 340 GLY B C 1
ATOM 5870 O O . GLY B 1 340 ? 10.852 -25.562 5.086 1 77 340 GLY B O 1
ATOM 5871 N N . LYS B 1 341 ? 12.867 -25.328 4.082 1 81.06 341 LYS B N 1
ATOM 5872 C CA . LYS B 1 341 ? 13.617 -25.141 5.316 1 81.06 341 LYS B CA 1
ATOM 5873 C C . LYS B 1 341 ? 14.398 -23.828 5.285 1 81.06 341 LYS B C 1
ATOM 5875 O O . LYS B 1 341 ? 15.352 -23.641 6.043 1 81.06 341 LYS B O 1
ATOM 5880 N N . ASP B 1 342 ? 13.945 -23.016 4.438 1 89.06 342 ASP B N 1
ATOM 5881 C CA . ASP B 1 342 ? 14.633 -21.75 4.184 1 89.06 342 ASP B CA 1
ATOM 5882 C C . ASP B 1 342 ? 14.172 -20.672 5.156 1 89.06 342 ASP B C 1
ATOM 5884 O O . ASP B 1 342 ? 13.102 -20.781 5.758 1 89.06 342 ASP B O 1
ATOM 5888 N N . PHE B 1 343 ? 15.023 -19.609 5.262 1 88.56 343 PHE B N 1
ATOM 5889 C CA . PHE B 1 343 ? 14.711 -18.547 6.203 1 88.56 343 PHE B CA 1
ATOM 5890 C C . PHE B 1 343 ? 15.016 -17.172 5.598 1 88.56 343 PHE B C 1
ATOM 5892 O O . PHE B 1 343 ? 15.812 -17.078 4.664 1 88.56 343 PHE B O 1
ATOM 5899 N N . VAL B 1 344 ? 14.32 -16.219 6.184 1 92.31 344 VAL B N 1
ATOM 5900 C CA . VAL B 1 344 ? 14.578 -14.828 5.867 1 92.31 344 VAL B CA 1
ATOM 5901 C C . VAL B 1 344 ? 14.766 -14.031 7.156 1 92.31 344 VAL B C 1
ATOM 5903 O O . VAL B 1 344 ? 14.055 -14.25 8.141 1 92.31 344 VAL B O 1
ATOM 5906 N N . ILE B 1 345 ? 15.766 -13.195 7.18 1 91.88 345 ILE B N 1
ATOM 5907 C CA . ILE B 1 345 ? 15.945 -12.234 8.266 1 91.88 345 ILE B CA 1
ATOM 5908 C C . ILE B 1 345 ? 15.523 -10.844 7.797 1 91.88 345 ILE B C 1
ATOM 5910 O O . ILE B 1 345 ? 16.078 -10.312 6.836 1 91.88 345 ILE B O 1
ATOM 5914 N N . LEU B 1 346 ? 14.492 -10.312 8.477 1 92.94 346 LEU B N 1
ATOM 5915 C CA . LEU B 1 346 ? 14.016 -8.977 8.148 1 92.94 346 LEU B CA 1
ATOM 5916 C C . LEU B 1 346 ? 14.977 -7.91 8.664 1 92.94 346 LEU B C 1
ATOM 5918 O O . LEU B 1 346 ? 15.766 -8.172 9.578 1 92.94 346 LEU B O 1
ATOM 5922 N N . ASP B 1 347 ? 14.992 -6.742 8.039 1 94.19 347 ASP B N 1
ATOM 5923 C CA . ASP B 1 347 ? 15.609 -5.566 8.641 1 94.19 347 ASP B CA 1
ATOM 5924 C C . ASP B 1 347 ? 14.609 -4.801 9.5 1 94.19 347 ASP B C 1
ATOM 5926 O O . ASP B 1 347 ? 14.398 -3.604 9.305 1 94.19 347 ASP B O 1
ATOM 5930 N N . ALA B 1 348 ? 13.969 -5.48 10.359 1 92.62 348 ALA B N 1
ATOM 5931 C CA . ALA B 1 348 ? 12.945 -5.02 11.297 1 92.62 348 ALA B CA 1
ATOM 5932 C C . ALA B 1 348 ? 12.867 -5.938 12.516 1 92.62 348 ALA B C 1
ATOM 5934 O O . ALA B 1 348 ? 13.172 -7.129 12.422 1 92.62 348 ALA B O 1
ATOM 5935 N N . SER B 1 349 ? 12.445 -5.363 13.633 1 87.19 349 SER B N 1
ATOM 5936 C CA . SER B 1 349 ? 12.383 -6.133 14.867 1 87.19 349 SER B CA 1
ATOM 5937 C C . SER B 1 349 ? 11.008 -6.754 15.062 1 87.19 349 SER B C 1
ATOM 5939 O O . SER B 1 349 ? 10.82 -7.594 15.945 1 87.19 349 SER B O 1
ATOM 5941 N N . SER B 1 350 ? 10.039 -6.344 14.281 1 88.38 350 SER B N 1
ATOM 5942 C CA . SER B 1 350 ? 8.664 -6.832 14.336 1 88.38 350 SER B CA 1
ATOM 5943 C C . SER B 1 350 ? 7.973 -6.684 12.984 1 88.38 350 SER B C 1
ATOM 5945 O O . SER B 1 350 ? 8.469 -5.98 12.102 1 88.38 350 SER B O 1
ATOM 5947 N N . MET B 1 351 ? 6.887 -7.414 12.859 1 92 351 MET B N 1
ATOM 5948 C CA . MET B 1 351 ? 6.133 -7.285 11.617 1 92 351 MET B CA 1
ATOM 5949 C C . MET B 1 351 ? 5.512 -5.898 11.492 1 92 351 MET B C 1
ATOM 5951 O O . MET B 1 351 ? 5.398 -5.359 10.391 1 92 351 MET B O 1
ATOM 5955 N N . ARG B 1 352 ? 5.105 -5.297 12.609 1 93.75 352 ARG B N 1
ATOM 5956 C CA . ARG B 1 352 ? 4.621 -3.924 12.555 1 93.75 352 ARG B CA 1
ATOM 5957 C C . ARG B 1 352 ? 5.68 -2.99 11.984 1 93.75 352 ARG B C 1
ATOM 5959 O O . ARG B 1 352 ? 5.383 -2.156 11.125 1 93.75 352 ARG B O 1
ATOM 5966 N N . GLU B 1 353 ? 6.918 -3.141 12.523 1 94.75 353 GLU B N 1
ATOM 5967 C CA . GLU B 1 353 ? 8.016 -2.332 12 1 94.75 353 GLU B CA 1
ATOM 5968 C C . GLU B 1 353 ? 8.234 -2.604 10.516 1 94.75 353 GLU B C 1
ATOM 5970 O O . GLU B 1 353 ? 8.438 -1.672 9.727 1 94.75 353 GLU B O 1
ATOM 5975 N N . GLN B 1 354 ? 8.195 -3.883 10.156 1 96.44 354 GLN B N 1
ATOM 5976 C CA . GLN B 1 354 ? 8.383 -4.25 8.758 1 96.44 354 GLN B CA 1
ATOM 5977 C C . GLN B 1 354 ? 7.301 -3.627 7.879 1 96.44 354 GLN B C 1
ATOM 5979 O O . GLN B 1 354 ? 7.602 -3.064 6.824 1 96.44 354 GLN B O 1
ATOM 5984 N N . MET B 1 355 ? 6.039 -3.674 8.352 1 97.31 355 MET B N 1
ATOM 5985 C CA . MET B 1 355 ? 4.926 -3.143 7.578 1 97.31 355 MET B CA 1
ATOM 5986 C C . MET B 1 355 ? 4.93 -1.618 7.594 1 97.31 355 MET B C 1
ATOM 5988 O O . MET B 1 355 ? 4.273 -0.983 6.766 1 97.31 355 MET B O 1
ATOM 5992 N N . SER B 1 356 ? 5.648 -1.035 8.5 1 97.5 356 SER B N 1
ATOM 5993 C CA . SER B 1 356 ? 5.719 0.418 8.617 1 97.5 356 SER B CA 1
ATOM 5994 C C . SER B 1 356 ? 6.828 0.988 7.742 1 97.5 356 SER B C 1
ATOM 5996 O O . SER B 1 356 ? 6.707 2.096 7.215 1 97.5 356 SER B O 1
ATOM 5998 N N . THR B 1 357 ? 7.906 0.203 7.605 1 96.81 357 THR B N 1
ATOM 5999 C CA . THR B 1 357 ? 9.086 0.72 6.93 1 96.81 357 THR B CA 1
ATOM 6000 C C . THR B 1 357 ? 9.227 0.104 5.539 1 96.81 357 THR B C 1
ATOM 6002 O O . THR B 1 357 ? 9.914 0.656 4.676 1 96.81 357 THR B O 1
ATOM 6005 N N . LEU B 1 358 ? 8.688 -1.066 5.387 1 97.06 358 LEU B N 1
ATOM 6006 C CA . LEU B 1 358 ? 8.859 -1.871 4.18 1 97.06 358 LEU B CA 1
ATOM 6007 C C . LEU B 1 358 ? 10.336 -1.981 3.809 1 97.06 358 LEU B C 1
ATOM 6009 O O . LEU B 1 358 ? 10.688 -1.919 2.629 1 97.06 358 LEU B O 1
ATOM 6013 N N . ALA B 1 359 ? 11.156 -2.135 4.809 1 96.25 359 ALA B N 1
ATOM 6014 C CA . ALA B 1 359 ? 12.602 -2.258 4.645 1 96.25 359 ALA B CA 1
ATOM 6015 C C . ALA B 1 359 ? 12.961 -3.516 3.857 1 96.25 359 ALA B C 1
ATOM 6017 O O . ALA B 1 359 ? 12.203 -4.484 3.844 1 96.25 359 ALA B O 1
ATOM 6018 N N . PRO B 1 360 ? 14.086 -3.443 3.113 1 96.31 360 PRO B N 1
ATOM 6019 C CA . PRO B 1 360 ? 14.539 -4.664 2.439 1 96.31 360 PRO B CA 1
ATOM 6020 C C . PRO B 1 360 ? 14.906 -5.777 3.418 1 96.31 360 PRO B C 1
ATOM 6022 O O . PRO B 1 360 ? 15.055 -5.527 4.617 1 96.31 360 PRO B O 1
ATOM 6025 N N . ARG B 1 361 ? 14.969 -7.016 2.846 1 96.38 361 ARG B N 1
ATOM 6026 C CA . ARG B 1 361 ? 15.414 -8.125 3.686 1 96.38 361 ARG B CA 1
ATOM 6027 C C . ARG B 1 361 ? 16.891 -7.992 4.027 1 96.38 361 ARG B C 1
ATOM 6029 O O . ARG B 1 361 ? 17.703 -7.656 3.166 1 96.38 361 ARG B O 1
ATOM 6036 N N . PHE B 1 362 ? 17.188 -8.234 5.262 1 93.19 362 PHE B N 1
ATOM 6037 C CA . PHE B 1 362 ? 18.578 -8.234 5.668 1 93.19 362 PHE B CA 1
ATOM 6038 C C . PHE B 1 362 ? 19.328 -9.406 5.035 1 93.19 362 PHE B C 1
ATOM 6040 O O . PHE B 1 362 ? 20.438 -9.242 4.531 1 93.19 362 PHE B O 1
ATOM 6047 N N . MET B 1 363 ? 18.578 -10.547 5.062 1 91.81 363 MET B N 1
ATOM 6048 C CA . MET B 1 363 ? 19.234 -11.742 4.551 1 91.81 363 MET B CA 1
ATOM 6049 C C . MET B 1 363 ? 18.203 -12.805 4.16 1 91.81 363 MET B C 1
ATOM 6051 O O . MET B 1 363 ? 17.172 -12.945 4.824 1 91.81 363 MET B O 1
ATOM 6055 N N . VAL B 1 364 ? 18.578 -13.555 3.092 1 94.19 364 VAL B N 1
ATOM 6056 C CA . VAL B 1 364 ? 17.812 -14.727 2.67 1 94.19 364 VAL B CA 1
ATOM 6057 C C . VAL B 1 364 ? 18.719 -15.961 2.666 1 94.19 364 VAL B C 1
ATOM 6059 O O . VAL B 1 364 ? 19.812 -15.938 2.086 1 94.19 364 VAL B O 1
ATOM 6062 N N . ILE B 1 365 ? 18.219 -17.016 3.291 1 88.81 365 ILE B N 1
ATOM 6063 C CA . ILE B 1 365 ? 19.016 -18.219 3.445 1 88.81 365 ILE B CA 1
ATOM 6064 C C . ILE B 1 365 ? 18.281 -19.406 2.83 1 88.81 365 ILE B C 1
ATOM 6066 O O . ILE B 1 365 ? 17.156 -19.719 3.229 1 88.81 365 ILE B O 1
ATOM 6070 N N . ARG B 1 366 ? 18.844 -20 1.85 1 91.5 366 ARG B N 1
ATOM 6071 C CA . ARG B 1 366 ? 18.328 -21.188 1.178 1 91.5 366 ARG B CA 1
ATOM 6072 C C . ARG B 1 366 ? 19.281 -22.375 1.343 1 91.5 366 ARG B C 1
ATOM 6074 O O . ARG B 1 366 ? 20.453 -22.281 1.006 1 91.5 366 ARG B O 1
ATOM 6081 N N . ASN B 1 367 ? 18.719 -23.453 1.894 1 83.75 367 ASN B N 1
ATOM 6082 C CA . ASN B 1 367 ? 19.516 -24.656 2.09 1 83.75 367 ASN B CA 1
ATOM 6083 C C . ASN B 1 367 ? 20.828 -24.359 2.824 1 83.75 367 ASN B C 1
ATOM 6085 O O . ASN B 1 367 ? 21.891 -24.812 2.412 1 83.75 367 ASN B O 1
ATOM 6089 N N . GLY B 1 368 ? 20.703 -23.438 3.809 1 79.5 368 GLY B N 1
ATOM 6090 C CA . GLY B 1 368 ? 21.828 -23.141 4.684 1 79.5 368 GLY B CA 1
ATOM 6091 C C . GLY B 1 368 ? 22.797 -22.141 4.082 1 79.5 368 GLY B C 1
ATOM 6092 O O . GLY B 1 368 ? 23.797 -21.797 4.711 1 79.5 368 GLY B O 1
ATOM 6093 N N . ARG B 1 369 ? 22.516 -21.672 2.912 1 83.94 369 ARG B N 1
ATOM 6094 C CA . ARG B 1 369 ? 23.391 -20.719 2.242 1 83.94 369 ARG B CA 1
ATOM 6095 C C . ARG B 1 369 ? 22.719 -19.359 2.098 1 83.94 369 ARG B C 1
ATOM 6097 O O . ARG B 1 369 ? 21.516 -19.281 1.8 1 83.94 369 ARG B O 1
ATOM 6104 N N . ILE B 1 370 ? 23.516 -18.328 2.324 1 88.56 370 ILE B N 1
ATOM 6105 C CA . ILE B 1 370 ? 23.016 -16.969 2.08 1 88.56 370 ILE B CA 1
ATOM 6106 C C . ILE B 1 370 ? 22.906 -16.734 0.576 1 88.56 370 ILE B C 1
ATOM 6108 O O . ILE B 1 370 ? 23.906 -16.828 -0.149 1 88.56 370 ILE B O 1
ATOM 6112 N N . VAL B 1 371 ? 21.75 -16.453 0.144 1 94.75 371 VAL B N 1
ATOM 6113 C CA . VAL B 1 371 ? 21.578 -16.281 -1.294 1 94.75 371 VAL B CA 1
ATOM 6114 C C . VAL B 1 371 ? 21.266 -14.828 -1.603 1 94.75 371 VAL B C 1
ATOM 6116 O O . VAL B 1 371 ? 21.312 -14.406 -2.76 1 94.75 371 VAL B O 1
ATOM 6119 N N . ALA B 1 372 ? 20.938 -14.008 -0.605 1 96.38 372 ALA B N 1
ATOM 6120 C CA . ALA B 1 372 ? 20.734 -12.57 -0.749 1 96.38 372 ALA B CA 1
ATOM 6121 C C . ALA B 1 372 ? 21.062 -11.836 0.55 1 96.38 372 ALA B C 1
ATOM 6123 O O . ALA B 1 372 ? 20.891 -12.383 1.641 1 96.38 372 ALA B O 1
ATOM 6124 N N . LYS B 1 373 ? 21.531 -10.672 0.427 1 93.38 373 LYS B N 1
ATOM 6125 C CA . LYS B 1 373 ? 21.891 -9.844 1.579 1 93.38 373 LYS B CA 1
ATOM 6126 C C . LYS B 1 373 ? 21.797 -8.359 1.236 1 93.38 373 LYS B C 1
ATOM 6128 O O . LYS B 1 373 ? 22.172 -7.945 0.139 1 93.38 373 LYS B O 1
ATOM 6133 N N . THR B 1 374 ? 21.234 -7.582 2.17 1 95.19 374 THR B N 1
ATOM 6134 C CA . THR B 1 374 ? 21.203 -6.133 2.027 1 95.19 374 THR B CA 1
ATOM 6135 C C . THR B 1 374 ? 21.688 -5.453 3.301 1 95.19 374 THR B C 1
ATOM 6137 O O . THR B 1 374 ? 21.203 -5.738 4.395 1 95.19 374 THR B O 1
ATOM 6140 N N . ASN B 1 375 ? 22.672 -4.637 3.139 1 90.81 375 ASN B N 1
ATOM 6141 C CA . ASN B 1 375 ? 23.141 -3.768 4.219 1 90.81 375 ASN B CA 1
ATOM 6142 C C . ASN B 1 375 ? 22.719 -2.32 3.99 1 90.81 375 ASN B C 1
ATOM 6144 O O . ASN B 1 375 ? 22.875 -1.784 2.893 1 90.81 375 ASN B O 1
ATOM 6148 N N . ARG B 1 376 ? 22.078 -1.789 5.016 1 92.31 376 ARG B N 1
ATOM 6149 C CA . ARG B 1 376 ? 21.594 -0.415 4.938 1 92.31 376 ARG B CA 1
ATOM 6150 C C . ARG B 1 376 ? 22.078 0.407 6.129 1 92.31 376 ARG B C 1
ATOM 6152 O O . ARG B 1 376 ? 22.047 -0.06 7.27 1 92.31 376 ARG B O 1
ATOM 6159 N N . GLU B 1 377 ? 22.594 1.607 5.863 1 92.56 377 GLU B N 1
ATOM 6160 C CA . GLU B 1 377 ? 22.969 2.582 6.887 1 92.56 377 GLU B CA 1
ATOM 6161 C C . GLU B 1 377 ? 22.203 3.889 6.711 1 92.56 377 GLU B C 1
ATOM 6163 O O . GLU B 1 377 ? 22.406 4.605 5.73 1 92.56 377 GLU B O 1
ATOM 6168 N N . ALA B 1 378 ? 21.375 4.133 7.621 1 95.62 378 ALA B N 1
ATOM 6169 C CA . ALA B 1 378 ? 20.547 5.336 7.59 1 95.62 378 ALA B CA 1
ATOM 6170 C C . ALA B 1 378 ? 21 6.336 8.656 1 95.62 378 ALA B C 1
ATOM 6172 O O . ALA B 1 378 ? 21.328 5.945 9.773 1 95.62 378 ALA B O 1
ATOM 6173 N N . ARG B 1 379 ? 21.016 7.652 8.305 1 95.69 379 ARG B N 1
ATOM 6174 C CA . ARG B 1 379 ? 21.438 8.695 9.234 1 95.69 379 ARG B CA 1
ATOM 6175 C C . ARG B 1 379 ? 20.578 9.945 9.078 1 95.69 379 ARG B C 1
ATOM 6177 O O . ARG B 1 379 ? 20.203 10.32 7.965 1 95.69 379 ARG B O 1
ATOM 6184 N N . LEU B 1 380 ? 20.188 10.445 10.141 1 96.75 380 LEU B N 1
ATOM 6185 C CA . LEU B 1 380 ? 19.672 11.805 10.273 1 96.75 380 LEU B CA 1
ATOM 6186 C C . LEU B 1 380 ? 20.734 12.734 10.836 1 96.75 380 LEU B C 1
ATOM 6188 O O . LEU B 1 380 ? 21.297 12.461 11.906 1 96.75 380 LEU B O 1
ATOM 6192 N N . LEU B 1 381 ? 21.031 13.758 10.109 1 93.06 381 LEU B N 1
ATOM 6193 C CA . LEU B 1 381 ? 22.109 14.68 10.477 1 93.06 381 LEU B CA 1
ATOM 6194 C C . LEU B 1 381 ? 21.547 16 10.977 1 93.06 381 LEU B C 1
ATOM 6196 O O . LEU B 1 381 ? 21.156 16.859 10.18 1 93.06 381 LEU B O 1
ATOM 6200 N N . ILE B 1 382 ? 21.5 16.141 12.273 1 89.69 382 ILE B N 1
ATOM 6201 C CA . ILE B 1 382 ? 20.891 17.312 12.891 1 89.69 382 ILE B CA 1
ATOM 6202 C C . ILE B 1 382 ? 21.922 18.031 13.773 1 89.69 382 ILE B C 1
ATOM 6204 O O . ILE B 1 382 ? 22.438 17.453 14.727 1 89.69 382 ILE B O 1
ATOM 6208 N N . ASP B 1 383 ? 22.078 19.312 13.516 1 83.94 383 ASP B N 1
ATOM 6209 C CA . ASP B 1 383 ? 22.938 20.156 14.336 1 83.94 383 ASP B CA 1
ATOM 6210 C C . ASP B 1 383 ? 24.25 19.453 14.688 1 83.94 383 ASP B C 1
ATOM 6212 O O . ASP B 1 383 ? 24.625 19.391 15.859 1 83.94 383 ASP B O 1
ATOM 6216 N N . GLY B 1 384 ? 24.828 18.828 13.766 1 82.06 384 GLY B N 1
ATOM 6217 C CA . GLY B 1 384 ? 26.125 18.203 13.953 1 82.06 384 GLY B CA 1
ATOM 6218 C C . GLY B 1 384 ? 26.031 16.812 14.562 1 82.06 384 GLY B C 1
ATOM 6219 O O . GLY B 1 384 ? 27.047 16.125 14.711 1 82.06 384 GLY B O 1
ATOM 6220 N N . THR B 1 385 ? 24.875 16.438 14.898 1 89.62 385 THR B N 1
ATOM 6221 C CA . THR B 1 385 ? 24.656 15.102 15.461 1 89.62 385 THR B CA 1
ATOM 6222 C C . THR B 1 385 ? 24.062 14.164 14.422 1 89.62 385 THR B C 1
ATOM 6224 O O . THR B 1 385 ? 23.266 14.586 13.578 1 89.62 385 THR B O 1
ATOM 6227 N N . SER B 1 386 ? 24.547 12.938 14.539 1 93.12 386 SER B N 1
ATOM 6228 C CA . SER B 1 386 ? 24 11.891 13.672 1 93.12 386 SER B CA 1
ATOM 6229 C C . SER B 1 386 ? 23.109 10.938 14.453 1 93.12 386 SER B C 1
ATOM 6231 O O . SER B 1 386 ? 23.531 10.336 15.445 1 93.12 386 SER B O 1
ATOM 6233 N N . LEU B 1 387 ? 21.859 10.875 14.016 1 95.44 387 LEU B N 1
ATOM 6234 C CA . LEU B 1 387 ? 20.891 9.977 14.641 1 95.44 387 LEU B CA 1
ATOM 6235 C C . LEU B 1 387 ? 20.516 8.844 13.695 1 95.44 387 LEU B C 1
ATOM 6237 O O . LEU B 1 387 ? 20.469 9.031 12.477 1 95.44 387 LEU B O 1
ATOM 6241 N N . ASP B 1 388 ? 20.344 7.66 14.281 1 95.31 388 ASP B N 1
ATOM 6242 C CA . ASP B 1 388 ? 19.781 6.539 13.539 1 95.31 388 ASP B CA 1
ATOM 6243 C C . ASP B 1 388 ? 18.266 6.586 13.531 1 95.31 388 ASP B C 1
ATOM 6245 O O . ASP B 1 388 ? 17.625 6.406 14.578 1 95.31 388 ASP B O 1
ATOM 6249 N N . PRO B 1 389 ? 17.656 6.828 12.359 1 96.44 389 PRO B N 1
ATOM 6250 C CA . PRO B 1 389 ? 16.203 6.973 12.328 1 96.44 389 PRO B CA 1
ATOM 6251 C C . PRO B 1 389 ? 15.477 5.711 12.781 1 96.44 389 PRO B C 1
ATOM 6253 O O . PRO B 1 389 ? 14.359 5.793 13.297 1 96.44 389 PRO B O 1
ATOM 6256 N N . VAL B 1 390 ? 16.047 4.551 12.57 1 92.94 390 VAL B N 1
ATOM 6257 C CA . VAL B 1 390 ? 15.438 3.305 13.008 1 92.94 390 VAL B CA 1
ATOM 6258 C C . VAL B 1 390 ? 15.383 3.264 14.531 1 92.94 390 VAL B C 1
ATOM 6260 O O . VAL B 1 390 ? 14.359 2.92 15.117 1 92.94 390 VAL B O 1
ATOM 6263 N N . MET B 1 391 ? 16.484 3.615 15.156 1 93.44 391 MET B N 1
ATOM 6264 C CA . MET B 1 391 ? 16.516 3.656 16.625 1 93.44 391 MET B CA 1
ATOM 6265 C C . MET B 1 391 ? 15.578 4.73 17.156 1 93.44 391 MET B C 1
ATOM 6267 O O . MET B 1 391 ? 14.953 4.551 18.203 1 93.44 391 MET B O 1
ATOM 6271 N N . LEU B 1 392 ? 15.547 5.828 16.438 1 96.38 392 LEU B N 1
ATOM 6272 C CA . LEU B 1 392 ? 14.609 6.891 16.797 1 96.38 392 LEU B CA 1
ATOM 6273 C C . LEU B 1 392 ? 13.172 6.379 16.797 1 96.38 392 LEU B C 1
ATOM 6275 O O . LEU B 1 392 ? 12.43 6.598 17.75 1 96.38 392 LEU B O 1
ATOM 6279 N N . MET B 1 393 ? 12.773 5.691 15.758 1 96.31 393 MET B N 1
ATOM 6280 C CA . MET B 1 393 ? 11.43 5.133 15.656 1 96.31 393 MET B CA 1
ATOM 6281 C C . MET B 1 393 ? 11.172 4.125 16.766 1 96.31 393 MET B C 1
ATOM 6283 O O . MET B 1 393 ? 10.109 4.141 17.391 1 96.31 393 MET B O 1
ATOM 6287 N N . ARG B 1 394 ? 12.188 3.318 17.078 1 93.19 394 ARG B N 1
ATOM 6288 C CA . ARG B 1 394 ? 12.039 2.293 18.109 1 93.19 394 ARG B CA 1
ATOM 6289 C C . ARG B 1 394 ? 11.898 2.922 19.484 1 93.19 394 ARG B C 1
ATOM 6291 O O . ARG B 1 394 ? 11.234 2.365 20.375 1 93.19 394 ARG B O 1
ATOM 6298 N N . SER B 1 395 ? 12.469 4.066 19.656 1 94.19 395 SER B N 1
ATOM 6299 C CA . SER B 1 395 ? 12.328 4.766 20.938 1 94.19 395 SER B CA 1
ATOM 6300 C C . SER B 1 395 ? 10.891 5.227 21.156 1 94.19 395 SER B C 1
ATOM 6302 O O . SER B 1 395 ? 10.477 5.457 22.297 1 94.19 395 SER B O 1
ATOM 6304 N N . LEU B 1 396 ? 10.148 5.367 20.062 1 95.12 396 LEU B N 1
ATOM 6305 C CA . LEU B 1 396 ? 8.758 5.82 20.125 1 95.12 396 LEU B CA 1
ATOM 6306 C C . LEU B 1 396 ? 7.809 4.637 20.281 1 95.12 396 LEU B C 1
ATOM 6308 O O . LEU B 1 396 ? 6.703 4.789 20.812 1 95.12 396 LEU B O 1
ATOM 6312 N N . THR B 1 397 ? 8.18 3.496 19.797 1 89.38 397 THR B N 1
ATOM 6313 C CA . THR B 1 397 ? 7.277 2.355 19.734 1 89.38 397 THR B CA 1
ATOM 6314 C C . THR B 1 397 ? 7.555 1.386 20.891 1 89.38 397 THR B C 1
ATOM 6316 O O . THR B 1 397 ? 6.781 0.455 21.125 1 89.38 397 THR B O 1
ATOM 6319 N N . GLY B 1 398 ? 8.742 1.418 21.547 1 74.69 398 GLY B N 1
ATOM 6320 C CA . GLY B 1 398 ? 9.125 0.536 22.641 1 74.69 398 GLY B CA 1
ATOM 6321 C C . GLY B 1 398 ? 8.477 0.901 23.969 1 74.69 398 GLY B C 1
ATOM 6322 O O . GLY B 1 398 ? 7.992 2.021 24.141 1 74.69 398 GLY B O 1
#

InterPro domains:
  IPR011059 Metal-dependent hydrolase, composite domain superfamily [G3DSA:2.30.40.10] (29-376)
  IPR013108 Amidohydrolase 3 [PF07969] (179-371)
  IPR032466 Metal-dependent hydrolase [SSF51556] (43-333)
  IPR052349 Metallo-dependent Hydrolases Superfamily Enzymes [PTHR32027] (26-377)

Radius of gyration: 26.87 Å; Cα contacts (8 Å, |Δi|>4): 1825; chains: 2; bounding box: 80×76×62 Å